Protein AF-0000000076618484 (afdb_homodimer)

pLDDT: mean 75.75, std 18.95, range [26.19, 98.62]

Sequence (960 aa):
MDILVTNLTESLPLLYESIEKAEFLALDTEFTGLFSQDEDAFDESDTLEERYLKMRKSCESFFMCQLGISAFLFDTSSNSYNIRNFNIYTLPNSQSRQMCIHPSSMKFLVDNNFDMNKLFKCGISCSRIKESITQPHSNKTFHYKHGSLSEQNVMSYVSTILSYVNSKNNSPLIIDVPSNYVKKLLQGPAGALKHFRNLNYVLVLEENRLVMQITKINGKEPVFSPPTKENSMTSDEEIFNELGATLIFAAILKAQVPIVFHNGLFDLGYVYSHFVDSLGMSLDEFRVDVRTLFPDIYDTKTLAKSIDIQALNRLNLAGLYRCCLHSTDFKNTVRFSLDENFHSYLDEDKSHEAAYDAYITGVTFLHLREYLRKTTESKELWEGVSAYKNLICLSKSSKPYLNLNVSTQNNARNDYVIKFQVNREMDVFTIAEILSRYGDVLVRKIAKNNYVSKFDKVYNGMNMSSVIQELKMTEIFTFLMDILVTNLTESLPLLYESIEKAEFLALDTEFTGLFSQDEDAFDESDTLEERYLKMRKSCESFFMCQLGISAFLFDTSSNSYNIRNFNIYTLPNSQSRQMCIHPSSMKFLVDNNFDMNKLFKCGISCSRIKESITQPHSNKTFHYKHGSLSEQNVMSYVSTILSYVNSKNNSPLIIDVPSNYVKKLLQGPAGALKHFRNLNYVLVLEENRLVMQITKINGKEPVFSPPTKENSMTSDEEIFNELGATLIFAAILKAQVPIVFHNGLFDLGYVYSHFVDSLGMSLDEFRVDVRTLFPDIYDTKTLAKSIDIQALNRLNLAGLYRCCLHSTDFKNTVRFSLDENFHSYLDEDKSHEAAYDAYITGVTFLHLREYLRKTTESKELWEGVSAYKNLICLSKSSKPYLNLNVSTQNNARNDYVIKFQVNREMDVFTIAEILSRYGDVLVRKIAKNNYVSKFDKVYNGMNMSSVIQELKMTEIFTFL

Solvent-accessible surface area (backbone atoms only — not comparable to full-atom values): 49957 Å² total; per-residue (Å²): 63,78,39,29,55,90,45,37,78,77,43,44,63,59,49,50,50,40,53,60,60,19,66,32,34,10,42,30,60,36,56,27,38,66,54,79,47,78,85,49,45,88,44,54,83,49,50,73,57,55,48,40,52,36,49,44,52,24,47,60,37,20,44,56,44,26,43,7,38,16,24,36,27,72,35,78,90,74,64,27,30,41,34,49,45,35,30,33,29,35,36,64,53,45,82,80,45,65,35,29,50,30,59,68,40,42,23,52,40,39,75,46,69,44,57,48,46,54,40,48,68,34,30,18,19,23,34,25,48,57,51,69,42,65,68,75,69,72,85,76,68,69,73,64,73,76,58,63,72,47,42,63,48,33,50,49,43,32,50,51,47,49,51,47,57,71,40,92,60,79,66,62,43,77,39,80,29,91,40,72,60,48,41,36,30,35,68,29,93,70,8,36,52,63,41,41,36,44,56,43,73,45,83,39,77,51,95,88,35,44,26,36,37,34,30,69,34,84,97,41,76,51,33,78,42,64,56,62,72,86,58,74,80,35,61,50,47,51,44,48,50,44,35,37,52,27,56,57,50,50,50,48,45,68,51,49,39,34,37,35,26,60,58,29,52,63,46,51,48,39,53,38,36,46,34,40,36,77,68,54,97,41,53,60,52,40,31,50,53,46,62,69,54,43,42,58,32,37,17,45,42,42,56,52,71,71,50,90,51,82,77,69,74,43,74,50,68,72,48,40,35,52,36,43,70,65,33,75,87,38,51,92,70,72,54,69,46,72,41,84,93,33,71,78,60,86,88,50,90,52,64,82,32,24,18,50,46,2,39,46,42,39,55,33,38,52,40,52,35,52,47,36,10,60,76,65,69,39,90,46,68,63,61,36,45,54,88,44,55,34,30,32,30,39,79,65,44,84,48,67,52,47,58,46,80,61,66,74,61,73,63,29,67,7,58,36,25,30,33,29,24,32,82,60,80,64,57,55,64,58,52,32,56,62,46,41,73,28,16,52,50,47,54,40,75,78,50,95,36,28,31,34,28,29,18,67,36,33,39,96,72,63,44,61,67,54,52,34,58,74,58,44,46,60,31,79,39,69,42,112,63,79,40,30,56,88,46,37,78,77,42,44,64,59,50,51,52,41,52,60,60,19,65,32,35,11,43,30,59,36,56,26,37,66,55,79,46,78,85,48,47,89,44,54,82,50,49,73,57,54,48,40,51,36,50,45,52,24,48,58,37,19,43,55,46,26,44,7,37,15,23,38,26,72,35,79,90,73,64,28,29,43,34,48,44,35,30,32,29,35,36,64,54,47,85,78,45,64,37,28,49,31,58,68,40,42,22,52,39,39,76,46,70,43,56,48,46,54,39,48,68,32,31,17,20,24,35,24,49,58,50,65,40,64,68,76,70,74,85,75,70,70,74,64,72,77,58,70,66,46,44,63,49,30,50,49,42,31,49,51,47,50,52,49,57,71,41,93,60,79,68,61,45,78,40,78,29,91,39,73,57,46,41,36,31,36,68,29,92,67,8,35,51,63,42,41,36,44,56,43,73,44,82,41,78,52,95,90,34,46,26,36,38,34,31,68,35,87,98,42,77,51,33,76,42,66,59,61,73,86,59,75,78,37,60,48,48,53,43,48,50,43,35,38,51,27,56,57,51,50,50,48,44,67,52,50,40,34,36,36,25,60,57,29,51,63,47,51,48,40,53,39,35,46,36,42,37,78,69,54,99,42,55,62,52,40,30,50,52,46,62,70,53,43,43,57,32,37,18,43,41,41,56,52,70,72,50,90,50,82,76,69,77,42,74,50,68,72,48,39,33,52,36,42,71,66,33,77,87,37,50,92,70,73,54,71,45,72,41,84,93,32,72,79,60,87,88,50,90,50,65,81,32,24,19,51,47,3,39,47,41,40,53,36,39,54,42,51,34,52,48,34,10,62,74,64,68,38,91,46,68,63,61,37,46,54,88,46,56,35,27,32,29,38,80,65,46,84,48,65,51,48,59,45,78,61,67,75,62,71,63,27,67,8,57,34,26,29,33,30,26,34,82,60,79,65,57,57,64,59,50,32,57,61,46,43,73,28,16,52,52,47,58,41,77,79,51,94,37,28,30,35,27,30,18,68,36,30,39,95,73,62,43,61,67,55,51,34,58,74,57,43,45,65,32,79,39,69,42,112

Radius of gyration: 33.36 Å; Cα contacts (8 Å, |Δi|>4): 1861; chains: 2; bounding box: 64×104×75 Å

Secondary structure (DSSP, 8-state):
-EE-TTTHHHHHHHHHHHHHH-SEEEEEEEES-S-SSGGGS--TT--HHHHHHHHHHHHHHS-EEEEEEEEEEEETTTTEEEEEEEEEEEEE-GGG---B--HHHHHHHHHTT--HHHHHHHPEEE--HHHHHH---SSS------SS--HHHHHHHHHHHHHHHHSS--SPEEEE--SHHHHHHHHSTT-GGGGEESEEEEEEEETTEEEEEEEEPTTS--EE----SSSS--HHHHHHHHHBHHHHHHHHHHHT--EEESS-HHHHHHHHHHHT-SPPSSHHHHHHHHHHHS--EEEHHHHHHH---TT----SHHHHHHHHHH-TTSTT---EEE-TTS---TT---TT-HHHHHHHHHHHHHHHHHHHHHHTT-SSTTGGGGGGTTEEE-TTSSSSEEETT---TTS--S--EEEEEESS---HHHHHHHHTTTEEEEEEEEETTEEEEEEEEE-TT--HHHHHHHHTEEEEEEE-/-EE-TTTHHHHHHHHHHHHHH-SEEEEEEEES-S-SSGGGS--TT--HHHHHHHHHHHHHHS-EEEEEEEEEEEETTTTEEEEEEEEEEEEE-GGG---B--HHHHHHHHHTT--HHHHHHHPEEE--HHHHHH---SSS------SS--HHHHHHHHHHHHHHHHSS--SPEEEE--SHHHHHHHHSTT-GGGGEESEEEEEEEETTEEEEEEEEPTTS--EE----SSSS--HHHHHHHHHHHHHHHHHHHHHT--EEESS-HHHHHHHHHHHT-SPPSSHHHHHHHHHHHS--EEEHHHHHHH---TT----SHHHHHHHHHH-TTSTT---EEE-TTS---TT---TT-HHHHHHHHHHHHHHHHHHHHHHTT-SSTTGGGGGGTTEEE-TTSSSSEEETT---TTS--S--EEEEEESS---HHHHHHHHTTTEEEEEEEEETTEEEEEEEEE-TT--HHHHHHHHTEEEEEEE-

Organism: NCBI:txid5963

InterPro domains:
  IPR006941 Ribonuclease CAF1 [PF04857] (6-365)
  IPR012337 Ribonuclease H-like superfamily [SSF53098] (1-376)
  IPR036397 Ribonuclease H superfamily [G3DSA:3.30.420.10] (1-174)
  IPR036397 Ribonuclease H superfamily [G3DSA:3.30.420.10] (205-408)
  IPR051181 CAF1 family poly(A)-specific ribonucleases [PTHR15092] (1-442)

Nearest PDB structures (foldseek):
  2a1s-assembly1_D  TM=6.743E-01  e=1.158E-24  Homo sapiens
  2a1s-assembly1_A  TM=6.767E-01  e=5.992E-24  Homo sapiens
  2a1s-assembly2_C  TM=6.665E-01  e=3.659E-24  Homo sapiens
  2a1r-assembly1_A  TM=8.485E-01  e=3.447E-19  Homo sapiens
  2a1s-assembly2_B  TM=6.744E-01  e=1.439E-22  Homo sapiens

Foldseek 3Di:
DEAWLVCLQVCVVVLLVLLQQFLFKFKFWAKQDQQPDPVLDDAQPDDPWSVVVSLLVRLQAIATQKMKIKGWHQDPVVRATAIDIYIAGEDEDPPPGHHDGDPVSVVVLVVLVNDPVRNVVIHFYADAQQVCLPDQDPDPCPVPVSFLCRSLLQLVVLVVVVCVLPDPDQFWDKAFDQDVNSVCCDDNQQHSVVQKDQKDWDFDQDPNTTIITIGGNPPDRIDRDQDDPPPPNGNHSVVCSHNVCLSSVSSNQVSLNEYEYALCPSVLQNSCCGRHHRADPTPLSNLVVCVVRHHWYFHLLLLLVVDDDPQSPDSDLVSLLVSCDPPPLQPPQHHYDYDPPHDDCPPDDSPPRGRNSSVSRVVSVSSSLSSQCVVVVPPDSCVSCVVRIQWRADDNYPDGTDRSPDNPPCQAQFFFWKKWFAPDDDDQVVLCVLQVVFAQKDWDDPDGRIIIITGNGGHDDPPVVVSCVVRVTSDIDGDD/DEAWQVCLQVCVVVLLVLLQQFLFKFKFWAKQDQQPDPVLDDAQPDDPWSVVVSLLVRLQAIATQKMKIKGWHQDPVVRATAIDIYIAGEDEDPPPGHHDGDPVSVVVLVVLVNDPVRNVVIHFYADAQQVCLPDPPPDPCPVPVSPLLRSLLQLVVLVVVVCVLPDPDQFWDKAFDQDVSSVCCDPNQQHSVVQKPQKDWDFDQDPNTTIITIGGNPPDRIDRDCDDPPPPNGNHSVVCSHNVCLSSVSSNQVSLNEYEYALCPSVLQNSCCGRHHRADPTPLSNLVVCVVRHHWYFHLLLLLVVDDDPQSPDSDLVSLLVSCDPPPLQPPQHHYDYDPPHDDCPPDDSPPRGRNSSVSRVVSVQSSLRSQCVVVVPPDSCVSCVVRIQWRADDNYPDGTDRSPDSPPCFPQFFFWKKWFAPDDDDQVVLCVLQVVFAQWDWDDPDGRIIIITGRGGHDDPPVVVSCVVRVTSDIDGDD

Structure (mmCIF, N/CA/C/O backbone):
data_AF-0000000076618484-model_v1
#
loop_
_entity.id
_entity.type
_entity.pdbx_description
1 polymer 'Uncharacterized protein'
#
loop_
_atom_site.group_PDB
_atom_site.id
_atom_site.type_symbol
_atom_site.label_atom_id
_atom_site.label_alt_id
_atom_site.label_comp_id
_atom_site.label_asym_id
_atom_site.label_entity_id
_atom_site.label_seq_id
_atom_site.pdbx_PDB_ins_code
_atom_site.Cartn_x
_atom_site.Cartn_y
_atom_site.Cartn_z
_atom_site.occupancy
_atom_site.B_iso_or_equiv
_atom_site.auth_seq_id
_atom_site.auth_comp_id
_atom_site.auth_asym_id
_atom_site.auth_atom_id
_atom_site.pdbx_PDB_model_num
ATOM 1 N N . MET A 1 1 ? -16.516 18 1.967 1 85.75 1 MET A N 1
ATOM 2 C CA . MET A 1 1 ? -16.328 17.875 0.524 1 85.75 1 MET A CA 1
ATOM 3 C C . MET A 1 1 ? -15.102 17.031 0.206 1 85.75 1 MET A C 1
ATOM 5 O O . MET A 1 1 ? -14.016 17.297 0.715 1 85.75 1 MET A O 1
ATOM 9 N N . ASP A 1 2 ? -15.312 16.109 -0.628 1 89.69 2 ASP A N 1
ATOM 10 C CA . ASP A 1 2 ? -14.188 15.305 -1.099 1 89.69 2 ASP A CA 1
ATOM 11 C C . ASP A 1 2 ? -13.43 16.031 -2.211 1 89.69 2 ASP A C 1
ATOM 13 O O . ASP A 1 2 ? -14.039 16.531 -3.16 1 89.69 2 ASP A O 1
ATOM 17 N N . ILE A 1 3 ? -12.203 16.156 -1.98 1 91 3 ILE A N 1
ATOM 18 C CA . ILE A 1 3 ? -11.336 16.734 -3.006 1 91 3 ILE A CA 1
ATOM 19 C C . ILE A 1 3 ? -10.523 15.633 -3.678 1 91 3 ILE A C 1
ATOM 21 O O . ILE A 1 3 ? -9.742 14.945 -3.021 1 91 3 ILE A O 1
ATOM 25 N N . LEU A 1 4 ? -10.758 15.461 -4.902 1 90.62 4 LEU A N 1
ATOM 26 C CA . LEU A 1 4 ? -10.133 14.461 -5.758 1 90.62 4 LEU A CA 1
ATOM 27 C C . LEU A 1 4 ? -9.508 15.109 -6.984 1 90.62 4 LEU A C 1
ATOM 29 O O . LEU A 1 4 ? -9.695 16.297 -7.227 1 90.62 4 LEU A O 1
ATOM 33 N N . VAL A 1 5 ? -8.789 14.305 -7.727 1 85.62 5 VAL A N 1
ATOM 34 C CA . VAL A 1 5 ? -8.141 14.836 -8.922 1 85.62 5 VAL A CA 1
ATOM 35 C C . VAL A 1 5 ? -9.195 15.359 -9.891 1 85.62 5 VAL A C 1
ATOM 37 O O . VAL A 1 5 ? -8.961 16.344 -10.602 1 85.62 5 VAL A O 1
ATOM 40 N N . THR A 1 6 ? -10.375 14.859 -9.852 1 84.44 6 THR A N 1
ATOM 41 C CA . THR A 1 6 ? -11.438 15.164 -10.805 1 84.44 6 THR A CA 1
ATOM 42 C C . THR A 1 6 ? -12.047 16.531 -10.508 1 84.44 6 THR A C 1
ATOM 44 O O . THR A 1 6 ? -12.625 17.156 -11.398 1 84.44 6 THR A O 1
ATOM 47 N N . ASN A 1 7 ? -11.93 17.016 -9.281 1 86.31 7 ASN A N 1
ATOM 48 C CA . ASN A 1 7 ? -12.562 18.281 -8.953 1 86.31 7 ASN A CA 1
ATOM 49 C C . ASN A 1 7 ? -11.578 19.25 -8.305 1 86.31 7 ASN A C 1
ATOM 51 O O . ASN A 1 7 ? -11.984 20.281 -7.746 1 86.31 7 ASN A O 1
ATOM 55 N N . LEU A 1 8 ? -10.352 18.891 -8.312 1 82.62 8 LEU A N 1
ATOM 56 C CA . LEU A 1 8 ? -9.336 19.688 -7.645 1 82.62 8 LEU A CA 1
ATOM 57 C C . LEU A 1 8 ? -9.312 21.109 -8.188 1 82.62 8 LEU A C 1
ATOM 59 O O . LEU A 1 8 ? -9.406 22.078 -7.426 1 82.62 8 LEU A O 1
ATOM 63 N N . THR A 1 9 ? -9.258 21.234 -9.469 1 73.44 9 THR A N 1
ATOM 64 C CA . THR A 1 9 ? -9.141 22.531 -10.109 1 73.44 9 THR A CA 1
ATOM 65 C C . THR A 1 9 ? -10.344 23.406 -9.781 1 73.44 9 THR A C 1
ATOM 67 O O . THR A 1 9 ? -10.188 24.594 -9.484 1 73.44 9 THR A O 1
ATOM 70 N N . GLU A 1 10 ? -11.469 22.859 -9.781 1 75.5 10 GLU A N 1
ATOM 71 C CA . GLU A 1 10 ? -12.703 23.594 -9.523 1 75.5 10 GLU A CA 1
ATOM 72 C C . GLU A 1 10 ? -12.82 23.984 -8.047 1 75.5 10 GLU A C 1
ATOM 74 O O . GLU A 1 10 ? -13.43 25 -7.711 1 75.5 10 GLU A O 1
ATOM 79 N N . SER A 1 11 ? -12.188 23.234 -7.18 1 83.06 11 SER A N 1
ATOM 80 C CA . SER A 1 11 ? -12.352 23.422 -5.742 1 83.06 11 SER A CA 1
ATOM 81 C C . SER A 1 11 ? -11.281 24.344 -5.176 1 83.06 11 SER A C 1
ATOM 83 O O . SER A 1 11 ? -11.43 24.859 -4.066 1 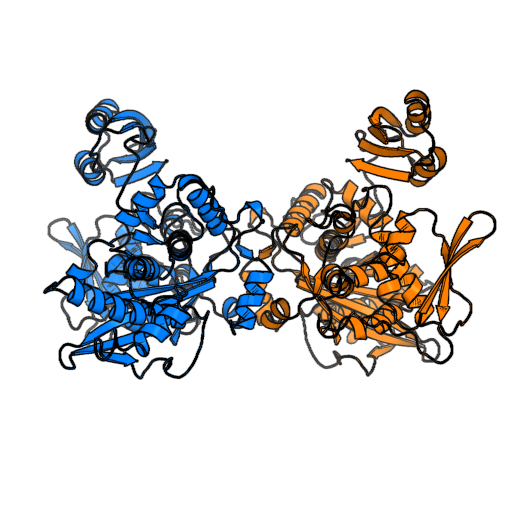83.06 11 SER A O 1
ATOM 85 N N . LEU A 1 12 ? -10.273 24.562 -5.883 1 79.44 12 LEU A N 1
ATOM 86 C CA . LEU A 1 12 ? -9.094 25.25 -5.379 1 79.44 12 LEU A CA 1
ATOM 87 C C . LEU A 1 12 ? -9.445 26.672 -4.945 1 79.44 12 LEU A C 1
ATOM 89 O O . LEU A 1 12 ? -9.031 27.125 -3.871 1 79.44 12 LEU A O 1
ATOM 93 N N . PRO A 1 13 ? -10.242 27.422 -5.762 1 77.19 13 PRO A N 1
ATOM 94 C CA . PRO A 1 13 ? -10.57 28.781 -5.328 1 77.19 13 PRO A CA 1
ATOM 95 C C . PRO A 1 13 ? -11.297 28.828 -3.986 1 77.19 13 PRO A C 1
ATOM 97 O O . PRO A 1 13 ? -10.977 29.641 -3.125 1 77.19 13 PRO A O 1
ATOM 100 N N . LEU A 1 14 ? -12.211 27.984 -3.861 1 84.19 14 LEU A N 1
ATOM 101 C CA . LEU A 1 14 ? -12.961 27.922 -2.607 1 84.19 14 LEU A CA 1
ATOM 102 C C . LEU A 1 14 ? -12.047 27.516 -1.455 1 84.19 14 LEU A C 1
ATOM 104 O O . LEU A 1 14 ? -12.164 28.047 -0.347 1 84.19 14 LEU A O 1
ATOM 108 N N . LEU A 1 15 ? -11.211 26.594 -1.711 1 87.88 15 LEU A N 1
ATOM 109 C CA . LEU A 1 15 ? -10.258 26.125 -0.711 1 87.88 15 LEU A CA 1
ATOM 110 C C . LEU A 1 15 ? -9.328 27.25 -0.276 1 87.88 15 LEU A C 1
ATOM 112 O O . LEU A 1 15 ? -9.125 27.469 0.921 1 87.88 15 LEU A O 1
ATOM 116 N N . TYR A 1 16 ? -8.844 27.953 -1.206 1 82.31 16 TYR A N 1
ATOM 117 C CA . TYR A 1 16 ? -7.926 29.047 -0.92 1 82.31 16 TYR A CA 1
ATOM 118 C C . TYR A 1 16 ? -8.617 30.141 -0.125 1 82.31 16 TYR A C 1
ATOM 120 O O . TYR A 1 16 ? -8.07 30.641 0.864 1 82.31 16 TYR A O 1
ATOM 128 N N . GLU A 1 17 ? -9.758 30.469 -0.542 1 86.06 17 GLU A N 1
ATOM 129 C CA . GLU A 1 17 ? -10.523 31.484 0.176 1 86.06 17 GLU A CA 1
ATOM 130 C C . GLU A 1 17 ? -10.789 31.062 1.615 1 86.06 17 GLU A C 1
ATOM 132 O O . GLU A 1 17 ? -10.672 31.859 2.541 1 86.06 17 GLU A O 1
ATOM 137 N N . SER A 1 18 ? -11.156 29.828 1.749 1 92.94 18 SER A N 1
ATOM 138 C CA . SER A 1 18 ? -11.453 29.297 3.074 1 92.94 18 SER A CA 1
ATOM 139 C C . SER A 1 18 ? -10.227 29.328 3.977 1 92.94 18 SER A C 1
ATOM 141 O O . SER A 1 18 ? -10.328 29.672 5.156 1 92.94 18 SER A O 1
ATOM 143 N N . ILE A 1 19 ? -9.117 29 3.416 1 91.88 19 ILE A N 1
ATOM 144 C CA . ILE A 1 19 ? -7.875 28.969 4.172 1 91.88 19 ILE A CA 1
ATOM 145 C C . ILE A 1 19 ? -7.465 30.391 4.555 1 91.88 19 ILE A C 1
ATOM 147 O O . ILE A 1 19 ? -7.121 30.656 5.707 1 91.88 19 ILE A O 1
ATOM 151 N N . GLU A 1 20 ? -7.609 31.297 3.699 1 85.75 20 GLU A N 1
ATOM 152 C CA . GLU A 1 20 ? -7.176 32.656 3.908 1 85.75 20 GLU A CA 1
ATOM 153 C C . GLU A 1 20 ? -8.07 33.375 4.914 1 85.75 20 GLU A C 1
ATOM 155 O O . GLU A 1 20 ? -7.59 34.156 5.734 1 85.75 20 GLU A O 1
ATOM 160 N N . LYS A 1 21 ? -9.305 33.125 4.879 1 91.5 21 LYS A N 1
ATOM 161 C CA . LYS A 1 21 ? -10.273 33.844 5.707 1 91.5 21 LYS A CA 1
ATOM 162 C C . LYS A 1 21 ? -10.461 33.156 7.055 1 91.5 21 LYS A C 1
ATOM 164 O O . LYS A 1 21 ? -11.117 33.688 7.945 1 91.5 21 LYS A O 1
ATOM 169 N N . ALA A 1 22 ? -9.883 32.062 7.219 1 96.5 22 ALA A N 1
ATOM 170 C CA . ALA A 1 22 ? -10.086 31.281 8.445 1 96.5 22 ALA A CA 1
ATOM 171 C C . ALA A 1 22 ? -9.414 31.969 9.633 1 96.5 22 ALA A C 1
ATOM 173 O O . ALA A 1 22 ? -8.336 32.562 9.492 1 96.5 22 ALA A O 1
ATOM 174 N N . GLU A 1 23 ? -10.078 31.938 10.773 1 96.38 23 GLU A N 1
ATOM 175 C CA . GLU A 1 23 ? -9.414 32.312 12.016 1 96.38 23 GLU A CA 1
ATOM 176 C C . GLU A 1 23 ? -8.359 31.297 12.422 1 96.38 23 GLU A C 1
ATOM 178 O O . GLU A 1 23 ? -7.297 31.656 12.93 1 96.38 23 GLU A O 1
ATOM 183 N N . PHE A 1 24 ? -8.68 30.062 12.25 1 97.62 24 PHE A N 1
ATOM 184 C CA . PHE A 1 24 ? -7.738 28.969 12.422 1 97.62 24 PHE A CA 1
ATOM 185 C C . PHE A 1 24 ? -8.156 27.766 11.586 1 97.62 24 PHE A C 1
ATOM 187 O O . PHE A 1 24 ? -9.281 27.703 11.078 1 97.62 24 PHE A O 1
ATOM 194 N N . LEU A 1 25 ? -7.238 26.844 11.344 1 98.44 25 LEU A N 1
ATOM 195 C CA . LEU A 1 25 ? -7.477 25.594 10.625 1 98.44 25 LEU A CA 1
ATOM 196 C C . LEU A 1 25 ? -7.27 24.391 11.531 1 98.44 25 LEU A C 1
ATOM 198 O O . LEU A 1 25 ? -6.328 24.359 12.328 1 98.44 25 LEU A O 1
ATOM 202 N N . ALA A 1 26 ? -8.188 23.5 11.508 1 98.56 26 ALA A N 1
ATOM 203 C CA . ALA A 1 26 ? -7.969 22.188 12.125 1 98.56 26 ALA A CA 1
ATOM 204 C C . ALA A 1 26 ? -7.59 21.141 11.078 1 98.56 26 ALA A C 1
ATOM 206 O O . ALA A 1 26 ? -8.188 21.094 10 1 98.56 26 ALA A O 1
ATOM 207 N N . LEU A 1 27 ? -6.562 20.344 11.359 1 98.44 27 LEU A N 1
ATOM 208 C CA . LEU A 1 27 ? -6.082 19.328 10.422 1 98.44 27 LEU A CA 1
ATOM 209 C C . LEU A 1 27 ? -6.117 17.953 11.055 1 98.44 27 LEU A C 1
ATOM 211 O O . LEU A 1 27 ? -5.984 17.812 12.273 1 98.44 27 LEU A O 1
ATOM 215 N N . ASP A 1 28 ? -6.309 17.047 10.312 1 98.31 28 ASP A N 1
ATOM 216 C CA . ASP A 1 28 ? -6.191 15.625 10.641 1 98.31 28 ASP A CA 1
ATOM 217 C C . ASP A 1 28 ? -5.738 14.812 9.43 1 98.31 28 ASP A C 1
ATOM 219 O O . ASP A 1 28 ? -5.965 15.219 8.281 1 98.31 28 ASP A O 1
ATOM 223 N N . THR A 1 29 ? -5.02 13.758 9.695 1 97.75 29 THR A N 1
ATOM 224 C CA . THR A 1 29 ? -4.5 12.945 8.594 1 97.75 29 THR A CA 1
ATOM 225 C C . THR A 1 29 ? -4.734 11.461 8.859 1 97.75 29 THR A C 1
ATOM 227 O O . THR A 1 29 ? -4.852 11.039 10.008 1 97.75 29 THR A O 1
ATOM 230 N N . GLU A 1 30 ? -4.922 10.719 7.805 1 97.62 30 GLU A N 1
ATOM 231 C CA . GLU A 1 30 ? -4.918 9.258 7.84 1 97.62 30 GLU A CA 1
ATOM 232 C C . GLU A 1 30 ? -3.676 8.695 7.156 1 97.62 30 GLU A C 1
ATOM 234 O O . GLU A 1 30 ? -3.236 9.211 6.129 1 97.62 30 GLU A O 1
ATOM 239 N N . PHE A 1 31 ? -3.127 7.609 7.773 1 94.94 31 PHE A N 1
ATOM 240 C CA . PHE A 1 31 ? -1.858 7.043 7.336 1 94.94 31 PHE A CA 1
ATOM 241 C C . PHE A 1 31 ? -2.027 5.578 6.945 1 94.94 31 PHE A C 1
ATOM 243 O O . PHE A 1 31 ? -2.961 4.914 7.398 1 94.94 31 PHE A O 1
ATOM 250 N N . THR A 1 32 ? -1.094 5.105 6.137 1 95.69 32 THR A N 1
ATOM 251 C CA . THR A 1 32 ? -1.149 3.723 5.676 1 95.69 32 THR A CA 1
ATOM 252 C C . THR A 1 32 ? -0.457 2.795 6.672 1 95.69 32 THR A C 1
ATOM 254 O O . THR A 1 32 ? -0.403 1.582 6.461 1 95.69 32 THR A O 1
ATOM 257 N N . GLY A 1 33 ? 0.106 3.33 7.66 1 92.44 33 GLY A N 1
ATOM 258 C CA . GLY A 1 33 ? 0.779 2.607 8.727 1 92.44 33 GLY A CA 1
ATOM 259 C C . GLY A 1 33 ? 1.449 3.52 9.742 1 92.44 33 GLY A C 1
ATOM 260 O O . GLY A 1 33 ? 1.619 4.715 9.484 1 92.44 33 GLY A O 1
ATOM 261 N N . LEU A 1 34 ? 1.78 2.984 10.898 1 86.75 34 LEU A N 1
ATOM 262 C CA . LEU A 1 34 ? 2.459 3.768 11.922 1 86.75 34 LEU A CA 1
ATOM 263 C C . LEU A 1 34 ? 3.811 3.152 12.273 1 86.75 34 LEU A C 1
ATOM 265 O O . LEU A 1 34 ? 4.828 3.852 12.305 1 86.75 34 LEU A O 1
ATOM 269 N N . PHE A 1 35 ? 3.736 1.896 12.508 1 84.25 35 PHE A N 1
ATOM 270 C CA . PHE A 1 35 ? 4.957 1.205 12.906 1 84.25 35 PHE A CA 1
ATOM 271 C C . PHE A 1 35 ? 5.156 -0.061 12.078 1 84.25 35 PHE A C 1
ATOM 273 O O . PHE A 1 35 ? 4.219 -0.844 11.898 1 84.25 35 PHE A O 1
ATOM 280 N N . SER A 1 36 ? 6.324 -0.242 11.531 1 75.94 36 SER A N 1
ATOM 281 C CA . SER A 1 36 ? 6.633 -1.422 10.727 1 75.94 36 SER A CA 1
ATOM 282 C C . SER A 1 36 ? 6.809 -2.656 11.602 1 75.94 36 SER A C 1
ATOM 284 O O . SER A 1 36 ? 6.406 -3.758 11.227 1 75.94 36 SER A O 1
ATOM 286 N N . GLN A 1 37 ? 7.453 -2.42 12.695 1 74.88 37 GLN A N 1
ATOM 287 C CA . GLN A 1 37 ? 7.715 -3.482 13.656 1 74.88 37 GLN A CA 1
ATOM 288 C C . GLN A 1 37 ? 7.312 -3.061 15.07 1 74.88 37 GLN A C 1
ATOM 290 O O . GLN A 1 37 ? 7.168 -1.868 15.352 1 74.88 37 GLN A O 1
ATOM 295 N N . ASP A 1 38 ? 7.172 -3.947 15.891 1 71.44 38 ASP A N 1
ATOM 296 C CA . ASP A 1 38 ? 6.758 -3.668 17.266 1 71.44 38 ASP A CA 1
ATOM 297 C C . ASP A 1 38 ? 7.789 -2.803 17.984 1 71.44 38 ASP A C 1
ATOM 299 O O . ASP A 1 38 ? 7.434 -1.961 18.812 1 71.44 38 ASP A O 1
ATOM 303 N N . GLU A 1 39 ? 8.984 -3.031 17.641 1 73.56 39 GLU A N 1
ATOM 304 C CA . GLU A 1 39 ? 10.062 -2.293 18.281 1 73.56 39 GLU A CA 1
ATOM 305 C C . GLU A 1 39 ? 10.023 -0.814 17.906 1 73.56 39 GLU A C 1
ATOM 307 O O . GLU A 1 39 ? 10.609 0.023 18.594 1 73.56 39 GLU A O 1
ATOM 312 N N . ASP A 1 40 ? 9.312 -0.539 16.875 1 83.75 40 ASP A N 1
ATOM 313 C CA . ASP A 1 40 ? 9.242 0.836 16.391 1 83.75 40 ASP A CA 1
ATOM 314 C C . ASP A 1 40 ? 8.133 1.613 17.094 1 83.75 40 ASP A C 1
ATOM 316 O O . ASP A 1 40 ? 8.039 2.836 16.953 1 83.75 40 ASP A O 1
ATOM 320 N N . ALA A 1 41 ? 7.367 0.875 17.875 1 86.19 41 ALA A N 1
ATOM 321 C CA . ALA A 1 41 ? 6.262 1.534 18.562 1 86.19 41 ALA A CA 1
ATOM 322 C C . ALA A 1 41 ? 6.777 2.416 19.703 1 86.19 41 ALA A C 1
ATOM 324 O O . ALA A 1 41 ? 7.855 2.174 20.25 1 86.19 41 ALA A O 1
ATOM 325 N N . PHE A 1 42 ? 6.031 3.449 20.031 1 89.56 42 PHE A N 1
ATOM 326 C CA . PHE A 1 42 ? 6.398 4.336 21.141 1 89.56 42 PHE A CA 1
ATOM 327 C C . PHE A 1 42 ? 6.41 3.582 22.453 1 89.56 42 PHE A C 1
ATOM 329 O O . PHE A 1 42 ? 5.551 2.73 22.703 1 89.56 42 PHE A O 1
ATOM 336 N N . ASP A 1 43 ? 7.418 3.857 23.188 1 82.12 43 ASP A N 1
ATOM 337 C CA . ASP A 1 43 ? 7.578 3.287 24.531 1 82.12 43 ASP A CA 1
ATOM 338 C C . ASP A 1 43 ? 7.688 4.387 25.578 1 82.12 43 ASP A C 1
ATOM 340 O O . ASP A 1 43 ? 8.273 5.441 25.328 1 82.12 43 ASP A O 1
ATOM 344 N N . GLU A 1 44 ? 7.191 4.086 26.766 1 82.62 44 GLU A N 1
ATOM 345 C CA . GLU A 1 44 ? 7.215 5.07 27.844 1 82.62 44 GLU A CA 1
ATOM 346 C C . GLU A 1 44 ? 8.648 5.461 28.203 1 82.62 44 GLU A C 1
ATOM 348 O O . GLU A 1 44 ? 8.898 6.582 28.656 1 82.62 44 GLU A O 1
ATOM 353 N N . SER A 1 45 ? 9.523 4.57 27.953 1 82.81 45 SER A N 1
ATOM 354 C CA . SER A 1 45 ? 10.922 4.797 28.312 1 82.81 45 SER A CA 1
ATOM 355 C C . SER A 1 45 ? 11.656 5.566 27.219 1 82.81 45 SER A C 1
ATOM 357 O O . SER A 1 45 ? 12.805 5.973 27.406 1 82.81 45 SER A O 1
ATOM 359 N N . ASP A 1 46 ? 10.984 5.891 26.203 1 86.69 46 ASP A N 1
ATOM 360 C CA . ASP A 1 46 ? 11.625 6.59 25.094 1 86.69 46 ASP A CA 1
ATOM 361 C C . ASP A 1 46 ? 12.055 7.996 25.5 1 86.69 46 ASP A C 1
ATOM 363 O O . ASP A 1 46 ? 11.297 8.711 26.172 1 86.69 46 ASP A O 1
ATOM 367 N N . THR A 1 47 ? 13.266 8.328 25.141 1 87.62 47 THR A N 1
ATOM 368 C CA . THR A 1 47 ? 13.617 9.742 25.172 1 87.62 47 THR A CA 1
ATOM 369 C C . THR A 1 47 ? 12.906 10.5 24.062 1 87.62 47 THR A C 1
ATOM 371 O O . THR A 1 47 ? 12.352 9.891 23.141 1 87.62 47 THR A O 1
ATOM 374 N N . LEU A 1 48 ? 12.891 11.82 24.125 1 89.69 48 LEU A N 1
ATOM 375 C CA . LEU A 1 48 ? 12.25 12.617 23.078 1 89.69 48 LEU A CA 1
ATOM 376 C C . LEU A 1 48 ? 12.914 12.391 21.734 1 89.69 48 LEU A C 1
ATOM 378 O O . LEU A 1 48 ? 12.242 12.328 20.703 1 89.69 48 LEU A O 1
ATOM 382 N N . GLU A 1 49 ? 14.234 12.258 21.766 1 88.62 49 GLU A N 1
ATOM 383 C CA . GLU A 1 49 ? 14.984 12.008 20.531 1 88.62 49 GLU A CA 1
ATOM 384 C C . GLU A 1 49 ? 14.625 10.648 19.938 1 88.62 49 GLU A C 1
ATOM 386 O O . GLU A 1 49 ? 14.43 10.531 18.719 1 88.62 49 GLU A O 1
ATOM 391 N N . GLU A 1 50 ? 14.555 9.719 20.766 1 86.75 50 GLU A N 1
ATOM 392 C CA . GLU A 1 50 ? 14.18 8.383 20.312 1 86.75 50 GLU A CA 1
ATOM 393 C C . GLU A 1 50 ? 12.773 8.375 19.719 1 86.75 50 GLU A C 1
ATOM 395 O O . GLU A 1 50 ? 12.523 7.73 18.703 1 86.75 50 GLU A O 1
ATOM 400 N N . ARG A 1 51 ? 11.914 9.055 20.312 1 90.75 51 ARG A N 1
ATOM 401 C CA . ARG A 1 51 ? 10.531 9.172 19.844 1 90.75 51 ARG A CA 1
ATOM 402 C C . ARG A 1 51 ? 10.477 9.836 18.469 1 90.75 51 ARG A C 1
ATOM 404 O O . ARG A 1 51 ? 9.727 9.406 17.609 1 90.75 51 ARG A O 1
ATOM 411 N N . TYR A 1 52 ? 11.281 10.867 18.406 1 94 52 TYR A N 1
ATOM 412 C CA . TYR A 1 52 ? 11.352 11.562 17.125 1 94 52 TYR A CA 1
ATOM 413 C C . TYR A 1 52 ? 11.867 10.641 16.016 1 94 52 TYR A C 1
ATOM 415 O O . TYR A 1 52 ? 11.32 10.617 14.914 1 94 52 TYR A O 1
ATOM 423 N N . LEU A 1 53 ? 12.828 9.906 16.312 1 91.62 53 LEU A N 1
ATOM 424 C CA . LEU A 1 53 ? 13.43 9.016 15.328 1 91.62 53 LEU A CA 1
ATOM 425 C C . LEU A 1 53 ? 12.453 7.922 14.914 1 91.62 53 LEU A C 1
ATOM 427 O O . LEU A 1 53 ? 12.43 7.508 13.75 1 91.62 53 LEU A O 1
ATOM 431 N N . LYS A 1 54 ? 11.727 7.469 15.844 1 92.31 54 LYS A N 1
ATOM 432 C CA . LYS A 1 54 ? 10.688 6.492 15.523 1 92.31 54 LYS A CA 1
ATOM 433 C C . LYS A 1 54 ? 9.625 7.098 14.609 1 92.31 54 LYS A C 1
ATOM 435 O O . LYS A 1 54 ? 9.164 6.449 13.672 1 92.31 54 LYS A O 1
ATOM 440 N N . MET A 1 55 ? 9.25 8.289 14.953 1 94.75 55 MET A N 1
ATOM 441 C CA . MET A 1 55 ? 8.289 8.992 14.102 1 94.75 55 MET A CA 1
ATOM 442 C C . MET A 1 55 ? 8.859 9.219 12.711 1 94.75 55 MET A C 1
ATOM 444 O O . MET A 1 55 ? 8.164 9.047 11.711 1 94.75 55 MET A O 1
ATOM 448 N N . ARG A 1 56 ? 10.078 9.617 12.68 1 93.62 56 ARG A N 1
ATOM 449 C CA . ARG A 1 56 ? 10.758 9.836 11.406 1 93.62 56 ARG A CA 1
ATOM 450 C C . ARG A 1 56 ? 10.75 8.562 10.555 1 93.62 56 ARG A C 1
ATOM 452 O O . ARG A 1 56 ? 10.469 8.617 9.359 1 93.62 56 ARG A O 1
ATOM 459 N N . LYS A 1 57 ? 11.07 7.512 11.18 1 91.5 57 LYS A N 1
ATOM 460 C CA . LYS A 1 57 ? 11.07 6.227 10.484 1 91.5 57 LYS A CA 1
ATOM 461 C C . LYS A 1 57 ? 9.688 5.914 9.914 1 91.5 57 LYS A C 1
ATOM 463 O O . LYS A 1 57 ? 9.57 5.426 8.789 1 91.5 57 LYS A O 1
ATOM 468 N N . SER A 1 58 ? 8.711 6.141 10.648 1 93.62 58 SER A N 1
ATOM 469 C CA . SER A 1 58 ? 7.336 5.934 10.203 1 93.62 58 SER A CA 1
ATOM 470 C C . SER A 1 58 ? 7.016 6.777 8.977 1 93.62 58 SER A C 1
ATOM 472 O O . SER A 1 58 ? 6.52 6.262 7.973 1 93.62 58 SER A O 1
ATOM 474 N N . CYS A 1 59 ? 7.344 8.039 9.047 1 93.38 59 CYS A N 1
ATOM 475 C CA . CYS A 1 59 ? 7.023 8.984 7.98 1 93.38 59 CYS A CA 1
ATOM 476 C C . CYS A 1 59 ? 7.797 8.656 6.711 1 93.38 59 CYS A C 1
ATOM 478 O O . CYS A 1 59 ? 7.355 8.992 5.609 1 93.38 59 CYS A O 1
ATOM 480 N N . GLU A 1 60 ? 8.875 8.023 6.863 1 87.5 60 GLU A N 1
ATOM 481 C CA . GLU A 1 60 ? 9.695 7.66 5.711 1 87.5 60 GLU A CA 1
ATOM 482 C C . GLU A 1 60 ? 9.188 6.379 5.055 1 87.5 60 GLU A C 1
ATOM 484 O O . GLU A 1 60 ? 9.398 6.164 3.857 1 87.5 60 GLU A O 1
ATOM 489 N N . SER A 1 61 ? 8.578 5.629 5.801 1 89.62 61 SER A N 1
ATOM 490 C CA . SER A 1 61 ? 8.148 4.324 5.301 1 89.62 61 SER A CA 1
ATOM 491 C C . SER A 1 61 ? 6.723 4.371 4.773 1 89.62 61 SER A C 1
ATOM 493 O O . SER A 1 61 ? 6.457 3.961 3.641 1 89.62 61 SER A O 1
ATOM 495 N N . PHE A 1 62 ? 5.828 4.859 5.562 1 93.88 62 PHE A N 1
ATOM 496 C CA . PHE A 1 62 ? 4.41 4.898 5.223 1 93.88 62 PHE A CA 1
ATOM 497 C C . PHE A 1 62 ? 4.035 6.254 4.633 1 93.88 62 PHE A C 1
ATOM 499 O O . PHE A 1 62 ? 4.887 7.129 4.484 1 93.88 62 PHE A O 1
ATOM 506 N N . PHE A 1 63 ? 2.797 6.402 4.211 1 94 63 PHE A N 1
ATOM 507 C CA . PHE A 1 63 ? 2.432 7.688 3.625 1 94 63 PHE A CA 1
ATOM 508 C C . PHE A 1 63 ? 1.033 8.102 4.062 1 94 63 PHE A C 1
ATOM 510 O O . PHE A 1 63 ? 0.25 7.277 4.531 1 94 63 PHE A O 1
ATOM 517 N N . MET A 1 64 ? 0.804 9.359 4 1 95.69 64 MET A N 1
ATOM 518 C CA . MET A 1 64 ? -0.504 9.945 4.277 1 95.69 64 MET A CA 1
ATOM 519 C C . MET A 1 64 ? -1.443 9.758 3.09 1 95.69 64 MET A C 1
ATOM 521 O O . MET A 1 64 ? -1.133 10.188 1.976 1 95.69 64 MET A O 1
ATOM 525 N N . CYS A 1 65 ? -2.588 9.172 3.398 1 96.81 65 CYS A N 1
ATOM 526 C CA . CYS A 1 65 ? -3.484 8.867 2.289 1 96.81 65 CYS A CA 1
ATOM 527 C C . CYS A 1 65 ? -4.711 9.773 2.318 1 96.81 65 CYS A C 1
ATOM 529 O O . CYS A 1 65 ? -5.484 9.812 1.357 1 96.81 65 CYS A O 1
ATOM 531 N N . GLN A 1 66 ? -4.844 10.531 3.377 1 97.5 66 GLN A N 1
ATOM 532 C CA . GLN A 1 66 ? -5.957 11.469 3.469 1 97.5 66 GLN A CA 1
ATOM 533 C C . GLN A 1 66 ? -5.605 12.648 4.371 1 97.5 66 GLN A C 1
ATOM 535 O O . GLN A 1 66 ? -5.012 12.469 5.434 1 97.5 66 GLN A O 1
ATOM 540 N N . LEU A 1 67 ? -5.898 13.828 3.941 1 97.38 67 LEU A N 1
ATOM 541 C CA . LEU A 1 67 ? -5.734 15.055 4.703 1 97.38 67 LEU A CA 1
ATOM 542 C C . LEU A 1 67 ? -7.078 15.758 4.902 1 97.38 67 LEU A C 1
ATOM 544 O O . LEU A 1 67 ? -7.773 16.062 3.93 1 97.38 67 LEU A O 1
ATOM 548 N N . GLY A 1 68 ? -7.457 15.898 6.121 1 97.62 68 GLY A N 1
ATOM 549 C CA . GLY A 1 68 ? -8.641 16.688 6.445 1 97.62 68 GLY A CA 1
ATOM 550 C C . GLY A 1 68 ? -8.312 18.109 6.867 1 97.62 68 GLY A C 1
ATOM 551 O O . GLY A 1 68 ? -7.418 18.328 7.691 1 97.62 68 GLY A O 1
ATOM 552 N N . ILE A 1 69 ? -9.031 19.047 6.25 1 97.56 69 ILE A N 1
ATOM 553 C CA . ILE A 1 69 ? -8.898 20.453 6.609 1 97.56 69 ILE A CA 1
ATOM 554 C C . ILE A 1 69 ? -10.266 21.016 7 1 97.56 69 ILE A C 1
ATOM 556 O O . ILE A 1 69 ? -11.219 20.922 6.227 1 97.56 69 ILE A O 1
ATOM 560 N N . SER A 1 70 ? -10.367 21.484 8.133 1 97.5 70 SER A N 1
ATOM 561 C CA . SER A 1 70 ? -11.547 22.219 8.562 1 97.5 70 SER A CA 1
ATOM 562 C C . SER A 1 70 ? -11.219 23.688 8.82 1 97.5 70 SER A C 1
ATOM 564 O O . SER A 1 70 ? -10.438 24 9.719 1 97.5 70 SER A O 1
ATOM 566 N N . ALA A 1 71 ? -11.789 24.516 8.023 1 97.44 71 ALA A N 1
ATOM 567 C CA . ALA A 1 71 ? -11.57 25.953 8.156 1 97.44 71 ALA A CA 1
ATOM 568 C C . ALA A 1 71 ? -12.672 26.609 8.992 1 97.44 71 ALA A C 1
ATOM 570 O O . ALA A 1 71 ? -13.859 26.453 8.695 1 97.44 71 ALA A O 1
ATOM 571 N N . PHE A 1 72 ? -12.297 27.281 10.023 1 97.12 72 PHE A N 1
ATOM 572 C CA . PHE A 1 72 ? -13.234 27.969 10.906 1 97.12 72 PHE A CA 1
ATOM 573 C C . PHE A 1 72 ? -13.242 29.469 10.625 1 97.12 72 PHE A C 1
ATOM 575 O O . PHE A 1 72 ? -12.32 30.188 11.016 1 97.12 72 PHE A O 1
ATOM 582 N N . LEU A 1 73 ? -14.32 29.875 9.938 1 95.38 73 LEU A N 1
ATOM 583 C CA . LEU A 1 73 ? -14.469 31.281 9.547 1 95.38 73 LEU A CA 1
ATOM 584 C C . LEU A 1 73 ? -15.398 32 10.508 1 95.38 73 LEU A C 1
ATOM 586 O O . LEU A 1 73 ? -16.578 31.672 10.609 1 95.38 73 LEU A O 1
ATOM 590 N N . PHE A 1 74 ? -14.898 33 11.195 1 93.69 74 PHE A N 1
ATOM 591 C CA . PHE A 1 74 ? -15.719 33.75 12.133 1 93.69 74 PHE A CA 1
ATOM 592 C C . PHE A 1 74 ? -16.531 34.812 11.398 1 93.69 74 PHE A C 1
ATOM 594 O O . PHE A 1 74 ? -15.992 35.594 10.609 1 93.69 74 PHE A O 1
ATOM 601 N N . ASP A 1 75 ? -17.781 34.719 11.625 1 90 75 ASP A N 1
ATOM 602 C CA . ASP A 1 75 ? -18.688 35.75 11.094 1 90 75 ASP A CA 1
ATOM 603 C C . ASP A 1 75 ? -19.094 36.75 12.18 1 90 75 ASP A C 1
ATOM 605 O O . ASP A 1 75 ? -19.859 36.406 13.078 1 90 75 ASP A O 1
ATOM 609 N N . THR A 1 76 ? -18.734 37.969 12.039 1 88.25 76 THR A N 1
ATOM 610 C CA . THR A 1 76 ? -18.984 39 13.031 1 88.25 76 THR A CA 1
ATOM 611 C C . THR A 1 76 ? -20.469 39.344 13.086 1 88.25 76 THR A C 1
ATOM 613 O O . THR A 1 76 ? -20.984 39.688 14.156 1 88.25 76 THR A O 1
ATOM 616 N N . SER A 1 77 ? -21.109 39.281 11.969 1 89 77 SER A N 1
ATOM 617 C CA . SER A 1 77 ? -22.516 39.656 11.906 1 89 77 SER A CA 1
ATOM 618 C C . SER A 1 77 ? -23.375 38.688 12.727 1 89 77 SER A C 1
ATOM 620 O O . SER A 1 77 ? -24.281 39.125 13.438 1 89 77 SER A O 1
ATOM 622 N N . SER A 1 78 ? -23.062 37.438 12.688 1 87.88 78 SER A N 1
ATOM 623 C CA . SER A 1 78 ? -23.859 36.438 13.398 1 87.88 78 SER A CA 1
ATOM 624 C C . SER A 1 78 ? -23.156 36 14.688 1 87.88 78 SER A C 1
ATOM 626 O O . SER A 1 78 ? -23.734 35.25 15.477 1 87.88 78 SER A O 1
ATOM 628 N N . ASN A 1 79 ? -22.016 36.5 14.914 1 87.31 79 ASN A N 1
ATOM 629 C CA . ASN A 1 79 ? -21.219 36.094 16.062 1 87.31 79 ASN A CA 1
ATOM 630 C C . ASN A 1 79 ? -21.141 34.562 16.172 1 87.31 79 ASN A C 1
ATOM 632 O O . ASN A 1 79 ? -21.469 34 17.203 1 87.31 79 ASN A O 1
ATOM 636 N N . SER A 1 80 ? -20.844 34 15.062 1 91.19 80 SER A N 1
ATOM 637 C CA . SER A 1 80 ? -20.781 32.531 14.953 1 91.19 80 SER A CA 1
ATOM 638 C C . SER A 1 80 ? -19.719 32.125 13.945 1 91.19 80 SER A C 1
ATOM 640 O O . SER A 1 80 ? -19.266 32.938 13.133 1 91.19 80 SER A O 1
ATOM 642 N N . TYR A 1 81 ? -19.297 30.891 14.062 1 93.19 81 TYR A N 1
ATOM 643 C CA . TYR A 1 81 ? -18.328 30.359 13.117 1 93.19 81 TYR A CA 1
ATOM 644 C C . TYR A 1 81 ? -19.016 29.609 11.977 1 93.19 81 TYR A C 1
ATOM 646 O O . TYR A 1 81 ? -19.938 28.828 12.211 1 93.19 81 TYR A O 1
ATOM 654 N N . ASN A 1 82 ? -18.641 29.953 10.773 1 93.81 82 ASN A N 1
ATOM 655 C CA . ASN A 1 82 ? -18.953 29.141 9.602 1 93.81 82 ASN A CA 1
ATOM 656 C C . ASN A 1 82 ? -17.844 28.156 9.281 1 93.81 82 ASN A C 1
ATOM 658 O O . ASN A 1 82 ? -16.688 28.562 9.062 1 93.81 82 ASN A O 1
ATOM 662 N N . ILE A 1 83 ? -18.172 26.938 9.242 1 95.25 83 ILE A N 1
ATOM 663 C CA . ILE A 1 83 ? -17.141 25.906 9.133 1 95.25 83 ILE A CA 1
ATOM 664 C C . ILE A 1 83 ? -17.188 25.281 7.738 1 95.25 83 ILE A C 1
ATOM 666 O O . ILE A 1 83 ?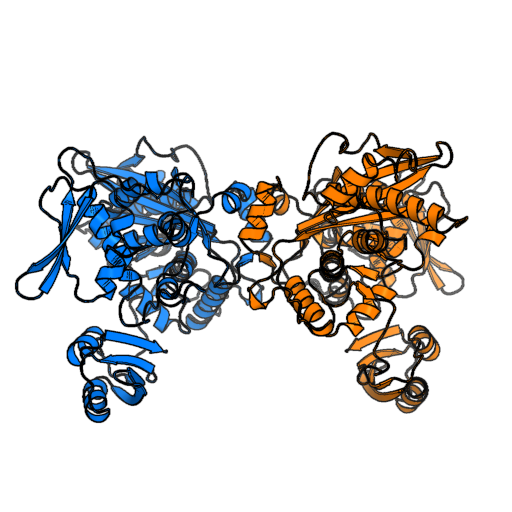 -18.25 24.859 7.273 1 95.25 83 ILE A O 1
ATOM 670 N N . ARG A 1 84 ? -16.047 25.203 7.062 1 95.31 84 ARG A N 1
ATOM 671 C CA . ARG A 1 84 ? -15.891 24.562 5.766 1 95.31 84 ARG A CA 1
ATOM 672 C C . ARG A 1 84 ? -14.914 23.391 5.852 1 95.31 84 ARG A C 1
ATOM 674 O O . ARG A 1 84 ? -13.758 23.562 6.234 1 95.31 84 ARG A O 1
ATOM 681 N N . ASN A 1 85 ? -15.422 22.188 5.508 1 95.62 85 ASN A N 1
ATOM 682 C CA . ASN A 1 85 ? -14.633 20.969 5.652 1 95.62 85 ASN A CA 1
ATOM 683 C C . ASN A 1 85 ? -14.188 20.422 4.301 1 95.62 85 ASN A C 1
ATOM 685 O O . ASN A 1 85 ? -14.992 20.328 3.373 1 95.62 85 ASN A O 1
ATOM 689 N N . PHE A 1 86 ? -12.914 20.109 4.168 1 96 86 PHE A N 1
ATOM 690 C CA . PHE A 1 86 ? -12.336 19.531 2.963 1 96 86 PHE A CA 1
ATOM 691 C C . PHE A 1 86 ? -11.664 18.203 3.273 1 96 86 PHE A C 1
ATOM 693 O O . PHE A 1 86 ? -10.852 18.109 4.195 1 96 86 PHE A O 1
ATOM 700 N N . ASN A 1 87 ? -12.07 17.203 2.592 1 96.38 87 ASN A N 1
ATOM 701 C CA . ASN A 1 87 ? -11.492 15.859 2.693 1 96.38 87 ASN A CA 1
ATOM 702 C C . ASN A 1 87 ? -10.664 15.516 1.459 1 96.38 87 ASN A C 1
ATOM 704 O O . ASN A 1 87 ? -11.211 15.117 0.429 1 96.38 87 ASN A O 1
ATOM 708 N N . ILE A 1 88 ? -9.344 15.516 1.574 1 95.81 88 ILE A N 1
ATOM 709 C CA . ILE A 1 88 ? -8.453 15.422 0.425 1 95.81 88 ILE A CA 1
ATOM 710 C C . ILE A 1 88 ? -7.785 14.047 0.399 1 95.81 88 ILE A C 1
ATOM 712 O O . ILE A 1 88 ? -7.082 13.672 1.339 1 95.81 88 ILE A O 1
ATOM 716 N N . TYR A 1 89 ? -8.008 13.273 -0.648 1 95.69 89 TYR A N 1
ATOM 717 C CA . TYR A 1 89 ? -7.285 12.023 -0.867 1 95.69 89 TYR A CA 1
ATOM 718 C C . TYR A 1 89 ? -5.914 12.297 -1.482 1 95.69 89 TYR A C 1
ATOM 720 O O . TYR A 1 89 ? -5.816 12.883 -2.559 1 95.69 89 TYR A O 1
ATOM 728 N N . THR A 1 90 ? -4.895 11.852 -0.775 1 93.5 90 THR A N 1
ATOM 729 C CA . THR A 1 90 ? -3.541 12.18 -1.214 1 93.5 90 THR A CA 1
ATOM 730 C C . THR A 1 90 ? -2.768 10.914 -1.577 1 93.5 90 THR A C 1
ATOM 732 O O . THR A 1 90 ? -2.908 9.883 -0.916 1 93.5 90 THR A O 1
ATOM 735 N N . LEU A 1 91 ? -2.014 10.961 -2.645 1 89.19 91 LEU A N 1
ATOM 736 C CA . LEU A 1 91 ? -1.14 9.898 -3.113 1 89.19 91 LEU A CA 1
ATOM 737 C C . LEU A 1 91 ? 0.23 10.445 -3.5 1 89.19 91 LEU A C 1
ATOM 739 O O . LEU A 1 91 ? 0.365 11.125 -4.516 1 89.19 91 LEU A O 1
ATOM 743 N N . PRO A 1 92 ? 1.23 10.133 -2.691 1 82.5 92 PRO A N 1
ATOM 744 C CA . PRO A 1 92 ? 2.562 10.648 -3.02 1 82.5 92 PRO A CA 1
ATOM 745 C C . PRO A 1 92 ? 3.047 10.195 -4.395 1 82.5 92 PRO A C 1
ATOM 747 O O . PRO A 1 92 ? 2.643 9.141 -4.879 1 82.5 92 PRO A O 1
ATOM 750 N N . ASN A 1 93 ? 3.787 11.07 -4.977 1 71.81 93 ASN A N 1
ATOM 751 C CA . ASN A 1 93 ? 4.441 10.695 -6.23 1 71.81 93 ASN A CA 1
ATOM 752 C C . ASN A 1 93 ? 5.512 9.633 -6.012 1 71.81 93 ASN A C 1
ATOM 754 O O . ASN A 1 93 ? 6.336 9.75 -5.105 1 71.81 93 ASN A O 1
ATOM 758 N N . SER A 1 94 ? 5.395 8.445 -6.602 1 61.94 94 SER A N 1
ATOM 759 C CA . SER A 1 94 ? 6.145 7.215 -6.367 1 61.94 94 SER A CA 1
ATOM 760 C C . SER A 1 94 ? 7.613 7.379 -6.742 1 61.94 94 SER A C 1
ATOM 762 O O . SER A 1 94 ? 8.461 6.59 -6.324 1 61.94 94 SER A O 1
ATOM 764 N N . GLN A 1 95 ? 7.992 8.312 -7.5 1 60.94 95 GLN A N 1
ATOM 765 C CA . GLN A 1 95 ? 9.367 8.32 -7.996 1 60.94 95 GLN A CA 1
ATOM 766 C C . GLN A 1 95 ? 10.352 8.641 -6.875 1 60.94 95 GLN A C 1
ATOM 768 O O . GLN A 1 95 ? 11.523 8.242 -6.938 1 60.94 95 GLN A O 1
ATOM 773 N N . SER A 1 96 ? 9.867 9.156 -5.812 1 59.41 96 SER A N 1
ATOM 774 C CA . SER A 1 96 ? 10.859 9.656 -4.863 1 59.41 96 SER A CA 1
ATOM 775 C C . SER A 1 96 ? 10.734 8.953 -3.518 1 59.41 96 SER A C 1
ATOM 777 O O . SER A 1 96 ? 11.523 9.203 -2.604 1 59.41 96 SER A O 1
ATOM 779 N N . ARG A 1 97 ? 9.828 8.062 -3.43 1 73.94 97 ARG A N 1
ATOM 780 C CA . ARG A 1 97 ? 9.672 7.516 -2.088 1 73.94 97 ARG A CA 1
ATOM 781 C C . ARG A 1 97 ? 9.055 6.121 -2.135 1 73.94 97 ARG A C 1
ATOM 783 O O . ARG A 1 97 ? 8.266 5.816 -3.031 1 73.94 97 ARG A O 1
ATOM 790 N N . GLN A 1 98 ? 9.555 5.352 -1.179 1 77.94 98 GLN A N 1
ATOM 791 C CA . GLN A 1 98 ? 8.906 4.062 -0.97 1 77.94 98 GLN A CA 1
ATOM 792 C C . GLN A 1 98 ? 7.551 4.234 -0.282 1 77.94 98 GLN A C 1
ATOM 794 O O . GLN A 1 98 ? 7.414 5.051 0.63 1 77.94 98 GLN A O 1
ATOM 799 N N . MET A 1 99 ? 6.602 3.639 -0.806 1 90.81 99 MET A N 1
ATOM 800 C CA . MET A 1 99 ? 5.254 3.717 -0.252 1 90.81 99 MET A CA 1
ATOM 801 C C . MET A 1 99 ? 4.84 2.383 0.36 1 90.81 99 MET A C 1
ATOM 803 O O . MET A 1 99 ? 4.336 1.505 -0.342 1 90.81 99 MET A O 1
ATOM 807 N N . CYS A 1 100 ? 5.027 2.332 1.624 1 92.5 100 CYS A N 1
ATOM 808 C CA . CYS A 1 100 ? 4.699 1.095 2.324 1 92.5 100 CYS A CA 1
ATOM 809 C C . CYS A 1 100 ? 3.305 1.162 2.932 1 92.5 100 CYS A C 1
ATOM 811 O O . CYS A 1 100 ? 2.779 2.25 3.17 1 92.5 100 CYS A O 1
ATOM 813 N N . ILE A 1 101 ? 2.758 0.022 3.094 1 93.94 101 ILE A N 1
ATOM 814 C CA . ILE A 1 101 ? 1.474 -0.076 3.779 1 93.94 101 ILE A CA 1
ATOM 815 C C . ILE A 1 101 ? 1.555 -1.136 4.875 1 93.94 101 ILE A C 1
ATOM 817 O O . ILE A 1 101 ? 2.391 -2.041 4.812 1 93.94 101 ILE A O 1
ATOM 821 N N . HIS A 1 102 ? 0.833 -0.928 5.875 1 91.75 102 HIS A N 1
ATOM 822 C CA . HIS A 1 102 ? 0.604 -1.941 6.898 1 91.75 102 HIS A CA 1
ATOM 823 C C . HIS A 1 102 ? -0.8 -2.527 6.789 1 91.75 102 HIS A C 1
ATOM 825 O O . HIS A 1 102 ? -1.79 -1.794 6.855 1 91.75 102 HIS A O 1
ATOM 831 N N . PRO A 1 103 ? -0.963 -3.82 6.676 1 88.56 103 PRO A N 1
ATOM 832 C CA . PRO A 1 103 ? -2.271 -4.434 6.434 1 88.56 103 PRO A CA 1
ATOM 833 C C . PRO A 1 103 ? -3.295 -4.09 7.512 1 88.56 103 PRO A C 1
ATOM 835 O O . PRO A 1 103 ? -4.457 -3.818 7.203 1 88.56 103 PRO A O 1
ATOM 838 N N . SER A 1 104 ? -2.906 -4.086 8.727 1 88.88 104 SER A N 1
ATOM 839 C CA . SER A 1 104 ? -3.846 -3.791 9.805 1 88.88 104 SER A CA 1
ATOM 840 C C . SER A 1 104 ? -4.34 -2.35 9.727 1 88.88 104 SER A C 1
ATOM 842 O O . SER A 1 104 ? -5.5 -2.07 10.031 1 88.88 104 SER A O 1
ATOM 844 N N . SER A 1 105 ? -3.469 -1.455 9.398 1 92.62 105 SER A N 1
ATOM 845 C CA . SER A 1 105 ? -3.867 -0.06 9.234 1 92.62 105 SER A CA 1
ATOM 846 C C . SER A 1 105 ? -4.836 0.109 8.07 1 92.62 105 SER A C 1
ATOM 848 O O . SER A 1 105 ? -5.812 0.851 8.172 1 92.62 105 SER A O 1
ATOM 850 N N . MET A 1 106 ? -4.523 -0.572 6.996 1 94.19 106 MET A N 1
ATOM 851 C CA . MET A 1 106 ? -5.398 -0.5 5.828 1 94.19 106 MET A CA 1
ATOM 852 C C . MET A 1 106 ? -6.773 -1.074 6.145 1 94.19 106 MET A C 1
ATOM 854 O O . MET A 1 106 ? -7.793 -0.499 5.758 1 94.19 106 MET A O 1
ATOM 858 N N . LYS A 1 107 ? -6.781 -2.174 6.797 1 92.38 107 LYS A N 1
ATOM 859 C CA . LYS A 1 107 ? -8.047 -2.783 7.199 1 92.38 107 LYS A CA 1
ATOM 860 C C . LYS A 1 107 ? -8.836 -1.854 8.117 1 92.38 107 LYS A C 1
ATOM 862 O O . LYS A 1 107 ? -10.055 -1.72 7.969 1 92.38 107 LYS A O 1
ATOM 867 N N . PHE A 1 108 ? -8.133 -1.273 9.07 1 94.38 108 PHE A N 1
ATOM 868 C CA . PHE A 1 108 ? -8.766 -0.317 9.977 1 94.38 108 PHE A CA 1
ATOM 869 C C . PHE A 1 108 ? -9.438 0.802 9.195 1 94.38 108 PHE A C 1
ATOM 871 O O . PHE A 1 108 ? -10.594 1.149 9.469 1 94.38 108 PHE A O 1
ATOM 878 N N . LEU A 1 109 ? -8.773 1.348 8.266 1 96 109 LEU A N 1
ATOM 879 C CA . LEU A 1 109 ? -9.305 2.447 7.473 1 96 109 LEU A CA 1
ATOM 880 C C . LEU A 1 109 ? -10.539 2 6.691 1 96 109 LEU A C 1
ATOM 882 O O . LEU A 1 109 ? -11.562 2.689 6.688 1 96 109 LEU A O 1
ATOM 886 N N . VAL A 1 110 ? -10.445 0.861 6.02 1 95.88 110 VAL A N 1
ATOM 887 C CA . VAL A 1 110 ? -11.562 0.358 5.227 1 95.88 110 VAL A CA 1
ATOM 888 C C . VAL A 1 110 ? -12.75 0.06 6.133 1 95.88 110 VAL A C 1
ATOM 890 O O . VAL A 1 110 ? -13.898 0.362 5.785 1 95.88 110 VAL A O 1
ATOM 893 N N . ASP A 1 111 ? -12.477 -0.499 7.258 1 94.12 111 ASP A N 1
ATOM 894 C CA . ASP A 1 111 ? -13.539 -0.8 8.219 1 94.12 111 ASP A CA 1
ATOM 895 C C . ASP A 1 111 ? -14.227 0.477 8.703 1 94.12 111 ASP A C 1
ATOM 897 O O . ASP A 1 111 ? -15.359 0.437 9.18 1 94.12 111 ASP A O 1
ATOM 901 N N . ASN A 1 112 ? -13.492 1.541 8.617 1 93.38 112 ASN A N 1
ATOM 902 C CA . ASN A 1 112 ? -14.07 2.832 8.984 1 93.38 112 ASN A CA 1
ATOM 903 C C . ASN A 1 112 ? -14.453 3.645 7.75 1 93.38 112 ASN A C 1
ATOM 905 O O . ASN A 1 112 ? -14.312 4.871 7.742 1 93.38 112 ASN A O 1
ATOM 909 N N . ASN A 1 113 ? -14.727 2.955 6.637 1 92.31 113 ASN A N 1
ATOM 910 C CA . ASN A 1 113 ? -15.391 3.463 5.445 1 92.31 113 ASN A CA 1
ATOM 911 C C . ASN A 1 113 ? -14.438 4.25 4.555 1 92.31 113 ASN A C 1
ATOM 913 O O . ASN A 1 113 ? -14.867 5.086 3.758 1 92.31 113 ASN A O 1
ATOM 917 N N . PHE A 1 114 ? -13.219 4.102 4.82 1 96.06 114 PHE A N 1
ATOM 918 C CA . PHE A 1 114 ? -12.273 4.645 3.85 1 96.06 114 PHE A CA 1
ATOM 919 C C . PHE A 1 114 ? -12.383 3.906 2.521 1 96.06 114 PHE A C 1
ATOM 921 O O . PHE A 1 114 ? -12.461 2.678 2.492 1 96.06 114 PHE A O 1
ATOM 928 N N . ASP A 1 115 ? -12.398 4.602 1.462 1 96.19 115 ASP A N 1
ATOM 929 C CA . ASP A 1 115 ? -12.531 3.998 0.14 1 96.19 115 ASP A CA 1
ATOM 930 C C . ASP A 1 115 ? -11.18 3.92 -0.566 1 96.19 115 ASP A C 1
ATOM 932 O O . ASP A 1 115 ? -10.758 4.875 -1.223 1 96.19 115 ASP A O 1
ATOM 936 N N . MET A 1 116 ? -10.648 2.762 -0.58 1 96.56 116 MET A N 1
ATOM 937 C CA . MET A 1 116 ? -9.328 2.551 -1.169 1 96.56 116 MET A CA 1
ATOM 938 C C . MET A 1 116 ? -9.391 2.66 -2.689 1 96.56 116 MET A C 1
ATOM 940 O O . MET A 1 116 ? -8.43 3.105 -3.322 1 96.56 116 MET A O 1
ATOM 944 N N . ASN A 1 117 ? -10.453 2.203 -3.275 1 96.44 117 ASN A N 1
ATOM 945 C CA . ASN A 1 117 ? -10.602 2.332 -4.723 1 96.44 117 ASN A CA 1
ATOM 946 C C . ASN A 1 117 ? -10.578 3.793 -5.16 1 96.44 117 ASN A C 1
ATOM 948 O O . ASN A 1 117 ? -9.93 4.137 -6.148 1 96.44 117 ASN A O 1
ATOM 952 N N . LYS A 1 118 ? -11.281 4.566 -4.387 1 95.06 118 LYS A N 1
ATOM 953 C CA . LYS A 1 118 ? -11.312 6 -4.668 1 95.06 118 LYS A CA 1
ATOM 954 C C . LYS A 1 118 ? -9.914 6.609 -4.547 1 95.06 118 LYS A C 1
ATOM 956 O O . LYS A 1 118 ? -9.523 7.441 -5.367 1 95.06 118 LYS A O 1
ATOM 961 N N . LEU A 1 119 ? -9.172 6.223 -3.539 1 96.19 119 LEU A N 1
ATOM 962 C CA . LEU A 1 119 ? -7.82 6.723 -3.32 1 96.19 119 LEU A CA 1
ATOM 963 C C . LEU A 1 119 ? -6.941 6.461 -4.539 1 96.19 119 LEU A C 1
ATOM 965 O O . LEU A 1 119 ? -6.344 7.391 -5.09 1 96.19 119 LEU A O 1
ATOM 969 N N . PHE A 1 120 ? -6.91 5.258 -5 1 94.88 120 PHE A N 1
ATOM 970 C CA . PHE A 1 120 ? -5.941 4.891 -6.027 1 94.88 120 PHE A CA 1
ATOM 971 C C . PHE A 1 120 ? -6.43 5.312 -7.406 1 94.88 120 PHE A C 1
ATOM 973 O O . PHE A 1 120 ? -5.629 5.539 -8.312 1 94.88 120 PHE A O 1
ATOM 980 N N . LYS A 1 121 ? -7.668 5.504 -7.559 1 92.75 121 LYS A N 1
ATOM 981 C CA . LYS A 1 121 ? -8.211 5.93 -8.844 1 92.75 121 LYS A CA 1
ATOM 982 C C . LYS A 1 121 ? -8.125 7.445 -9.008 1 92.75 121 LYS A C 1
ATOM 984 O O . LYS A 1 121 ? -7.836 7.941 -10.094 1 92.75 121 LYS A O 1
ATOM 989 N N . CYS A 1 122 ? -8.406 8.117 -7.867 1 91.81 122 CYS A N 1
ATOM 990 C CA . CYS A 1 122 ? -8.633 9.555 -8.023 1 91.81 122 CYS A CA 1
ATOM 991 C C . CYS A 1 122 ? -7.828 10.344 -7 1 91.81 122 CYS A C 1
ATOM 993 O O . CYS A 1 122 ? -8.031 11.555 -6.852 1 91.81 122 CYS A O 1
ATOM 995 N N . GLY A 1 123 ? -6.988 9.734 -6.273 1 92.19 123 GLY A N 1
ATOM 996 C CA . GLY A 1 123 ? -6.172 10.469 -5.32 1 92.19 123 GLY A CA 1
ATOM 997 C C . GLY A 1 123 ? -5.324 11.547 -5.973 1 92.19 123 GLY A C 1
ATOM 998 O O . GLY A 1 123 ? -4.961 11.438 -7.145 1 92.19 123 GLY A O 1
ATOM 999 N N . ILE A 1 124 ? -5.051 12.539 -5.23 1 89.88 124 ILE A N 1
ATOM 1000 C CA . ILE A 1 124 ? -4.273 13.672 -5.723 1 89.88 124 ILE A CA 1
ATOM 1001 C C . ILE A 1 124 ? -2.797 13.469 -5.395 1 89.88 124 ILE A C 1
ATOM 1003 O O . ILE A 1 124 ? -2.449 13.117 -4.262 1 89.88 124 ILE A O 1
ATOM 1007 N N . SER A 1 125 ? -1.963 13.672 -6.355 1 83.75 125 SER A N 1
ATOM 1008 C CA . SER A 1 125 ? -0.527 13.516 -6.145 1 83.75 125 SER A CA 1
ATOM 1009 C C . SER A 1 125 ? 0.017 14.609 -5.23 1 83.75 125 SER A C 1
ATOM 1011 O O . SER A 1 125 ? -0.548 15.703 -5.156 1 83.75 125 SER A O 1
ATOM 1013 N N . CYS A 1 126 ? 0.983 14.227 -4.477 1 82.38 126 CYS A N 1
ATOM 1014 C CA . CYS A 1 126 ? 1.688 15.227 -3.688 1 82.38 126 CYS A CA 1
ATOM 1015 C C . CYS A 1 126 ? 3.197 15.078 -3.838 1 82.38 126 CYS A C 1
ATOM 1017 O O . CYS A 1 126 ? 3.707 13.961 -3.963 1 82.38 126 CYS A O 1
ATOM 1019 N N . SER A 1 127 ? 3.84 16.156 -3.992 1 74.69 127 SER A N 1
ATOM 1020 C CA . SER A 1 127 ? 5.297 16.234 -4.066 1 74.69 127 SER A CA 1
ATOM 1021 C C . SER A 1 127 ? 5.855 17.172 -3.006 1 74.69 127 SER A C 1
ATOM 1023 O O . SER A 1 127 ? 5.16 18.094 -2.551 1 74.69 127 SER A O 1
ATOM 1025 N N . ARG A 1 128 ? 7.043 16.812 -2.592 1 74.81 128 ARG A N 1
ATOM 1026 C CA . ARG A 1 128 ? 7.699 17.688 -1.625 1 74.81 128 ARG A CA 1
ATOM 1027 C C . ARG A 1 128 ? 8.109 19.016 -2.268 1 74.81 128 ARG A C 1
ATOM 1029 O O . ARG A 1 128 ? 8.625 19.031 -3.391 1 74.81 128 ARG A O 1
ATOM 1036 N N . ILE A 1 129 ? 7.828 19.922 -1.596 1 62.03 129 ILE A N 1
ATOM 1037 C CA . ILE A 1 129 ? 8.133 21.266 -2.07 1 62.03 129 ILE A CA 1
ATOM 1038 C C . ILE A 1 129 ? 9.617 21.375 -2.377 1 62.03 129 ILE A C 1
ATOM 1040 O O . ILE A 1 129 ? 10.008 21.938 -3.41 1 62.03 129 ILE A O 1
ATOM 1044 N N . LYS A 1 130 ? 10.484 20.688 -1.644 1 57.28 130 LYS A N 1
ATOM 1045 C CA . LYS A 1 130 ? 11.938 20.766 -1.809 1 57.28 130 LYS A CA 1
ATOM 1046 C C . LYS A 1 130 ? 12.398 19.969 -3.02 1 57.28 130 LYS A C 1
ATOM 1048 O O . LYS A 1 130 ? 13.359 20.344 -3.695 1 57.28 130 LYS A O 1
ATOM 1053 N N . GLU A 1 131 ? 11.836 18.734 -3.258 1 59.84 131 GLU A N 1
ATOM 1054 C CA . GLU A 1 131 ? 12.156 17.906 -4.41 1 59.84 131 GLU A CA 1
ATOM 1055 C C . GLU A 1 131 ? 11.688 18.547 -5.711 1 59.84 131 GLU A C 1
ATOM 1057 O O . GLU A 1 131 ? 12.32 18.375 -6.758 1 59.84 131 GLU A O 1
ATOM 1062 N N . SER A 1 132 ? 10.594 18.969 -5.633 1 50.75 132 SER A N 1
ATOM 1063 C CA . SER A 1 132 ? 10 19.562 -6.828 1 50.75 132 SER A CA 1
ATOM 1064 C C . SER A 1 132 ? 10.82 20.766 -7.32 1 50.75 132 SER A C 1
ATOM 1066 O O . SER A 1 132 ? 10.812 21.078 -8.508 1 50.75 132 SER A O 1
ATOM 1068 N N . ILE A 1 133 ? 11.648 21.125 -6.395 1 43.91 133 ILE A N 1
ATOM 1069 C CA . ILE A 1 133 ? 12.508 22.25 -6.734 1 43.91 133 ILE A CA 1
ATOM 1070 C C . ILE A 1 133 ? 13.812 21.75 -7.352 1 43.91 133 ILE A C 1
ATOM 1072 O O . ILE A 1 133 ? 14.359 22.375 -8.258 1 43.91 133 ILE A O 1
ATOM 1076 N N . THR A 1 134 ? 14.305 20.297 -6.965 1 39.84 134 THR A N 1
ATOM 1077 C CA . THR A 1 134 ? 15.617 19.781 -7.355 1 39.84 134 THR A CA 1
ATOM 1078 C C . THR A 1 134 ? 15.508 18.906 -8.602 1 39.84 134 THR A C 1
ATOM 1080 O O . THR A 1 134 ? 16.5 18.672 -9.281 1 39.84 134 THR A O 1
ATOM 1083 N N . GLN A 1 135 ? 14.609 17.797 -8.852 1 41.09 135 GLN A N 1
ATOM 1084 C CA . GLN A 1 135 ? 14.625 16.797 -9.914 1 41.09 135 GLN A CA 1
ATOM 1085 C C . GLN A 1 135 ? 14.656 17.453 -11.289 1 41.09 135 GLN A C 1
ATOM 1087 O O . GLN A 1 135 ? 13.797 18.281 -11.617 1 41.09 135 GLN A O 1
ATOM 1092 N N . PRO A 1 136 ? 15.836 17.078 -11.969 1 35.41 136 PRO A N 1
ATOM 1093 C CA . PRO A 1 136 ? 15.891 17.375 -13.398 1 35.41 136 PRO A CA 1
ATOM 1094 C C . PRO A 1 136 ? 14.836 16.609 -14.203 1 35.41 136 PRO A C 1
ATOM 1096 O O . PRO A 1 136 ? 14.703 15.398 -14.062 1 35.41 136 PRO A O 1
ATOM 1099 N N . HIS A 1 137 ? 13.586 16.828 -14.242 1 34.69 137 HIS A N 1
ATOM 1100 C CA . HIS A 1 137 ? 12.734 16.094 -15.164 1 34.69 137 HIS A CA 1
ATOM 1101 C C . HIS A 1 137 ? 13.539 15.57 -16.359 1 34.69 137 HIS A C 1
ATOM 1103 O O . HIS A 1 137 ? 14.531 16.188 -16.75 1 34.69 137 HIS A O 1
ATOM 1109 N N . SER A 1 138 ? 13.492 14.25 -16.812 1 33.03 138 SER A N 1
ATOM 1110 C CA . SER A 1 138 ? 14.156 13.672 -17.969 1 33.03 138 SER A CA 1
ATOM 1111 C C . SER A 1 138 ? 14.508 14.742 -19 1 33.03 138 SER A C 1
ATOM 1113 O O . SER A 1 138 ? 14.156 15.906 -18.828 1 33.03 138 SER A O 1
ATOM 1115 N N . ASN A 1 139 ? 14.398 14.18 -20.578 1 32.94 139 ASN A N 1
ATOM 1116 C CA . ASN A 1 139 ? 15 14.555 -21.859 1 32.94 139 ASN A CA 1
ATOM 1117 C C . ASN A 1 139 ? 14.742 16.016 -22.188 1 32.94 139 ASN A C 1
ATOM 1119 O O . ASN A 1 139 ? 15.227 16.531 -23.203 1 32.94 139 ASN A O 1
ATOM 1123 N N . LYS A 1 140 ? 13.516 16.469 -22.406 1 29.83 140 LYS A N 1
ATOM 1124 C CA . LYS A 1 140 ? 13.523 17.891 -22.781 1 29.83 140 LYS A CA 1
ATOM 1125 C C . LYS A 1 140 ? 14.148 18.75 -21.688 1 29.83 140 LYS A C 1
ATOM 1127 O O . LYS A 1 140 ? 13.68 18.75 -20.547 1 29.83 140 LYS A O 1
ATOM 1132 N N . THR A 1 141 ? 15.492 18.828 -21.781 1 27.2 141 THR A N 1
ATOM 1133 C CA . THR A 1 141 ? 16.438 19.688 -21.078 1 27.2 141 THR A CA 1
ATOM 1134 C C . THR A 1 141 ? 15.758 20.953 -20.562 1 27.2 141 THR A C 1
ATOM 1136 O O . THR A 1 141 ? 15.562 21.906 -21.328 1 27.2 141 THR A O 1
ATOM 1139 N N . PHE A 1 142 ? 14.57 21 -20.141 1 26.19 142 PHE A N 1
ATOM 1140 C CA . PHE A 1 142 ? 14.562 22.328 -19.531 1 26.19 142 PHE A CA 1
ATOM 1141 C C . PHE A 1 142 ? 15.688 22.453 -18.516 1 26.19 142 PHE A C 1
ATOM 1143 O O . PHE A 1 142 ? 15.758 21.688 -17.562 1 26.19 142 PHE A O 1
ATOM 1150 N N . HIS A 1 143 ? 16.906 22.625 -19.016 1 26.75 143 HIS A N 1
ATOM 1151 C CA . HIS A 1 143 ? 18.016 23.156 -18.219 1 26.75 143 HIS A CA 1
ATOM 1152 C C . HIS A 1 143 ? 17.5 24.109 -17.141 1 26.75 143 HIS A C 1
ATOM 1154 O O . HIS A 1 143 ? 17.312 25.312 -17.391 1 26.75 143 HIS A O 1
ATOM 1160 N N . TYR A 1 144 ? 16.562 23.719 -16.469 1 26.5 144 TYR A N 1
ATOM 1161 C CA . TYR A 1 144 ? 16.469 24.672 -15.383 1 26.5 144 TYR A CA 1
ATOM 1162 C C . TYR A 1 144 ? 17.75 24.672 -14.539 1 26.5 144 TYR A C 1
ATOM 1164 O O . TYR A 1 144 ? 18.078 23.656 -13.922 1 26.5 144 TYR A O 1
ATOM 1172 N N . LYS A 1 145 ? 18.812 25.266 -14.914 1 26.78 145 LYS A N 1
ATOM 1173 C CA . LYS A 1 145 ? 19.906 25.609 -13.992 1 26.78 145 LYS A CA 1
ATOM 1174 C C . LYS A 1 145 ? 19.375 25.781 -12.57 1 26.78 145 LYS A C 1
ATOM 1176 O O . LYS A 1 145 ? 18.422 26.531 -12.344 1 26.78 145 LYS A O 1
ATOM 1181 N N . HIS A 1 146 ? 19.531 24.75 -11.703 1 28.78 146 HIS A N 1
ATOM 1182 C CA . HIS A 1 146 ? 19.312 24.562 -10.273 1 28.78 146 HIS A CA 1
ATOM 1183 C C . HIS A 1 146 ? 19.562 25.844 -9.5 1 28.78 146 HIS A C 1
ATOM 1185 O O . HIS A 1 146 ? 19.672 25.828 -8.266 1 28.78 146 HIS A O 1
ATOM 1191 N N . GLY A 1 147 ? 20.078 26.875 -10.164 1 26.72 147 GLY A N 1
ATOM 1192 C CA . GLY A 1 147 ? 20.25 27.969 -9.219 1 26.72 147 GLY A CA 1
ATOM 1193 C C . GLY A 1 147 ? 19.094 28.109 -8.25 1 26.72 147 GLY A C 1
ATOM 1194 O O . GLY A 1 147 ? 18.156 27.312 -8.266 1 26.72 147 GLY A O 1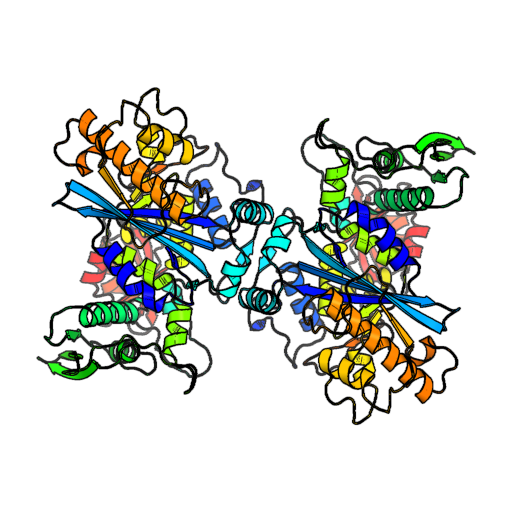
ATOM 1195 N N . SER A 1 148 ? 18.984 29.375 -7.793 1 29.03 148 SER A N 1
ATOM 1196 C CA . SER A 1 148 ? 18.203 29.984 -6.719 1 29.03 148 SER A CA 1
ATOM 1197 C C . SER A 1 148 ? 16.719 29.688 -6.875 1 29.03 148 SER A C 1
ATOM 1199 O O . SER A 1 148 ? 15.898 30.234 -6.129 1 29.03 148 SER A O 1
ATOM 1201 N N . LEU A 1 149 ? 16.266 29.391 -8.086 1 31.61 149 LEU A N 1
ATOM 1202 C CA . LEU A 1 149 ? 14.867 29.688 -8.406 1 31.61 149 LEU A CA 1
ATOM 1203 C C . LEU A 1 149 ? 13.938 28.609 -7.844 1 31.61 149 LEU A C 1
ATOM 1205 O O . LEU A 1 149 ? 13.93 27.484 -8.328 1 31.61 149 LEU A O 1
ATOM 1209 N N . SER A 1 150 ? 13.695 28.641 -6.551 1 32.94 150 SER A N 1
ATOM 1210 C CA . SER A 1 150 ? 12.867 27.859 -5.648 1 32.94 150 SER A CA 1
ATOM 1211 C C . SER A 1 150 ? 11.547 27.453 -6.309 1 32.94 150 SER A C 1
ATOM 1213 O O . SER A 1 150 ? 10.953 28.25 -7.043 1 32.94 150 SER A O 1
ATOM 1215 N N . GLU A 1 151 ? 11.289 26.359 -6.637 1 36.34 151 GLU A N 1
ATOM 1216 C CA . GLU A 1 151 ? 10.008 25.719 -6.867 1 36.34 151 GLU A CA 1
ATOM 1217 C C . GLU A 1 151 ? 8.883 26.438 -6.125 1 36.34 151 GLU A C 1
ATOM 1219 O O . GLU A 1 151 ? 7.754 26.516 -6.617 1 36.34 151 GLU A O 1
ATOM 1224 N N . GLN A 1 152 ? 9.195 27.062 -5.129 1 37.84 152 GLN A N 1
ATOM 1225 C CA . GLN A 1 152 ? 8.453 28.016 -4.309 1 37.84 152 GLN A CA 1
ATOM 1226 C C . GLN A 1 152 ? 8.039 29.234 -5.121 1 37.84 152 GLN A C 1
ATOM 1228 O O . GLN A 1 152 ? 6.949 29.781 -4.926 1 37.84 152 GLN A O 1
ATOM 1233 N N . ASN A 1 153 ? 8.758 29.422 -6.227 1 46.72 153 ASN A N 1
ATOM 1234 C CA . ASN A 1 153 ? 8.562 30.688 -6.926 1 46.72 153 ASN A CA 1
ATOM 1235 C C . ASN A 1 153 ? 7.48 30.562 -8 1 46.72 153 ASN A C 1
ATOM 1237 O O . ASN A 1 153 ? 6.648 31.453 -8.148 1 46.72 153 ASN A O 1
ATOM 1241 N N . VAL A 1 154 ? 7.438 29.391 -8.602 1 51.66 154 VAL A N 1
ATOM 1242 C CA . VAL A 1 154 ? 6.402 29.359 -9.625 1 51.66 154 VAL A CA 1
ATOM 1243 C C . VAL A 1 154 ? 5.023 29.312 -8.969 1 51.66 154 VAL A C 1
ATOM 1245 O O . VAL A 1 154 ? 4.109 30.031 -9.391 1 51.66 154 VAL A O 1
ATOM 1248 N N . MET A 1 155 ? 4.973 28.562 -7.992 1 49.44 155 MET A N 1
ATOM 1249 C CA . MET A 1 155 ? 3.705 28.469 -7.277 1 49.44 155 MET A CA 1
ATOM 1250 C C . MET A 1 155 ? 3.348 29.781 -6.613 1 49.44 155 MET A C 1
ATOM 1252 O O . MET A 1 155 ? 2.178 30.172 -6.574 1 49.44 155 MET A O 1
ATOM 1256 N N . SER A 1 156 ? 4.355 30.328 -6.094 1 58.12 156 SER A N 1
ATOM 1257 C CA . SER A 1 156 ? 4.148 31.672 -5.578 1 58.12 156 SER A CA 1
ATOM 1258 C C . SER A 1 156 ? 3.621 32.594 -6.664 1 58.12 156 SER A C 1
ATOM 1260 O O . SER A 1 156 ? 2.73 33.406 -6.41 1 58.12 156 SER A O 1
ATOM 1262 N N . TYR A 1 157 ? 4.059 32.312 -7.812 1 63.34 157 TYR A N 1
ATOM 1263 C CA . TYR A 1 157 ? 3.568 33.125 -8.906 1 63.34 157 TYR A CA 1
ATOM 1264 C C . TYR A 1 157 ? 2.162 32.719 -9.32 1 63.34 157 TYR A C 1
ATOM 1266 O O . TYR A 1 157 ? 1.308 33.562 -9.578 1 63.34 157 TYR A O 1
ATOM 1274 N N . VAL A 1 158 ? 2.055 31.406 -9.273 1 61.16 158 VAL A N 1
ATOM 1275 C CA . VAL A 1 158 ? 0.718 30.938 -9.617 1 61.16 158 VAL A CA 1
ATOM 1276 C C . VAL A 1 158 ? -0.291 31.438 -8.594 1 61.16 158 VAL A C 1
ATOM 1278 O O . VAL A 1 158 ? -1.363 31.922 -8.953 1 61.16 158 VAL A O 1
ATOM 1281 N N . SER A 1 159 ? 0.096 31.328 -7.43 1 61.69 159 SER A N 1
ATOM 1282 C CA . SER A 1 159 ? -0.763 31.828 -6.363 1 61.69 159 SER A CA 1
ATOM 1283 C C . SER A 1 159 ? -0.986 33.312 -6.492 1 61.69 159 SER A C 1
ATOM 1285 O O . SER A 1 159 ? -2.105 33.812 -6.312 1 61.69 159 SER A O 1
ATOM 1287 N N . THR A 1 160 ? 0.002 34.031 -6.785 1 67.38 160 THR A N 1
ATOM 1288 C CA . THR A 1 160 ? -0.09 35.469 -6.961 1 67.38 160 THR A CA 1
ATOM 1289 C C . THR A 1 160 ? -0.99 35.812 -8.141 1 67.38 160 THR A C 1
ATOM 1291 O O . THR A 1 160 ? -1.844 36.688 -8.039 1 67.38 160 THR A O 1
ATOM 1294 N N . ILE A 1 161 ? -0.829 34.969 -9.125 1 71.56 161 ILE A N 1
ATOM 1295 C CA . ILE A 1 161 ? -1.613 35.25 -10.32 1 71.56 161 ILE A CA 1
ATOM 1296 C C . ILE A 1 161 ? -3.062 34.812 -10.102 1 71.56 161 ILE A C 1
ATOM 1298 O O . ILE A 1 161 ? -3.99 35.531 -10.5 1 71.56 161 ILE A O 1
ATOM 1302 N N . LEU A 1 162 ? -3.107 33.75 -9.461 1 64.31 162 LEU A N 1
ATOM 1303 C CA . LEU A 1 162 ? -4.453 33.281 -9.141 1 64.31 162 LEU A CA 1
ATOM 1304 C C . LEU A 1 162 ? -5.188 34.281 -8.266 1 64.31 162 LEU A C 1
ATOM 1306 O O . LEU A 1 162 ? -6.363 34.562 -8.484 1 64.31 162 LEU A O 1
ATOM 1310 N N . SER A 1 163 ? -4.508 34.781 -7.289 1 66.25 163 SER A N 1
ATOM 1311 C CA . SER A 1 163 ? -5.078 35.844 -6.445 1 66.25 163 SER A CA 1
ATOM 1312 C C . SER A 1 163 ? -5.465 37.062 -7.27 1 66.25 163 SER A C 1
ATOM 1314 O O . SER A 1 163 ? -6.52 37.656 -7.039 1 66.25 163 SER A O 1
ATOM 1316 N N . TYR A 1 164 ? -4.68 37.375 -8.195 1 70.88 164 TYR A N 1
ATOM 1317 C CA . TYR A 1 164 ? -4.938 38.531 -9.078 1 70.88 164 TYR A CA 1
ATOM 1318 C C . TYR A 1 164 ? -6.164 38.281 -9.945 1 70.88 164 TYR A C 1
ATOM 1320 O O . TYR A 1 164 ? -7.039 39.125 -10.055 1 70.88 164 TYR A O 1
ATOM 1328 N N . VAL A 1 165 ? -6.25 37.031 -10.391 1 71.31 165 VAL A N 1
ATOM 1329 C CA . VAL A 1 165 ? -7.34 36.656 -11.297 1 71.31 165 VAL A CA 1
ATOM 1330 C C . VAL A 1 165 ? -8.664 36.688 -10.547 1 71.31 165 VAL A C 1
ATOM 1332 O O . VAL A 1 165 ? -9.688 37.125 -11.086 1 71.31 165 VAL A O 1
ATOM 1335 N N . ASN A 1 166 ? -8.609 36.438 -9.383 1 62.59 166 ASN A N 1
ATOM 1336 C CA . ASN A 1 166 ? -9.828 36.344 -8.586 1 62.59 166 ASN A CA 1
ATOM 1337 C C . ASN A 1 166 ? -10.148 37.656 -7.887 1 62.59 166 ASN A C 1
ATOM 1339 O O . ASN A 1 166 ? -11.211 37.781 -7.27 1 62.59 166 ASN A O 1
ATOM 1343 N N . SER A 1 167 ? -9.25 38.5 -7.91 1 64.31 167 SER A N 1
ATOM 1344 C CA . SER A 1 167 ? -9.477 39.812 -7.309 1 64.31 167 SER A CA 1
ATOM 1345 C C . SER A 1 167 ? -10.297 40.719 -8.234 1 64.31 167 SER A C 1
ATOM 1347 O O . SER A 1 167 ? -10.32 40.5 -9.445 1 64.31 167 SER A O 1
ATOM 1349 N N . LYS A 1 168 ? -11.109 41.594 -7.641 1 68.25 168 LYS A N 1
ATOM 1350 C CA . LYS A 1 168 ? -11.875 42.562 -8.398 1 68.25 168 LYS A CA 1
ATOM 1351 C C . LYS A 1 168 ? -10.992 43.719 -8.859 1 68.25 168 LYS A C 1
ATOM 1353 O O . LYS A 1 168 ? -11.461 44.656 -9.516 1 68.25 168 LYS A O 1
ATOM 1358 N N . ASN A 1 169 ? -9.75 43.625 -8.633 1 66.94 169 ASN A N 1
ATOM 1359 C CA . ASN A 1 169 ? -8.812 44.656 -9.016 1 66.94 169 ASN A CA 1
ATOM 1360 C C . ASN A 1 169 ? -8.398 44.531 -10.484 1 66.94 169 ASN A C 1
ATOM 1362 O O . ASN A 1 169 ? -7.891 43.5 -10.906 1 66.94 169 ASN A O 1
ATOM 1366 N N . ASN A 1 170 ? -8.734 45.438 -11.211 1 70.06 170 ASN A N 1
ATOM 1367 C CA . ASN A 1 170 ? -8.422 45.438 -12.641 1 70.06 170 ASN A CA 1
ATOM 1368 C C . ASN A 1 170 ? -7.082 46.094 -12.93 1 70.06 170 ASN A C 1
ATOM 1370 O O . ASN A 1 170 ? -6.688 46.219 -14.086 1 70.06 170 ASN A O 1
ATOM 1374 N N . SER A 1 171 ? -6.379 46.531 -11.953 1 77.44 171 SER A N 1
ATOM 1375 C CA . SER A 1 171 ? -5.039 47.062 -12.172 1 77.44 171 SER A CA 1
ATOM 1376 C C . SER A 1 171 ? -4.047 45.969 -12.492 1 77.44 171 SER A C 1
ATOM 1378 O O . SER A 1 171 ? -4.176 44.844 -11.992 1 77.44 171 SER A O 1
ATOM 1380 N N . PRO A 1 172 ? -3.15 46.25 -13.375 1 79.38 172 PRO A N 1
ATOM 1381 C CA . PRO A 1 172 ? -2.186 45.219 -13.766 1 79.38 172 PRO A CA 1
ATOM 1382 C C . PRO A 1 172 ? -1.395 44.656 -12.586 1 79.38 172 PRO A C 1
ATOM 1384 O O . PRO A 1 172 ? -1.028 45.406 -11.68 1 79.38 172 PRO A O 1
ATOM 1387 N N . LEU A 1 173 ? -1.375 43.438 -12.539 1 80.94 173 LEU A N 1
ATOM 1388 C CA . LEU A 1 173 ? -0.468 42.781 -11.594 1 80.94 173 LEU A CA 1
ATOM 1389 C C . LEU A 1 173 ? 0.976 42.875 -12.078 1 80.94 173 LEU A C 1
ATOM 1391 O O . LEU A 1 173 ? 1.271 42.562 -13.234 1 80.94 173 LEU A O 1
ATOM 1395 N N . ILE A 1 174 ? 1.796 43.469 -11.211 1 79.75 174 ILE A N 1
ATOM 1396 C CA . ILE A 1 174 ? 3.203 43.594 -11.562 1 79.75 174 ILE A CA 1
ATOM 1397 C C . ILE A 1 174 ? 4.043 42.594 -10.781 1 79.75 174 ILE A C 1
ATOM 1399 O O . ILE A 1 174 ? 4 42.562 -9.547 1 79.75 174 ILE A O 1
ATOM 1403 N N . ILE A 1 175 ? 4.645 41.688 -11.539 1 77.94 175 ILE A N 1
ATOM 1404 C CA . ILE A 1 175 ? 5.535 40.719 -10.938 1 77.94 175 ILE A CA 1
ATOM 1405 C C . ILE A 1 175 ? 6.977 41 -11.336 1 77.94 175 ILE A C 1
ATOM 1407 O O . ILE A 1 175 ? 7.285 41.125 -12.523 1 77.94 175 ILE A O 1
ATOM 1411 N N . ASP A 1 176 ? 7.84 41.094 -10.438 1 73.62 176 ASP A N 1
ATOM 1412 C CA . ASP A 1 176 ? 9.25 41.344 -10.719 1 73.62 176 ASP A CA 1
ATOM 1413 C C . ASP A 1 176 ? 9.891 40.125 -11.375 1 73.62 176 ASP A C 1
ATOM 1415 O O . ASP A 1 176 ? 9.648 38.969 -10.945 1 73.62 176 ASP A O 1
ATOM 1419 N N . VAL A 1 177 ? 10.445 40.25 -12.438 1 70.38 177 VAL A N 1
ATOM 1420 C CA . VAL A 1 177 ? 11.141 39.188 -13.172 1 70.38 177 VAL A CA 1
ATOM 1421 C C . VAL A 1 177 ? 12.648 39.438 -13.109 1 70.38 177 VAL A C 1
ATOM 1423 O O . VAL A 1 177 ? 13.25 39.906 -14.078 1 70.38 177 VAL A O 1
ATOM 1426 N N . PRO A 1 178 ? 13.203 39.062 -11.938 1 61.78 178 PRO A N 1
ATOM 1427 C CA . PRO A 1 178 ? 14.609 39.438 -11.711 1 61.78 178 PRO A CA 1
ATOM 1428 C C . PRO A 1 178 ? 15.57 38.562 -12.508 1 61.78 178 PRO A C 1
ATOM 1430 O O . PRO A 1 178 ? 16.75 38.875 -12.625 1 61.78 178 PRO A O 1
ATOM 1433 N N . SER A 1 179 ? 15.055 37.531 -13.031 1 60.81 179 SER A N 1
ATOM 1434 C CA . SER A 1 179 ? 15.922 36.625 -13.781 1 60.81 179 SER A CA 1
ATOM 1435 C C . SER A 1 179 ? 15.156 35.938 -14.898 1 60.81 179 SER A C 1
ATOM 1437 O O . SER A 1 179 ? 13.93 35.906 -14.906 1 60.81 179 SER A O 1
ATOM 1439 N N . ASN A 1 180 ? 15.984 35.375 -15.711 1 59.28 180 ASN A N 1
ATOM 1440 C CA . ASN A 1 180 ? 15.391 34.594 -16.766 1 59.28 180 ASN A CA 1
ATOM 1441 C C . ASN A 1 180 ? 14.688 33.344 -16.219 1 59.28 180 ASN A C 1
ATOM 1443 O O . ASN A 1 180 ? 13.719 32.875 -16.797 1 59.28 180 ASN A O 1
ATOM 1447 N N . TYR A 1 181 ? 15.008 33.125 -15.141 1 58.28 181 TYR A N 1
ATOM 1448 C CA . TYR A 1 181 ? 14.375 31.984 -14.477 1 58.28 181 TYR A CA 1
ATOM 1449 C C . TYR A 1 181 ? 12.93 32.312 -14.102 1 58.28 181 TYR A C 1
ATOM 1451 O O . TYR A 1 181 ? 12.023 31.516 -14.383 1 58.28 181 TYR A O 1
ATOM 1459 N N . VAL A 1 182 ? 12.867 33.406 -13.54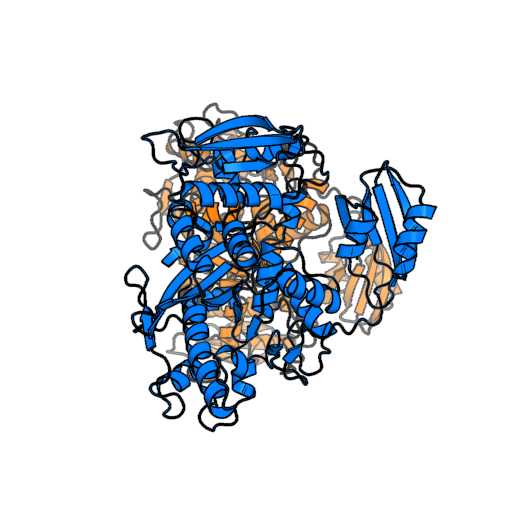7 1 63.03 182 VAL A N 1
ATOM 1460 C CA . VAL A 1 182 ? 11.523 33.844 -13.172 1 63.03 182 VAL A CA 1
ATOM 1461 C C . VAL A 1 182 ? 10.672 34.031 -14.422 1 63.03 182 VAL A C 1
ATOM 1463 O O . VAL A 1 182 ? 9.492 33.688 -14.445 1 63.03 182 VAL A O 1
ATOM 1466 N N . LYS A 1 183 ? 11.352 34.5 -15.297 1 65.25 183 LYS A N 1
ATOM 1467 C CA . LYS A 1 183 ? 10.656 34.656 -16.578 1 65.25 183 LYS A CA 1
ATOM 1468 C C . LYS A 1 183 ? 10.133 33.344 -17.094 1 65.25 183 LYS A C 1
ATOM 1470 O O . LYS A 1 183 ? 8.977 33.219 -17.516 1 65.25 183 LYS A O 1
ATOM 1475 N N . LYS A 1 184 ? 10.898 32.406 -16.938 1 63.19 184 LYS A N 1
ATOM 1476 C CA . LYS A 1 184 ? 10.516 31.062 -17.406 1 63.19 184 LYS A CA 1
ATOM 1477 C C . LYS A 1 184 ? 9.438 30.469 -16.516 1 63.19 184 LYS A C 1
ATOM 1479 O O . LYS A 1 184 ? 8.508 29.812 -17 1 63.19 184 LYS A O 1
ATOM 1484 N N . LEU A 1 185 ? 9.578 30.812 -15.305 1 66.56 185 LEU A N 1
ATOM 1485 C CA . LEU A 1 185 ? 8.57 30.328 -14.375 1 66.56 185 LEU A CA 1
ATOM 1486 C C . LEU A 1 185 ? 7.203 30.922 -14.672 1 66.56 185 LEU A C 1
ATOM 1488 O O . LEU A 1 185 ? 6.18 30.266 -14.5 1 66.56 185 LEU A O 1
ATOM 1492 N N . LEU A 1 186 ? 7.332 32.094 -15.125 1 69.44 186 LEU A N 1
ATOM 1493 C CA . LEU A 1 186 ? 6.078 32.812 -15.375 1 69.44 186 LEU A CA 1
ATOM 1494 C C . LEU A 1 186 ? 5.543 32.5 -16.766 1 69.44 186 LEU A C 1
ATOM 1496 O O . LEU A 1 186 ? 4.367 32.156 -16.922 1 69.44 186 LEU A O 1
ATOM 1500 N N . GLN A 1 187 ? 6.391 32.562 -17.766 1 66.06 187 GLN A N 1
ATOM 1501 C CA . GLN A 1 187 ? 5.848 32.562 -19.125 1 66.06 187 GLN A CA 1
ATOM 1502 C C . GLN A 1 187 ? 6.484 31.469 -19.969 1 66.06 187 GLN A C 1
ATOM 1504 O O . GLN A 1 187 ? 6.215 31.375 -21.172 1 66.06 187 GLN A O 1
ATOM 1509 N N . GLY A 1 188 ? 7.27 30.766 -19.328 1 59.22 188 GLY A N 1
ATOM 1510 C CA . GLY A 1 188 ? 7.844 29.656 -20.078 1 59.22 188 GLY A CA 1
ATOM 1511 C C . GLY A 1 188 ? 6.816 28.609 -20.469 1 59.22 188 GLY A C 1
ATOM 1512 O O . GLY A 1 188 ? 5.629 28.75 -20.172 1 59.22 188 GLY A O 1
ATOM 1513 N N . PRO A 1 189 ? 7.234 27.547 -21.156 1 54.41 189 PRO A N 1
ATOM 1514 C CA . PRO A 1 189 ? 6.305 26.516 -21.641 1 54.41 189 PRO A CA 1
ATOM 1515 C C . PRO A 1 189 ? 5.5 25.875 -20.516 1 54.41 189 PRO A C 1
ATOM 1517 O O . PRO A 1 189 ? 4.344 25.5 -20.719 1 54.41 189 PRO A O 1
ATOM 1520 N N . ALA A 1 190 ? 6.078 25.953 -19.469 1 49.81 190 ALA A N 1
ATOM 1521 C CA . ALA A 1 190 ? 5.398 25.422 -18.281 1 49.81 190 ALA A CA 1
ATOM 1522 C C . ALA A 1 190 ? 5.219 26.5 -17.219 1 49.81 190 ALA A C 1
ATOM 1524 O O . ALA A 1 190 ? 5.16 26.203 -16.031 1 49.81 190 ALA A O 1
ATOM 1525 N N . GLY A 1 191 ? 5.195 27.703 -17.625 1 61.5 191 GLY A N 1
ATOM 1526 C CA . GLY A 1 191 ? 5.145 28.828 -16.719 1 61.5 191 GLY A CA 1
ATOM 1527 C C . GLY A 1 191 ? 3.789 29 -16.062 1 61.5 191 GLY A C 1
ATOM 1528 O O . GLY A 1 191 ? 2.781 28.484 -16.547 1 61.5 191 GLY A O 1
ATOM 1529 N N . ALA A 1 192 ? 3.852 29.766 -14.992 1 64.62 192 ALA A N 1
ATOM 1530 C CA . ALA A 1 192 ? 2.662 30.016 -14.18 1 64.62 192 ALA A CA 1
ATOM 1531 C C . ALA A 1 192 ? 1.547 30.625 -15.016 1 64.62 192 ALA A C 1
ATOM 1533 O O . ALA A 1 192 ? 0.373 30.297 -14.844 1 64.62 192 ALA A O 1
ATOM 1534 N N . LEU A 1 193 ? 1.894 31.406 -16.031 1 68.44 193 LEU A N 1
ATOM 1535 C CA . LEU A 1 193 ? 0.901 32.188 -16.766 1 68.44 193 LEU A CA 1
ATOM 1536 C C . LEU A 1 193 ? 0.178 31.328 -17.797 1 68.44 193 LEU A C 1
ATOM 1538 O O . LEU A 1 193 ? -0.916 31.688 -18.234 1 68.44 193 LEU A O 1
ATOM 1542 N N . LYS A 1 194 ? 0.807 30.203 -17.984 1 63.19 194 LYS A N 1
ATOM 1543 C CA . LYS A 1 194 ? 0.179 29.312 -18.953 1 63.19 194 LYS A CA 1
ATOM 1544 C C . LYS A 1 194 ? -1.077 28.672 -18.375 1 63.19 194 LYS A C 1
ATOM 1546 O O . LYS A 1 194 ? -1.939 28.203 -19.125 1 63.19 194 LYS A O 1
ATOM 1551 N N . HIS A 1 195 ? -1.198 28.797 -17.172 1 61.91 195 HIS A N 1
ATOM 1552 C CA . HIS A 1 195 ? -2.34 28.219 -16.469 1 61.91 195 HIS A CA 1
ATOM 1553 C C . HIS A 1 195 ? -3.531 29.172 -16.469 1 61.91 195 HIS A C 1
ATOM 1555 O O . HIS A 1 195 ? -4.566 28.891 -15.867 1 61.91 195 HIS A O 1
ATOM 1561 N N . PHE A 1 196 ? -3.395 30.25 -17.078 1 65.88 196 PHE A N 1
ATOM 1562 C CA . PHE A 1 196 ? -4.449 31.266 -17.062 1 65.88 196 PHE A CA 1
ATOM 1563 C C . PHE A 1 196 ? -4.793 31.719 -18.469 1 65.88 196 PHE A C 1
ATOM 1565 O O . PHE A 1 196 ? -3.902 31.906 -19.297 1 65.88 196 PHE A O 1
ATOM 1572 N N . ARG A 1 197 ? -6.156 31.562 -18.609 1 66.38 197 ARG A N 1
ATOM 1573 C CA . ARG A 1 197 ? -6.648 32.125 -19.859 1 66.38 197 ARG A CA 1
ATOM 1574 C C . ARG A 1 197 ? -7.195 33.531 -19.656 1 66.38 197 ARG A C 1
ATOM 1576 O O . ARG A 1 197 ? -7.52 33.938 -18.516 1 66.38 197 ARG A O 1
ATOM 1583 N N . ASN A 1 198 ? -7.133 34.25 -20.641 1 69.31 198 ASN A N 1
ATOM 1584 C CA . ASN A 1 198 ? -7.676 35.625 -20.688 1 69.31 198 ASN A CA 1
ATOM 1585 C C . ASN A 1 198 ? -6.852 36.562 -19.828 1 69.31 198 ASN A C 1
ATOM 1587 O O . ASN A 1 198 ? -7.402 37.438 -19.125 1 69.31 198 ASN A O 1
ATOM 1591 N N . LEU A 1 199 ? -5.547 36.125 -19.781 1 73.12 199 LEU A N 1
ATOM 1592 C CA . LEU A 1 199 ? -4.594 37.062 -19.203 1 73.12 199 LEU A CA 1
ATOM 1593 C C . LEU A 1 199 ? -3.611 37.562 -20.266 1 73.12 199 LEU A C 1
ATOM 1595 O O . LEU A 1 199 ? -3.234 36.812 -21.172 1 73.12 199 LEU A O 1
ATOM 1599 N N . ASN A 1 200 ? -3.461 38.812 -20.281 1 75.62 200 ASN A N 1
ATOM 1600 C CA . ASN A 1 200 ? -2.359 39.406 -21.031 1 75.62 200 ASN A CA 1
ATOM 1601 C C . ASN A 1 200 ? -1.135 39.625 -20.156 1 75.62 200 ASN A C 1
ATOM 1603 O O . ASN A 1 200 ? -1.265 40.031 -19 1 75.62 200 ASN A O 1
ATOM 1607 N N . TYR A 1 201 ? -0.03 39.062 -20.562 1 78.44 201 TYR A N 1
ATOM 1608 C CA . TYR A 1 201 ? 1.188 39.312 -19.812 1 78.44 201 TYR A CA 1
ATOM 1609 C C . TYR A 1 201 ? 2.297 39.844 -20.734 1 78.44 201 TYR A C 1
ATOM 1611 O O . TYR A 1 201 ? 2.469 39.312 -21.844 1 78.44 201 TYR A O 1
ATOM 1619 N N . VAL A 1 202 ? 2.891 41.031 -20.344 1 73.31 202 VAL A N 1
ATOM 1620 C CA . VAL A 1 202 ? 3.943 41.688 -21.109 1 73.31 202 VAL A CA 1
ATOM 1621 C C . VAL A 1 202 ? 5.16 41.938 -20.219 1 73.31 202 VAL A C 1
ATOM 1623 O O . VAL A 1 202 ? 5.016 42.312 -19.047 1 73.31 202 VAL A O 1
ATOM 1626 N N . LEU A 1 203 ? 6.25 41.531 -20.719 1 74.12 203 LEU A N 1
ATOM 1627 C CA . LEU A 1 203 ? 7.508 41.844 -20.062 1 74.12 203 LEU A CA 1
ATOM 1628 C C . LEU A 1 203 ? 7.902 43.312 -20.328 1 74.12 203 LEU A C 1
ATOM 1630 O O . LEU A 1 203 ? 8.047 43.719 -21.484 1 74.12 203 LEU A O 1
ATOM 1634 N N . VAL A 1 204 ? 7.953 44.125 -19.312 1 68.25 204 VAL A N 1
ATOM 1635 C CA . VAL A 1 204 ? 8.25 45.531 -19.484 1 68.25 204 VAL A CA 1
ATOM 1636 C C . VAL A 1 204 ? 9.461 45.906 -18.641 1 68.25 204 VAL A C 1
ATOM 1638 O O . VAL A 1 204 ? 9.656 45.375 -17.547 1 68.25 204 VAL A O 1
ATOM 1641 N N . LEU A 1 205 ? 10.344 46.594 -19.156 1 63.75 205 LEU A N 1
ATOM 1642 C CA . LEU A 1 205 ? 11.445 47.188 -18.406 1 63.75 205 LEU A CA 1
ATOM 1643 C C . LEU A 1 205 ? 10.992 48.469 -17.703 1 63.75 205 LEU A C 1
ATOM 1645 O O . LEU A 1 205 ? 10.586 49.438 -18.344 1 63.75 205 LEU A O 1
ATOM 1649 N N . GLU A 1 206 ? 10.773 48.375 -16.406 1 62.16 206 GLU A N 1
ATOM 1650 C CA . GLU A 1 206 ? 10.414 49.531 -15.609 1 62.16 206 GLU A CA 1
ATOM 1651 C C . GLU A 1 206 ? 11.539 49.906 -14.648 1 62.16 206 GLU A C 1
ATOM 1653 O O . GLU A 1 206 ? 11.922 49.125 -13.789 1 62.16 206 GLU A O 1
ATOM 1658 N N . GLU A 1 207 ? 11.938 51.125 -14.688 1 58.75 207 GLU A N 1
ATOM 1659 C CA . GLU A 1 207 ? 12.984 51.656 -13.812 1 58.75 207 GLU A CA 1
ATOM 1660 C C . GLU A 1 207 ? 14.164 50.688 -13.711 1 58.75 207 GLU A C 1
ATOM 1662 O O . GLU A 1 207 ? 14.625 50.406 -12.609 1 58.75 207 GLU A O 1
ATOM 1667 N N . ASN A 1 208 ? 14.523 50.094 -14.781 1 58.31 208 ASN A N 1
ATOM 1668 C CA . ASN A 1 208 ? 15.688 49.219 -14.938 1 58.31 208 ASN A CA 1
ATOM 1669 C C . ASN A 1 208 ? 15.445 47.844 -14.352 1 58.31 208 ASN A C 1
ATOM 1671 O O . ASN A 1 208 ? 16.391 47.156 -13.969 1 58.31 208 ASN A O 1
ATOM 1675 N N . ARG A 1 209 ? 14.281 47.625 -14.078 1 68.06 209 ARG A N 1
ATOM 1676 C CA . ARG A 1 209 ? 13.922 46.281 -13.641 1 68.06 209 ARG A CA 1
ATOM 1677 C C . ARG A 1 209 ? 12.945 45.656 -14.625 1 68.06 209 ARG A C 1
ATOM 1679 O O . ARG A 1 209 ? 12.078 46.312 -15.188 1 68.06 209 ARG A O 1
ATOM 1686 N N . LEU A 1 210 ? 13.203 44.344 -14.883 1 73.06 210 LEU A N 1
ATOM 1687 C CA . LEU A 1 210 ? 12.281 43.562 -15.719 1 73.06 210 LEU A CA 1
ATOM 1688 C C . LEU A 1 210 ? 11.086 43.094 -14.906 1 73.06 210 LEU A C 1
ATOM 1690 O O . LEU A 1 210 ? 11.258 42.5 -13.836 1 73.06 210 LEU A O 1
ATOM 1694 N N . VAL A 1 211 ? 9.984 43.625 -15.289 1 78.12 211 VAL A N 1
ATOM 1695 C CA . VAL A 1 211 ? 8.781 43.219 -14.594 1 78.12 211 VAL A CA 1
ATOM 1696 C C . VAL A 1 211 ? 7.793 42.625 -15.594 1 78.12 211 VAL A C 1
ATOM 1698 O O . VAL A 1 211 ? 7.781 43 -16.766 1 78.12 211 VAL A O 1
ATOM 1701 N N . MET A 1 212 ? 6.988 41.625 -15.078 1 79.75 212 MET A N 1
ATOM 1702 C CA . MET A 1 212 ? 5.867 41.094 -15.852 1 79.75 212 MET A CA 1
ATOM 1703 C C . MET A 1 212 ? 4.559 41.719 -15.422 1 79.75 212 MET A C 1
ATOM 1705 O O . MET A 1 212 ? 4.18 41.656 -14.25 1 79.75 212 MET A O 1
ATOM 1709 N N . GLN A 1 213 ? 4.102 42.5 -16.406 1 78.5 213 GLN A N 1
ATOM 1710 C CA . GLN A 1 213 ? 2.783 43.062 -16.172 1 78.5 213 GLN A CA 1
ATOM 1711 C C . GLN A 1 213 ? 1.682 42.156 -16.688 1 78.5 213 GLN A C 1
ATOM 1713 O O . GLN A 1 213 ? 1.661 41.812 -17.875 1 78.5 213 GLN A O 1
ATOM 1718 N N . ILE A 1 214 ? 0.836 41.75 -15.711 1 79.38 214 ILE A N 1
ATOM 1719 C CA . ILE A 1 214 ? -0.267 40.844 -16.047 1 79.38 214 ILE A CA 1
ATOM 1720 C C . ILE A 1 214 ? -1.592 41.594 -15.938 1 79.38 214 ILE A C 1
ATOM 1722 O O . ILE A 1 214 ? -1.861 42.25 -14.93 1 79.38 214 ILE A O 1
ATOM 1726 N N . THR A 1 215 ? -2.285 41.594 -17.016 1 79.06 215 THR A N 1
ATOM 1727 C CA . THR A 1 215 ? -3.572 42.281 -17.047 1 79.06 215 THR A CA 1
ATOM 1728 C C . THR A 1 215 ? -4.684 41.344 -17.484 1 79.06 215 THR A C 1
ATOM 1730 O O . THR A 1 215 ? -4.445 40.406 -18.25 1 79.06 215 THR A O 1
ATOM 1733 N N . LYS A 1 216 ? -5.828 41.562 -16.906 1 77.69 216 LYS A N 1
ATOM 1734 C CA . LYS A 1 216 ? -7.023 40.844 -17.312 1 77.69 216 LYS A CA 1
ATOM 1735 C C . LYS A 1 216 ? -7.531 41.344 -18.672 1 77.69 216 LYS A C 1
ATOM 1737 O O . LYS A 1 216 ? -7.555 42.562 -18.906 1 77.69 216 LYS A O 1
ATOM 1742 N N . ILE A 1 217 ? -7.672 40.375 -19.594 1 73.5 217 ILE A N 1
ATOM 1743 C CA . ILE A 1 217 ? -8.188 40.781 -20.891 1 73.5 217 ILE A CA 1
ATOM 1744 C C . ILE A 1 217 ? -9.609 41.312 -20.734 1 73.5 217 ILE A C 1
ATOM 1746 O O . ILE A 1 217 ? -10.461 40.656 -20.125 1 73.5 217 ILE A O 1
ATOM 1750 N N . ASN A 1 218 ? -9.82 42.594 -21.141 1 65.44 218 ASN A N 1
ATOM 1751 C CA . ASN A 1 218 ? -11.109 43.25 -21.031 1 65.44 218 ASN A CA 1
ATOM 1752 C C . ASN A 1 218 ? -12.234 42.406 -21.609 1 65.44 218 ASN A C 1
ATOM 1754 O O . ASN A 1 218 ? -12.125 41.906 -22.734 1 65.44 218 ASN A O 1
ATOM 1758 N N . GLY A 1 219 ? -13.32 42.188 -20.828 1 60.97 219 GLY A N 1
ATOM 1759 C CA . GLY A 1 219 ? -14.531 41.5 -21.25 1 60.97 219 GLY A CA 1
ATOM 1760 C C . GLY A 1 219 ? -14.445 40 -21.109 1 60.97 219 GLY A C 1
ATOM 1761 O O . GLY A 1 219 ? -15.406 39.281 -21.391 1 60.97 219 GLY A O 1
ATOM 1762 N N . LYS A 1 220 ? -13.195 39.5 -20.812 1 65.5 220 LYS A N 1
ATOM 1763 C CA . LYS A 1 220 ? -13.086 38.062 -20.625 1 65.5 220 LYS A CA 1
ATOM 1764 C C . LYS A 1 220 ? -12.625 37.719 -19.203 1 65.5 220 LYS A C 1
ATOM 1766 O O . LYS A 1 220 ? -11.719 38.344 -18.672 1 65.5 220 LYS A O 1
ATOM 1771 N N . GLU A 1 221 ? -13.359 36.938 -18.578 1 63.12 221 GLU A N 1
ATOM 1772 C CA . GLU A 1 221 ? -12.992 36.5 -17.234 1 63.12 221 GLU A CA 1
ATOM 1773 C C . GLU A 1 221 ? -11.781 35.562 -17.281 1 63.12 221 GLU A C 1
ATOM 1775 O O . GLU A 1 221 ? -11.773 34.594 -18.031 1 63.12 221 GLU A O 1
ATOM 1780 N N . PRO A 1 222 ? -10.641 36.062 -16.656 1 62.94 222 PRO A N 1
ATOM 1781 C CA . PRO A 1 222 ? -9.523 35.125 -16.609 1 62.94 222 PRO A CA 1
ATOM 1782 C C . PRO A 1 222 ? -9.898 33.781 -15.984 1 62.94 222 PRO A C 1
ATOM 1784 O O . PRO A 1 222 ? -10.625 33.719 -14.992 1 62.94 222 PRO A O 1
ATOM 1787 N N . VAL A 1 223 ? -9.766 32.844 -16.812 1 60 223 VAL A N 1
ATOM 1788 C CA . VAL A 1 223 ? -10.148 31.516 -16.391 1 60 223 VAL A CA 1
ATOM 1789 C C . VAL A 1 223 ? -8.891 30.672 -16.156 1 60 223 VAL A C 1
ATOM 1791 O O . VAL A 1 223 ? -7.984 30.656 -16.984 1 60 223 VAL A O 1
ATOM 1794 N N . PHE A 1 224 ? -8.836 30.406 -14.992 1 55.5 224 PHE A N 1
ATOM 1795 C CA . PHE A 1 224 ? -7.852 29.344 -14.789 1 55.5 224 PHE A CA 1
ATOM 1796 C C . PHE A 1 224 ? -8.195 28.125 -15.617 1 55.5 224 PHE A C 1
ATOM 1798 O O . PHE A 1 224 ? -9.289 27.578 -15.508 1 55.5 224 PHE A O 1
ATOM 1805 N N . SER A 1 225 ? -7.758 27.875 -16.875 1 49.12 225 SER A N 1
ATOM 1806 C CA . SER A 1 225 ? -8.016 26.766 -17.766 1 49.12 225 SER A CA 1
ATOM 1807 C C . SER A 1 225 ? -6.832 25.797 -17.797 1 49.12 225 SER A C 1
ATOM 1809 O O . SER A 1 225 ? -5.781 26.109 -18.359 1 49.12 225 SER A O 1
ATOM 1811 N N . PRO A 1 226 ? -7.137 24.812 -17.156 1 42.88 226 PRO A N 1
ATOM 1812 C CA . PRO A 1 226 ? -6.078 23.812 -17.281 1 42.88 226 PRO A CA 1
ATOM 1813 C C . PRO A 1 226 ? -5.91 23.297 -18.719 1 42.88 226 PRO A C 1
ATOM 1815 O O . PRO A 1 226 ? -6.867 23.312 -19.5 1 42.88 226 PRO A O 1
ATOM 1818 N N . PR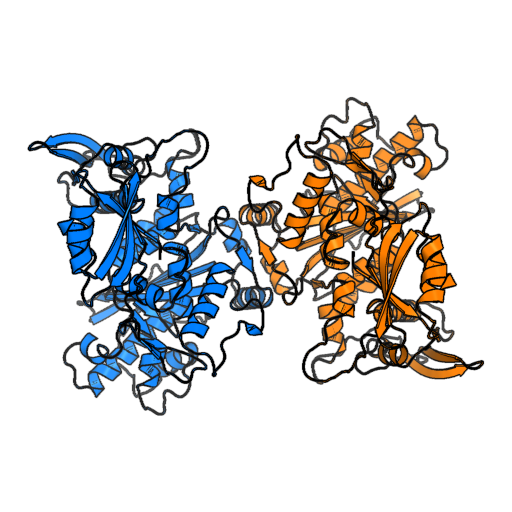O A 1 227 ? -4.875 23.219 -19.328 1 41.16 227 PRO A N 1
ATOM 1819 C CA . PRO A 1 227 ? -4.723 22.844 -20.734 1 41.16 227 PRO A CA 1
ATOM 1820 C C . PRO A 1 227 ? -5.59 21.656 -21.141 1 41.16 227 PRO A C 1
ATOM 1822 O O . PRO A 1 227 ? -5.699 20.688 -20.375 1 41.16 227 PRO A O 1
ATOM 1825 N N . THR A 1 228 ? -6.789 21.656 -21.812 1 32.53 228 THR A N 1
ATOM 1826 C CA . THR A 1 228 ? -7.691 20.672 -22.391 1 32.53 228 THR A CA 1
ATOM 1827 C C . THR A 1 228 ? -6.91 19.641 -23.203 1 32.53 228 THR A C 1
ATOM 1829 O O . THR A 1 228 ? -5.824 19.922 -23.703 1 32.53 228 THR A O 1
ATOM 1832 N N . LYS A 1 229 ? -7.574 18.297 -23.406 1 35.44 229 LYS A N 1
ATOM 1833 C CA . LYS A 1 229 ? -7.137 17.094 -24.109 1 35.44 229 LYS A CA 1
ATOM 1834 C C . LYS A 1 229 ? -6.586 17.422 -25.5 1 35.44 229 LYS A C 1
ATOM 1836 O O . LYS A 1 229 ? -6.09 16.547 -26.203 1 35.44 229 LYS A O 1
ATOM 1841 N N . GLU A 1 230 ? -7.438 17.938 -26.406 1 34.72 230 GLU A N 1
ATOM 1842 C CA . GLU A 1 230 ? -7.125 17.797 -27.828 1 34.72 230 GLU A CA 1
ATOM 1843 C C . GLU A 1 230 ? -5.641 18.016 -28.094 1 34.72 230 GLU A C 1
ATOM 1845 O O . GLU A 1 230 ? -5.109 17.531 -29.094 1 34.72 230 GLU A O 1
ATOM 1850 N N . ASN A 1 231 ? -5.09 19.172 -27.984 1 33.19 231 ASN A N 1
ATOM 1851 C CA . ASN A 1 231 ? -3.658 19.172 -28.266 1 33.19 231 ASN A CA 1
ATOM 1852 C C . ASN A 1 231 ? -2.877 18.359 -27.234 1 33.19 231 ASN A C 1
ATOM 1854 O O . ASN A 1 231 ? -3.373 18.094 -26.141 1 33.19 231 ASN A O 1
ATOM 1858 N N . SER A 1 232 ? -1.459 17.891 -27.234 1 32.94 232 SER A N 1
ATOM 1859 C CA . SER A 1 232 ? -0.496 17.188 -26.406 1 32.94 232 SER A CA 1
ATOM 1860 C C . SER A 1 232 ? -0.79 17.391 -24.922 1 32.94 232 SER A C 1
ATOM 1862 O O . SER A 1 232 ? -1.194 18.484 -24.516 1 32.94 232 SER A O 1
ATOM 1864 N N . MET A 1 233 ? -1.52 16.422 -24.078 1 37.28 233 MET A N 1
ATOM 1865 C CA . MET A 1 233 ? -1.535 16.578 -22.625 1 37.28 233 MET A CA 1
ATOM 1866 C C . MET A 1 233 ? -0.656 17.75 -22.203 1 37.28 233 MET A C 1
ATOM 1868 O O . MET A 1 233 ? 0.568 17.703 -22.344 1 37.28 233 MET A O 1
ATOM 1872 N N . THR A 1 234 ? -1.02 18.875 -22.344 1 37.81 234 THR A N 1
ATOM 1873 C CA . THR A 1 234 ? -0.252 20.094 -22.109 1 37.81 234 THR A CA 1
ATOM 1874 C C . THR A 1 234 ? 0.457 20.031 -20.766 1 37.81 234 THR A C 1
ATOM 1876 O O . THR A 1 234 ? 0.034 19.297 -19.859 1 37.81 234 THR A O 1
ATOM 1879 N N . SER A 1 235 ? 1.683 20.562 -20.578 1 40.81 235 SER A N 1
ATOM 1880 C CA . SER A 1 235 ? 2.674 20.703 -19.516 1 40.81 235 SER A CA 1
ATOM 1881 C C . SER A 1 235 ? 2.014 21.078 -18.188 1 40.81 235 SER A C 1
ATOM 1883 O O . SER A 1 235 ? 2.428 20.594 -17.125 1 40.81 235 SER A O 1
ATOM 1885 N N . ASP A 1 236 ? 0.744 21.781 -18.266 1 39.38 236 ASP A N 1
ATOM 1886 C CA . ASP A 1 236 ? 0.166 22.344 -17.047 1 39.38 236 ASP A CA 1
ATOM 1887 C C . ASP A 1 236 ? -0.586 21.281 -16.25 1 39.38 236 ASP A C 1
ATOM 1889 O O . ASP A 1 236 ? -0.47 21.203 -15.031 1 39.38 236 ASP A O 1
ATOM 1893 N N . GLU A 1 237 ? -1.496 20.531 -16.906 1 46.22 237 GLU A N 1
ATOM 1894 C CA . GLU A 1 237 ? -2.232 19.453 -16.234 1 46.22 237 GLU A CA 1
ATOM 1895 C C . GLU A 1 237 ? -1.283 18.438 -15.617 1 46.22 237 GLU A C 1
ATOM 1897 O O . GLU A 1 237 ? -1.564 17.891 -14.547 1 46.22 237 GLU A O 1
ATOM 1902 N N . GLU A 1 238 ? -0.236 18.469 -16.219 1 49.44 238 GLU A N 1
ATOM 1903 C CA . GLU A 1 238 ? 0.754 17.516 -15.695 1 49.44 238 GLU A CA 1
ATOM 1904 C C . GLU A 1 238 ? 1.379 18.031 -14.406 1 49.44 238 GLU A C 1
ATOM 1906 O O . GLU A 1 238 ? 1.621 17.266 -13.477 1 49.44 238 GLU A O 1
ATOM 1911 N N . ILE A 1 239 ? 1.518 19.438 -14.406 1 50.16 239 ILE A N 1
ATOM 1912 C CA . ILE A 1 239 ? 2.15 20.016 -13.227 1 50.16 239 ILE A CA 1
ATOM 1913 C C . ILE A 1 239 ? 1.201 19.906 -12.031 1 50.16 239 ILE A C 1
ATOM 1915 O O . ILE A 1 239 ? 1.617 19.562 -10.922 1 50.16 239 ILE A O 1
ATOM 1919 N N . PHE A 1 240 ? -0.107 20.344 -12.336 1 52.72 240 PHE A N 1
ATOM 1920 C CA . PHE A 1 240 ? -1.073 20.266 -11.242 1 52.72 240 PHE A CA 1
ATOM 1921 C C . PHE A 1 240 ? -1.235 18.812 -10.766 1 52.72 240 PHE A C 1
ATOM 1923 O O . PHE A 1 240 ? -1.375 18.562 -9.57 1 52.72 240 PHE A O 1
ATOM 1930 N N . ASN A 1 241 ? -1.172 18 -11.742 1 56.97 241 ASN A N 1
ATOM 1931 C CA . ASN A 1 241 ? -1.274 16.594 -11.367 1 56.97 241 ASN A CA 1
ATOM 1932 C C . ASN A 1 241 ? -0.067 16.141 -10.547 1 56.97 241 ASN A C 1
ATOM 1934 O O . ASN A 1 241 ? -0.193 15.305 -9.656 1 56.97 241 ASN A O 1
ATOM 1938 N N . GLU A 1 242 ? 0.926 16.938 -10.82 1 60.59 242 GLU A N 1
ATOM 1939 C CA . GLU A 1 242 ? 2.135 16.547 -10.102 1 60.59 242 GLU A CA 1
ATOM 1940 C C . GLU A 1 242 ? 2.203 17.219 -8.734 1 60.59 242 GLU A C 1
ATOM 1942 O O . GLU A 1 242 ? 2.588 16.594 -7.746 1 60.59 242 GLU A O 1
ATOM 1947 N N . LEU A 1 243 ? 1.739 18.562 -8.734 1 66.06 243 LEU A N 1
ATOM 1948 C CA . LEU A 1 243 ? 1.835 19.266 -7.461 1 66.06 243 LEU A CA 1
ATOM 1949 C C . LEU A 1 243 ? 0.59 19.031 -6.613 1 66.06 243 LEU A C 1
ATOM 1951 O O . LEU A 1 243 ? 0.676 18.953 -5.387 1 66.06 243 LEU A O 1
ATOM 1955 N N . GLY A 1 244 ? -0.552 18.828 -7.176 1 75.19 244 GLY A N 1
ATOM 1956 C CA . GLY A 1 244 ? -1.814 18.391 -6.602 1 75.19 244 GLY A CA 1
ATOM 1957 C C . GLY A 1 244 ? -2.039 18.922 -5.195 1 75.19 244 GLY A C 1
ATOM 1958 O O . GLY A 1 244 ? -2.182 20.125 -4.992 1 75.19 244 GLY A O 1
ATOM 1959 N N . ALA A 1 245 ? -1.867 18.188 -4.164 1 83.5 245 ALA A N 1
ATOM 1960 C CA . ALA A 1 245 ? -2.154 18.469 -2.762 1 83.5 245 ALA A CA 1
ATOM 1961 C C . ALA A 1 245 ? -1.097 19.391 -2.166 1 83.5 245 ALA A C 1
ATOM 1963 O O . ALA A 1 245 ? -1.341 20.062 -1.158 1 83.5 245 ALA A O 1
ATOM 1964 N N . THR A 1 246 ? 0.024 19.406 -2.822 1 78.69 246 THR A N 1
ATOM 1965 C CA . THR A 1 246 ? 1.104 20.281 -2.365 1 78.69 246 THR A CA 1
ATOM 1966 C C . THR A 1 246 ? 0.704 21.75 -2.475 1 78.69 246 THR A C 1
ATOM 1968 O O . THR A 1 246 ? 1.093 22.562 -1.639 1 78.69 246 THR A O 1
ATOM 1971 N N . LEU A 1 247 ? -0.089 22.078 -3.434 1 73.38 247 LEU A N 1
ATOM 1972 C CA . LEU A 1 247 ? -0.569 23.453 -3.615 1 73.38 247 LEU A CA 1
ATOM 1973 C C . LEU A 1 247 ? -1.483 23.859 -2.467 1 73.38 247 LEU A C 1
ATOM 1975 O O . LEU A 1 247 ? -1.439 25 -2.012 1 73.38 247 LEU A O 1
ATOM 1979 N N . ILE A 1 248 ? -2.252 22.984 -2.09 1 83.06 248 ILE A N 1
ATOM 1980 C CA . ILE A 1 248 ? -3.164 23.234 -0.982 1 83.06 248 ILE A CA 1
ATOM 1981 C C . ILE A 1 248 ? -2.367 23.516 0.291 1 83.06 248 ILE A C 1
ATOM 1983 O O . ILE A 1 248 ? -2.641 24.469 1.01 1 83.06 248 ILE A O 1
ATOM 1987 N N . PHE A 1 249 ? -1.404 22.719 0.501 1 85.44 249 PHE A N 1
ATOM 1988 C CA . PHE A 1 249 ? -0.626 22.875 1.724 1 85.44 249 PHE A CA 1
ATOM 1989 C C . PHE A 1 249 ? 0.21 24.141 1.667 1 85.44 249 PHE A C 1
ATOM 1991 O O . PHE A 1 249 ? 0.412 24.812 2.688 1 85.44 249 PHE A O 1
ATOM 1998 N N . ALA A 1 250 ? 0.679 24.406 0.515 1 75.25 250 ALA A N 1
ATOM 1999 C CA . ALA A 1 250 ? 1.4 25.672 0.34 1 75.25 250 ALA A CA 1
ATOM 2000 C C . ALA A 1 250 ? 0.526 26.859 0.723 1 75.25 250 ALA A C 1
ATOM 2002 O O . ALA A 1 250 ? 1.013 27.844 1.298 1 75.25 250 ALA A O 1
ATOM 2003 N N . ALA A 1 251 ? -0.684 26.797 0.399 1 78.12 251 ALA A N 1
ATOM 2004 C CA . ALA A 1 251 ? -1.623 27.859 0.762 1 78.12 251 ALA A CA 1
ATOM 2005 C C . ALA A 1 251 ? -1.762 27.969 2.277 1 78.12 251 ALA A C 1
ATOM 2007 O O . ALA A 1 251 ? -1.896 29.078 2.812 1 78.12 251 ALA A O 1
ATOM 2008 N N . ILE A 1 252 ? -1.737 26.875 2.934 1 87.81 252 ILE A N 1
ATOM 2009 C CA . ILE A 1 252 ? -1.824 26.859 4.391 1 87.81 252 ILE A CA 1
ATOM 2010 C C . ILE A 1 252 ? -0.605 27.562 4.988 1 87.81 252 ILE A C 1
ATOM 2012 O O . ILE A 1 252 ? -0.738 28.391 5.887 1 87.81 252 ILE A O 1
ATOM 2016 N N . LEU A 1 253 ? 0.531 27.203 4.465 1 77.12 253 LEU A N 1
ATOM 2017 C CA . LEU A 1 253 ? 1.768 27.797 4.969 1 77.12 253 LEU A CA 1
ATOM 2018 C C . LEU A 1 253 ? 1.807 29.297 4.699 1 77.12 253 LEU A C 1
ATOM 2020 O O . LEU A 1 253 ? 2.322 30.062 5.516 1 77.12 253 LEU A O 1
ATOM 2024 N N . LYS A 1 254 ? 1.274 29.688 3.633 1 73.12 254 LYS A N 1
ATOM 2025 C CA . LYS A 1 254 ? 1.256 31.094 3.25 1 73.12 254 LYS A CA 1
ATOM 2026 C C . LYS A 1 254 ? 0.299 31.891 4.129 1 73.12 254 LYS A C 1
ATOM 2028 O O . LYS A 1 254 ? 0.601 33.031 4.52 1 73.12 254 LYS A O 1
ATOM 2033 N N . ALA A 1 255 ? -0.853 31.344 4.406 1 77.44 255 ALA A N 1
ATOM 2034 C CA . ALA A 1 255 ? -1.896 32.031 5.16 1 77.44 255 ALA A CA 1
ATOM 2035 C C . ALA A 1 255 ? -1.441 32.312 6.59 1 77.44 255 ALA A C 1
ATOM 2037 O O . ALA A 1 255 ? -1.885 33.281 7.211 1 77.44 255 ALA A O 1
ATOM 2038 N N . GLN A 1 256 ? -0.603 31.531 7.137 1 83.25 256 GLN A N 1
ATOM 2039 C CA . GLN A 1 256 ? -0.037 31.656 8.477 1 83.25 256 GLN A CA 1
ATOM 2040 C C . GLN A 1 256 ? -1.135 31.75 9.531 1 83.25 256 GLN A C 1
ATOM 2042 O O . GLN A 1 256 ? -0.999 32.5 10.516 1 83.25 256 GLN A O 1
ATOM 2047 N N . VAL A 1 257 ? -2.238 31.094 9.195 1 92.06 257 VAL A N 1
ATOM 2048 C CA . VAL A 1 257 ? -3.309 30.938 10.172 1 92.06 257 VAL A CA 1
ATOM 2049 C C . VAL A 1 257 ? -2.988 29.797 11.125 1 92.06 257 VAL A C 1
ATOM 2051 O O . VAL A 1 257 ? -2.475 28.75 10.711 1 92.06 257 VAL A O 1
ATOM 2054 N N . PRO A 1 258 ? -3.336 29.984 12.477 1 97 258 PRO A N 1
ATOM 2055 C CA . PRO A 1 258 ? -3.027 28.922 13.43 1 97 258 PRO A CA 1
ATOM 2056 C C . PRO A 1 258 ? -3.613 27.562 13.023 1 97 258 PRO A C 1
ATOM 2058 O O . PRO A 1 258 ? -4.711 27.516 12.461 1 97 258 PRO A O 1
ATOM 2061 N N . ILE A 1 259 ? -2.836 26.547 13.328 1 98.06 259 ILE A N 1
ATOM 2062 C CA . ILE A 1 259 ? -3.246 25.188 13.016 1 98.06 259 ILE A CA 1
ATOM 2063 C C . ILE A 1 259 ? -3.539 24.422 14.305 1 98.06 259 ILE A C 1
ATOM 2065 O O . ILE A 1 259 ? -2.809 24.547 15.289 1 98.06 259 ILE A O 1
ATOM 2069 N N . VAL A 1 260 ? -4.617 23.688 14.297 1 98.62 260 VAL A N 1
ATOM 2070 C CA . VAL A 1 260 ? -5.027 22.922 15.469 1 98.62 260 VAL A CA 1
ATOM 2071 C C . VAL A 1 260 ? -5.027 21.438 15.141 1 98.62 260 VAL A C 1
ATOM 2073 O O . VAL A 1 260 ? -5.562 21.016 14.109 1 98.62 260 VAL A O 1
ATOM 2076 N N . PHE A 1 261 ? -4.395 20.609 15.992 1 98.44 261 PHE A N 1
ATOM 2077 C CA . PHE A 1 261 ? -4.402 19.156 15.914 1 98.44 261 PHE A CA 1
ATOM 2078 C C . PHE A 1 261 ? -4.98 18.547 17.188 1 98.44 261 PHE A C 1
ATOM 2080 O O . PHE A 1 261 ? -5.191 19.25 18.172 1 98.44 261 PHE A O 1
ATOM 2087 N N . HIS A 1 262 ? -5.367 17.328 17.141 1 98 262 HIS A N 1
ATOM 2088 C CA . HIS A 1 262 ? -5.582 16.5 18.312 1 98 262 HIS A CA 1
ATOM 2089 C C . HIS A 1 262 ? -4.559 15.367 18.375 1 98 262 HIS A C 1
ATOM 2091 O O . HIS A 1 262 ? -4.562 14.469 17.547 1 98 262 HIS A O 1
ATOM 2097 N N . ASN A 1 263 ? -3.678 15.438 19.375 1 95.44 263 ASN A N 1
ATOM 2098 C CA . ASN A 1 263 ? -2.59 14.461 19.422 1 95.44 263 ASN A CA 1
ATOM 2099 C C . ASN A 1 263 ? -1.812 14.43 18.109 1 95.44 263 ASN A C 1
ATOM 2101 O O . ASN A 1 263 ? -1.673 13.375 17.484 1 95.44 263 ASN A O 1
ATOM 2105 N N . GLY A 1 264 ? -1.205 15.562 17.812 1 96.88 264 GLY A N 1
ATOM 2106 C CA . GLY A 1 264 ? -0.892 15.867 16.422 1 96.88 264 GLY A CA 1
ATOM 2107 C C . GLY A 1 264 ? 0.55 15.57 16.062 1 96.88 264 GLY A C 1
ATOM 2108 O O . GLY A 1 264 ? 1.047 16.047 15.031 1 96.88 264 GLY A O 1
ATOM 2109 N N . LEU A 1 265 ? 1.275 14.789 16.844 1 96.12 265 LEU A N 1
ATOM 2110 C CA . LEU A 1 265 ? 2.688 14.562 16.547 1 96.12 265 LEU A CA 1
ATOM 2111 C C . LEU A 1 265 ? 2.863 13.891 15.195 1 96.12 265 LEU A C 1
ATOM 2113 O O . LEU A 1 265 ? 3.611 14.383 14.344 1 96.12 265 LEU A O 1
ATOM 2117 N N . PHE A 1 266 ? 2.189 12.828 14.984 1 96.5 266 PHE A N 1
ATOM 2118 C CA . PHE A 1 266 ? 2.293 12.125 13.711 1 96.5 266 PHE A CA 1
ATOM 2119 C C . PHE A 1 266 ? 1.703 12.961 12.578 1 96.5 266 PHE A C 1
ATOM 2121 O O . PHE A 1 266 ? 2.24 12.977 11.469 1 96.5 266 PHE A O 1
ATOM 2128 N N . ASP A 1 267 ? 0.576 13.602 12.875 1 97.56 267 ASP A N 1
ATOM 2129 C CA . ASP A 1 267 ? -0.013 14.469 11.867 1 97.56 267 ASP A CA 1
ATOM 2130 C C . ASP A 1 267 ? 1.007 15.492 11.352 1 97.56 267 ASP A C 1
ATOM 2132 O O . ASP A 1 267 ? 1.161 15.664 10.148 1 97.56 267 ASP A O 1
ATOM 2136 N N . LEU A 1 268 ? 1.592 16.078 12.312 1 96.88 268 LEU A N 1
ATOM 2137 C CA . LEU A 1 268 ? 2.588 17.094 11.984 1 96.88 268 LEU A CA 1
ATOM 2138 C C . LEU A 1 268 ? 3.746 16.5 11.203 1 96.88 268 LEU A C 1
ATOM 2140 O O . LEU A 1 268 ? 4.207 17.078 10.219 1 96.88 268 LEU A O 1
ATOM 2144 N N . GLY A 1 269 ? 4.262 15.391 11.617 1 96.62 269 GLY A N 1
ATOM 2145 C CA . GLY A 1 269 ? 5.34 14.711 10.914 1 96.62 269 GLY A CA 1
ATOM 2146 C C . GLY A 1 269 ? 4.984 14.359 9.484 1 96.62 269 GLY A C 1
ATOM 2147 O O . GLY A 1 269 ? 5.777 14.586 8.57 1 96.62 269 GLY A O 1
ATOM 2148 N N . TYR A 1 270 ? 3.855 13.812 9.266 1 95.94 270 TYR A N 1
ATOM 2149 C CA . TYR A 1 270 ? 3.439 13.359 7.945 1 95.94 270 TYR A CA 1
ATOM 2150 C C . TYR A 1 270 ? 3.191 14.547 7.016 1 95.94 270 TYR A C 1
ATOM 2152 O O . TYR A 1 270 ? 3.555 14.508 5.84 1 95.94 270 TYR A O 1
ATOM 2160 N N . VAL A 1 271 ? 2.502 15.555 7.547 1 95.56 271 VAL A N 1
ATOM 2161 C CA . VAL A 1 271 ? 2.256 16.719 6.711 1 95.56 271 VAL A CA 1
ATOM 2162 C C . VAL A 1 271 ? 3.584 17.344 6.277 1 95.56 271 VAL A C 1
ATOM 2164 O O . VAL A 1 271 ? 3.758 17.703 5.109 1 95.56 271 VAL A O 1
ATOM 2167 N N . TYR A 1 272 ? 4.488 17.438 7.195 1 92.5 272 TYR A N 1
ATOM 2168 C CA . TYR A 1 272 ? 5.809 17.953 6.848 1 92.5 272 TYR A CA 1
ATOM 2169 C C . TYR A 1 272 ? 6.488 17.062 5.812 1 92.5 272 TYR A C 1
ATOM 2171 O O . TYR A 1 272 ? 6.965 17.547 4.785 1 92.5 272 TYR A O 1
ATOM 2179 N N . SER A 1 273 ? 6.551 15.789 6.062 1 91.62 273 SER A N 1
ATOM 2180 C CA . SER A 1 273 ? 7.266 14.828 5.227 1 91.62 273 SER A CA 1
ATOM 2181 C C . SER A 1 273 ? 6.68 14.781 3.818 1 91.62 273 SER A C 1
ATOM 2183 O O . SER A 1 273 ? 7.406 14.562 2.848 1 91.62 273 SER A O 1
ATOM 2185 N N . HIS A 1 274 ? 5.406 14.938 3.695 1 90.12 274 HIS A N 1
ATOM 2186 C CA . HIS A 1 274 ? 4.734 14.797 2.41 1 90.12 274 HIS A CA 1
ATOM 2187 C C . HIS A 1 274 ? 4.832 16.078 1.586 1 90.12 274 HIS A C 1
ATOM 2189 O O . HIS A 1 274 ? 4.918 16.016 0.357 1 90.12 274 HIS A O 1
ATOM 2195 N N . PHE A 1 275 ? 4.805 17.172 2.289 1 84.94 275 PHE A N 1
ATOM 2196 C CA . PHE A 1 275 ? 4.621 18.391 1.517 1 84.94 275 PHE A CA 1
ATOM 2197 C C . PHE A 1 275 ? 5.883 19.234 1.539 1 84.94 275 PHE A C 1
ATOM 2199 O O . PHE A 1 275 ? 6.086 20.078 0.665 1 84.94 275 PHE A O 1
ATOM 2206 N N . VAL A 1 276 ? 6.621 19.078 2.539 1 81.88 276 VAL A N 1
ATOM 2207 C CA . VAL A 1 276 ? 7.758 19.984 2.689 1 81.88 276 VAL A CA 1
ATOM 2208 C C . VAL A 1 276 ? 9.047 19.266 2.299 1 81.88 276 VAL A C 1
ATOM 2210 O O . VAL A 1 276 ? 9.625 19.547 1.246 1 81.88 276 VAL A O 1
ATOM 2213 N N . ASP A 1 277 ? 9.414 18.266 3.148 1 80.69 277 ASP A N 1
ATOM 2214 C CA . ASP A 1 277 ? 10.656 17.516 2.941 1 80.69 277 ASP A CA 1
ATOM 2215 C C . ASP A 1 277 ? 10.711 16.281 3.852 1 80.69 277 ASP A C 1
ATOM 2217 O O . ASP A 1 277 ? 9.828 16.078 4.684 1 80.69 277 ASP A O 1
ATOM 2221 N N . SER A 1 278 ? 11.844 15.516 3.553 1 85.25 278 SER A N 1
ATOM 2222 C CA . SER A 1 278 ? 12.109 14.461 4.52 1 85.25 278 SER A CA 1
ATOM 2223 C C . SER A 1 278 ? 12.391 15.031 5.906 1 85.25 278 SER A C 1
ATOM 2225 O O . SER A 1 278 ? 13.031 16.078 6.027 1 85.25 278 SER A O 1
ATOM 2227 N N . LEU A 1 279 ? 11.891 14.398 6.926 1 90.88 279 LEU A N 1
ATOM 2228 C CA . LEU A 1 279 ? 12.148 14.859 8.289 1 90.88 279 LEU A CA 1
ATOM 2229 C C . LEU A 1 279 ? 13.648 14.883 8.578 1 90.88 279 LEU A C 1
ATOM 2231 O O . LEU A 1 279 ? 14.375 13.984 8.156 1 90.88 279 LEU A O 1
ATOM 2235 N N . GLY A 1 280 ? 14.039 15.836 9.281 1 84.31 280 GLY A N 1
ATOM 2236 C CA . GLY A 1 280 ? 15.438 15.977 9.648 1 84.31 280 GLY A CA 1
ATOM 2237 C C . GLY A 1 280 ? 15.969 14.805 10.438 1 84.31 280 GLY A C 1
ATOM 2238 O O . GLY A 1 280 ? 15.203 13.953 10.898 1 84.31 280 GLY A O 1
ATOM 2239 N N . MET A 1 281 ? 17.281 14.781 10.656 1 84.31 281 MET A N 1
ATOM 2240 C CA . MET A 1 281 ? 17.938 13.641 11.297 1 84.31 281 MET A CA 1
ATOM 2241 C C . MET A 1 281 ? 17.875 13.758 12.812 1 84.31 281 MET A C 1
ATOM 2243 O O . MET A 1 281 ? 18.156 12.789 13.523 1 84.31 281 MET A O 1
ATOM 2247 N N . SER A 1 282 ? 17.438 14.938 13.273 1 82.56 282 SER A N 1
ATOM 2248 C CA . SER A 1 282 ? 17.328 15.133 14.719 1 82.56 282 SER A CA 1
ATOM 2249 C C . SER A 1 282 ? 16.062 15.891 15.078 1 82.56 282 SER A C 1
ATOM 2251 O O . SER A 1 282 ? 15.5 16.609 14.25 1 82.56 282 SER A O 1
ATOM 2253 N N . LEU A 1 283 ? 15.672 15.727 16.344 1 91.62 283 LEU A N 1
ATOM 2254 C CA . LEU A 1 283 ? 14.5 16.438 16.859 1 91.62 283 LEU A CA 1
ATOM 2255 C C . LEU A 1 283 ? 14.68 17.938 16.766 1 91.62 283 LEU A C 1
ATOM 2257 O O . LEU A 1 283 ? 13.742 18.672 16.438 1 91.62 283 LEU A O 1
ATOM 2261 N N . ASP A 1 284 ? 15.828 18.359 17 1 83.12 284 ASP A N 1
ATOM 2262 C CA . ASP A 1 284 ? 16.109 19.781 16.984 1 83.12 284 ASP A CA 1
ATOM 2263 C C . ASP A 1 284 ? 15.93 20.359 15.57 1 83.12 284 ASP A C 1
ATOM 2265 O O . ASP A 1 284 ? 15.391 21.453 15.406 1 83.12 284 ASP A O 1
ATOM 2269 N N . GLU A 1 285 ? 16.406 19.625 14.586 1 80.44 285 GLU A N 1
ATOM 2270 C CA . GLU A 1 285 ? 16.203 20.047 13.203 1 80.44 285 GLU A CA 1
ATOM 2271 C C . GLU A 1 285 ? 14.719 20.156 12.867 1 80.44 285 GLU A C 1
ATOM 2273 O O . GLU A 1 285 ? 14.289 21.109 12.203 1 80.44 285 GLU A O 1
ATOM 2278 N N . PHE A 1 286 ? 14.062 19.25 13.383 1 91.62 286 PHE A N 1
ATOM 2279 C CA . PHE A 1 286 ? 12.625 19.234 13.148 1 91.62 286 PHE A CA 1
ATOM 2280 C C . PHE A 1 286 ? 11.953 20.438 13.789 1 91.62 286 PHE A C 1
ATOM 2282 O O . PHE A 1 286 ? 11.102 21.078 13.172 1 91.62 286 PHE A O 1
ATOM 2289 N N . ARG A 1 287 ? 12.305 20.75 14.992 1 87.56 287 ARG A N 1
ATOM 2290 C CA . ARG A 1 287 ? 11.766 21.906 15.703 1 87.56 287 ARG A CA 1
ATOM 2291 C C . ARG A 1 287 ? 11.984 23.188 14.906 1 87.56 287 ARG A C 1
ATOM 2293 O O . ARG A 1 287 ? 11.062 24 14.742 1 87.56 287 ARG A O 1
ATOM 2300 N N . VAL A 1 288 ? 13.125 23.266 14.398 1 80 288 VAL A N 1
ATOM 2301 C CA . VAL A 1 288 ? 13.5 24.469 13.672 1 80 288 VAL A CA 1
ATOM 2302 C C . VAL A 1 288 ? 12.672 24.578 12.391 1 80 288 VAL A C 1
ATOM 2304 O O . VAL A 1 288 ? 12.133 25.641 12.078 1 80 288 VAL A O 1
ATOM 2307 N N . ASP A 1 289 ? 12.586 23.484 11.695 1 80.5 289 ASP A N 1
ATOM 2308 C CA . ASP A 1 289 ? 11.844 23.469 10.438 1 80.5 289 ASP A CA 1
ATOM 2309 C C . ASP A 1 289 ? 10.383 23.844 10.656 1 80.5 289 ASP A C 1
ATOM 2311 O O . ASP A 1 289 ? 9.828 24.656 9.93 1 80.5 289 ASP A O 1
ATOM 2315 N N . VAL A 1 290 ? 9.82 23.297 11.648 1 87.75 290 VAL A N 1
ATOM 2316 C CA . VAL A 1 290 ? 8.398 23.5 11.906 1 87.75 290 VAL A CA 1
ATOM 2317 C C . VAL A 1 290 ? 8.156 24.938 12.367 1 87.75 290 VAL A C 1
ATOM 2319 O O . VAL A 1 290 ? 7.23 25.594 11.898 1 87.75 290 VAL A O 1
ATOM 2322 N N . ARG A 1 291 ? 8.961 25.438 13.203 1 83.38 291 ARG A N 1
ATOM 2323 C CA . ARG A 1 291 ? 8.773 26.781 13.742 1 83.38 291 ARG A CA 1
ATOM 2324 C C . ARG A 1 291 ? 8.992 27.828 12.664 1 83.38 291 ARG A C 1
ATOM 2326 O O . ARG A 1 291 ? 8.375 28.906 12.703 1 83.38 291 ARG A O 1
ATOM 2333 N N . THR A 1 292 ? 9.797 27.453 11.758 1 73.12 292 THR A N 1
ATOM 2334 C CA . THR A 1 292 ? 10.102 28.391 10.695 1 73.12 292 THR A CA 1
ATOM 2335 C C . THR A 1 292 ? 8.984 28.422 9.656 1 73.12 292 THR A C 1
ATOM 2337 O O . THR A 1 292 ? 8.641 29.484 9.141 1 73.12 292 THR A O 1
ATOM 2340 N N . LEU A 1 293 ? 8.406 27.344 9.406 1 75.25 293 LEU A N 1
ATOM 2341 C CA . LEU A 1 293 ? 7.523 27.219 8.25 1 75.25 293 LEU A CA 1
ATOM 2342 C C . LEU A 1 293 ? 6.059 27.297 8.672 1 75.25 293 LEU A C 1
ATOM 2344 O O . LEU A 1 293 ? 5.227 27.859 7.953 1 75.25 293 LEU A O 1
ATOM 2348 N N . PHE A 1 294 ? 5.785 26.734 9.805 1 83.25 294 PHE A N 1
ATOM 2349 C CA . PHE A 1 294 ? 4.391 26.562 10.195 1 83.25 294 PHE A CA 1
ATOM 2350 C C . PHE A 1 294 ? 3.926 27.734 11.055 1 83.25 294 PHE A C 1
ATOM 2352 O O . PHE A 1 294 ? 4.723 28.344 11.781 1 83.25 294 PHE A O 1
ATOM 2359 N N . PRO A 1 295 ? 2.65 28.078 10.883 1 86.19 295 PRO A N 1
ATOM 2360 C CA . PRO A 1 295 ? 2.08 29 11.867 1 86.19 295 PRO A CA 1
ATOM 2361 C C . PRO A 1 295 ? 2.021 28.406 13.273 1 86.19 295 PRO A C 1
ATOM 2363 O O . PRO A 1 295 ? 2.576 27.328 13.516 1 86.19 295 PRO A O 1
ATOM 2366 N N . ASP A 1 296 ? 1.438 29.172 14.219 1 93.25 296 ASP A N 1
ATOM 2367 C CA . ASP A 1 296 ? 1.265 28.641 15.562 1 93.25 296 ASP A CA 1
ATOM 2368 C C . ASP A 1 296 ? 0.403 27.375 15.547 1 93.25 296 ASP A C 1
ATOM 2370 O O . ASP A 1 296 ? -0.577 27.297 14.797 1 93.25 296 ASP A O 1
ATOM 2374 N N . ILE A 1 297 ? 0.842 26.453 16.359 1 97.38 297 ILE A N 1
ATOM 2375 C CA . ILE A 1 297 ? 0.168 25.156 16.391 1 97.38 297 ILE A CA 1
ATOM 2376 C C . ILE A 1 297 ? -0.398 24.906 17.781 1 97.38 297 ILE A C 1
ATOM 2378 O O . ILE A 1 297 ? 0.261 25.188 18.797 1 97.38 297 ILE A O 1
ATOM 2382 N N . TYR A 1 298 ? -1.571 24.453 17.844 1 98.06 298 TYR A N 1
ATOM 2383 C CA . TYR A 1 298 ? -2.211 24.062 19.109 1 98.06 298 TYR A CA 1
ATOM 2384 C C . TYR A 1 298 ? -2.654 22.609 19.062 1 98.06 298 TYR A C 1
ATOM 2386 O O . TYR A 1 298 ? -3.006 22.094 17.984 1 98.06 298 TYR A O 1
ATOM 2394 N N . ASP A 1 299 ? -2.637 21.953 20.172 1 98.12 299 ASP A N 1
ATOM 2395 C CA . ASP A 1 299 ? -3.07 20.562 20.328 1 98.12 299 ASP A CA 1
ATOM 2396 C C . ASP A 1 299 ? -4.195 20.453 21.344 1 98.12 299 ASP A C 1
ATOM 2398 O O . ASP A 1 299 ? -3.998 20.734 22.531 1 98.12 299 ASP A O 1
ATOM 2402 N N . THR A 1 300 ? -5.336 19.953 20.922 1 97.5 300 THR A N 1
ATOM 2403 C CA . THR A 1 300 ? -6.508 19.938 21.797 1 97.5 300 THR A CA 1
ATOM 2404 C C . THR A 1 300 ? -6.293 19 22.969 1 97.5 300 THR A C 1
ATOM 2406 O O . THR A 1 300 ? -6.809 19.25 24.062 1 97.5 300 THR A O 1
ATOM 2409 N N . LYS A 1 301 ? -5.562 17.938 22.719 1 96.25 301 LYS A N 1
ATOM 2410 C CA . LYS A 1 301 ? -5.312 17.016 23.812 1 96.25 301 LYS A CA 1
ATOM 2411 C C . LYS A 1 301 ? -4.434 17.672 24.891 1 96.25 301 LYS A C 1
ATOM 2413 O O . LYS A 1 301 ? -4.633 17.438 26.078 1 96.25 301 LYS A O 1
ATOM 2418 N N . THR A 1 302 ? -3.439 18.422 24.516 1 95.56 302 THR A N 1
ATOM 2419 C CA . THR A 1 302 ? -2.613 19.188 25.453 1 95.56 302 THR A CA 1
ATOM 2420 C C . THR A 1 302 ? -3.465 20.172 26.25 1 95.56 302 THR A C 1
ATOM 2422 O O . THR A 1 302 ? -3.303 20.297 27.469 1 95.56 302 THR A O 1
ATOM 2425 N N . LEU A 1 303 ? -4.371 20.906 25.609 1 94.81 303 LEU A N 1
ATOM 2426 C CA . LEU A 1 303 ? -5.258 21.859 26.266 1 94.81 303 LEU A CA 1
ATOM 2427 C C . LEU A 1 303 ? -6.152 21.141 27.281 1 94.81 303 LEU A C 1
ATOM 2429 O O . LEU A 1 303 ? -6.305 21.609 28.406 1 94.81 303 LEU A O 1
ATOM 2433 N N . ALA A 1 304 ? -6.676 20.016 26.828 1 93.69 304 ALA A N 1
ATOM 2434 C CA . ALA A 1 304 ? -7.602 19.266 27.672 1 93.69 304 ALA A CA 1
ATOM 2435 C C . ALA A 1 304 ? -6.898 18.766 28.938 1 93.69 304 ALA A C 1
ATOM 2437 O O . ALA A 1 304 ? -7.488 18.766 30.031 1 93.69 304 ALA A O 1
ATOM 2438 N N . LYS A 1 305 ? -5.699 18.328 28.797 1 89.69 305 LYS A N 1
ATOM 2439 C CA . LYS A 1 305 ? -4.922 17.812 29.938 1 89.69 305 LYS A CA 1
ATOM 2440 C C . LYS A 1 305 ? -4.668 18.922 30.969 1 89.69 305 LYS A C 1
ATOM 2442 O O . LYS A 1 305 ? -4.465 18.641 32.156 1 89.69 305 LYS A O 1
ATOM 2447 N N . SER A 1 306 ? -4.664 20.141 30.531 1 88.56 306 SER A N 1
ATOM 2448 C CA . SER A 1 306 ? -4.359 21.25 31.422 1 88.56 306 SER A CA 1
ATOM 2449 C C . SER A 1 306 ? -5.59 21.672 32.219 1 88.56 306 SER A C 1
ATOM 2451 O O . SER A 1 306 ? -5.477 22.438 33.188 1 88.56 306 SER A O 1
ATOM 2453 N N . ILE A 1 307 ? -6.715 21.219 31.797 1 86.88 307 ILE A N 1
ATOM 2454 C CA . ILE A 1 307 ? -7.973 21.578 32.438 1 86.88 307 ILE A CA 1
ATOM 2455 C C . ILE A 1 307 ? -8.367 20.5 33.438 1 86.88 307 ILE A C 1
ATOM 2457 O O . ILE A 1 307 ? -8.383 19.312 33.125 1 86.88 307 ILE A O 1
ATOM 2461 N N . ASP A 1 308 ? -8.539 20.844 34.656 1 80.69 308 ASP A N 1
ATOM 2462 C CA . ASP A 1 308 ? -8.859 19.906 35.719 1 80.69 308 ASP A CA 1
ATOM 2463 C C . ASP A 1 308 ? -10.359 19.906 36.031 1 80.69 308 ASP A C 1
ATOM 2465 O O . ASP A 1 308 ? -10.812 20.516 37 1 80.69 308 ASP A O 1
ATOM 2469 N N . ILE A 1 309 ? -11.094 19.312 35.219 1 78.56 309 ILE A N 1
ATOM 2470 C CA . ILE A 1 309 ? -12.523 19.156 35.469 1 78.56 309 ILE A CA 1
ATOM 2471 C C . ILE A 1 309 ? -12.93 17.703 35.281 1 78.56 309 ILE A C 1
ATOM 2473 O O . ILE A 1 309 ? -12.336 16.984 34.469 1 78.56 309 ILE A O 1
ATOM 2477 N N . GLN A 1 310 ? -13.812 17.297 36 1 72.06 310 GLN A N 1
ATOM 2478 C CA . GLN A 1 310 ? -14.266 15.906 36.031 1 72.06 310 GLN A CA 1
ATOM 2479 C C . GLN A 1 310 ? -14.805 15.477 34.688 1 72.06 310 GLN A C 1
ATOM 2481 O O . GLN A 1 310 ? -14.688 14.305 34.312 1 72.06 310 GLN A O 1
ATOM 2486 N N . ALA A 1 311 ? -15.305 16.312 33.969 1 72.44 311 ALA A N 1
ATOM 2487 C CA . ALA A 1 311 ? -15.945 16 32.719 1 72.44 311 ALA A CA 1
ATOM 2488 C C . ALA A 1 311 ? -14.914 15.531 31.672 1 72.44 311 ALA A C 1
ATOM 2490 O O . ALA A 1 311 ? -15.242 14.766 30.766 1 72.44 311 ALA A O 1
ATOM 2491 N N . LEU A 1 312 ? -13.734 15.945 31.844 1 77.81 312 LEU A N 1
ATOM 2492 C CA . LEU A 1 312 ? -12.703 15.625 30.859 1 77.81 312 LEU A CA 1
ATOM 2493 C C . LEU A 1 312 ? -11.984 14.336 31.234 1 77.81 312 LEU A C 1
ATOM 2495 O O . LEU A 1 312 ? -10.758 14.32 31.391 1 77.81 312 LEU A O 1
ATOM 2499 N N . ASN A 1 313 ? -12.656 13.227 31.359 1 75.94 313 ASN A N 1
ATOM 2500 C CA . ASN A 1 313 ? -12.086 11.945 31.75 1 75.94 313 ASN A CA 1
ATOM 2501 C C . ASN A 1 313 ? -11.617 11.141 30.531 1 75.94 313 ASN A C 1
ATOM 2503 O O . ASN A 1 313 ? -10.797 10.234 30.672 1 75.94 313 ASN A O 1
ATOM 2507 N N . ARG A 1 314 ? -12.203 11.469 29.406 1 83.75 314 ARG A N 1
ATOM 2508 C CA . ARG A 1 314 ? -11.805 10.812 28.156 1 83.75 314 ARG A CA 1
ATOM 2509 C C . ARG A 1 314 ? -11.055 11.781 27.25 1 83.75 314 ARG A C 1
ATOM 2511 O O . ARG A 1 314 ? -11.648 12.727 26.719 1 83.75 314 ARG A O 1
ATOM 2518 N N . LEU A 1 315 ? -9.852 11.484 26.984 1 88.5 315 LEU A N 1
ATOM 2519 C CA . LEU A 1 315 ? -9.023 12.461 26.281 1 88.5 315 LEU A CA 1
ATOM 2520 C C . LEU A 1 315 ? -8.906 12.102 24.797 1 88.5 315 LEU A C 1
ATOM 2522 O O . LEU A 1 315 ? -8.258 12.812 24.031 1 88.5 315 LEU A O 1
ATOM 2526 N N . ASN A 1 316 ? -9.562 11 24.453 1 91.38 316 ASN A N 1
ATOM 2527 C CA . ASN A 1 316 ? -9.617 10.734 23.016 1 91.38 316 ASN A CA 1
ATOM 2528 C C . ASN A 1 316 ? -10.523 11.734 22.312 1 91.38 316 ASN A C 1
ATOM 2530 O O . ASN A 1 316 ? -11.367 12.375 22.938 1 91.38 316 ASN A O 1
ATOM 2534 N N . LEU A 1 317 ? -10.359 11.906 21.062 1 94.06 317 LEU A N 1
ATOM 2535 C CA . LEU A 1 317 ? -10.992 12.977 20.312 1 94.06 317 LEU A CA 1
ATOM 2536 C C . LEU A 1 317 ? -12.508 12.875 20.391 1 94.06 317 LEU A C 1
ATOM 2538 O O . LEU A 1 317 ? -13.188 13.859 20.672 1 94.06 317 LEU A O 1
ATOM 2542 N N . ALA A 1 318 ? -13.039 11.648 20.141 1 91.25 318 ALA A N 1
ATOM 2543 C CA . ALA A 1 318 ? -14.484 11.453 20.172 1 91.25 318 ALA A CA 1
ATOM 2544 C C . ALA A 1 318 ? -15.047 11.773 21.562 1 91.25 318 ALA A C 1
ATOM 2546 O O . ALA A 1 318 ? -16.094 12.414 21.672 1 91.25 318 ALA A O 1
ATOM 2547 N N . GLY A 1 319 ? -14.414 11.344 22.578 1 90.62 319 GLY A N 1
ATOM 2548 C CA . GLY A 1 319 ? -14.844 11.602 23.938 1 90.62 319 GLY A CA 1
ATOM 2549 C C . GLY A 1 319 ? -14.812 13.07 24.312 1 90.62 319 GLY A C 1
ATOM 2550 O O . GLY A 1 319 ? -15.758 13.586 24.922 1 90.62 319 GLY A O 1
ATOM 2551 N N . LEU A 1 320 ? -13.766 13.75 23.953 1 92.12 320 LEU A N 1
ATOM 2552 C CA . LEU A 1 320 ? -13.633 15.172 24.219 1 92.12 320 LEU A CA 1
ATOM 2553 C C . LEU A 1 320 ? -14.711 15.969 23.5 1 92.12 320 LEU A C 1
ATOM 2555 O O . LEU A 1 320 ? -15.281 16.906 24.062 1 92.12 320 LEU A O 1
ATOM 2559 N N . TYR A 1 321 ? -14.938 15.617 22.25 1 91.75 321 TYR A N 1
ATOM 2560 C CA . TYR A 1 321 ? -15.953 16.281 21.453 1 91.75 321 TYR A CA 1
ATOM 2561 C C . TYR A 1 321 ? -17.328 16.156 22.094 1 91.75 321 TYR A C 1
ATOM 2563 O O . TYR A 1 321 ? -18.047 17.141 22.234 1 91.75 321 TYR A O 1
ATOM 2571 N N . ARG A 1 322 ? -17.656 14.984 22.516 1 88.88 322 ARG A N 1
ATOM 2572 C CA . ARG A 1 322 ? -18.938 14.742 23.156 1 88.88 322 ARG A CA 1
ATOM 2573 C C . ARG A 1 322 ? -19.047 15.531 24.453 1 88.88 322 ARG A C 1
ATOM 2575 O O . ARG A 1 322 ? -20.109 16.094 24.75 1 88.88 322 ARG A O 1
ATOM 2582 N N . CYS A 1 323 ? -18.047 15.555 25.172 1 89.12 323 CYS A N 1
ATOM 2583 C CA . CYS A 1 323 ? -18.016 16.297 26.422 1 89.12 323 CYS A CA 1
ATOM 2584 C C . CYS A 1 323 ? -18.25 17.781 26.188 1 89.12 323 CYS A C 1
ATOM 2586 O O . CYS A 1 323 ? -19.047 18.422 26.891 1 89.12 323 CYS A O 1
ATOM 2588 N N . CYS A 1 324 ? -17.609 18.328 25.219 1 88.56 324 CYS A N 1
ATOM 2589 C CA . CYS A 1 324 ? -17.703 19.75 24.922 1 88.56 324 CYS A CA 1
ATOM 2590 C C . CYS A 1 324 ? -19.109 20.109 24.484 1 88.56 324 CYS A C 1
ATOM 2592 O O . CYS A 1 324 ? -19.594 21.219 24.766 1 88.56 324 CYS A O 1
ATOM 2594 N N . LEU A 1 325 ? -19.75 19.203 23.891 1 86.06 325 LEU A N 1
ATOM 2595 C CA . LEU A 1 325 ? -21.094 19.484 23.359 1 86.06 325 LEU A CA 1
ATOM 2596 C C . LEU A 1 325 ? -22.141 19.328 24.469 1 86.06 325 LEU A C 1
ATOM 2598 O O . LEU A 1 325 ? -23.172 20.016 24.438 1 86.06 325 LEU A O 1
ATOM 2602 N N . HIS A 1 326 ? -21.844 18.484 25.422 1 85.19 326 HIS A N 1
ATOM 2603 C CA . HIS A 1 326 ? -22.953 18.094 26.281 1 85.19 326 HIS A CA 1
ATOM 2604 C C . HIS A 1 326 ? -22.719 18.562 27.719 1 85.19 326 HIS A C 1
ATOM 2606 O O . HIS A 1 326 ? -23.656 18.656 28.516 1 85.19 326 HIS A O 1
ATOM 2612 N N . SER A 1 327 ? -21.547 18.766 28.047 1 83.19 327 SER A N 1
ATOM 2613 C CA . SER A 1 327 ? -21.266 19.141 29.438 1 83.19 327 SER A CA 1
ATOM 2614 C C . SER A 1 327 ? -21.719 20.562 29.734 1 83.19 327 SER A C 1
ATOM 2616 O O . SER A 1 327 ? -21.641 21.438 28.859 1 83.19 327 SER A O 1
ATOM 2618 N N . THR A 1 328 ? -22.141 20.828 30.953 1 79.56 328 THR A N 1
ATOM 2619 C CA . THR A 1 328 ? -22.609 22.125 31.406 1 79.56 328 THR A CA 1
ATOM 2620 C C . THR A 1 328 ? -21.453 23.109 31.516 1 79.56 328 THR A C 1
ATOM 2622 O O . THR A 1 328 ? -21.641 24.312 31.406 1 79.56 328 THR A O 1
ATOM 2625 N N . ASP A 1 329 ? -20.281 22.531 31.734 1 79.19 329 ASP A N 1
ATOM 2626 C CA . ASP A 1 329 ? -19.094 23.375 31.859 1 79.19 329 ASP A CA 1
ATOM 2627 C C . ASP A 1 329 ? -18.797 24.109 30.562 1 79.19 329 ASP A C 1
ATOM 2629 O O . ASP A 1 329 ? -18.188 25.188 30.578 1 79.19 329 ASP A O 1
ATOM 2633 N N . PHE A 1 330 ? -19.234 23.5 29.469 1 79.19 330 PHE A N 1
ATOM 2634 C CA . PHE A 1 330 ? -18.922 24.062 28.156 1 79.19 330 PHE A CA 1
ATOM 2635 C C . PHE A 1 330 ? -20.172 24.578 27.469 1 79.19 330 PHE A C 1
ATOM 2637 O O . PHE A 1 330 ? -20.141 25 26.312 1 79.19 330 PHE A O 1
ATOM 2644 N N . LYS A 1 331 ? -21.219 24.516 28.125 1 69.69 331 LYS A N 1
ATOM 2645 C CA . LYS A 1 331 ? -22.516 24.859 27.562 1 69.69 331 LYS A CA 1
ATOM 2646 C C . LYS A 1 331 ? -22.562 26.328 27.109 1 69.69 331 LYS A C 1
ATOM 2648 O O . LYS A 1 331 ? -22.062 27.203 27.812 1 69.69 331 LYS A O 1
ATOM 2653 N N . ASN A 1 332 ? -23.203 26.547 25.969 1 63.88 332 ASN A N 1
ATOM 2654 C CA . ASN A 1 332 ? -23.625 27.812 25.375 1 63.88 332 ASN A CA 1
ATOM 2655 C C . ASN A 1 332 ? -22.453 28.75 25.156 1 63.88 332 ASN A C 1
ATOM 2657 O O . ASN A 1 332 ? -22.594 29.969 25.25 1 63.88 332 ASN A O 1
ATOM 2661 N N . THR A 1 333 ? -21.266 28.141 24.875 1 68.06 333 THR A N 1
ATOM 2662 C CA . THR A 1 333 ? -20.125 29.047 24.844 1 68.06 333 THR A CA 1
ATOM 2663 C C . THR A 1 333 ? -19.75 29.375 23.406 1 68.06 333 THR A C 1
ATOM 2665 O O . THR A 1 333 ? -19.297 30.484 23.109 1 68.06 333 THR A O 1
ATOM 2668 N N . VAL A 1 334 ? -20.031 28.5 22.5 1 82.56 334 VAL A N 1
ATOM 2669 C CA . VAL A 1 334 ? -19.562 28.75 21.141 1 82.56 334 VAL A CA 1
ATOM 2670 C C . VAL A 1 334 ? -20.656 28.406 20.141 1 82.56 334 VAL A C 1
ATOM 2672 O O . VAL A 1 334 ? -21.344 27.375 20.281 1 82.56 334 VAL A O 1
ATOM 2675 N N . ARG A 1 335 ? -21.016 29.359 19.234 1 83.25 335 ARG A N 1
ATOM 2676 C CA . ARG A 1 335 ? -21.984 29.109 18.172 1 83.25 335 ARG A CA 1
ATOM 2677 C C . ARG A 1 335 ? -21.266 28.844 16.844 1 83.25 335 ARG A C 1
ATOM 2679 O O . ARG A 1 335 ? -20.359 29.578 16.469 1 83.25 335 ARG A O 1
ATOM 2686 N N . PHE A 1 336 ? -21.656 27.766 16.219 1 85.62 336 PHE A N 1
ATOM 2687 C CA . PHE A 1 336 ? -21.078 27.453 14.922 1 85.62 336 PHE A CA 1
ATOM 2688 C C . PHE A 1 336 ? -22.094 26.75 14.031 1 85.62 336 PHE A C 1
ATOM 2690 O O . PHE A 1 336 ? -23.094 26.219 14.516 1 85.62 336 PHE A O 1
ATOM 2697 N N . SER A 1 337 ? -21.906 26.969 12.727 1 82 337 SER A N 1
ATOM 2698 C CA . SER A 1 337 ? -22.719 26.297 11.719 1 82 337 SER A CA 1
ATOM 2699 C C . SER A 1 337 ? -21.859 25.766 10.578 1 82 337 SER A C 1
ATOM 2701 O O . SER A 1 337 ? -20.75 26.234 10.352 1 82 337 SER A O 1
ATOM 2703 N N . LEU A 1 338 ? -22.359 24.688 10.023 1 83.25 338 LEU A N 1
ATOM 2704 C CA . LEU A 1 338 ? -21.703 24.141 8.844 1 83.25 338 LEU A CA 1
ATOM 2705 C C . LEU A 1 338 ? -22.188 24.828 7.574 1 83.25 338 LEU A C 1
ATOM 2707 O O . LEU A 1 338 ? -23.375 25.109 7.43 1 83.25 338 LEU A O 1
ATOM 2711 N N . ASP A 1 339 ? -21.25 25.156 6.801 1 82.56 339 ASP A N 1
ATOM 2712 C CA . ASP A 1 339 ? -21.594 25.766 5.52 1 82.56 339 ASP A CA 1
ATOM 2713 C C . ASP A 1 339 ? -22.531 24.844 4.711 1 82.56 339 ASP A C 1
ATOM 2715 O O . ASP A 1 339 ? -22.297 23.641 4.629 1 82.56 339 ASP A O 1
ATOM 2719 N N . GLU A 1 340 ? -23.469 25.344 4.148 1 74.69 340 GLU A N 1
ATOM 2720 C CA . GLU A 1 340 ? -24.531 24.594 3.49 1 74.69 340 GLU A CA 1
ATOM 2721 C C . GLU A 1 340 ? -24 23.828 2.277 1 74.69 340 GLU A C 1
ATOM 2723 O O . GLU A 1 340 ? -24.578 22.812 1.878 1 74.69 340 GLU A O 1
ATOM 2728 N N . ASN A 1 341 ? -22.938 24.219 1.716 1 73.06 341 ASN A N 1
ATOM 2729 C CA . ASN A 1 341 ? -22.391 23.609 0.51 1 73.06 341 ASN A CA 1
ATOM 2730 C C . ASN A 1 341 ? -21.453 22.453 0.845 1 73.06 341 ASN A C 1
ATOM 2732 O O . ASN A 1 341 ? -20.953 21.766 -0.053 1 73.06 341 ASN A O 1
ATOM 2736 N N . PHE A 1 342 ? -21.406 22.25 2.096 1 79.75 342 PHE A N 1
ATOM 2737 C CA . PHE A 1 342 ? -20.5 21.188 2.518 1 79.75 342 PHE A CA 1
ATOM 2738 C C . PHE A 1 342 ? -21.25 20.062 3.221 1 79.75 342 PHE A C 1
ATOM 2740 O O . PHE A 1 342 ? -22.406 20.234 3.611 1 79.75 342 PHE A O 1
ATOM 2747 N N . HIS A 1 343 ? -20.594 18.859 3.168 1 72.44 343 HIS A N 1
ATOM 2748 C CA . HIS A 1 343 ? -21.188 17.719 3.838 1 72.44 343 HIS A CA 1
ATOM 2749 C C . HIS A 1 343 ? -21.562 18.047 5.281 1 72.44 343 HIS A C 1
ATOM 2751 O O . HIS A 1 343 ? -20.781 18.703 5.988 1 72.44 343 HIS A O 1
ATOM 2757 N N . SER A 1 344 ? -22.719 17.547 5.535 1 73.5 344 SER A N 1
ATOM 2758 C CA . SER A 1 344 ? -23.172 17.797 6.895 1 73.5 344 SER A CA 1
ATOM 2759 C C . SER A 1 344 ? -22.688 16.734 7.859 1 73.5 344 SER A C 1
ATOM 2761 O O . SER A 1 344 ? -22.812 15.539 7.586 1 73.5 344 SER A O 1
ATOM 2763 N N . TYR A 1 345 ? -21.797 17.047 8.805 1 78.81 345 TYR A N 1
ATOM 2764 C CA . TYR A 1 345 ? -21.266 16.156 9.82 1 78.81 345 TYR A CA 1
ATOM 2765 C C . TYR A 1 345 ? -22.125 16.172 11.078 1 78.81 345 TYR A C 1
ATOM 2767 O O . TYR A 1 345 ? -21.859 15.445 12.039 1 78.81 345 TYR A O 1
ATOM 2775 N N . LEU A 1 346 ? -23.125 16.891 11.125 1 72.69 346 LEU A N 1
ATOM 2776 C CA . LEU A 1 346 ? -23.875 17.125 12.352 1 72.69 346 LEU A CA 1
ATOM 2777 C C . LEU A 1 346 ? -24.578 15.859 12.828 1 72.69 346 LEU A C 1
ATOM 2779 O O . LEU A 1 346 ? -24.625 15.578 14.023 1 72.69 346 LEU A O 1
ATOM 2783 N N . ASP A 1 347 ? -24.953 15.039 11.906 1 71.12 347 ASP A N 1
ATOM 2784 C CA . ASP A 1 347 ? -25.734 13.891 12.352 1 71.12 347 ASP A CA 1
ATOM 2785 C C . ASP A 1 347 ? -25.047 12.578 11.969 1 71.12 347 ASP A C 1
ATOM 2787 O O . ASP A 1 347 ? -25.703 11.539 11.883 1 71.12 347 ASP A O 1
ATOM 2791 N N . GLU A 1 348 ? -23.828 12.703 11.734 1 80.31 348 GLU A N 1
ATOM 2792 C CA . GLU A 1 348 ? -23.141 11.484 11.305 1 80.31 348 GLU A CA 1
ATOM 2793 C C . GLU A 1 348 ? -21.797 11.312 12.016 1 80.31 348 GLU A C 1
ATOM 2795 O O . GLU A 1 348 ? -21.109 12.297 12.297 1 80.31 348 GLU A O 1
ATOM 2800 N N . ASP A 1 349 ? -21.594 10.125 12.469 1 83.44 349 ASP A N 1
ATOM 2801 C CA . ASP A 1 349 ? -20.281 9.781 12.992 1 83.44 349 ASP A CA 1
ATOM 2802 C C . ASP A 1 349 ? -19.391 9.195 11.898 1 83.44 349 ASP A C 1
ATOM 2804 O O . ASP A 1 349 ? -19.594 8.055 11.469 1 83.44 349 ASP A O 1
ATOM 2808 N N . LYS A 1 350 ? -18.5 10.023 11.43 1 89.69 350 LYS A N 1
ATOM 2809 C CA . LYS A 1 350 ? -17.562 9.586 10.398 1 89.69 350 LYS A CA 1
ATOM 2810 C C . LYS A 1 350 ? -16.125 9.523 10.945 1 89.69 350 LYS A C 1
ATOM 2812 O O . LYS A 1 350 ? -15.188 9.977 10.289 1 89.69 350 LYS A O 1
ATOM 2817 N N . SER A 1 351 ? -16.078 9.008 12.109 1 89.06 351 SER A N 1
ATOM 2818 C CA . SER A 1 351 ? -14.766 8.883 12.75 1 89.06 351 SER A CA 1
ATOM 2819 C C . SER A 1 351 ? -13.766 8.188 11.828 1 89.06 351 SER A C 1
ATOM 2821 O O . SER A 1 351 ? -14.117 7.219 11.148 1 89.06 351 SER A O 1
ATOM 2823 N N . HIS A 1 352 ? -12.625 8.773 11.766 1 88.5 352 HIS A N 1
ATOM 2824 C CA . HIS A 1 352 ? -11.484 8.266 11 1 88.5 352 HIS A CA 1
ATOM 2825 C C . HIS A 1 352 ? -11.562 8.703 9.539 1 88.5 352 HIS A C 1
ATOM 2827 O O . HIS A 1 352 ? -10.766 8.258 8.719 1 88.5 352 HIS A O 1
ATOM 2833 N N . GLU A 1 353 ? -12.523 9.438 9.258 1 93.31 353 GLU A N 1
ATOM 2834 C CA . GLU A 1 353 ? -12.398 10.312 8.102 1 93.31 353 GLU A CA 1
ATOM 2835 C C . GLU A 1 353 ? -11.625 11.578 8.445 1 93.31 353 GLU A C 1
ATOM 2837 O O . GLU A 1 353 ? -11.977 12.281 9.398 1 93.31 353 GLU A O 1
ATOM 2842 N N . ALA A 1 354 ? -10.68 11.891 7.715 1 96.62 354 ALA A N 1
ATOM 2843 C CA . ALA A 1 354 ? -9.75 12.953 8.094 1 96.62 354 ALA A CA 1
ATOM 2844 C C . ALA A 1 354 ? -10.477 14.289 8.242 1 96.62 354 ALA A C 1
ATOM 2846 O O . ALA A 1 354 ? -10.25 15.023 9.203 1 96.62 354 ALA A O 1
ATOM 2847 N N . ALA A 1 355 ? -11.383 14.594 7.352 1 96.5 355 ALA A N 1
ATOM 2848 C CA . ALA A 1 355 ? -12.094 15.867 7.41 1 96.5 355 ALA A CA 1
ATOM 2849 C C . ALA A 1 355 ? -13.031 15.922 8.617 1 96.5 355 ALA A C 1
ATOM 2851 O O . ALA A 1 355 ? -13.18 16.969 9.25 1 96.5 355 ALA A O 1
ATOM 2852 N N . TYR A 1 356 ? -13.703 14.852 8.914 1 95.81 356 TYR A N 1
ATOM 2853 C CA . TYR A 1 356 ? -14.57 14.797 10.086 1 95.81 356 TYR A CA 1
ATOM 2854 C C . TYR A 1 356 ? -13.773 14.969 11.367 1 95.81 356 TYR A C 1
ATOM 2856 O O . TYR A 1 356 ? -14.164 15.734 12.25 1 95.81 356 TYR A O 1
ATOM 2864 N N . ASP A 1 357 ? -12.688 14.219 11.43 1 97 357 ASP A N 1
ATOM 2865 C CA . ASP A 1 357 ? -11.844 14.32 12.609 1 97 357 ASP A CA 1
ATOM 2866 C C . ASP A 1 357 ? -11.266 15.727 12.758 1 97 357 ASP A C 1
ATOM 2868 O O . ASP A 1 357 ? -11.102 16.219 13.867 1 97 357 ASP A O 1
ATOM 2872 N N . ALA A 1 358 ? -10.914 16.375 11.633 1 97.75 358 ALA A N 1
ATOM 2873 C CA . ALA A 1 358 ? -10.484 17.766 11.672 1 97.75 358 ALA A CA 1
ATOM 2874 C C . ALA A 1 358 ? -11.602 18.672 12.188 1 97.75 358 ALA A C 1
ATOM 2876 O O . ALA A 1 358 ? -11.367 19.562 13 1 97.75 358 ALA A O 1
ATOM 2877 N N . TYR A 1 359 ? -12.812 18.422 11.758 1 96.38 359 TYR A N 1
ATOM 2878 C CA . TYR A 1 359 ? -13.984 19.188 12.164 1 96.38 359 TYR A CA 1
ATOM 2879 C C . TYR A 1 359 ? -14.203 19.094 13.672 1 96.38 359 TYR A C 1
ATOM 2881 O O . TYR A 1 359 ? -14.297 20.125 14.352 1 96.38 359 TYR A O 1
ATOM 2889 N N . ILE A 1 360 ? -14.258 17.906 14.172 1 96.06 360 ILE A N 1
ATOM 2890 C CA . ILE A 1 360 ? -14.531 17.75 15.594 1 96.06 360 ILE A CA 1
ATOM 2891 C C . ILE A 1 360 ? -13.352 18.281 16.406 1 96.06 360 ILE A C 1
ATOM 2893 O O . ILE A 1 360 ? -13.531 18.781 17.516 1 96.06 360 ILE A O 1
ATOM 2897 N N . THR A 1 361 ? -12.148 18.141 15.859 1 97.94 361 THR A N 1
ATOM 2898 C CA . THR A 1 361 ? -10.984 18.734 16.5 1 97.94 361 THR A CA 1
ATOM 2899 C C . THR A 1 361 ? -11.148 20.234 16.641 1 97.94 361 THR A C 1
ATOM 2901 O O . THR A 1 361 ? -10.922 20.797 17.719 1 97.94 361 THR A O 1
ATOM 2904 N N . GLY A 1 362 ? -11.547 20.891 15.562 1 97.31 362 GLY A N 1
ATOM 2905 C CA . GLY A 1 362 ? -11.742 22.328 15.586 1 97.31 362 GLY A CA 1
ATOM 2906 C C . GLY A 1 362 ? -12.844 22.766 16.531 1 97.31 362 GLY A C 1
ATOM 2907 O O . GLY A 1 362 ? -12.688 23.75 17.266 1 97.31 362 GLY A O 1
ATOM 2908 N N . VAL A 1 363 ? -13.93 22.078 16.531 1 94.38 363 VAL A N 1
ATOM 2909 C CA . VAL A 1 363 ? -15.039 22.391 17.422 1 94.38 363 VAL A CA 1
ATOM 2910 C C . VAL A 1 363 ? -14.594 22.219 18.875 1 94.38 363 VAL A C 1
ATOM 2912 O O . VAL A 1 363 ? -14.914 23.062 19.719 1 94.38 363 VAL A O 1
ATOM 2915 N N . THR A 1 364 ? -13.945 21.141 19.094 1 95.06 364 THR A N 1
ATOM 2916 C CA . THR A 1 364 ? -13.414 20.906 20.422 1 95.06 364 THR A CA 1
ATOM 2917 C C . THR A 1 364 ? -12.484 22.047 20.844 1 95.06 364 THR A C 1
ATOM 2919 O O . THR A 1 364 ? -12.562 22.516 21.984 1 95.06 364 THR A O 1
ATOM 2922 N N . PHE A 1 365 ? -11.664 22.438 19.969 1 96.69 365 PHE A N 1
ATOM 2923 C CA . PHE A 1 365 ? -10.742 23.531 20.25 1 96.69 365 PHE A CA 1
ATOM 2924 C C . PHE A 1 365 ? -11.508 24.797 20.641 1 96.69 365 PHE A C 1
ATOM 2926 O O . PHE A 1 365 ? -11.125 25.5 21.578 1 96.69 365 PHE A O 1
ATOM 2933 N N . LEU A 1 366 ? -12.578 25.125 19.953 1 94.31 366 LEU A N 1
ATOM 2934 C CA . LEU A 1 366 ? -13.391 26.312 20.219 1 94.31 366 LEU A CA 1
ATOM 2935 C C . LEU A 1 366 ? -13.906 26.297 21.656 1 94.31 366 LEU A C 1
ATOM 2937 O O . LEU A 1 366 ? -13.828 27.312 22.359 1 94.31 366 LEU A O 1
ATOM 2941 N N . HIS A 1 367 ? -14.336 25.172 22.047 1 92.69 367 HIS A N 1
ATOM 2942 C CA . HIS A 1 367 ? -14.906 25.062 23.391 1 92.69 367 HIS A CA 1
ATOM 2943 C C . HIS A 1 367 ? -13.82 25.141 24.453 1 92.69 367 HIS A C 1
ATOM 2945 O O . HIS A 1 367 ? -14 25.797 25.484 1 92.69 367 HIS A O 1
ATOM 2951 N N . LEU A 1 368 ? -12.758 24.453 24.203 1 93.06 368 LEU A N 1
ATOM 2952 C CA . LEU A 1 368 ? -11.656 24.484 25.172 1 93.06 368 LEU A CA 1
ATOM 2953 C C . LEU A 1 368 ? -11.086 25.891 25.297 1 93.06 368 LEU A C 1
ATOM 2955 O O . LEU A 1 368 ? -10.773 26.344 26.406 1 93.06 368 LEU A O 1
ATOM 2959 N N . ARG A 1 369 ? -10.898 26.5 24.188 1 93.31 369 ARG A N 1
ATOM 2960 C CA . ARG A 1 369 ? -10.367 27.859 24.172 1 93.31 369 ARG A CA 1
ATOM 2961 C C . ARG A 1 369 ? -11.266 28.812 24.969 1 93.31 369 ARG A C 1
ATOM 2963 O O . ARG A 1 369 ? -10.773 29.625 25.734 1 93.31 369 ARG A O 1
ATOM 2970 N N . GLU A 1 370 ? -12.555 28.719 24.766 1 90.88 370 GLU A N 1
ATOM 2971 C CA . GLU A 1 370 ? -13.5 29.562 25.484 1 90.88 370 GLU A CA 1
ATOM 2972 C C . GLU A 1 370 ? -13.461 29.281 26.984 1 90.88 370 GLU A C 1
ATOM 2974 O O . GLU A 1 370 ? -13.547 30.188 27.797 1 90.88 370 GLU A O 1
ATOM 2979 N N . TYR A 1 371 ? -13.414 28.047 27.281 1 89.69 371 TYR A N 1
ATOM 2980 C CA . TYR A 1 371 ? -13.32 27.672 28.688 1 89.69 371 TYR A CA 1
ATOM 2981 C C . TYR A 1 371 ? -12.078 28.266 29.344 1 89.69 371 TYR A C 1
ATOM 2983 O O . TYR A 1 371 ? -12.148 28.828 30.438 1 89.69 371 TYR A O 1
ATOM 2991 N N . LEU A 1 372 ? -10.984 28.125 28.688 1 89.81 372 LEU A N 1
ATOM 2992 C CA . LEU A 1 372 ? -9.719 28.609 29.219 1 89.81 372 LEU A CA 1
ATOM 2993 C C . LEU A 1 372 ? -9.719 30.141 29.297 1 89.81 372 LEU A C 1
ATOM 2995 O O . LEU A 1 372 ? -9.133 30.719 30.203 1 89.81 372 LEU A O 1
ATOM 2999 N N . ARG A 1 373 ? -10.336 30.781 28.344 1 89.38 373 ARG A N 1
ATOM 3000 C CA . ARG A 1 373 ? -10.477 32.25 28.375 1 89.38 373 ARG A CA 1
ATOM 3001 C C . ARG A 1 373 ? -11.227 32.688 29.609 1 89.38 373 ARG A C 1
ATOM 3003 O O . ARG A 1 373 ? -10.812 33.625 30.297 1 89.38 373 ARG A O 1
ATOM 3010 N N . LYS A 1 374 ? -12.281 32 29.922 1 87.75 374 LYS A N 1
ATOM 3011 C CA . LYS A 1 374 ? -13.109 32.344 31.078 1 87.75 374 LYS A CA 1
ATOM 3012 C C . LYS A 1 374 ? -12.375 32.062 32.375 1 87.75 374 LYS A C 1
ATOM 3014 O O . LYS A 1 374 ? -12.422 32.875 33.312 1 87.75 374 LYS A O 1
ATOM 3019 N N . THR A 1 375 ? -11.789 30.969 32.406 1 85.94 375 THR A N 1
ATOM 3020 C CA . THR A 1 375 ? -11.156 30.547 33.656 1 85.94 375 THR A CA 1
ATOM 3021 C C . THR A 1 375 ? -9.906 31.375 33.938 1 85.94 375 THR A C 1
ATOM 3023 O O . THR A 1 375 ? -9.531 31.562 35.094 1 85.94 375 THR A O 1
ATOM 3026 N N . THR A 1 376 ? -9.281 31.875 32.906 1 85.62 376 THR A N 1
ATOM 3027 C CA . THR A 1 376 ? -8.086 32.719 33.094 1 85.62 376 THR A CA 1
ATOM 3028 C C . THR A 1 376 ? -8.453 34.188 33.094 1 85.62 376 THR A C 1
ATOM 3030 O O . THR A 1 376 ? -7.574 35.031 33.188 1 85.62 376 THR A O 1
ATOM 3033 N N . GLU A 1 377 ? -9.695 34.531 32.938 1 85.31 377 GLU A N 1
ATOM 3034 C CA . GLU A 1 377 ? -10.203 35.906 32.906 1 85.31 377 GLU A CA 1
ATOM 3035 C C . GLU A 1 377 ? -9.492 36.719 31.812 1 85.31 377 GLU A C 1
ATOM 3037 O O . GLU A 1 377 ? -9.086 37.844 32.062 1 85.31 377 GLU A O 1
ATOM 3042 N N . SER A 1 378 ? -9.289 36.062 30.766 1 83 378 SER A N 1
ATOM 3043 C CA . SER A 1 378 ? -8.664 36.719 29.609 1 83 378 SER A CA 1
ATOM 3044 C C . SER A 1 378 ? -9.688 37.469 28.781 1 83 378 SER A C 1
ATOM 3046 O O . SER A 1 378 ? -10.828 37.031 28.625 1 83 378 SER A O 1
ATOM 3048 N N . LYS A 1 379 ? -9.273 38.688 28.312 1 81.62 379 LYS A N 1
ATOM 3049 C CA . LYS A 1 379 ? -10.18 39.5 27.516 1 81.62 379 LYS A CA 1
ATOM 3050 C C . LYS A 1 379 ? -10.234 39 26.062 1 81.62 379 LYS A C 1
ATOM 3052 O O . LYS A 1 379 ? -11.305 38.969 25.469 1 81.62 379 LYS A O 1
ATOM 3057 N N . GLU A 1 380 ? -9.023 38.594 25.578 1 83.25 380 GLU A N 1
ATOM 3058 C CA . GLU A 1 380 ? -8.945 38.156 24.188 1 83.25 380 GLU A CA 1
ATOM 3059 C C . GLU A 1 380 ? -8.984 36.625 24.094 1 83.25 380 GLU A C 1
ATOM 3061 O O . GLU A 1 380 ? -8.461 35.906 24.969 1 83.25 380 GLU A O 1
ATOM 3066 N N . LEU A 1 381 ? -9.609 36.125 23.047 1 80.38 381 LEU A N 1
ATOM 3067 C CA . LEU A 1 381 ? -9.82 34.719 22.812 1 80.38 381 LEU A CA 1
ATOM 3068 C C . LEU A 1 381 ? -8.5 33.969 22.781 1 80.38 381 LEU A C 1
ATOM 3070 O O . LEU A 1 381 ? -8.367 32.875 23.375 1 80.38 381 LEU A O 1
ATOM 3074 N N . TRP A 1 382 ? -7.527 34.469 22.203 1 87.81 382 TRP A N 1
ATOM 3075 C CA . TRP A 1 382 ? -6.27 33.781 22 1 87.81 382 TRP A CA 1
ATOM 3076 C C . TRP A 1 382 ? -5.395 33.844 23.25 1 87.81 382 TRP A C 1
ATOM 3078 O O . TRP A 1 382 ? -4.473 33.062 23.422 1 87.81 382 TRP A O 1
ATOM 3088 N N . GLU A 1 383 ? -5.676 34.75 24.109 1 86.81 383 GLU A N 1
ATOM 3089 C CA . GLU A 1 383 ? -4.887 34.938 25.328 1 86.81 383 GLU A CA 1
ATOM 3090 C C . GLU A 1 383 ? -5.031 33.719 26.25 1 86.81 383 GLU A C 1
ATOM 3092 O O . GLU A 1 383 ? -4.074 33.312 26.922 1 86.81 383 GLU A O 1
ATOM 3097 N N . GLY A 1 384 ? -6.145 33.156 26.281 1 87.69 384 GLY A N 1
ATOM 3098 C CA . GLY A 1 384 ? -6.398 32 27.156 1 87.69 384 GLY A CA 1
ATOM 3099 C C . GLY A 1 384 ? -5.609 30.766 26.781 1 87.69 384 GLY A C 1
ATOM 3100 O O . GLY A 1 384 ? -5.359 29.906 27.625 1 87.69 384 GLY A O 1
ATOM 3101 N N . VAL A 1 385 ? -5.199 30.734 25.484 1 93.25 385 VAL A N 1
ATOM 3102 C CA . VAL A 1 385 ? -4.516 29.531 25.031 1 93.25 385 VAL A CA 1
ATOM 3103 C C . VAL A 1 385 ? -3.074 29.859 24.656 1 93.25 385 VAL A C 1
ATOM 3105 O O . VAL A 1 385 ? -2.352 29.016 24.125 1 93.25 385 VAL A O 1
ATOM 3108 N N . SER A 1 386 ? -2.598 31.031 24.938 1 90.75 386 SER A N 1
ATOM 3109 C CA . SER A 1 386 ? -1.282 31.516 24.516 1 90.75 386 SER A CA 1
ATOM 3110 C C . SER A 1 386 ? -0.169 30.672 25.141 1 90.75 386 SER A C 1
ATOM 3112 O O . SER A 1 386 ? 0.88 30.469 24.516 1 90.75 386 SER A O 1
ATOM 3114 N N . ALA A 1 387 ? -0.355 30.156 26.297 1 90.62 387 ALA A N 1
ATOM 3115 C CA . ALA A 1 387 ? 0.651 29.391 27.016 1 90.62 387 ALA A CA 1
ATOM 3116 C C . ALA A 1 387 ? 0.839 28.016 26.406 1 90.62 387 ALA A C 1
ATOM 3118 O O . ALA A 1 387 ? 1.836 27.328 26.656 1 90.62 387 ALA A O 1
ATOM 3119 N N . TYR A 1 388 ? -0.036 27.625 25.547 1 94.56 388 TYR A N 1
ATOM 3120 C CA . TYR A 1 388 ? -0.018 26.266 25.016 1 94.56 388 TYR A CA 1
ATOM 3121 C C . TYR A 1 388 ? 0.371 26.266 23.547 1 94.56 388 TYR A C 1
ATOM 3123 O O . TYR A 1 388 ? 0.262 25.234 22.875 1 94.56 388 TYR A O 1
ATOM 3131 N N . LYS A 1 389 ? 0.867 27.391 23.141 1 94.19 389 LYS A N 1
ATOM 3132 C CA . LYS A 1 389 ? 1.306 27.547 21.766 1 94.19 389 LYS A CA 1
ATOM 3133 C C . LYS A 1 389 ? 2.484 26.625 21.453 1 94.19 389 LYS A C 1
ATOM 3135 O O . LYS A 1 389 ? 3.463 26.594 22.203 1 94.19 389 LYS A O 1
ATOM 3140 N N . ASN A 1 390 ? 2.354 25.812 20.391 1 95.81 390 ASN A N 1
ATOM 3141 C CA . ASN A 1 390 ? 3.42 24.969 19.859 1 95.81 390 ASN A CA 1
ATOM 3142 C C . ASN A 1 390 ? 3.805 23.875 20.844 1 95.81 390 ASN A C 1
ATOM 3144 O O . ASN A 1 390 ? 4.977 23.516 20.953 1 95.81 390 ASN A O 1
ATOM 3148 N N . LEU A 1 391 ? 2.85 23.469 21.625 1 95.62 391 LEU A N 1
ATOM 3149 C CA . LEU A 1 391 ? 2.992 22.312 22.484 1 95.62 391 LEU A CA 1
ATOM 3150 C C . LEU A 1 391 ? 2.199 21.125 21.953 1 95.62 391 LEU A C 1
ATOM 3152 O O . LEU A 1 391 ? 0.967 21.156 21.906 1 95.62 391 LEU A O 1
ATOM 3156 N N . ILE A 1 392 ? 2.951 20.109 21.594 1 96.94 392 ILE A N 1
ATOM 3157 C CA . ILE A 1 392 ? 2.309 18.938 20.984 1 96.94 392 ILE A CA 1
ATOM 3158 C C . ILE A 1 392 ? 2.211 17.812 22 1 96.94 392 ILE A C 1
ATOM 3160 O O . ILE A 1 392 ? 3.207 17.453 22.625 1 96.94 392 ILE A O 1
ATOM 3164 N N . CYS A 1 393 ? 1.072 17.25 22.094 1 95.56 393 CYS A N 1
ATOM 3165 C CA . CYS A 1 393 ? 0.829 16.203 23.078 1 95.56 393 CYS A CA 1
ATOM 3166 C C . CYS A 1 393 ? 1.696 14.984 22.812 1 95.56 393 CYS A C 1
ATOM 3168 O O . CYS A 1 393 ? 1.9 14.609 21.656 1 95.56 393 CYS A O 1
ATOM 3170 N N . LEU A 1 394 ? 2.213 14.383 23.906 1 92 394 LEU A N 1
ATOM 3171 C CA . LEU A 1 394 ? 2.924 13.117 23.844 1 92 394 LEU A CA 1
ATOM 3172 C C . LEU A 1 394 ? 2.182 12.031 24.609 1 92 394 LEU A C 1
ATOM 3174 O O . LEU A 1 394 ? 2.025 12.125 25.828 1 92 394 LEU A O 1
ATOM 3178 N N . SER A 1 395 ? 1.723 11.078 23.828 1 85.81 395 SER A N 1
ATOM 3179 C CA . SER A 1 395 ? 1.09 9.93 24.469 1 85.81 395 SER A CA 1
ATOM 3180 C C . SER A 1 395 ? 2.123 8.883 24.859 1 85.81 395 SER A C 1
ATOM 3182 O O . SER A 1 395 ? 3.131 8.703 24.172 1 85.81 395 SER A O 1
ATOM 3184 N N . LYS A 1 396 ? 1.895 8.164 25.953 1 82.56 396 LYS A N 1
ATOM 3185 C CA . LYS A 1 396 ? 2.779 7.098 26.422 1 82.56 396 LYS A CA 1
ATOM 3186 C C . LYS A 1 396 ? 4.195 7.621 26.641 1 82.56 396 LYS A C 1
ATOM 3188 O O . LYS A 1 396 ? 5.16 7.043 26.141 1 82.56 396 LYS A O 1
ATOM 3193 N N . SER A 1 397 ? 4.207 8.758 27.281 1 84.38 397 SER A N 1
ATOM 3194 C CA . SER A 1 397 ? 5.484 9.414 27.547 1 84.38 397 SER A CA 1
ATOM 3195 C C . SER A 1 397 ? 5.551 9.953 28.969 1 84.38 397 SER A C 1
ATOM 3197 O O . SER A 1 397 ? 4.52 10.211 29.594 1 84.38 397 SER A O 1
ATOM 3199 N N . SER A 1 398 ? 6.766 9.992 29.469 1 78.75 398 SER A N 1
ATOM 3200 C CA . SER A 1 398 ? 6.977 10.617 30.766 1 78.75 398 SER A CA 1
ATOM 3201 C C . SER A 1 398 ? 6.762 12.125 30.703 1 78.75 398 SER A C 1
ATOM 3203 O O . SER A 1 398 ? 6.414 12.75 31.703 1 78.75 398 SER A O 1
ATOM 3205 N N . LYS A 1 399 ? 6.973 12.648 29.562 1 85.06 399 LYS A N 1
ATOM 3206 C CA . LYS A 1 399 ? 6.699 14.062 29.328 1 85.06 399 LYS A CA 1
ATOM 3207 C C . LYS A 1 399 ? 5.305 14.266 28.75 1 85.06 399 LYS A C 1
ATOM 3209 O O . LYS A 1 399 ? 4.859 13.477 27.906 1 85.06 399 LYS A O 1
ATOM 3214 N N . PRO A 1 400 ? 4.695 15.281 29.188 1 86.38 400 PRO A N 1
ATOM 3215 C CA . PRO A 1 400 ? 3.309 15.461 28.734 1 86.38 400 PRO A CA 1
ATOM 3216 C C . PRO A 1 400 ? 3.209 15.969 27.312 1 86.38 400 PRO A C 1
ATOM 3218 O O . PRO A 1 400 ? 2.217 15.711 26.625 1 86.38 400 PRO A O 1
ATOM 3221 N N . TYR A 1 401 ? 4.234 16.812 26.922 1 92.56 401 TYR A N 1
ATOM 3222 C CA . TYR A 1 401 ? 4.164 17.391 25.594 1 92.56 401 TYR A CA 1
ATOM 3223 C C . TYR A 1 401 ? 5.559 17.641 25.031 1 92.56 401 TYR A C 1
ATOM 3225 O O . TYR A 1 401 ? 6.543 17.641 25.781 1 92.56 401 TYR A O 1
ATOM 3233 N N . LEU A 1 402 ? 5.609 17.672 23.734 1 94 402 LEU A N 1
ATOM 3234 C CA . LEU A 1 402 ? 6.785 18.156 23.016 1 94 402 LEU A CA 1
ATOM 3235 C C . LEU A 1 402 ? 6.715 19.672 22.812 1 94 402 LEU A C 1
ATOM 3237 O O . LEU A 1 402 ? 5.777 20.172 22.188 1 94 402 LEU A O 1
ATOM 3241 N N . ASN A 1 403 ? 7.625 20.344 23.391 1 92.62 403 ASN A N 1
ATOM 3242 C CA . ASN A 1 403 ? 7.719 21.797 23.219 1 92.62 403 ASN A CA 1
ATOM 3243 C C . ASN A 1 403 ? 8.523 22.156 21.984 1 92.62 403 ASN A C 1
ATOM 3245 O O . ASN A 1 403 ? 9.734 21.953 21.938 1 92.62 403 ASN A O 1
ATOM 3249 N N . LEU A 1 404 ? 7.855 22.688 21.016 1 92.88 404 LEU A N 1
ATOM 3250 C CA . LEU A 1 404 ? 8.508 23.016 19.75 1 92.88 404 LEU A CA 1
ATOM 3251 C C . LEU A 1 404 ? 9.242 24.344 19.844 1 92.88 404 LEU A C 1
ATOM 3253 O O . LEU A 1 404 ? 10.047 24.672 18.969 1 92.88 404 LEU A O 1
ATOM 3257 N N . ASN A 1 405 ? 8.938 25.047 20.953 1 85 405 ASN A N 1
ATOM 3258 C CA . ASN A 1 405 ? 9.547 26.359 21.109 1 85 405 ASN A CA 1
ATOM 3259 C C . ASN A 1 405 ? 10.984 26.266 21.594 1 85 405 ASN A C 1
ATOM 3261 O O . ASN A 1 405 ? 11.766 27.203 21.438 1 85 405 ASN A O 1
ATOM 3265 N N . VAL A 1 406 ? 11.25 25.125 22.469 1 71.5 406 VAL A N 1
ATOM 3266 C CA . VAL A 1 406 ? 12.555 25 23.109 1 71.5 406 VAL A CA 1
ATOM 3267 C C . VAL A 1 406 ? 13.57 24.422 22.109 1 71.5 406 VAL A C 1
ATOM 3269 O O . VAL A 1 406 ? 13.258 23.484 21.375 1 71.5 406 VAL A O 1
ATOM 3272 N N . SER A 1 407 ? 14.32 25.078 21.562 1 55.34 407 SER A N 1
ATOM 3273 C CA . SER A 1 407 ? 15.43 24.469 20.844 1 55.34 407 SER A CA 1
ATOM 3274 C C . SER A 1 407 ? 16.578 24.094 21.781 1 55.34 407 SER A C 1
ATOM 3276 O O . SER A 1 407 ? 16.922 24.875 22.672 1 55.34 407 SER A O 1
ATOM 3278 N N . THR A 1 408 ? 16.578 22.766 22.359 1 45.94 408 THR A N 1
ATOM 3279 C CA . THR A 1 408 ? 17.703 22.375 23.219 1 45.94 408 THR A CA 1
ATOM 3280 C C . THR A 1 408 ? 19.031 22.828 22.625 1 45.94 408 THR A C 1
ATOM 3282 O O . THR A 1 408 ? 20.078 22.656 23.234 1 45.94 408 THR A O 1
ATOM 3285 N N . GLN A 1 409 ? 19.234 22.609 21.469 1 39.22 409 GLN A N 1
ATOM 3286 C CA . GLN A 1 409 ? 20.578 22.797 20.938 1 39.22 409 GLN A CA 1
ATOM 3287 C C . GLN A 1 409 ? 21.156 24.141 21.359 1 39.22 409 GLN A C 1
ATOM 3289 O O . GLN A 1 409 ? 20.75 25.188 20.859 1 39.22 409 GLN A O 1
ATOM 3294 N N . ASN A 1 410 ? 21.359 24.391 22.672 1 34.19 410 ASN A N 1
ATOM 3295 C CA . ASN A 1 410 ? 22.641 25.078 22.75 1 34.19 410 ASN A CA 1
ATOM 3296 C C . ASN A 1 410 ? 23.625 24.547 21.703 1 34.19 410 ASN A C 1
ATOM 3298 O O . ASN A 1 410 ? 24.766 25 21.641 1 34.19 410 ASN A O 1
ATOM 3302 N N . ASN A 1 411 ? 23.75 23.219 21.703 1 31.12 411 ASN A N 1
ATOM 3303 C CA . ASN A 1 411 ? 24.797 22.703 20.828 1 31.12 411 ASN A CA 1
ATOM 3304 C C . ASN A 1 411 ? 24.531 23.047 19.375 1 31.12 411 ASN A C 1
ATOM 3306 O O . ASN A 1 411 ? 23.531 22.609 18.797 1 31.12 411 ASN A O 1
ATOM 3310 N N . ALA A 1 412 ? 24.812 24.125 19.141 1 32.91 412 ALA A N 1
ATOM 3311 C CA . ALA A 1 412 ? 24.984 24.672 17.797 1 32.91 412 ALA A CA 1
ATOM 3312 C C . ALA A 1 412 ? 25.328 23.562 16.797 1 32.91 412 ALA A C 1
ATOM 3314 O O . ALA A 1 412 ? 26.312 22.844 16.969 1 32.91 412 ALA A O 1
ATOM 3315 N N . ARG A 1 413 ? 24.609 22.703 16.562 1 34.06 413 ARG A N 1
ATOM 3316 C CA . ARG A 1 413 ? 25.016 21.875 15.422 1 34.06 413 ARG A CA 1
ATOM 3317 C C . ARG A 1 413 ? 26.031 22.594 14.555 1 34.06 413 ARG A C 1
ATOM 3319 O O . ARG A 1 413 ? 25.75 23.672 14.008 1 34.06 413 ARG A O 1
ATOM 3326 N N . ASN A 1 414 ? 27.281 22.422 15.156 1 34.66 414 ASN A N 1
ATOM 3327 C CA . ASN A 1 414 ? 28.453 22.984 14.492 1 34.66 414 ASN A CA 1
ATOM 3328 C C . ASN A 1 414 ? 28.406 22.75 12.984 1 34.66 414 ASN A C 1
ATOM 3330 O O . ASN A 1 414 ? 28.906 23.562 12.211 1 34.66 414 ASN A O 1
ATOM 3334 N N . ASP A 1 415 ? 28.359 21.484 12.805 1 35.06 415 ASP A N 1
ATOM 3335 C CA . ASP A 1 415 ? 28.734 21.281 11.414 1 35.06 415 ASP A CA 1
ATOM 3336 C C . ASP A 1 415 ? 27.562 21.531 10.484 1 35.06 415 ASP A C 1
ATOM 3338 O O . ASP A 1 415 ? 26.672 20.688 10.352 1 35.06 415 ASP A O 1
ATOM 3342 N N . TYR A 1 416 ? 27.047 22.578 10.711 1 41.03 416 TYR A N 1
ATOM 3343 C CA . TYR A 1 416 ? 26.125 23.094 9.695 1 41.03 416 TYR A CA 1
ATOM 3344 C C . TYR A 1 416 ? 26.812 23.234 8.352 1 41.03 416 TYR A C 1
ATOM 3346 O O . TYR A 1 416 ? 27.766 24.016 8.211 1 41.03 416 TYR A O 1
ATOM 3354 N N . VAL A 1 417 ? 26.859 22.25 7.809 1 47.53 417 VAL A N 1
ATOM 3355 C CA . VAL A 1 417 ? 27.359 22.453 6.453 1 47.53 417 VAL A CA 1
ATOM 3356 C C . VAL A 1 417 ? 26.312 23.156 5.605 1 47.53 417 VAL A C 1
ATOM 3358 O O . VAL A 1 417 ? 25.156 22.719 5.535 1 47.53 417 VAL A O 1
ATOM 3361 N N . ILE A 1 418 ? 26.578 24.359 5.352 1 55.25 418 ILE A N 1
ATOM 3362 C CA . ILE A 1 418 ? 25.734 25.156 4.477 1 55.25 418 ILE A CA 1
ATOM 3363 C C . ILE A 1 418 ? 26.375 25.25 3.092 1 55.25 418 ILE A C 1
ATOM 3365 O O . ILE A 1 418 ? 27.516 25.703 2.959 1 55.25 418 ILE A O 1
ATOM 3369 N N . LYS A 1 419 ? 25.781 24.578 2.326 1 58.94 419 LYS A N 1
ATOM 3370 C CA . LYS A 1 419 ? 26.156 24.906 0.957 1 58.94 419 LYS A CA 1
ATOM 3371 C C . LYS A 1 419 ? 25.359 26.094 0.439 1 58.94 419 LYS A C 1
ATOM 3373 O O . LYS A 1 419 ? 24.141 26.156 0.611 1 58.94 419 LYS A O 1
ATOM 3378 N N . PHE A 1 420 ? 26.172 27.125 0.11 1 63.66 420 PHE A N 1
ATOM 3379 C CA . PHE A 1 420 ? 25.5 28.328 -0.326 1 63.66 420 PHE A CA 1
ATOM 3380 C C . PHE A 1 420 ? 26.188 28.953 -1.533 1 63.66 420 PHE A C 1
ATOM 3382 O O . PHE A 1 420 ? 27.375 28.688 -1.771 1 63.66 420 PHE A O 1
ATOM 3389 N N . GLN A 1 421 ? 25.281 29.531 -2.242 1 64.94 421 GLN A N 1
ATOM 3390 C CA . GLN A 1 421 ? 25.781 30.359 -3.328 1 64.94 421 GLN A CA 1
ATOM 3391 C C . GLN A 1 421 ? 25.688 31.844 -2.973 1 64.94 421 GLN A C 1
ATOM 3393 O O . GLN A 1 421 ? 24.75 32.25 -2.289 1 64.94 421 GLN A O 1
ATOM 3398 N N . VAL A 1 422 ? 26.797 32.656 -3.385 1 68.25 422 VAL A N 1
ATOM 3399 C CA . VAL A 1 422 ? 26.812 34.094 -3.152 1 68.25 422 VAL A CA 1
ATOM 3400 C C . VAL A 1 422 ? 26.734 34.844 -4.484 1 68.25 422 VAL A C 1
ATOM 3402 O O . VAL A 1 422 ? 27.188 34.344 -5.516 1 68.25 422 VAL A O 1
ATOM 3405 N N . ASN A 1 423 ? 26.094 36.031 -4.461 1 61.94 423 ASN A N 1
ATOM 3406 C CA . ASN A 1 423 ? 25.938 36.812 -5.672 1 61.94 423 ASN A CA 1
ATOM 3407 C C . ASN A 1 423 ? 27.281 37.312 -6.207 1 61.94 423 ASN A C 1
ATOM 3409 O O . ASN A 1 423 ? 27.469 37.438 -7.422 1 61.94 423 ASN A O 1
ATOM 3413 N N . ARG A 1 424 ? 28.203 37.594 -5.406 1 67.75 424 ARG A N 1
ATOM 3414 C CA . ARG A 1 424 ? 29.531 38.062 -5.758 1 67.75 424 ARG A CA 1
ATOM 3415 C C . ARG A 1 424 ? 30.609 37.219 -5.098 1 67.75 424 ARG A C 1
ATOM 3417 O O . ARG A 1 424 ? 30.562 36.969 -3.887 1 67.75 424 ARG A O 1
ATOM 3424 N N . GLU A 1 425 ? 31.359 36.625 -6.035 1 68.88 425 GLU A N 1
ATOM 3425 C CA . GLU A 1 425 ? 32.438 35.75 -5.523 1 68.88 425 GLU A CA 1
ATOM 3426 C C . GLU A 1 425 ? 33.219 36.469 -4.445 1 68.88 425 GLU A C 1
ATOM 3428 O O . GLU A 1 425 ? 33.562 37.656 -4.59 1 68.88 425 GLU A O 1
ATOM 3433 N N . MET A 1 426 ? 33.25 35.812 -3.32 1 68.81 426 MET A N 1
ATOM 3434 C CA . MET A 1 426 ? 34 36.312 -2.201 1 68.81 426 MET A CA 1
ATOM 3435 C C . MET A 1 426 ? 35.125 35.344 -1.806 1 68.81 426 MET A C 1
ATOM 3437 O O . MET A 1 426 ? 35 34.156 -2.062 1 68.81 426 MET A O 1
ATOM 3441 N N . ASP A 1 427 ? 36.156 35.938 -1.39 1 71.94 427 ASP A N 1
ATOM 3442 C CA . ASP A 1 427 ? 37.25 35.094 -0.883 1 71.94 427 ASP A CA 1
ATOM 3443 C C . ASP A 1 427 ? 36.781 34.344 0.356 1 71.94 427 ASP A C 1
ATOM 3445 O O . ASP A 1 427 ? 36.031 34.844 1.166 1 71.94 427 ASP A O 1
ATOM 3449 N N . VAL A 1 428 ? 37.094 32.969 0.41 1 74.44 428 VAL A N 1
ATOM 3450 C CA . VAL A 1 428 ? 36.719 32.062 1.478 1 74.44 428 VAL A CA 1
ATOM 3451 C C . VAL A 1 428 ? 36.969 32.719 2.836 1 74.44 428 VAL A C 1
ATOM 3453 O O . VAL A 1 428 ? 36.188 32.531 3.775 1 74.44 428 VAL A O 1
ATOM 3456 N N . PHE A 1 429 ? 37.938 33.594 2.906 1 71.69 429 PHE A N 1
ATOM 3457 C CA . PHE A 1 429 ? 38.312 34.25 4.164 1 71.69 429 PHE A CA 1
ATOM 3458 C C . PHE A 1 429 ? 37.25 35.281 4.559 1 71.69 429 PHE A C 1
ATOM 3460 O O . PHE A 1 429 ? 36.875 35.375 5.73 1 71.69 429 PHE A O 1
ATOM 3467 N N . THR A 1 430 ? 36.75 35.969 3.588 1 71.88 430 THR A N 1
ATOM 3468 C CA . THR A 1 430 ? 35.719 36.969 3.852 1 71.88 430 THR A CA 1
ATOM 3469 C C . THR A 1 430 ? 34.438 36.25 4.32 1 71.88 430 THR A C 1
ATOM 3471 O O . THR A 1 430 ? 33.781 36.719 5.266 1 71.88 430 THR A O 1
ATOM 3474 N N . ILE A 1 431 ? 34.125 35.188 3.682 1 74.25 431 ILE A N 1
ATOM 3475 C CA . ILE A 1 431 ? 32.938 34.406 4.055 1 74.25 431 ILE A CA 1
ATOM 3476 C C . ILE A 1 431 ? 33.125 33.812 5.453 1 74.25 431 ILE A C 1
ATOM 3478 O O . ILE A 1 431 ? 32.219 33.906 6.285 1 74.25 431 ILE A O 1
ATOM 3482 N N . ALA A 1 432 ? 34.219 33.312 5.598 1 72.75 432 ALA A N 1
ATOM 3483 C CA . ALA A 1 432 ? 34.531 32.75 6.902 1 72.75 432 ALA A CA 1
ATOM 3484 C C . ALA A 1 432 ? 34.469 33.781 8 1 72.75 432 ALA A C 1
ATOM 3486 O O . ALA A 1 432 ? 34 33.5 9.109 1 72.75 432 ALA A O 1
ATOM 3487 N N . GLU A 1 433 ? 34.906 35 7.684 1 73.81 433 GLU A N 1
ATOM 3488 C CA . GLU A 1 433 ? 34.844 36.094 8.648 1 73.81 433 GLU A CA 1
ATOM 3489 C C . GLU A 1 433 ? 33.406 36.469 9 1 73.81 433 GLU A C 1
ATOM 3491 O O . GLU A 1 433 ? 33.094 36.688 10.172 1 73.81 433 GLU A O 1
ATOM 3496 N N . ILE A 1 434 ? 32.625 36.438 8 1 71.31 434 ILE A N 1
ATOM 3497 C CA . ILE A 1 434 ? 31.234 36.812 8.242 1 71.31 434 ILE A CA 1
ATOM 3498 C C . ILE A 1 434 ? 30.562 35.688 9.055 1 71.31 434 ILE A C 1
ATOM 3500 O O . ILE A 1 434 ? 29.875 35.969 10.039 1 71.31 434 ILE A O 1
ATOM 3504 N N . LEU A 1 435 ? 30.891 34.562 8.617 1 70.44 435 LEU A N 1
ATOM 3505 C CA . LEU A 1 435 ? 30.203 33.438 9.234 1 70.44 435 LEU A CA 1
ATOM 3506 C C . LEU A 1 435 ? 30.766 33.125 10.617 1 70.44 435 LEU A C 1
ATOM 3508 O O . LEU A 1 435 ? 30.078 32.562 11.469 1 70.44 435 LEU A O 1
ATOM 3512 N N . SER A 1 436 ? 31.953 33.5 10.82 1 67.88 436 SER A N 1
ATOM 3513 C CA . SER A 1 436 ? 32.625 33.281 12.094 1 67.88 436 SER A CA 1
ATOM 3514 C C . SER A 1 436 ? 31.922 34.031 13.227 1 67.88 436 SER A C 1
ATOM 3516 O O . SER A 1 436 ? 32.094 33.688 14.398 1 67.88 436 SER A O 1
ATOM 3518 N N . ARG A 1 437 ? 31.125 34.969 12.812 1 65.88 437 ARG A N 1
ATOM 3519 C CA . ARG A 1 437 ? 30.359 35.719 13.812 1 65.88 437 ARG A CA 1
ATOM 3520 C C . ARG A 1 437 ? 29.281 34.812 14.438 1 65.88 437 ARG A C 1
ATOM 3522 O O . ARG A 1 437 ? 28.797 35.094 15.531 1 65.88 437 ARG A O 1
ATOM 3529 N N . TYR A 1 438 ? 29.125 33.875 13.695 1 63.44 438 TYR A N 1
ATOM 3530 C CA . TYR A 1 438 ? 28 33.062 14.141 1 63.44 438 TYR A CA 1
ATOM 3531 C C . TYR A 1 438 ? 28.469 31.703 14.664 1 63.44 438 TYR A C 1
ATOM 3533 O O . TYR A 1 438 ? 27.672 30.906 15.148 1 63.44 438 TYR A O 1
ATOM 3541 N N . GLY A 1 439 ? 29.656 31.422 14.523 1 62.78 439 GLY A N 1
ATOM 3542 C CA . GLY A 1 439 ? 30.219 30.203 15.062 1 62.78 439 GLY A CA 1
ATOM 3543 C C . GLY A 1 439 ? 31.562 29.844 14.445 1 62.78 439 GLY A C 1
ATOM 3544 O O . GLY A 1 439 ? 32.062 30.562 13.578 1 62.78 439 GLY A O 1
ATOM 3545 N N . ASP A 1 440 ? 32.156 28.812 15.07 1 63.84 440 ASP A N 1
ATOM 3546 C CA . ASP A 1 440 ? 33.375 28.281 14.469 1 63.84 440 ASP A CA 1
ATOM 3547 C C . ASP A 1 440 ? 33.062 27.562 13.156 1 63.84 440 ASP A C 1
ATOM 3549 O O . ASP A 1 440 ? 32.344 26.562 13.133 1 63.84 440 ASP A O 1
ATOM 3553 N N . VAL A 1 441 ? 33.406 28.172 11.961 1 62.84 441 VAL A N 1
ATOM 3554 C CA . VAL A 1 441 ? 32.938 27.688 10.656 1 62.84 441 VAL A CA 1
ATOM 3555 C C . VAL A 1 441 ? 34.156 27.391 9.781 1 62.84 441 VAL A C 1
ATOM 3557 O O . VAL A 1 441 ? 35.188 28.078 9.859 1 62.84 441 VAL A O 1
ATOM 3560 N N . LEU A 1 442 ? 34.094 26.312 9.164 1 68.56 442 LEU A N 1
ATOM 3561 C CA . LEU A 1 442 ? 34.969 25.984 8.039 1 68.56 442 LEU A CA 1
ATOM 3562 C C . LEU A 1 442 ? 34.25 26.188 6.711 1 68.56 442 LEU A C 1
ATOM 3564 O O . LEU A 1 442 ? 33.125 25.75 6.539 1 68.56 442 LEU A O 1
ATOM 3568 N N . VAL A 1 443 ? 34.844 27.094 5.895 1 65.81 443 VAL A N 1
ATOM 3569 C CA . VAL A 1 443 ? 34.25 27.359 4.594 1 65.81 443 VAL A CA 1
ATOM 3570 C C . VAL A 1 443 ? 35.125 26.828 3.484 1 65.81 443 VAL A C 1
ATOM 3572 O O . VAL A 1 443 ? 36.344 26.969 3.543 1 65.81 443 VAL A O 1
ATOM 3575 N N . ARG A 1 444 ? 34.5 26.062 2.656 1 69 444 ARG A N 1
ATOM 3576 C CA . ARG A 1 444 ? 35.188 25.594 1.463 1 69 444 ARG A CA 1
ATOM 3577 C C . ARG A 1 444 ? 34.469 26.031 0.197 1 69 444 ARG A C 1
ATOM 3579 O O . ARG A 1 444 ? 33.219 26.031 0.159 1 69 444 ARG A O 1
ATOM 3586 N N . LYS A 1 445 ? 35.281 26.531 -0.649 1 67.81 445 LYS A N 1
ATOM 3587 C CA . LYS A 1 445 ? 34.75 26.75 -1.988 1 67.81 445 LYS A CA 1
ATOM 3588 C C . LYS A 1 445 ? 34.656 25.438 -2.77 1 67.81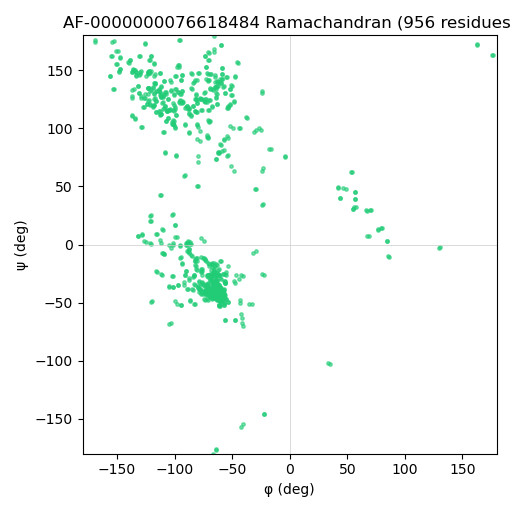 445 LYS A C 1
ATOM 3590 O O . LYS A 1 445 ? 35.656 24.703 -2.877 1 67.81 445 LYS A O 1
ATOM 3595 N N . ILE A 1 446 ? 33.531 25.156 -3.254 1 66.5 446 ILE A N 1
ATOM 3596 C CA . ILE A 1 446 ? 33.344 23.891 -3.947 1 66.5 446 ILE A CA 1
ATOM 3597 C C . ILE A 1 446 ? 33.281 24.125 -5.453 1 66.5 446 ILE A C 1
ATOM 3599 O O . ILE A 1 446 ? 33.75 23.297 -6.234 1 66.5 446 ILE A O 1
ATOM 3603 N N . ALA A 1 447 ? 32.656 25.25 -5.848 1 66.69 447 ALA A N 1
ATOM 3604 C CA . ALA A 1 447 ? 32.594 25.734 -7.223 1 66.69 447 ALA A CA 1
ATOM 3605 C C . ALA A 1 447 ? 32.438 27.266 -7.262 1 66.69 447 ALA A C 1
ATOM 3607 O O . ALA A 1 447 ? 32.375 27.906 -6.215 1 66.69 447 ALA A O 1
ATOM 3608 N N . LYS A 1 448 ? 32.469 27.922 -8.508 1 72.06 448 LYS A N 1
ATOM 3609 C CA . LYS A 1 448 ? 32.281 29.359 -8.656 1 72.06 448 LYS A CA 1
ATOM 3610 C C . LYS A 1 448 ? 31 29.812 -7.957 1 72.06 448 LYS A C 1
ATOM 3612 O O . LYS A 1 448 ? 29.922 29.297 -8.242 1 72.06 448 LYS A O 1
ATOM 3617 N N . ASN A 1 449 ? 30.984 30.656 -7.039 1 68.12 449 ASN A N 1
ATOM 3618 C CA . ASN A 1 449 ? 29.953 31.281 -6.211 1 68.12 449 ASN A CA 1
ATOM 3619 C C . ASN A 1 449 ? 29.297 30.281 -5.273 1 68.12 449 ASN A C 1
ATOM 3621 O O . ASN A 1 449 ? 28.281 30.578 -4.637 1 68.12 449 ASN A O 1
ATOM 3625 N N . ASN A 1 450 ? 29.891 29.141 -5.297 1 71.75 450 ASN A N 1
ATOM 3626 C CA . ASN A 1 450 ? 29.344 28.094 -4.434 1 71.75 450 ASN A CA 1
ATOM 3627 C C . ASN A 1 450 ? 30.297 27.734 -3.301 1 71.75 450 ASN A C 1
ATOM 3629 O O . ASN A 1 450 ? 31.469 27.438 -3.543 1 71.75 450 ASN A O 1
ATOM 3633 N N . TYR A 1 451 ? 29.672 27.766 -2.109 1 70.25 451 TYR A N 1
ATOM 3634 C CA . TYR A 1 451 ? 30.484 27.547 -0.917 1 70.25 451 TYR A CA 1
ATOM 3635 C C . TYR A 1 451 ? 29.812 26.547 0.024 1 70.25 451 TYR A C 1
ATOM 3637 O O . TYR A 1 451 ? 28.594 26.359 -0.033 1 70.25 451 TYR A O 1
ATOM 3645 N N . VAL A 1 452 ? 30.625 25.844 0.613 1 69.25 452 VAL A N 1
ATOM 3646 C CA . VAL A 1 452 ? 30.156 24.984 1.698 1 69.25 452 VAL A CA 1
ATOM 3647 C C . VAL A 1 452 ? 30.797 25.422 3.014 1 69.25 452 VAL A C 1
ATOM 3649 O O . VAL A 1 452 ? 32 25.703 3.059 1 69.25 452 VAL A O 1
ATOM 3652 N N . SER A 1 453 ? 29.781 25.672 3.826 1 64.69 453 SER A N 1
ATOM 3653 C CA . SER A 1 453 ? 30.312 26.016 5.145 1 64.69 453 SER A CA 1
ATOM 3654 C C . SER A 1 453 ? 29.938 24.953 6.18 1 64.69 453 SER A C 1
ATOM 3656 O O . SER A 1 453 ? 28.875 24.344 6.086 1 64.69 453 SER A O 1
ATOM 3658 N N . LYS A 1 454 ? 30.906 24.609 6.898 1 64.25 454 LYS A N 1
ATOM 3659 C CA . LYS A 1 454 ? 30.719 23.688 8.023 1 64.25 454 LYS A CA 1
ATOM 3660 C C . LYS A 1 454 ? 30.953 24.406 9.352 1 64.25 454 LYS A C 1
ATOM 3662 O O . LYS A 1 454 ? 32.031 24.922 9.594 1 64.25 454 LYS A O 1
ATOM 3667 N N . PHE A 1 455 ? 29.797 24.531 10.062 1 56.34 455 PHE A N 1
ATOM 3668 C CA . PHE A 1 455 ? 29.953 25.125 11.375 1 56.34 455 PHE A CA 1
ATOM 3669 C C . PHE A 1 455 ? 30.281 24.078 12.43 1 56.34 455 PHE A C 1
ATOM 3671 O O . PHE A 1 455 ? 29.609 23.047 12.5 1 56.34 455 PHE A O 1
ATOM 3678 N N . ASP A 1 456 ? 31.453 24.109 13.125 1 57.31 456 ASP A N 1
ATOM 3679 C CA . ASP A 1 456 ? 31.812 23.25 14.258 1 57.31 456 ASP A CA 1
ATOM 3680 C C . ASP A 1 456 ? 31.062 23.656 15.516 1 57.31 456 ASP A C 1
ATOM 3682 O O . ASP A 1 456 ? 30.703 22.812 16.328 1 57.31 456 ASP A O 1
ATOM 3686 N N . LYS A 1 457 ? 30.969 24.891 15.727 1 54.59 457 LYS A N 1
ATOM 3687 C CA . LYS A 1 457 ? 30.266 25.484 16.859 1 54.59 457 LYS A CA 1
ATOM 3688 C C . LYS A 1 457 ? 29.422 26.688 16.422 1 54.59 457 LYS A C 1
ATOM 3690 O O . LYS A 1 457 ? 29.922 27.578 15.727 1 54.59 457 LYS A O 1
ATOM 3695 N N . VAL A 1 458 ? 28.062 26.625 16.422 1 50.75 458 VAL A N 1
ATOM 3696 C CA . VAL A 1 458 ? 27.25 27.797 16.078 1 50.75 458 VAL A CA 1
ATOM 3697 C C . VAL A 1 458 ? 26.953 28.594 17.344 1 50.75 458 VAL A C 1
ATOM 3699 O O . VAL A 1 458 ? 26.562 28.031 18.375 1 50.75 458 VAL A O 1
ATOM 3702 N N . TYR A 1 459 ? 27.453 29.859 17.328 1 49.81 459 TYR A N 1
ATOM 3703 C CA . TYR A 1 459 ? 27.156 30.75 18.453 1 49.81 459 TYR A CA 1
ATOM 3704 C C . TYR A 1 459 ? 25.672 31.062 18.547 1 49.81 459 TYR A C 1
ATOM 3706 O O . TYR A 1 459 ? 24.984 31.094 17.516 1 49.81 459 TYR A O 1
ATOM 3714 N N . ASN A 1 460 ? 25.188 31.172 19.75 1 43.75 460 ASN A N 1
ATOM 3715 C CA . ASN A 1 460 ? 23.828 31.562 20.156 1 43.75 460 ASN A CA 1
ATOM 3716 C C . ASN A 1 460 ? 23.375 32.844 19.453 1 43.75 460 ASN A C 1
ATOM 3718 O O . ASN A 1 460 ? 24.109 33.812 19.422 1 43.75 460 ASN A O 1
ATOM 3722 N N . GLY A 1 461 ? 22.453 32.75 18.234 1 45.53 461 GLY A N 1
ATOM 3723 C CA . GLY A 1 461 ? 21.875 33.906 17.562 1 45.53 461 GLY A CA 1
ATOM 3724 C C . GLY A 1 461 ? 22.062 33.875 16.062 1 45.53 461 GLY A C 1
ATOM 3725 O O . GLY A 1 461 ? 21.828 34.875 15.375 1 45.53 461 GLY A O 1
ATOM 3726 N N . MET A 1 462 ? 22.688 32.938 15.711 1 43.12 462 MET A N 1
ATOM 3727 C CA . MET A 1 462 ? 22.781 32.969 14.25 1 43.12 462 MET A CA 1
ATOM 3728 C C . MET A 1 462 ? 21.391 33.062 13.617 1 43.12 462 MET A C 1
ATOM 3730 O O . MET A 1 462 ? 20.531 32.219 13.859 1 43.12 462 MET A O 1
ATOM 3734 N N . ASN A 1 463 ? 20.984 34.156 13.367 1 44.22 463 ASN A N 1
ATOM 3735 C CA . ASN A 1 463 ? 19.844 34.438 12.5 1 44.22 463 ASN A CA 1
ATOM 3736 C C . ASN A 1 463 ? 20.172 34.156 11.031 1 44.22 463 ASN A C 1
ATOM 3738 O O . ASN A 1 463 ? 20.891 34.938 10.398 1 44.22 463 ASN A O 1
ATOM 3742 N N . MET A 1 464 ? 19.922 33.062 10.633 1 45.59 464 MET A N 1
ATOM 3743 C CA . MET A 1 464 ? 20.203 32.719 9.242 1 45.59 464 MET A CA 1
ATOM 3744 C C . MET A 1 464 ? 19.688 33.781 8.297 1 45.59 464 MET A C 1
ATOM 3746 O O . MET A 1 464 ? 20.266 34.031 7.234 1 45.59 464 MET A O 1
ATOM 3750 N N . SER A 1 465 ? 18.688 34.312 8.695 1 46.44 465 SER A N 1
ATOM 3751 C CA . SER A 1 465 ? 18.234 35.438 7.875 1 46.44 465 SER A CA 1
ATOM 3752 C C . SER A 1 465 ? 19.266 36.562 7.832 1 46.44 465 SER A C 1
ATOM 3754 O O . SER A 1 465 ? 19.484 37.156 6.785 1 46.44 465 SER A O 1
ATOM 3756 N N . SER A 1 466 ? 19.891 36.844 8.812 1 54.03 466 SER A N 1
ATOM 3757 C CA . SER A 1 466 ? 20.906 37.875 8.852 1 54.03 466 SER A CA 1
ATOM 3758 C C . SER A 1 466 ? 22.172 37.469 8.109 1 54.03 466 SER A C 1
ATOM 3760 O O . SER A 1 466 ? 22.797 38.281 7.422 1 54.03 466 SER A O 1
ATOM 3762 N N . VAL A 1 467 ? 22.469 36.312 8.195 1 56.12 467 VAL A N 1
ATOM 3763 C CA . VAL A 1 467 ? 23.609 35.75 7.473 1 56.12 467 VAL A CA 1
ATOM 3764 C C . VAL A 1 467 ? 23.312 35.719 5.977 1 56.12 467 VAL A C 1
ATOM 3766 O O . VAL A 1 467 ? 24.156 36.125 5.164 1 56.12 467 VAL A O 1
ATOM 3769 N N . ILE A 1 468 ? 22.188 35.406 5.746 1 56.22 468 ILE A N 1
ATOM 3770 C CA . ILE A 1 468 ? 21.719 35.375 4.359 1 56.22 468 ILE A CA 1
ATOM 3771 C C . ILE A 1 468 ? 21.719 36.781 3.793 1 56.22 468 ILE A C 1
ATOM 3773 O O . ILE A 1 468 ? 22.141 37.031 2.658 1 56.22 468 ILE A O 1
ATOM 3777 N N . GLN A 1 469 ? 21.406 37.625 4.609 1 57.72 469 GLN A N 1
ATOM 3778 C CA . GLN A 1 469 ? 21.406 39.031 4.191 1 57.72 469 GLN A CA 1
ATOM 3779 C C . GLN A 1 469 ? 22.812 39.594 4.094 1 57.72 469 GLN A C 1
ATOM 3781 O O . GLN A 1 469 ? 23.141 40.312 3.145 1 57.72 469 GLN A O 1
ATOM 3786 N N . GLU A 1 470 ? 23.641 39.344 4.945 1 62.72 470 GLU A N 1
ATOM 3787 C CA . GLU A 1 470 ? 24.969 39.938 4.996 1 62.72 470 GLU A CA 1
ATOM 3788 C C . GLU A 1 470 ? 25.875 39.344 3.916 1 62.72 470 GLU A C 1
ATOM 3790 O O . GLU A 1 470 ? 26.688 40.031 3.316 1 62.72 470 GLU A O 1
ATOM 3795 N N . LEU A 1 471 ? 25.672 38.094 3.65 1 59.69 471 LEU A N 1
ATOM 3796 C CA . LEU A 1 471 ? 26.516 37.438 2.646 1 59.69 471 LEU A CA 1
ATOM 3797 C C . LEU A 1 471 ? 25.797 37.344 1.304 1 59.69 471 LEU A C 1
ATOM 3799 O O . LEU A 1 471 ? 26.375 36.906 0.311 1 59.69 471 LEU A O 1
ATOM 3803 N N . LYS A 1 472 ? 24.609 38 1.299 1 58.28 472 LYS A N 1
ATOM 3804 C CA . LYS A 1 472 ? 23.766 37.969 0.107 1 58.28 472 LYS A CA 1
ATOM 3805 C C . LYS A 1 472 ? 23.734 36.562 -0.5 1 58.28 472 LYS A C 1
ATOM 3807 O O . LYS A 1 472 ? 24.094 36.406 -1.665 1 58.28 472 LYS A O 1
ATOM 3812 N N . MET A 1 473 ? 23.5 35.656 0.279 1 57.31 473 MET A N 1
ATOM 3813 C CA . MET A 1 473 ? 23.5 34.25 -0.091 1 57.31 473 MET A CA 1
ATOM 3814 C C . MET A 1 473 ? 22.266 33.906 -0.92 1 57.31 473 MET A C 1
ATOM 3816 O O . MET A 1 473 ? 21.172 34.375 -0.633 1 57.31 473 MET A O 1
ATOM 3820 N N . THR A 1 474 ? 22.328 33.375 -2.098 1 51.34 474 THR A N 1
ATOM 3821 C CA . THR A 1 474 ? 21.188 33.125 -2.973 1 51.34 474 THR A CA 1
ATOM 3822 C C . THR A 1 474 ? 20.703 31.688 -2.855 1 51.34 474 THR A C 1
ATOM 3824 O O . THR A 1 474 ? 19.531 31.406 -3.098 1 51.34 474 THR A O 1
ATOM 3827 N N . GLU A 1 475 ? 21.578 30.828 -2.664 1 44.81 475 GLU A N 1
ATOM 3828 C CA . GLU A 1 475 ? 21.234 29.406 -2.541 1 44.81 475 GLU A CA 1
ATOM 3829 C C . GLU A 1 475 ? 21.844 28.797 -1.282 1 44.81 475 GLU A C 1
ATOM 3831 O O . GLU A 1 475 ? 23.047 28.875 -1.076 1 44.81 475 GLU A O 1
ATOM 3836 N N . ILE A 1 476 ? 21.016 28.672 -0.314 1 43.97 476 ILE A N 1
ATOM 3837 C CA . ILE A 1 476 ? 21.562 28.094 0.913 1 43.97 476 ILE A CA 1
ATOM 3838 C C . ILE A 1 476 ? 21.078 26.656 1.064 1 43.97 476 ILE A C 1
ATOM 3840 O O . ILE A 1 476 ? 19.891 26.375 0.959 1 43.97 476 ILE A O 1
ATOM 3844 N N . PHE A 1 477 ? 22.047 25.781 0.862 1 40.44 477 PHE A N 1
ATOM 3845 C CA . PHE A 1 477 ? 21.797 24.375 1.157 1 40.44 477 PHE A CA 1
ATOM 3846 C C . PHE A 1 477 ? 22.375 24 2.512 1 40.44 477 PHE A C 1
ATOM 3848 O O . PHE A 1 477 ? 23.547 24.266 2.787 1 40.44 477 PHE A O 1
ATOM 3855 N N . THR A 1 478 ? 21.672 23.922 3.385 1 35.91 478 THR A N 1
ATOM 3856 C CA . THR A 1 478 ? 22.203 23.531 4.68 1 35.91 478 THR A CA 1
ATOM 3857 C C . THR A 1 478 ? 22.219 22.016 4.828 1 35.91 478 THR A C 1
ATOM 3859 O O . THR A 1 478 ? 21.219 21.344 4.547 1 35.91 478 THR A O 1
ATOM 3862 N N . PHE A 1 479 ? 23.344 21.484 4.543 1 33.34 479 PHE A N 1
ATOM 3863 C CA . PHE A 1 479 ? 23.562 20.078 4.832 1 33.34 479 PHE A CA 1
ATOM 3864 C C . PHE A 1 479 ? 23.703 19.859 6.336 1 33.34 479 PHE A C 1
ATOM 3866 O O . PHE A 1 479 ? 24.5 20.531 6.996 1 33.34 479 PHE A O 1
ATOM 3873 N N . LEU A 1 480 ? 22.641 19.562 6.863 1 30.28 480 LEU A N 1
ATOM 3874 C CA . LEU A 1 480 ? 22.938 19.141 8.227 1 30.28 480 LEU A CA 1
ATOM 3875 C C . LEU A 1 480 ? 23.812 17.891 8.219 1 30.28 480 LEU A C 1
ATOM 3877 O O . LEU A 1 480 ? 23.641 17 7.379 1 30.28 480 LEU A O 1
ATOM 3881 N N . MET B 1 1 ? -14.609 -17.953 -9.016 1 86 1 MET B N 1
ATOM 3882 C CA . MET B 1 1 ? -15.008 -17.828 -7.617 1 86 1 MET B CA 1
ATOM 3883 C C . MET B 1 1 ? -13.992 -17 -6.832 1 86 1 MET B C 1
ATOM 3885 O O . MET B 1 1 ? -12.797 -17.297 -6.867 1 86 1 MET B O 1
ATOM 3889 N N . ASP B 1 2 ? -14.5 -16.062 -6.148 1 89.81 2 ASP B N 1
ATOM 3890 C CA . ASP B 1 2 ? -13.633 -15.289 -5.266 1 89.81 2 ASP B CA 1
ATOM 3891 C C . ASP B 1 2 ? -13.391 -16.016 -3.947 1 89.81 2 ASP B C 1
ATOM 3893 O O . ASP B 1 2 ? -14.336 -16.5 -3.318 1 89.81 2 ASP B O 1
ATOM 3897 N N . ILE B 1 3 ? -12.18 -16.172 -3.67 1 91.06 3 ILE B N 1
ATOM 3898 C CA . ILE B 1 3 ? -11.805 -16.766 -2.389 1 91.06 3 ILE B CA 1
ATOM 3899 C C . ILE B 1 3 ? -11.305 -15.664 -1.446 1 91.06 3 ILE B C 1
ATOM 3901 O O . ILE B 1 3 ? -10.305 -15 -1.729 1 91.06 3 ILE B O 1
ATOM 3905 N N . LEU B 1 4 ? -12.008 -15.492 -0.411 1 90.69 4 LEU B N 1
ATOM 3906 C CA . LEU B 1 4 ? -11.75 -14.5 0.626 1 90.69 4 LEU B CA 1
ATOM 3907 C C . LEU B 1 4 ? -11.672 -15.156 2.002 1 90.69 4 LEU B C 1
ATOM 3909 O O . LEU B 1 4 ? -11.961 -16.344 2.143 1 90.69 4 LEU B O 1
ATOM 3913 N N . VAL B 1 5 ? -11.305 -14.352 2.971 1 85.44 5 VAL B N 1
ATOM 3914 C CA . VAL B 1 5 ? -11.195 -14.891 4.324 1 85.44 5 VAL B CA 1
ATOM 3915 C C . VAL B 1 5 ? -12.555 -15.391 4.793 1 85.44 5 VAL B C 1
ATOM 3917 O O . VAL B 1 5 ? -12.641 -16.375 5.531 1 85.44 5 VAL B O 1
ATOM 3920 N N . THR B 1 6 ? -13.602 -14.859 4.281 1 84.44 6 THR B N 1
ATOM 3921 C CA . THR B 1 6 ? -14.961 -15.141 4.73 1 84.44 6 THR B CA 1
ATOM 3922 C C . THR B 1 6 ? -15.43 -16.5 4.215 1 84.44 6 THR B C 1
ATOM 3924 O O . THR B 1 6 ? -16.328 -17.109 4.793 1 84.44 6 THR B O 1
ATOM 3927 N N . ASN B 1 7 ? -14.844 -17 3.137 1 86.44 7 ASN B N 1
ATOM 3928 C CA . ASN B 1 7 ? -15.32 -18.25 2.58 1 86.44 7 ASN B CA 1
ATOM 3929 C C . ASN B 1 7 ? -14.18 -19.25 2.379 1 86.44 7 ASN B C 1
ATOM 3931 O O . ASN B 1 7 ? -14.352 -20.266 1.703 1 86.44 7 ASN B O 1
ATOM 3935 N N . LEU B 1 8 ? -13.047 -18.906 2.873 1 82.62 8 LEU B N 1
ATOM 3936 C CA . LEU B 1 8 ? -11.859 -19.734 2.664 1 82.62 8 LEU B CA 1
ATOM 3937 C C . LEU B 1 8 ? -12.086 -21.141 3.172 1 82.62 8 LEU B C 1
ATOM 3939 O O . LEU B 1 8 ? -11.891 -22.109 2.432 1 82.62 8 LEU B O 1
ATOM 3943 N N . THR B 1 9 ? -12.547 -21.25 4.363 1 73.44 9 THR B N 1
ATOM 3944 C CA . THR B 1 9 ? -12.719 -22.547 5 1 73.44 9 THR B CA 1
ATOM 3945 C C . THR B 1 9 ? -13.703 -23.406 4.211 1 73.44 9 THR B C 1
ATOM 3947 O O . THR B 1 9 ? -13.469 -24.609 3.998 1 73.44 9 THR B O 1
ATOM 3950 N N . GLU B 1 10 ? -14.734 -22.844 3.773 1 75.38 10 GLU B N 1
ATOM 3951 C CA . GLU B 1 10 ? -15.781 -23.547 3.041 1 75.38 10 GLU B CA 1
ATOM 3952 C C . GLU B 1 10 ? -15.305 -23.938 1.644 1 75.38 10 GLU B C 1
ATOM 3954 O O . GLU B 1 10 ? -15.75 -24.953 1.088 1 75.38 10 GLU B O 1
ATOM 3959 N N . SER B 1 11 ? -14.359 -23.219 1.102 1 83.12 11 SER B N 1
ATOM 3960 C CA . SER B 1 11 ? -13.945 -23.406 -0.284 1 83.12 11 SER B CA 1
ATOM 3961 C C . SER B 1 11 ? -12.758 -24.359 -0.38 1 83.12 11 SER B C 1
ATOM 3963 O O . SER B 1 11 ? -12.461 -24.875 -1.457 1 83.12 11 SER B O 1
ATOM 3965 N N . LEU B 1 12 ? -12.125 -24.578 0.664 1 79.5 12 LEU B N 1
ATOM 3966 C CA . LEU B 1 12 ? -10.852 -25.297 0.666 1 79.5 12 LEU B CA 1
ATOM 3967 C C . LEU B 1 12 ? -11.031 -26.719 0.126 1 79.5 12 LEU B C 1
ATOM 3969 O O . LEU B 1 12 ? -10.234 -27.172 -0.7 1 79.5 12 LEU B O 1
ATOM 3973 N N . PRO B 1 13 ? -12.102 -27.453 0.549 1 77.12 13 PRO B N 1
ATOM 3974 C CA . PRO B 1 13 ? -12.258 -28.812 0.017 1 77.12 13 PRO B CA 1
ATOM 3975 C C . PRO B 1 13 ? -12.391 -28.828 -1.504 1 77.12 13 PRO B C 1
ATOM 3977 O O . PRO B 1 13 ? -11.773 -29.656 -2.168 1 77.12 13 PRO B O 1
ATOM 3980 N N . LEU B 1 14 ? -13.156 -27.984 -1.978 1 84.06 14 LEU B N 1
ATOM 3981 C CA . LEU B 1 14 ? -13.344 -27.891 -3.422 1 84.06 14 LEU B CA 1
ATOM 3982 C C . LEU B 1 14 ? -12.039 -27.516 -4.117 1 84.06 14 LEU B C 1
ATOM 3984 O O . LEU B 1 14 ? -11.719 -28.047 -5.184 1 84.06 14 LEU B O 1
ATOM 3988 N N . LEU B 1 15 ? -11.359 -26.625 -3.547 1 87.88 15 LEU B N 1
ATOM 3989 C CA . LEU B 1 15 ? -10.078 -26.172 -4.082 1 87.88 15 LEU B CA 1
ATOM 3990 C C . LEU B 1 15 ? -9.07 -27.328 -4.117 1 87.88 15 LEU B C 1
ATOM 3992 O O . LEU B 1 15 ? -8.414 -27.547 -5.133 1 87.88 15 LEU B O 1
ATOM 3996 N N . TYR B 1 16 ? -9.023 -28.016 -3.076 1 82.06 16 TYR B N 1
ATOM 3997 C CA . TYR B 1 16 ? -8.086 -29.141 -2.979 1 82.06 16 TYR B CA 1
ATOM 3998 C C . TYR B 1 16 ? -8.422 -30.219 -3.988 1 82.06 16 TYR B C 1
ATOM 4000 O O . TYR B 1 16 ? -7.543 -30.734 -4.68 1 82.06 16 TYR B O 1
ATOM 4008 N N . GLU B 1 17 ? -9.641 -30.531 -4.062 1 86.12 17 GLU B N 1
ATOM 4009 C CA . GLU B 1 17 ? -10.086 -31.531 -5.031 1 86.12 17 GLU B CA 1
ATOM 4010 C C . GLU B 1 17 ? -9.75 -31.109 -6.457 1 86.12 17 GLU B C 1
ATOM 4012 O O . GLU B 1 17 ? -9.289 -31.922 -7.262 1 86.12 17 GLU B O 1
ATOM 4017 N N . SER B 1 18 ? -9.992 -29.859 -6.715 1 93 18 SER B N 1
ATOM 4018 C CA . SER B 1 18 ? -9.734 -29.328 -8.047 1 93 18 SER B CA 1
ATOM 4019 C C . SER B 1 18 ? -8.25 -29.391 -8.391 1 93 18 SER B C 1
ATOM 4021 O O . SER B 1 18 ? -7.879 -29.734 -9.516 1 93 18 SER B O 1
ATOM 4023 N N . ILE B 1 19 ? -7.453 -29.078 -7.43 1 91.75 19 ILE B N 1
ATOM 4024 C CA . ILE B 1 19 ? -6.008 -29.078 -7.625 1 91.75 19 ILE B CA 1
ATOM 4025 C C . ILE B 1 19 ? -5.508 -30.5 -7.82 1 91.75 19 ILE B C 1
ATOM 4027 O O . ILE B 1 19 ? -4.734 -30.781 -8.742 1 91.75 19 ILE B O 1
ATOM 4031 N N . GLU B 1 20 ? -6 -31.391 -7.109 1 85.69 20 GLU B N 1
ATOM 4032 C CA . GLU B 1 20 ? -5.547 -32.781 -7.137 1 85.69 20 GLU B CA 1
ATOM 4033 C C . GLU B 1 20 ? -5.984 -33.469 -8.422 1 85.69 20 GLU B C 1
ATOM 4035 O O . GLU B 1 20 ? -5.234 -34.281 -8.984 1 85.69 20 GLU B O 1
ATOM 4040 N N . LYS B 1 21 ? -7.129 -33.219 -8.875 1 91.31 21 LYS B N 1
ATOM 4041 C CA . LYS B 1 21 ? -7.699 -33.906 -10.016 1 91.31 21 LYS B CA 1
ATOM 4042 C C . LYS B 1 21 ? -7.328 -33.219 -11.328 1 91.31 21 LYS B C 1
ATOM 4044 O O . LYS B 1 21 ? -7.59 -33.75 -12.406 1 91.31 21 LYS B O 1
ATOM 4049 N N . ALA B 1 22 ? -6.699 -32.125 -11.234 1 96.5 22 ALA B N 1
ATOM 4050 C CA . ALA B 1 22 ? -6.387 -31.375 -12.445 1 96.5 22 ALA B CA 1
ATOM 4051 C C . ALA B 1 22 ? -5.309 -32.062 -13.266 1 96.5 22 ALA B C 1
ATOM 4053 O O . ALA B 1 22 ? -4.395 -32.688 -12.719 1 96.5 22 ALA B O 1
ATOM 4054 N N . GLU B 1 23 ? -5.461 -32.031 -14.586 1 96.31 23 GLU B N 1
ATOM 4055 C CA . GLU B 1 23 ? -4.367 -32.406 -15.461 1 96.31 23 GLU B CA 1
ATOM 4056 C C . GLU B 1 23 ? -3.219 -31.422 -15.414 1 96.31 23 GLU B C 1
ATOM 4058 O O . GLU B 1 23 ? -2.049 -31.812 -15.453 1 96.31 23 GLU B O 1
ATOM 4063 N N . PHE B 1 24 ? -3.557 -30.188 -15.367 1 97.62 24 PHE B N 1
ATOM 4064 C CA . PHE B 1 24 ? -2.604 -29.109 -15.148 1 97.62 24 PHE B CA 1
ATOM 4065 C C . PHE B 1 24 ? -3.295 -27.891 -14.539 1 97.62 24 PHE B C 1
ATOM 4067 O O . PHE B 1 24 ? -4.527 -27.812 -14.523 1 97.62 24 PHE B O 1
ATOM 4074 N N . LEU B 1 25 ? -2.541 -26.984 -13.953 1 98.44 25 LEU B N 1
ATOM 4075 C CA . LEU B 1 25 ? -3.02 -25.734 -13.383 1 98.44 25 LEU B CA 1
ATOM 4076 C C . LEU B 1 25 ? -2.441 -24.531 -14.133 1 98.44 25 LEU B C 1
ATOM 4078 O O . LEU B 1 25 ? -1.262 -24.531 -14.484 1 98.44 25 LEU B O 1
ATOM 4082 N N . ALA B 1 26 ? -3.27 -23.625 -14.469 1 98.56 26 ALA B N 1
ATOM 4083 C CA . ALA B 1 26 ? -2.797 -22.328 -14.945 1 98.56 26 ALA B CA 1
ATOM 4084 C C . ALA B 1 26 ? -2.846 -21.281 -13.828 1 98.56 26 ALA B C 1
ATOM 4086 O O . ALA B 1 26 ? -3.822 -21.219 -13.078 1 98.56 26 ALA B O 1
ATOM 4087 N N . LEU B 1 27 ? -1.777 -20.516 -13.672 1 98.44 27 LEU B N 1
ATOM 4088 C CA . LEU B 1 27 ? -1.689 -19.516 -12.625 1 98.44 27 LEU B CA 1
ATOM 4089 C C . LEU B 1 27 ? -1.439 -18.125 -13.211 1 98.44 27 LEU B C 1
ATOM 4091 O O . LEU B 1 27 ? -0.82 -18 -14.273 1 98.44 27 LEU B O 1
ATOM 4095 N N . ASP B 1 28 ? -1.888 -17.203 -12.602 1 98.25 28 ASP B N 1
ATOM 4096 C CA . ASP B 1 28 ? -1.617 -15.789 -12.852 1 98.25 28 ASP B CA 1
ATOM 4097 C C . ASP B 1 28 ? -1.674 -14.984 -11.555 1 98.25 28 ASP B C 1
ATOM 4099 O O . ASP B 1 28 ? -2.35 -15.383 -10.602 1 98.25 28 ASP B O 1
ATOM 4103 N N . THR B 1 29 ? -0.892 -13.953 -11.508 1 97.75 29 THR B N 1
ATOM 4104 C CA . THR B 1 29 ? -0.837 -13.148 -10.289 1 97.75 29 THR B CA 1
ATOM 4105 C C . THR B 1 29 ? -0.924 -11.664 -10.617 1 97.75 29 THR B C 1
ATOM 4107 O O . THR B 1 29 ? -0.558 -11.242 -11.719 1 97.75 29 THR B O 1
ATOM 4110 N N . GLU B 1 30 ? -1.506 -10.906 -9.719 1 97.62 30 GLU B N 1
ATOM 4111 C CA . GLU B 1 30 ? -1.456 -9.445 -9.742 1 97.62 30 GLU B CA 1
ATOM 4112 C C . GLU B 1 30 ? -0.575 -8.906 -8.625 1 97.62 30 GLU B C 1
ATOM 4114 O O . GLU B 1 30 ? -0.59 -9.43 -7.508 1 97.62 30 GLU B O 1
ATOM 4119 N N . PHE B 1 31 ? 0.188 -7.844 -8.961 1 94.88 31 PHE B N 1
ATOM 4120 C CA . PHE B 1 31 ? 1.188 -7.297 -8.047 1 94.88 31 PHE B CA 1
ATOM 4121 C C . PHE B 1 31 ? 0.914 -5.828 -7.762 1 94.88 31 PHE B C 1
ATOM 4123 O O . PHE B 1 31 ? 0.257 -5.145 -8.555 1 94.88 31 PHE B O 1
ATOM 4130 N N . THR B 1 32 ? 1.464 -5.367 -6.645 1 95.69 32 THR B N 1
ATOM 4131 C CA . THR B 1 32 ? 1.26 -3.982 -6.242 1 95.69 32 THR B CA 1
ATOM 4132 C C . THR B 1 32 ? 2.309 -3.074 -6.875 1 95.69 32 THR B C 1
ATOM 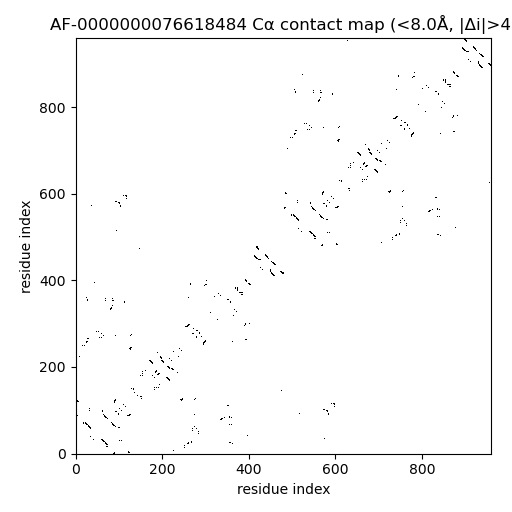4134 O O . THR B 1 32 ? 2.297 -1.86 -6.66 1 95.69 32 THR B O 1
ATOM 4137 N N . GLY B 1 33 ? 3.201 -3.629 -7.555 1 92.5 33 GLY B N 1
ATOM 4138 C CA . GLY B 1 33 ? 4.258 -2.922 -8.266 1 92.5 33 GLY B CA 1
ATOM 4139 C C . GLY B 1 33 ? 5.258 -3.852 -8.93 1 92.5 33 GLY B C 1
ATOM 4140 O O . GLY B 1 33 ? 5.293 -5.047 -8.633 1 92.5 33 GLY B O 1
ATOM 4141 N N . LEU B 1 34 ? 6.035 -3.324 -9.867 1 86.75 34 LEU B N 1
ATOM 4142 C CA . LEU B 1 34 ? 7.051 -4.125 -10.539 1 86.75 34 LEU B CA 1
ATOM 4143 C C . LEU B 1 34 ? 8.445 -3.539 -10.32 1 86.75 34 LEU B C 1
ATOM 4145 O O . LEU B 1 34 ? 9.375 -4.258 -9.945 1 86.75 34 LEU B O 1
ATOM 4149 N N . PHE B 1 35 ? 8.492 -2.277 -10.555 1 84.25 35 PHE B N 1
ATOM 4150 C CA . PHE B 1 35 ? 9.781 -1.614 -10.422 1 84.25 35 PHE B CA 1
ATOM 4151 C C . PHE B 1 35 ? 9.664 -0.35 -9.586 1 84.25 35 PHE B C 1
ATOM 4153 O O . PHE B 1 35 ? 8.75 0.454 -9.789 1 84.25 35 PHE B O 1
ATOM 4160 N N . SER B 1 36 ? 10.523 -0.187 -8.609 1 76 36 SER B N 1
ATOM 4161 C CA . SER B 1 36 ? 10.516 0.987 -7.742 1 76 36 SER B CA 1
ATOM 4162 C C . SER B 1 36 ? 11.055 2.215 -8.469 1 76 36 SER B C 1
ATOM 4164 O O . SER B 1 36 ? 10.562 3.328 -8.266 1 76 36 SER B O 1
ATOM 4166 N N . GLN B 1 37 ? 12.078 1.964 -9.227 1 75.06 37 GLN B N 1
ATOM 4167 C CA . GLN B 1 37 ? 12.719 3.02 -10 1 75.06 37 GLN B CA 1
ATOM 4168 C C . GLN B 1 37 ? 12.906 2.604 -11.453 1 75.06 37 GLN B C 1
ATOM 4170 O O . GLN B 1 37 ? 12.852 1.414 -11.773 1 75.06 37 GLN B O 1
ATOM 4175 N N . ASP B 1 38 ? 13.117 3.492 -12.242 1 71.81 38 ASP B N 1
ATOM 4176 C CA . ASP B 1 38 ? 13.273 3.219 -13.672 1 71.81 38 ASP B CA 1
ATOM 4177 C C . ASP B 1 38 ? 14.492 2.328 -13.93 1 71.81 38 ASP B C 1
ATOM 4179 O O . ASP B 1 38 ? 14.477 1.495 -14.836 1 71.81 38 ASP B O 1
ATOM 4183 N N . GLU B 1 39 ? 15.461 2.523 -13.141 1 73.94 39 GLU B N 1
ATOM 4184 C CA . GLU B 1 39 ? 16.688 1.761 -13.312 1 73.94 39 GLU B CA 1
ATOM 4185 C C . GLU B 1 39 ? 16.469 0.284 -12.992 1 73.94 39 GLU B C 1
ATOM 4187 O O . GLU B 1 39 ? 17.266 -0.568 -13.398 1 73.94 39 GLU B O 1
ATOM 4192 N N . ASP B 1 40 ? 15.398 0.03 -12.328 1 84.06 40 ASP B N 1
ATOM 4193 C CA . ASP B 1 40 ? 15.117 -1.342 -11.914 1 84.06 40 ASP B CA 1
ATOM 4194 C C . ASP B 1 40 ? 14.359 -2.098 -13 1 84.06 40 ASP B C 1
ATOM 4196 O O . ASP B 1 40 ? 14.203 -3.318 -12.922 1 84.06 40 ASP B O 1
ATOM 4200 N N . ALA B 1 41 ? 13.992 -1.345 -14.016 1 86.31 41 ALA B N 1
ATOM 4201 C CA . ALA B 1 41 ? 13.242 -1.983 -15.094 1 86.31 41 ALA B CA 1
ATOM 4202 C C . ALA B 1 41 ? 14.141 -2.883 -15.938 1 86.31 41 ALA B C 1
ATOM 4204 O O . ALA B 1 41 ? 15.352 -2.668 -16 1 86.31 41 ALA B O 1
ATOM 4205 N N . PHE B 1 42 ? 13.562 -3.896 -16.547 1 89.62 42 PHE B N 1
ATOM 4206 C CA . PHE B 1 42 ? 14.312 -4.797 -17.406 1 89.62 42 PHE B CA 1
ATOM 4207 C C . PHE B 1 42 ? 14.867 -4.047 -18.609 1 89.62 42 PHE B C 1
ATOM 4209 O O . PHE B 1 42 ? 14.195 -3.178 -19.172 1 89.62 42 PHE B O 1
ATOM 4216 N N . ASP B 1 43 ? 16.078 -4.352 -18.891 1 82.62 43 ASP B N 1
ATOM 4217 C CA . ASP B 1 43 ? 16.766 -3.787 -20.047 1 82.62 43 ASP B CA 1
ATOM 4218 C C . ASP B 1 43 ? 17.266 -4.891 -20.969 1 82.62 43 ASP B C 1
ATOM 4220 O O . ASP B 1 43 ? 17.688 -5.957 -20.516 1 82.62 43 ASP B O 1
ATOM 4224 N N . GLU B 1 44 ? 17.281 -4.59 -22.25 1 83.06 44 GLU B N 1
ATOM 4225 C CA . GLU B 1 44 ? 17.719 -5.578 -23.234 1 83.06 44 GLU B CA 1
ATOM 4226 C C . GLU B 1 44 ? 19.172 -5.996 -23 1 83.06 44 GLU B C 1
ATOM 4228 O O . GLU B 1 44 ? 19.547 -7.125 -23.312 1 83.06 44 GLU B O 1
ATOM 4233 N N . SER B 1 45 ? 19.891 -5.129 -22.406 1 83.06 45 SER B N 1
ATOM 4234 C CA . SER B 1 45 ? 21.312 -5.387 -22.188 1 83.06 45 SER B CA 1
ATOM 4235 C C . SER B 1 45 ? 21.531 -6.164 -20.891 1 83.06 45 SER B C 1
ATOM 4237 O O . SER B 1 45 ? 22.656 -6.59 -20.609 1 83.06 45 SER B O 1
ATOM 4239 N N . ASP B 1 46 ? 20.516 -6.461 -20.234 1 86.94 46 ASP B N 1
ATOM 4240 C CA . ASP B 1 46 ? 20.641 -7.168 -18.969 1 86.94 46 ASP B CA 1
ATOM 4241 C C . ASP B 1 46 ? 21.172 -8.586 -19.172 1 86.94 46 ASP B C 1
ATOM 4243 O O . ASP B 1 46 ? 20.719 -9.281 -20.094 1 86.94 46 ASP B O 1
ATOM 4247 N N . THR B 1 47 ? 22.141 -8.945 -18.359 1 88.06 47 THR B N 1
ATOM 4248 C CA . THR B 1 47 ? 22.453 -10.367 -18.25 1 88.06 47 THR B CA 1
ATOM 4249 C C . THR B 1 47 ? 21.328 -11.109 -17.516 1 88.06 47 THR B C 1
ATOM 4251 O O . THR B 1 47 ? 20.469 -10.484 -16.906 1 88.06 47 THR B O 1
ATOM 4254 N N . LEU B 1 48 ? 21.328 -12.422 -17.609 1 89.94 48 LEU B N 1
ATOM 4255 C CA . LEU B 1 48 ? 20.312 -13.203 -16.906 1 89.94 48 LEU B CA 1
ATOM 4256 C C . LEU B 1 48 ? 20.391 -12.984 -15.406 1 89.94 48 LEU B C 1
ATOM 4258 O O . LEU B 1 48 ? 19.359 -12.914 -14.727 1 89.94 48 LEU B O 1
ATOM 4262 N N . GLU B 1 49 ? 21.609 -12.875 -14.906 1 88.94 49 GLU B N 1
ATOM 4263 C CA . GLU B 1 49 ? 21.797 -12.633 -13.477 1 88.94 49 GLU B CA 1
ATOM 4264 C C . GLU B 1 49 ? 21.266 -11.273 -13.07 1 88.94 49 GLU B C 1
ATOM 4266 O O . GLU B 1 49 ? 20.609 -11.148 -12.031 1 88.94 49 GLU B O 1
ATOM 4271 N N . GLU B 1 50 ? 21.547 -10.336 -13.852 1 86.94 50 GLU B N 1
ATOM 4272 C CA . GLU B 1 50 ? 21.047 -8.992 -13.578 1 86.94 50 GLU B CA 1
ATOM 4273 C C . GLU B 1 50 ? 19.516 -8.953 -13.602 1 86.94 50 GLU B C 1
ATOM 4275 O O . GLU B 1 50 ? 18.891 -8.305 -12.766 1 86.94 50 GLU B O 1
ATOM 4280 N N . ARG B 1 51 ? 18.969 -9.617 -14.516 1 91.31 51 ARG B N 1
ATOM 4281 C CA . ARG B 1 51 ? 17.516 -9.711 -14.633 1 91.31 51 ARG B CA 1
ATOM 4282 C C . ARG B 1 51 ? 16.906 -10.359 -13.398 1 91.31 51 ARG B C 1
ATOM 4284 O O . ARG B 1 51 ? 15.875 -9.914 -12.891 1 91.31 51 ARG B O 1
ATOM 4291 N N . TYR B 1 52 ? 17.578 -11.398 -13 1 93.75 52 TYR B N 1
ATOM 4292 C CA . TYR B 1 52 ? 17.109 -12.086 -11.805 1 93.75 52 TYR B CA 1
ATOM 4293 C C . TYR B 1 52 ? 17.156 -11.172 -10.594 1 93.75 52 TYR B C 1
ATOM 4295 O O . TYR B 1 52 ? 16.219 -11.125 -9.797 1 93.75 52 TYR B O 1
ATOM 4303 N N . LEU B 1 53 ? 18.203 -10.469 -10.453 1 91.94 53 LEU B N 1
ATOM 4304 C CA . LEU B 1 53 ? 18.375 -9.586 -9.297 1 91.94 53 LEU B CA 1
ATOM 4305 C C . LEU B 1 53 ? 17.328 -8.477 -9.305 1 91.94 53 LEU B C 1
ATOM 4307 O O . LEU B 1 53 ? 16.859 -8.055 -8.242 1 91.94 53 LEU B O 1
ATOM 4311 N N . LYS B 1 54 ? 17.031 -8.016 -10.445 1 92.5 54 LYS B N 1
ATOM 4312 C CA . LYS B 1 54 ? 15.977 -7.016 -10.562 1 92.5 54 LYS B CA 1
ATOM 4313 C C . LYS B 1 54 ? 14.625 -7.598 -10.156 1 92.5 54 LYS B C 1
ATOM 4315 O O . LYS B 1 54 ? 13.844 -6.938 -9.469 1 92.5 54 LYS B O 1
ATOM 4320 N N . MET B 1 55 ? 14.398 -8.789 -10.617 1 94.81 55 MET B N 1
ATOM 4321 C CA . MET B 1 55 ? 13.172 -9.469 -10.227 1 94.81 55 MET B CA 1
ATOM 4322 C C . MET B 1 55 ? 13.133 -9.695 -8.719 1 94.81 55 MET B C 1
ATOM 4324 O O . MET B 1 55 ? 12.102 -9.5 -8.078 1 94.81 55 MET B O 1
ATOM 4328 N N . ARG B 1 56 ? 14.227 -10.117 -8.203 1 93.62 56 ARG B N 1
ATOM 4329 C CA . ARG B 1 56 ? 14.336 -10.336 -6.77 1 93.62 56 ARG B CA 1
ATOM 4330 C C . ARG B 1 56 ? 14.016 -9.062 -5.988 1 93.62 56 ARG B C 1
ATOM 4332 O O . ARG B 1 56 ? 13.289 -9.109 -5 1 93.62 56 ARG B O 1
ATOM 4339 N N . LYS B 1 57 ? 14.586 -8.016 -6.434 1 91.44 57 LYS B N 1
ATOM 4340 C CA . LYS B 1 57 ? 14.328 -6.727 -5.793 1 91.44 57 LYS B CA 1
ATOM 4341 C C . LYS B 1 57 ? 12.836 -6.387 -5.816 1 91.44 57 LYS B C 1
ATOM 4343 O O . LYS B 1 57 ? 12.297 -5.891 -4.828 1 91.44 57 LYS B O 1
ATOM 4348 N N . SER B 1 58 ? 12.227 -6.605 -6.875 1 93.69 58 SER B N 1
ATOM 4349 C CA . SER B 1 58 ? 10.789 -6.371 -7.016 1 93.69 58 SER B CA 1
ATOM 4350 C C . SER B 1 58 ? 9.992 -7.203 -6.02 1 93.69 58 SER B C 1
ATOM 4352 O O . SER B 1 58 ? 9.148 -6.676 -5.293 1 93.69 58 SER B O 1
ATOM 4354 N N . CYS B 1 59 ? 10.305 -8.469 -5.957 1 93.38 59 CYS B N 1
ATOM 4355 C CA . CYS B 1 59 ? 9.578 -9.406 -5.109 1 93.38 59 CYS B CA 1
ATOM 4356 C C . CYS B 1 59 ? 9.789 -9.086 -3.635 1 93.38 59 CYS B C 1
ATOM 4358 O O . CYS B 1 59 ? 8.938 -9.414 -2.799 1 93.38 59 CYS B O 1
ATOM 4360 N N . GLU B 1 60 ? 10.844 -8.477 -3.348 1 87.25 60 GLU B N 1
ATOM 4361 C CA . GLU B 1 60 ? 11.148 -8.125 -1.965 1 87.25 60 GLU B CA 1
ATOM 4362 C C . GLU B 1 60 ? 10.445 -6.832 -1.557 1 87.25 60 GLU B C 1
ATOM 4364 O O . GLU B 1 60 ? 10.156 -6.621 -0.377 1 87.25 60 GLU B O 1
ATOM 4369 N N . SER B 1 61 ? 10.188 -6.066 -2.484 1 89.62 61 SER B N 1
ATOM 4370 C CA . SER B 1 61 ? 9.617 -4.754 -2.189 1 89.62 61 SER B CA 1
ATOM 4371 C C . SER B 1 61 ? 8.102 -4.777 -2.273 1 89.62 61 SER B C 1
ATOM 4373 O O . SER B 1 61 ? 7.414 -4.355 -1.34 1 89.62 61 SER B O 1
ATOM 4375 N N . PHE B 1 62 ? 7.586 -5.254 -3.352 1 93.94 62 PHE B N 1
ATOM 4376 C CA . PHE B 1 62 ? 6.148 -5.266 -3.607 1 93.94 62 PHE B CA 1
ATOM 4377 C C . PHE B 1 62 ? 5.539 -6.609 -3.227 1 93.94 62 PHE B C 1
ATOM 4379 O O . PHE B 1 62 ? 6.246 -7.508 -2.762 1 93.94 62 PHE B O 1
ATOM 4386 N N . PHE B 1 63 ? 4.227 -6.723 -3.328 1 94 63 PHE B N 1
ATOM 4387 C CA . PHE B 1 63 ? 3.631 -7.996 -2.939 1 94 63 PHE B CA 1
ATOM 4388 C C . PHE B 1 63 ? 2.514 -8.383 -3.9 1 94 63 PHE B C 1
ATOM 4390 O O . PHE B 1 63 ? 2.002 -7.543 -4.641 1 94 63 PHE B O 1
ATOM 4397 N N . MET B 1 64 ? 2.264 -9.641 -3.938 1 95.69 64 MET B N 1
ATOM 4398 C CA . MET B 1 64 ? 1.162 -10.203 -4.715 1 95.69 64 MET B CA 1
ATOM 4399 C C . MET B 1 64 ? -0.168 -10 -3.998 1 95.69 64 MET B C 1
ATOM 4401 O O . MET B 1 64 ? -0.334 -10.414 -2.852 1 95.69 64 MET B O 1
ATOM 4405 N N . CYS B 1 65 ? -1.087 -9.383 -4.738 1 96.75 65 CYS B N 1
ATOM 4406 C CA . CYS B 1 65 ? -2.346 -9.062 -4.078 1 96.75 65 CYS B CA 1
ATOM 4407 C C . CYS B 1 65 ? -3.477 -9.938 -4.598 1 96.75 65 CYS B C 1
ATOM 4409 O O . CYS B 1 65 ? -4.566 -9.961 -4.023 1 96.75 65 CYS B O 1
ATOM 4411 N N . GLN B 1 66 ? -3.193 -10.688 -5.625 1 97.5 66 GLN B N 1
ATOM 4412 C CA . GLN B 1 66 ? -4.191 -11.609 -6.156 1 97.5 66 GLN B CA 1
ATOM 4413 C C . GLN B 1 66 ? -3.533 -12.797 -6.848 1 97.5 66 GLN B C 1
ATOM 4415 O O . GLN B 1 66 ? -2.562 -12.633 -7.59 1 97.5 66 GLN B O 1
ATOM 4420 N N . LEU B 1 67 ? -3.99 -13.969 -6.574 1 97.38 67 LEU B N 1
ATOM 4421 C CA . LEU B 1 67 ? -3.559 -15.211 -7.215 1 97.38 67 LEU B CA 1
ATOM 4422 C C . LEU B 1 67 ? -4.723 -15.883 -7.934 1 97.38 67 LEU B C 1
ATOM 4424 O O . LEU B 1 67 ? -5.754 -16.172 -7.32 1 97.38 67 LEU B O 1
ATOM 4428 N N . GLY B 1 68 ? -4.59 -16.031 -9.211 1 97.62 68 GLY B N 1
ATOM 4429 C CA . GLY B 1 68 ? -5.555 -16.797 -9.977 1 97.62 68 GLY B CA 1
ATOM 4430 C C . GLY B 1 68 ? -5.113 -18.234 -10.234 1 97.62 68 GLY B C 1
ATOM 4431 O O . GLY B 1 68 ? -3.973 -18.469 -10.633 1 97.62 68 GLY B O 1
ATOM 4432 N N . ILE B 1 69 ? -6.039 -19.141 -9.961 1 97.56 69 ILE B N 1
ATOM 4433 C CA . ILE B 1 69 ? -5.805 -20.562 -10.242 1 97.56 69 ILE B CA 1
ATOM 4434 C C . ILE B 1 69 ? -6.914 -21.094 -11.141 1 97.56 69 ILE B C 1
ATOM 4436 O O . ILE B 1 69 ? -8.094 -20.984 -10.812 1 97.56 69 ILE B O 1
ATOM 4440 N N . SER B 1 70 ? -6.57 -21.562 -12.234 1 97.44 70 SER B N 1
ATOM 4441 C CA . SER B 1 70 ? -7.5 -22.281 -13.102 1 97.44 70 SER B CA 1
ATOM 4442 C C . SER B 1 70 ? -7.129 -23.766 -13.211 1 97.44 70 SER B C 1
ATOM 4444 O O . SER B 1 70 ? -6.059 -24.094 -13.719 1 97.44 70 SER B O 1
ATOM 4446 N N . ALA B 1 71 ? -7.984 -24.578 -12.719 1 97.44 71 ALA B N 1
ATOM 4447 C CA . ALA B 1 71 ? -7.766 -26.031 -12.75 1 97.44 71 ALA B CA 1
ATOM 4448 C C . ALA B 1 71 ? -8.453 -26.656 -13.961 1 97.44 71 ALA B C 1
ATOM 4450 O O . ALA B 1 71 ? -9.656 -26.484 -14.156 1 97.44 71 ALA B O 1
ATOM 4451 N N . PHE B 1 72 ? -7.711 -27.328 -14.766 1 97.06 72 PHE B N 1
ATOM 4452 C CA . PHE B 1 72 ? -8.234 -28 -15.945 1 97.06 72 PHE B CA 1
ATOM 4453 C C . PHE B 1 72 ? -8.391 -29.5 -15.703 1 97.06 72 PHE B C 1
ATOM 4455 O O . PHE B 1 72 ? -7.398 -30.234 -15.688 1 97.06 72 PHE B O 1
ATOM 4462 N N . LEU B 1 73 ? -9.656 -29.891 -15.5 1 95.38 73 LEU B N 1
ATOM 4463 C CA . LEU B 1 73 ? -9.977 -31.281 -15.203 1 95.38 73 LEU B CA 1
ATOM 4464 C C . LEU B 1 73 ? -10.461 -32 -16.453 1 95.38 73 LEU B C 1
ATOM 4466 O O . LEU B 1 73 ? -11.5 -31.641 -17.016 1 95.38 73 LEU B O 1
ATOM 4470 N N . PHE B 1 74 ? -9.727 -33 -16.891 1 93.62 74 PHE B N 1
ATOM 4471 C CA . PHE B 1 74 ? -10.125 -33.75 -18.078 1 93.62 74 PHE B CA 1
ATOM 4472 C C . PHE B 1 74 ? -11.195 -34.781 -17.734 1 93.62 74 PHE B C 1
ATOM 4474 O O . PHE B 1 74 ? -11.023 -35.562 -16.797 1 93.62 74 PHE B O 1
ATOM 4481 N N . ASP B 1 75 ? -12.242 -34.656 -18.438 1 89.94 75 ASP B N 1
ATOM 4482 C CA . ASP B 1 75 ? -13.312 -35.656 -18.328 1 89.94 75 ASP B CA 1
ATOM 4483 C C . ASP B 1 75 ? -13.273 -36.656 -19.484 1 89.94 75 ASP B C 1
ATOM 4485 O O . ASP B 1 75 ? -13.617 -36.312 -20.609 1 89.94 75 ASP B O 1
ATOM 4489 N N . THR B 1 76 ? -13.023 -37.875 -19.219 1 88.31 76 THR B N 1
ATOM 4490 C CA . THR B 1 76 ? -12.875 -38.906 -20.234 1 88.31 76 THR B CA 1
ATOM 4491 C C . THR B 1 76 ? -14.219 -39.219 -20.875 1 88.31 76 THR B C 1
ATOM 4493 O O . THR B 1 76 ? -14.281 -39.562 -22.062 1 88.31 76 THR B O 1
ATOM 4496 N N . SER B 1 77 ? -15.242 -39.125 -20.094 1 89 77 SER B N 1
ATOM 4497 C CA . SER B 1 77 ? -16.562 -39.469 -20.609 1 89 77 SER B CA 1
ATOM 4498 C C . SER B 1 77 ? -17.016 -38.5 -21.688 1 89 77 SER B C 1
ATOM 4500 O O . SER B 1 77 ? -17.578 -38.938 -22.703 1 89 77 SER B O 1
ATOM 4502 N N . SER B 1 78 ? -16.703 -37.25 -21.547 1 87.88 78 SER B N 1
ATOM 4503 C CA . SER B 1 78 ? -17.125 -36.25 -22.5 1 87.88 78 SER B CA 1
ATOM 4504 C C . SER B 1 78 ? -15.969 -35.812 -23.406 1 87.88 78 SER B C 1
ATOM 4506 O O . SER B 1 78 ? -16.156 -35.062 -24.359 1 87.88 78 SER B O 1
ATOM 4508 N N . ASN B 1 79 ? -14.836 -36.375 -23.172 1 87.25 79 ASN B N 1
ATOM 4509 C CA . ASN B 1 79 ? -13.641 -35.969 -23.891 1 87.25 79 ASN B CA 1
ATOM 4510 C C . ASN B 1 79 ? -13.5 -34.438 -23.953 1 87.25 79 ASN B C 1
ATOM 4512 O O . ASN B 1 79 ? -13.367 -33.875 -25.031 1 87.25 79 ASN B O 1
ATOM 4516 N N . SER B 1 80 ? -13.648 -33.875 -22.828 1 91.06 80 SER B N 1
ATOM 4517 C CA . SER B 1 80 ? -13.602 -32.438 -22.688 1 91.06 80 SER B CA 1
ATOM 4518 C C . SER B 1 80 ? -13.03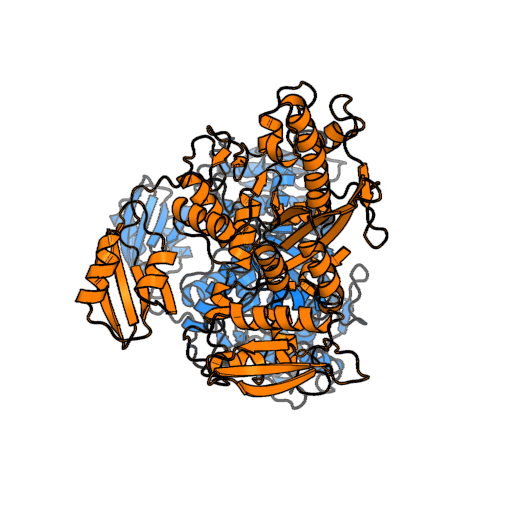1 -32.031 -21.344 1 91.06 80 SER B C 1
ATOM 4520 O O . SER B 1 80 ? -12.945 -32.844 -20.422 1 91.06 80 SER B O 1
ATOM 4522 N N . TYR B 1 81 ? -12.594 -30.812 -21.266 1 93.19 81 TYR B N 1
ATOM 4523 C CA . TYR B 1 81 ? -12.07 -30.281 -20 1 93.19 81 TYR B CA 1
ATOM 4524 C C . TYR B 1 81 ? -13.148 -29.531 -19.234 1 93.19 81 TYR B C 1
ATOM 4526 O O . TYR B 1 81 ? -13.883 -28.734 -19.812 1 93.19 81 TYR B O 1
ATOM 4534 N N . ASN B 1 82 ? -13.281 -29.875 -17.984 1 93.75 82 ASN B N 1
ATOM 4535 C CA . ASN B 1 82 ? -14.023 -29.062 -17.031 1 93.75 82 ASN B CA 1
ATOM 4536 C C . ASN B 1 82 ? -13.102 -28.094 -16.281 1 93.75 82 ASN B C 1
ATOM 4538 O O . ASN B 1 82 ? -12.148 -28.516 -15.633 1 93.75 82 ASN B O 1
ATOM 4542 N N . ILE B 1 83 ? -13.391 -26.859 -16.391 1 95.19 83 ILE B N 1
ATOM 4543 C CA . ILE B 1 83 ? -12.469 -25.844 -15.867 1 95.19 83 ILE B CA 1
ATOM 4544 C C . ILE B 1 83 ? -13.055 -25.219 -14.609 1 95.19 83 ILE B C 1
ATOM 4546 O O . ILE B 1 83 ? -14.211 -24.781 -14.602 1 95.19 83 ILE B O 1
ATOM 4550 N N . ARG B 1 84 ? -12.281 -25.156 -13.531 1 95.25 84 ARG B N 1
ATOM 4551 C CA . ARG B 1 84 ? -12.641 -24.516 -12.273 1 95.25 84 ARG B CA 1
ATOM 4552 C C . ARG B 1 84 ? -11.695 -23.359 -11.961 1 95.25 84 ARG B C 1
ATOM 4554 O O . ARG B 1 84 ? -10.484 -23.562 -11.852 1 95.25 84 ARG B O 1
ATOM 4561 N N . ASN B 1 85 ? -12.266 -22.172 -11.844 1 95.56 85 ASN B N 1
ATOM 4562 C CA . ASN B 1 85 ? -11.461 -20.969 -11.656 1 95.56 85 ASN B CA 1
ATOM 4563 C C . ASN B 1 85 ? -11.578 -20.422 -10.234 1 95.56 85 ASN B C 1
ATOM 4565 O O . ASN B 1 85 ? -12.688 -20.297 -9.703 1 95.56 85 ASN B O 1
ATOM 4569 N N . PHE B 1 86 ? -10.461 -20.125 -9.609 1 95.94 86 PHE B N 1
ATOM 4570 C CA . PHE B 1 86 ? -10.398 -19.562 -8.266 1 95.94 86 PHE B CA 1
ATOM 4571 C C . PHE B 1 86 ? -9.633 -18.234 -8.273 1 95.94 86 PHE B C 1
ATOM 4573 O O . PHE B 1 86 ? -8.516 -18.172 -8.797 1 95.94 86 PHE B O 1
ATOM 4580 N N . ASN B 1 87 ? -10.25 -17.234 -7.812 1 96.31 87 ASN B N 1
ATOM 4581 C CA . ASN B 1 87 ? -9.656 -15.906 -7.668 1 96.31 87 ASN B CA 1
ATOM 4582 C C . ASN B 1 87 ? -9.383 -15.578 -6.207 1 96.31 87 ASN B C 1
ATOM 4584 O O . ASN B 1 87 ? -10.281 -15.156 -5.477 1 96.31 87 ASN B O 1
ATOM 4588 N N . ILE B 1 88 ? -8.133 -15.594 -5.793 1 95.81 88 ILE B N 1
ATOM 4589 C CA . ILE B 1 88 ? -7.77 -15.516 -4.383 1 95.81 88 ILE B CA 1
ATOM 4590 C C . ILE B 1 88 ? -7.145 -14.148 -4.086 1 95.81 88 ILE B C 1
ATOM 4592 O O . ILE B 1 88 ? -6.117 -13.797 -4.664 1 95.81 88 ILE B O 1
ATOM 4596 N N . TYR B 1 89 ? -7.754 -13.375 -3.213 1 95.75 89 TYR B N 1
ATOM 4597 C CA . TYR B 1 89 ? -7.148 -12.148 -2.717 1 95.75 89 TYR B CA 1
ATOM 4598 C C . TYR B 1 89 ? -6.145 -12.438 -1.611 1 95.75 89 TYR B C 1
ATOM 4600 O O . TYR B 1 89 ? -6.492 -13.023 -0.585 1 95.75 89 TYR B O 1
ATOM 4608 N N . THR B 1 90 ? -4.914 -12.008 -1.853 1 93.56 90 THR B N 1
ATOM 4609 C CA . THR B 1 90 ? -3.855 -12.359 -0.913 1 93.56 90 THR B CA 1
ATOM 4610 C C . THR B 1 90 ? -3.27 -11.109 -0.266 1 93.56 90 THR B C 1
ATOM 4612 O O . THR B 1 90 ? -3.113 -10.078 -0.923 1 93.56 90 THR B O 1
ATOM 4615 N N . LEU B 1 91 ? -3.014 -11.172 1.013 1 89.19 91 LEU B N 1
ATOM 4616 C CA . LEU B 1 91 ? -2.383 -10.117 1.797 1 89.19 91 LEU B CA 1
ATOM 4617 C C . LEU B 1 91 ? -1.297 -10.68 2.703 1 89.19 91 LEU B C 1
ATOM 4619 O O . LEU B 1 91 ? -1.597 -11.344 3.699 1 89.19 91 LEU B O 1
ATOM 4623 N N . PRO B 1 92 ? -0.044 -10.406 2.365 1 82.56 92 PRO B N 1
ATOM 4624 C CA . PRO B 1 92 ? 1.034 -10.945 3.195 1 82.56 92 PRO B CA 1
ATOM 4625 C C . PRO B 1 92 ? 0.945 -10.492 4.648 1 82.56 92 PRO B C 1
ATOM 4627 O O . PRO B 1 92 ? 0.409 -9.414 4.934 1 82.56 92 PRO B O 1
ATOM 4630 N N . ASN B 1 93 ? 1.364 -11.367 5.477 1 71.81 93 ASN B N 1
ATOM 4631 C CA . ASN B 1 93 ? 1.473 -11 6.887 1 71.81 93 ASN B CA 1
ATOM 4632 C C . ASN B 1 93 ? 2.564 -9.961 7.109 1 71.81 93 ASN B C 1
ATOM 4634 O O . ASN B 1 93 ? 3.678 -10.102 6.598 1 71.81 93 ASN B O 1
ATOM 4638 N N . SER B 1 94 ? 2.244 -8.766 7.613 1 61.91 94 SER B N 1
ATOM 4639 C CA . SER B 1 94 ? 3.055 -7.555 7.695 1 61.91 94 SER B CA 1
ATOM 4640 C C . SER B 1 94 ? 4.246 -7.75 8.633 1 61.91 94 SER B C 1
ATOM 4642 O O . SER B 1 94 ? 5.207 -6.98 8.586 1 61.91 94 SER B O 1
ATOM 4644 N N . GLN B 1 95 ? 4.27 -8.688 9.477 1 60.78 95 GLN B N 1
ATOM 4645 C CA . GLN B 1 95 ? 5.328 -8.719 10.484 1 60.78 95 GLN B CA 1
ATOM 4646 C C . GLN B 1 95 ? 6.676 -9.055 9.852 1 60.78 95 GLN B C 1
ATOM 4648 O O . GLN B 1 95 ? 7.727 -8.688 10.383 1 60.78 95 GLN B O 1
ATOM 4653 N N . SER B 1 96 ? 6.656 -9.562 8.68 1 59.38 96 SER B N 1
ATOM 4654 C CA . SER B 1 96 ? 7.938 -10.078 8.211 1 59.38 96 SER B CA 1
ATOM 4655 C C . SER B 1 96 ? 8.375 -9.391 6.926 1 59.38 96 SER B C 1
ATOM 4657 O O . SER B 1 96 ? 9.461 -9.664 6.406 1 59.38 96 SER B O 1
ATOM 4659 N N . ARG B 1 97 ? 7.598 -8.484 6.488 1 74.06 97 ARG B N 1
ATOM 4660 C CA . ARG B 1 97 ? 7.992 -7.945 5.191 1 74.06 97 ARG B CA 1
ATOM 4661 C C . ARG B 1 97 ? 7.438 -6.539 4.996 1 74.06 97 ARG B C 1
ATOM 4663 O O . ARG B 1 97 ? 6.367 -6.211 5.508 1 74.06 97 ARG B O 1
ATOM 4670 N N . GLN B 1 98 ? 8.297 -5.785 4.305 1 77.81 98 GLN B N 1
ATOM 4671 C CA . GLN B 1 98 ? 7.809 -4.48 3.861 1 77.81 98 GLN B CA 1
ATOM 4672 C C . GLN B 1 98 ? 6.84 -4.625 2.691 1 77.81 98 GLN B C 1
ATOM 4674 O O . GLN B 1 98 ? 7.059 -5.441 1.794 1 77.81 98 GLN B O 1
ATOM 4679 N N . MET B 1 99 ? 5.781 -4.023 2.801 1 90.69 99 MET B N 1
ATOM 4680 C CA . MET B 1 99 ? 4.762 -4.078 1.756 1 90.69 99 MET B CA 1
ATOM 4681 C C . MET B 1 99 ? 4.652 -2.736 1.037 1 90.69 99 MET B C 1
ATOM 4683 O O . MET B 1 99 ? 3.928 -1.845 1.485 1 90.69 99 MET B O 1
ATOM 4687 N N . CYS B 1 100 ? 5.32 -2.689 -0.059 1 92.5 100 CYS B N 1
ATOM 4688 C CA . CYS B 1 100 ? 5.324 -1.446 -0.821 1 92.5 100 CYS B CA 1
ATOM 4689 C C . CYS B 1 100 ? 4.289 -1.488 -1.938 1 92.5 100 CYS B C 1
ATOM 4691 O O . CYS B 1 100 ? 3.883 -2.566 -2.373 1 92.5 100 CYS B O 1
ATOM 4693 N N . ILE B 1 101 ? 3.869 -0.34 -2.293 1 93.94 101 ILE B N 1
ATOM 4694 C CA . ILE B 1 101 ? 2.967 -0.22 -3.434 1 93.94 101 ILE B CA 1
ATOM 4695 C C . ILE B 1 101 ? 3.5 0.833 -4.402 1 93.94 101 ILE B C 1
ATOM 4697 O O . ILE B 1 101 ? 4.262 1.72 -4.012 1 93.94 101 ILE B O 1
ATOM 4701 N N . HIS B 1 102 ? 3.232 0.637 -5.613 1 91.75 102 HIS B N 1
ATOM 4702 C CA . HIS B 1 102 ? 3.449 1.651 -6.641 1 91.75 102 HIS B CA 1
ATOM 4703 C C . HIS B 1 102 ? 2.131 2.262 -7.098 1 91.75 102 HIS B C 1
ATOM 4705 O O . HIS B 1 102 ? 1.237 1.547 -7.559 1 91.75 102 HIS B O 1
ATOM 4711 N N . PRO B 1 103 ? 1.957 3.555 -7.051 1 88.5 103 PRO B N 1
ATOM 4712 C CA . PRO B 1 103 ? 0.673 4.195 -7.348 1 88.5 103 PRO B CA 1
ATOM 4713 C C . PRO B 1 103 ? 0.159 3.863 -8.75 1 88.5 103 PRO B C 1
ATOM 4715 O O . PRO B 1 103 ? -1.037 3.617 -8.93 1 88.5 103 PRO B O 1
ATOM 4718 N N . SER B 1 104 ? 0.992 3.855 -9.711 1 88.88 104 SER B N 1
ATOM 4719 C CA . SER B 1 104 ? 0.552 3.574 -11.07 1 88.88 104 SER B CA 1
ATOM 4720 C C . SER B 1 104 ? 0.041 2.145 -11.203 1 88.88 104 SER B C 1
ATOM 4722 O O . SER B 1 104 ? -0.908 1.884 -11.945 1 88.88 104 SER B O 1
ATOM 4724 N N . SER B 1 105 ? 0.699 1.231 -10.547 1 92.56 105 SER B N 1
ATOM 4725 C CA . SER B 1 105 ? 0.244 -0.155 -10.57 1 92.56 105 SER B CA 1
ATOM 4726 C C . SER B 1 105 ? -1.111 -0.301 -9.883 1 92.56 105 SER B C 1
ATOM 4728 O O . SER B 1 105 ? -1.983 -1.024 -10.367 1 92.56 105 SER B O 1
ATOM 4730 N N . MET B 1 106 ? -1.243 0.379 -8.773 1 94.25 106 MET B N 1
ATOM 4731 C CA . MET B 1 106 ? -2.51 0.328 -8.055 1 94.25 106 MET B CA 1
ATOM 4732 C C . MET B 1 106 ? -3.637 0.927 -8.891 1 94.25 106 MET B C 1
ATOM 4734 O O . MET B 1 106 ? -4.734 0.371 -8.945 1 94.25 106 MET B O 1
ATOM 4738 N N . LYS B 1 107 ? -3.361 2.027 -9.492 1 92.5 107 LYS B N 1
ATOM 4739 C CA . LYS B 1 107 ? -4.352 2.658 -10.359 1 92.5 107 LYS B CA 1
ATOM 4740 C C . LYS B 1 107 ? -4.734 1.739 -11.516 1 92.5 107 LYS B C 1
ATOM 4742 O O . LYS B 1 107 ? -5.914 1.627 -11.859 1 92.5 107 LYS B O 1
ATOM 4747 N N . PHE B 1 108 ? -3.723 1.135 -12.117 1 94.56 108 PHE B N 1
ATOM 4748 C CA . PHE B 1 108 ? -3.959 0.189 -13.203 1 94.56 108 PHE B CA 1
ATOM 4749 C C . PHE B 1 108 ? -4.91 -0.916 -12.758 1 94.56 108 PHE B C 1
ATOM 4751 O O . PHE B 1 108 ? -5.863 -1.247 -13.469 1 94.56 108 PHE B O 1
ATOM 4758 N N . LEU B 1 109 ? -4.664 -1.458 -11.625 1 96.19 109 LEU B N 1
ATOM 4759 C CA . LEU B 1 109 ? -5.496 -2.543 -11.117 1 96.19 109 LEU B CA 1
ATOM 4760 C C . LEU B 1 109 ? -6.926 -2.07 -10.883 1 96.19 109 LEU B C 1
ATOM 4762 O O . LEU B 1 109 ? -7.879 -2.738 -11.289 1 96.19 109 LEU B O 1
ATOM 4766 N N . VAL B 1 110 ? -7.09 -0.929 -10.242 1 96 110 VAL B N 1
ATOM 4767 C CA . VAL B 1 110 ? -8.422 -0.4 -9.961 1 96 110 VAL B CA 1
ATOM 4768 C C . VAL B 1 110 ? -9.141 -0.084 -11.266 1 96 110 VAL B C 1
ATOM 4770 O O . VAL B 1 110 ? -10.336 -0.363 -11.406 1 96 110 VAL B O 1
ATOM 4773 N N . ASP B 1 111 ? -8.438 0.466 -12.195 1 94.12 111 ASP B N 1
ATOM 4774 C CA . ASP B 1 111 ? -9.023 0.783 -13.492 1 94.12 111 ASP B CA 1
ATOM 4775 C C . ASP B 1 111 ? -9.477 -0.483 -14.211 1 94.12 111 ASP B C 1
ATOM 4777 O O . ASP B 1 111 ? -10.32 -0.424 -15.109 1 94.12 111 ASP B O 1
ATOM 4781 N N . ASN B 1 112 ? -8.852 -1.565 -13.844 1 93.44 112 ASN B N 1
ATOM 4782 C CA . ASN B 1 112 ? -9.258 -2.848 -14.406 1 93.44 112 ASN B CA 1
ATOM 4783 C C . ASN B 1 112 ? -10.117 -3.645 -13.43 1 93.44 112 ASN B C 1
ATOM 4785 O O . ASN B 1 112 ? -10.023 -4.871 -13.367 1 93.44 112 ASN B O 1
ATOM 4789 N N . ASN B 1 113 ? -10.797 -2.941 -12.531 1 92.31 113 ASN B N 1
ATOM 4790 C CA . ASN B 1 113 ? -11.898 -3.428 -11.703 1 92.31 113 ASN B CA 1
ATOM 4791 C C . ASN B 1 113 ? -11.391 -4.23 -10.508 1 92.31 113 ASN B C 1
ATOM 4793 O O . ASN B 1 113 ? -12.117 -5.051 -9.953 1 92.31 113 ASN B O 1
ATOM 4797 N N . PHE B 1 114 ? -10.164 -4.117 -10.266 1 96.06 114 PHE B N 1
ATOM 4798 C CA . PHE B 1 114 ? -9.703 -4.676 -9.008 1 96.06 114 PHE B CA 1
ATOM 4799 C C . PHE B 1 114 ? -10.312 -3.932 -7.824 1 96.06 114 PHE B C 1
ATOM 4801 O O . PHE B 1 114 ? -10.367 -2.699 -7.82 1 96.06 114 PHE B O 1
ATOM 4808 N N . ASP B 1 115 ? -10.766 -4.621 -6.863 1 96.19 115 ASP B N 1
ATOM 4809 C CA . ASP B 1 115 ? -11.398 -4.012 -5.699 1 96.19 115 ASP B CA 1
ATOM 4810 C C . ASP B 1 115 ? -10.438 -3.953 -4.516 1 96.19 115 ASP B C 1
ATOM 4812 O O . ASP B 1 115 ? -10.336 -4.914 -3.746 1 96.19 115 ASP B O 1
ATOM 4816 N N . MET B 1 116 ? -9.93 -2.809 -4.293 1 96.62 116 MET B N 1
ATOM 4817 C CA . MET B 1 116 ? -8.953 -2.623 -3.227 1 96.62 116 MET B CA 1
ATOM 4818 C C . MET B 1 116 ? -9.617 -2.725 -1.856 1 96.62 116 MET B C 1
ATOM 4820 O O . MET B 1 116 ? -9 -3.189 -0.896 1 96.62 116 MET B O 1
ATOM 4824 N N . ASN B 1 117 ? -10.812 -2.236 -1.729 1 96.5 117 ASN B N 1
ATOM 4825 C CA . ASN B 1 117 ? -11.531 -2.357 -0.462 1 96.5 117 ASN B CA 1
ATOM 4826 C C . ASN B 1 117 ? -11.711 -3.816 -0.059 1 96.5 117 ASN B C 1
ATOM 4828 O O . ASN B 1 117 ? -11.523 -4.172 1.105 1 96.5 117 ASN B O 1
ATOM 4832 N N . LYS B 1 118 ? -12.062 -4.582 -1.051 1 95.12 118 LYS B N 1
ATOM 4833 C CA . LYS B 1 118 ? -12.227 -6.012 -0.812 1 95.12 118 LYS B CA 1
ATOM 4834 C C . LYS B 1 118 ? -10.914 -6.652 -0.365 1 95.12 118 LYS B C 1
ATOM 4836 O O . LYS B 1 118 ? -10.906 -7.488 0.541 1 95.12 118 LYS B O 1
ATOM 4841 N N . LEU B 1 119 ? -9.828 -6.277 -1.001 1 96.19 119 LEU B N 1
ATOM 4842 C CA . LEU B 1 119 ? -8.516 -6.809 -0.664 1 96.19 119 LEU B CA 1
ATOM 4843 C C . LEU B 1 119 ? -8.188 -6.559 0.806 1 96.19 119 LEU B C 1
ATOM 4845 O O . LEU B 1 119 ? -7.883 -7.496 1.545 1 96.19 119 LEU B O 1
ATOM 4849 N N . PHE B 1 120 ? -8.312 -5.352 1.252 1 94.75 120 PHE B N 1
ATOM 4850 C CA . PHE B 1 120 ? -7.832 -4.996 2.582 1 94.75 120 PHE B CA 1
ATOM 4851 C C . PHE B 1 120 ? -8.836 -5.406 3.65 1 94.75 120 PHE B C 1
ATOM 4853 O O . PHE B 1 120 ? -8.469 -5.648 4.801 1 94.75 120 PHE B O 1
ATOM 4860 N N . LYS B 1 121 ? -10.039 -5.578 3.291 1 92.62 121 LYS B N 1
ATOM 4861 C CA . LYS B 1 121 ? -11.055 -5.984 4.254 1 92.62 121 LYS B CA 1
ATOM 4862 C C . LYS B 1 121 ? -11.078 -7.5 4.426 1 92.62 121 LYS B C 1
ATOM 4864 O O . LYS B 1 121 ? -11.25 -8 5.539 1 92.62 121 LYS B O 1
ATOM 4869 N N . CYS B 1 122 ? -10.883 -8.18 3.27 1 91.88 122 CYS B N 1
ATOM 4870 C CA . CYS B 1 122 ? -11.188 -9.602 3.312 1 91.88 122 CYS B CA 1
ATOM 4871 C C . CYS B 1 122 ? -10.055 -10.422 2.693 1 91.88 122 CYS B C 1
ATOM 4873 O O . CYS B 1 122 ? -10.203 -11.625 2.469 1 91.88 122 CYS B O 1
ATOM 4875 N N . GLY B 1 123 ? -8.984 -9.836 2.363 1 92.19 123 GLY B N 1
ATOM 4876 C CA . GLY B 1 123 ? -7.871 -10.594 1.814 1 92.19 123 GLY B CA 1
ATOM 4877 C C . GLY B 1 123 ? -7.375 -11.68 2.744 1 92.19 123 GLY B C 1
ATOM 4878 O O . GLY B 1 123 ? -7.504 -11.57 3.965 1 92.19 123 GLY B O 1
ATOM 4879 N N . ILE B 1 124 ? -6.848 -12.68 2.174 1 89.88 124 ILE B N 1
ATOM 4880 C CA . ILE B 1 124 ? -6.352 -13.82 2.932 1 89.88 124 ILE B CA 1
ATOM 4881 C C . ILE B 1 124 ? -4.863 -13.648 3.219 1 89.88 124 ILE B C 1
ATOM 4883 O O . ILE B 1 124 ? -4.086 -13.312 2.32 1 89.88 124 ILE B O 1
ATOM 4887 N N . SER B 1 125 ? -4.488 -13.859 4.434 1 83.75 125 SER B N 1
ATOM 4888 C CA . SER B 1 125 ? -3.084 -13.734 4.816 1 83.75 125 SER B CA 1
ATOM 4889 C C . SER B 1 125 ? -2.242 -14.844 4.195 1 83.75 125 SER B C 1
ATOM 4891 O O . SER B 1 125 ? -2.75 -15.93 3.914 1 83.75 125 SER B O 1
ATOM 4893 N N . CYS B 1 126 ? -1.061 -14.484 3.895 1 82.31 126 CYS B N 1
ATOM 4894 C CA . CYS B 1 126 ? -0.118 -15.5 3.449 1 82.31 126 CYS B CA 1
ATOM 4895 C C . CYS B 1 126 ? 1.207 -15.383 4.191 1 82.31 126 CYS B C 1
ATOM 4897 O O . CYS B 1 126 ? 1.645 -14.273 4.512 1 82.31 126 CYS B O 1
ATOM 4899 N N . SER B 1 127 ? 1.72 -16.469 4.582 1 74.69 127 SER B N 1
ATOM 4900 C CA . SER B 1 127 ? 3.023 -16.578 5.23 1 74.69 127 SER B CA 1
ATOM 4901 C C . SER B 1 127 ? 3.943 -17.531 4.477 1 74.69 127 SER B C 1
ATOM 4903 O O . SER B 1 127 ? 3.473 -18.438 3.775 1 74.69 127 SER B O 1
ATOM 4905 N N . ARG B 1 128 ? 5.203 -17.203 4.574 1 74.81 128 ARG B N 1
ATOM 4906 C CA . ARG B 1 128 ? 6.176 -18.094 3.945 1 74.81 128 ARG B CA 1
ATOM 4907 C C . ARG B 1 128 ? 6.27 -19.422 4.691 1 74.81 128 ARG B C 1
ATOM 4909 O O . ARG B 1 128 ? 6.289 -19.438 5.922 1 74.81 128 ARG B O 1
ATOM 4916 N N . ILE B 1 129 ? 6.258 -20.312 3.961 1 61.88 129 ILE B N 1
ATOM 4917 C CA . ILE B 1 129 ? 6.32 -21.656 4.508 1 61.88 129 ILE B CA 1
ATOM 4918 C C . ILE B 1 129 ? 7.566 -21.797 5.383 1 61.88 129 ILE B C 1
ATOM 4920 O O . ILE B 1 129 ? 7.504 -22.359 6.48 1 61.88 129 ILE B O 1
ATOM 4924 N N . LYS B 1 130 ? 8.656 -21.109 5.059 1 56.84 130 LYS B N 1
ATOM 4925 C CA . LYS B 1 130 ? 9.914 -21.234 5.785 1 56.84 130 LYS B CA 1
ATOM 4926 C C . LYS B 1 130 ? 9.875 -20.438 7.086 1 56.84 130 LYS B C 1
ATOM 4928 O O . LYS B 1 130 ? 10.477 -20.828 8.086 1 56.84 130 LYS B O 1
ATOM 4933 N N . GLU B 1 131 ? 9.281 -19.188 7.09 1 59.81 131 GLU B N 1
ATOM 4934 C CA . GLU B 1 131 ? 9.133 -18.359 8.281 1 59.81 131 GLU B CA 1
ATOM 4935 C C . GLU B 1 131 ? 8.18 -18.984 9.281 1 59.81 131 GLU B C 1
ATOM 4937 O O . GLU B 1 131 ? 8.344 -18.828 10.492 1 59.81 131 GLU B O 1
ATOM 4942 N N . SER B 1 132 ? 7.195 -19.391 8.781 1 50.47 132 SER B N 1
ATOM 4943 C CA . SER B 1 132 ? 6.164 -19.969 9.633 1 50.47 132 SER B CA 1
ATOM 4944 C C . SER B 1 132 ? 6.691 -21.172 10.406 1 50.47 132 SER B C 1
ATOM 4946 O O . SER B 1 132 ? 6.199 -21.484 11.492 1 50.47 132 SER B O 1
ATOM 4948 N N . ILE B 1 133 ? 7.82 -21.562 9.891 1 43.84 133 ILE B N 1
ATOM 4949 C CA . ILE B 1 133 ? 8.453 -22.703 10.547 1 43.84 133 ILE B CA 1
ATOM 4950 C C . ILE B 1 133 ? 9.406 -22.203 11.633 1 43.84 133 ILE B C 1
ATOM 4952 O O . ILE B 1 133 ? 9.539 -22.844 12.68 1 43.84 133 ILE B O 1
ATOM 4956 N N . THR B 1 134 ? 10.023 -20.766 11.484 1 39.78 134 THR B N 1
ATOM 4957 C CA . THR B 1 134 ? 11.078 -20.281 12.367 1 39.78 134 THR B CA 1
ATOM 4958 C C . THR B 1 134 ? 10.492 -19.375 13.461 1 39.78 134 THR B C 1
ATOM 4960 O O . THR B 1 134 ? 11.141 -19.141 14.477 1 39.78 134 THR B O 1
ATOM 4963 N N . GLN B 1 135 ? 9.578 -18.266 13.336 1 41 135 GLN B N 1
ATOM 4964 C CA . GLN B 1 135 ? 9.18 -17.25 14.312 1 41 135 GLN B CA 1
ATOM 4965 C C . GLN B 1 135 ? 8.68 -17.891 15.594 1 41 135 GLN B C 1
ATOM 4967 O O . GLN B 1 135 ? 7.75 -18.703 15.57 1 41 135 GLN B O 1
ATOM 4972 N N . PRO B 1 136 ? 9.5 -17.5 16.672 1 35.41 136 PRO B N 1
ATOM 4973 C CA . PRO B 1 136 ? 8.984 -17.781 18.016 1 35.41 136 PRO B CA 1
ATOM 4974 C C . PRO B 1 136 ? 7.707 -17 18.328 1 35.41 136 PRO B C 1
ATOM 4976 O O . PRO B 1 136 ? 7.664 -15.773 18.141 1 35.41 136 PRO B O 1
ATOM 4979 N N . HIS B 1 137 ? 6.527 -17.203 17.875 1 34.78 137 HIS B N 1
ATOM 4980 C CA . HIS B 1 137 ? 5.387 -16.438 18.375 1 34.78 137 HIS B CA 1
ATOM 4981 C C . HIS B 1 137 ? 5.648 -15.906 19.781 1 34.78 137 HIS B C 1
ATOM 4983 O O . HIS B 1 137 ? 6.398 -16.516 20.547 1 34.78 137 HIS B O 1
ATOM 4989 N N . SER B 1 138 ? 5.41 -14.586 20.172 1 33.22 138 SER B N 1
ATOM 4990 C CA . SER B 1 138 ? 5.543 -13.984 21.484 1 33.22 138 SER B CA 1
ATOM 4991 C C . SER B 1 138 ? 5.465 -15.039 22.594 1 33.22 138 SER B C 1
ATOM 4993 O O . SER B 1 138 ? 5.211 -16.219 22.312 1 33.22 138 SER B O 1
ATOM 4995 N N . ASN B 1 139 ? 4.719 -14.477 24 1 32.81 139 ASN B N 1
ATOM 4996 C CA . ASN B 1 139 ? 4.773 -14.805 25.422 1 32.81 139 ASN B CA 1
ATOM 4997 C C . ASN B 1 139 ? 4.449 -16.281 25.672 1 32.81 139 ASN B C 1
ATOM 4999 O O . ASN B 1 139 ? 4.512 -16.75 26.797 1 32.81 139 ASN B O 1
ATOM 5003 N N . LYS B 1 140 ? 3.232 -16.766 25.391 1 29.78 140 LYS B N 1
ATOM 5004 C CA . LYS B 1 140 ? 3.102 -18.172 25.781 1 29.78 140 LYS B CA 1
ATOM 5005 C C . LYS B 1 140 ? 4.109 -19.031 25.047 1 29.78 140 LYS B C 1
ATOM 5007 O O . LYS B 1 140 ? 4.113 -19.078 23.812 1 29.78 140 LYS B O 1
ATOM 5012 N N . THR B 1 141 ? 5.312 -19.109 25.641 1 27.31 141 THR B N 1
ATOM 5013 C CA . THR B 1 141 ? 6.445 -20 25.406 1 27.31 141 THR B CA 1
ATOM 5014 C C . THR B 1 141 ? 5.988 -21.297 24.75 1 27.31 141 THR B C 1
ATOM 5016 O O . THR B 1 141 ? 5.52 -22.203 25.422 1 27.31 141 THR B O 1
ATOM 5019 N N . PHE B 1 142 ? 5.027 -21.359 23.922 1 26.3 142 PHE B N 1
ATOM 5020 C CA . PHE B 1 142 ? 5.238 -22.703 23.391 1 26.3 142 PHE B CA 1
ATOM 5021 C C . PHE B 1 142 ? 6.66 -22.859 22.875 1 26.3 142 PHE B C 1
ATOM 5023 O O . PHE B 1 142 ? 7.098 -22.109 22 1 26.3 142 PHE B O 1
ATOM 5030 N N . HIS B 1 143 ? 7.605 -23.031 23.797 1 26.8 143 HIS B N 1
ATOM 5031 C CA . HIS B 1 143 ? 8.906 -23.594 23.484 1 26.8 143 HIS B CA 1
ATOM 5032 C C . HIS B 1 143 ? 8.82 -24.562 22.312 1 26.8 143 HIS B C 1
ATOM 5034 O O . HIS B 1 143 ? 8.531 -25.75 22.5 1 26.8 143 HIS B O 1
ATOM 5040 N N . TYR B 1 144 ? 8.203 -24.172 21.328 1 26.52 144 TYR B N 1
ATOM 5041 C CA . TYR B 1 144 ? 8.516 -25.172 20.312 1 26.52 144 TYR B CA 1
ATOM 5042 C C . TYR B 1 144 ? 10.008 -25.188 20 1 26.52 144 TYR B C 1
ATOM 5044 O O . TYR B 1 144 ? 10.562 -24.188 19.547 1 26.52 144 TYR B O 1
ATOM 5052 N N . LYS B 1 145 ? 10.859 -25.797 20.766 1 26.55 145 LYS B N 1
ATOM 5053 C CA . LYS B 1 145 ? 12.195 -26.188 20.312 1 26.55 145 LYS B CA 1
ATOM 5054 C C . LYS B 1 145 ? 12.242 -26.359 18.797 1 26.55 145 LYS B C 1
ATOM 5056 O O . LYS B 1 145 ? 11.414 -27.062 18.234 1 26.55 145 LYS B O 1
ATOM 5061 N N . HIS B 1 146 ? 12.727 -25.312 18.047 1 28.72 146 HIS B N 1
ATOM 5062 C CA . HIS B 1 146 ? 13.078 -25.125 16.641 1 28.72 146 HIS B CA 1
ATOM 5063 C C . HIS B 1 146 ? 13.539 -26.438 16 1 28.72 146 HIS B C 1
ATOM 5065 O O . HIS B 1 146 ? 14.109 -26.438 14.914 1 28.72 146 HIS B O 1
ATOM 5071 N N . GLY B 1 147 ? 13.672 -27.5 16.797 1 26.81 147 GLY B N 1
ATOM 5072 C CA . GLY B 1 147 ? 14.117 -28.609 15.977 1 26.81 147 GLY B CA 1
ATOM 5073 C C . GLY B 1 147 ? 13.406 -28.703 14.641 1 26.81 147 GLY B C 1
ATOM 5074 O O . GLY B 1 147 ? 12.594 -27.828 14.312 1 26.81 147 GLY B O 1
ATOM 5075 N N . SER B 1 148 ? 13.445 -29.938 14.125 1 29.06 148 SER B N 1
ATOM 5076 C CA . SER B 1 148 ? 13.094 -30.516 12.828 1 29.06 148 SER B CA 1
ATOM 5077 C C . SER B 1 148 ? 11.664 -30.156 12.445 1 29.06 148 SER B C 1
ATOM 5079 O O . SER B 1 148 ? 11.133 -30.672 11.461 1 29.06 148 SER B O 1
ATOM 5081 N N . LEU B 1 149 ? 10.828 -29.734 13.406 1 31.64 149 LEU B N 1
ATOM 5082 C CA . LEU B 1 149 ? 9.398 -29.938 13.203 1 31.64 149 LEU B CA 1
ATOM 5083 C C . LEU B 1 149 ? 8.828 -28.875 12.273 1 31.64 149 LEU B C 1
ATOM 5085 O O . LEU B 1 149 ? 8.672 -27.719 12.664 1 31.64 149 LEU B O 1
ATOM 5089 N N . SER B 1 150 ? 9.156 -28.938 11 1 32.69 150 SER B N 1
ATOM 5090 C CA . SER B 1 150 ? 8.766 -28.141 9.844 1 32.69 150 SER B CA 1
ATOM 5091 C C . SER B 1 150 ? 7.293 -27.75 9.914 1 32.69 150 SER B C 1
ATOM 5093 O O . SER B 1 150 ? 6.449 -28.547 10.328 1 32.69 150 SER B O 1
ATOM 5095 N N . GLU B 1 151 ? 6.926 -26.656 10.109 1 36.38 151 GLU B N 1
ATOM 5096 C CA . GLU B 1 151 ? 5.652 -26.016 9.805 1 36.38 151 GLU B CA 1
ATOM 5097 C C . GLU B 1 151 ? 4.938 -26.703 8.656 1 36.38 151 GLU B C 1
ATOM 5099 O O . GLU B 1 151 ? 3.709 -26.797 8.641 1 36.38 151 GLU B O 1
ATOM 5104 N N . GLN B 1 152 ? 5.641 -27.312 7.875 1 38.16 152 GLN B N 1
ATOM 5105 C CA . GLN B 1 152 ? 5.293 -28.234 6.801 1 38.16 152 GLN B CA 1
ATOM 5106 C C . GLN B 1 152 ? 4.574 -29.469 7.344 1 38.16 152 GLN B C 1
ATOM 5108 O O . GLN B 1 152 ? 3.654 -29.984 6.711 1 38.16 152 GLN B O 1
ATOM 5113 N N . ASN B 1 153 ? 4.797 -29.703 8.625 1 47.22 153 ASN B N 1
ATOM 5114 C CA . ASN B 1 153 ? 4.312 -30.969 9.164 1 47.22 153 ASN B CA 1
ATOM 5115 C C . ASN B 1 153 ? 2.902 -30.828 9.734 1 47.22 153 ASN B C 1
ATOM 5117 O O . ASN B 1 153 ? 2.064 -31.719 9.539 1 47.22 153 ASN B O 1
ATOM 5121 N N . VAL B 1 154 ? 2.646 -29.656 10.25 1 51.94 154 VAL B N 1
ATOM 5122 C CA . VAL B 1 154 ? 1.294 -29.609 10.789 1 51.94 154 VAL B CA 1
ATOM 5123 C C . VAL B 1 154 ? 0.282 -29.531 9.648 1 51.94 154 VAL B C 1
ATOM 5125 O O . VAL B 1 154 ? -0.73 -30.234 9.664 1 51.94 154 VAL B O 1
ATOM 5128 N N . MET B 1 155 ? 0.635 -28.766 8.75 1 49.88 155 MET B N 1
ATOM 5129 C CA . MET B 1 155 ? -0.256 -28.641 7.598 1 49.88 155 MET B CA 1
ATOM 5130 C C . MET B 1 155 ? -0.343 -29.953 6.824 1 49.88 155 MET B C 1
ATOM 5132 O O . MET B 1 155 ? -1.412 -30.312 6.332 1 49.88 155 MET B O 1
ATOM 5136 N N . SER B 1 156 ? 0.768 -30.5 6.719 1 58.59 156 SER B N 1
ATOM 5137 C CA . SER B 1 156 ? 0.754 -31.844 6.145 1 58.59 156 SER B CA 1
ATOM 5138 C C . SER B 1 156 ? -0.169 -32.781 6.93 1 58.59 156 SER B C 1
ATOM 5140 O O . SER B 1 156 ? -0.905 -33.562 6.34 1 58.59 156 SER B O 1
ATOM 5142 N N . TYR B 1 157 ? -0.195 -32.5 8.156 1 63.47 157 TYR B N 1
ATOM 5143 C CA . TYR B 1 157 ? -1.088 -33.312 8.961 1 63.47 157 TYR B CA 1
ATOM 5144 C C . TYR B 1 157 ? -2.537 -32.875 8.805 1 63.47 157 TYR B C 1
ATOM 5146 O O . TYR B 1 157 ? -3.441 -33.719 8.703 1 63.47 157 TYR B O 1
ATOM 5154 N N . VAL B 1 158 ? -2.574 -31.562 8.727 1 61.34 158 VAL B N 1
ATOM 5155 C CA . VAL B 1 158 ? -3.93 -31.062 8.523 1 61.34 158 VAL B CA 1
ATOM 5156 C C . VAL B 1 158 ? -4.469 -31.547 7.184 1 61.34 158 VAL B C 1
ATOM 5158 O O . VAL B 1 158 ? -5.605 -32.031 7.098 1 61.34 158 VAL B O 1
ATOM 5161 N N . SER B 1 159 ? -3.646 -31.438 6.258 1 62.16 159 SER B N 1
ATOM 5162 C CA . SER B 1 159 ? -4.031 -31.922 4.938 1 62.16 159 SER B CA 1
ATOM 5163 C C . SER B 1 159 ? -4.32 -33.406 4.961 1 62.16 159 SER B C 1
ATOM 5165 O O . SER B 1 159 ? -5.289 -33.875 4.359 1 62.16 159 SER B O 1
ATOM 5167 N N . THR B 1 160 ? -3.543 -34.125 5.609 1 67.94 160 THR B N 1
ATOM 5168 C CA . THR B 1 160 ? -3.725 -35.562 5.727 1 67.94 160 THR B CA 1
ATOM 5169 C C . THR B 1 160 ? -5.02 -35.906 6.461 1 67.94 160 THR B C 1
ATOM 5171 O O . THR B 1 160 ? -5.785 -36.75 6.031 1 67.94 160 THR B O 1
ATOM 5174 N N . ILE B 1 161 ? -5.242 -35.062 7.434 1 71.62 161 ILE B N 1
ATOM 5175 C CA . ILE B 1 161 ? -6.438 -35.312 8.234 1 71.62 161 ILE B CA 1
ATOM 5176 C C . ILE B 1 161 ? -7.676 -34.875 7.469 1 71.62 161 ILE B C 1
ATOM 5178 O O . ILE B 1 161 ? -8.703 -35.562 7.477 1 71.62 161 ILE B O 1
ATOM 5182 N N . LEU B 1 162 ? -7.445 -33.812 6.863 1 64.56 162 LEU B N 1
ATOM 5183 C CA . LEU B 1 162 ? -8.555 -33.312 6.055 1 64.56 162 LEU B CA 1
ATOM 5184 C C . LEU B 1 162 ? -8.906 -34.281 4.953 1 64.56 162 LEU B C 1
ATOM 5186 O O . LEU B 1 162 ? -10.086 -34.562 4.699 1 64.56 162 LEU B O 1
ATOM 5190 N N . SER B 1 163 ? -7.914 -34.812 4.301 1 67 163 SER B N 1
ATOM 5191 C CA . SER B 1 163 ? -8.133 -35.844 3.299 1 67 163 SER B CA 1
ATOM 5192 C C . SER B 1 163 ? -8.836 -37.062 3.9 1 67 163 SER B C 1
ATOM 5194 O O . SER B 1 163 ? -9.734 -37.625 3.275 1 67 163 SER B O 1
ATOM 5196 N N . TYR B 1 164 ? -8.469 -37.406 5.066 1 71.5 164 TYR B N 1
ATOM 5197 C CA . TYR B 1 164 ? -9.078 -38.531 5.766 1 71.5 164 TYR B CA 1
ATOM 5198 C C . TYR B 1 164 ? -10.539 -38.25 6.086 1 71.5 164 TYR B C 1
ATOM 5200 O O . TYR B 1 164 ? -11.406 -39.094 5.844 1 71.5 164 TYR B O 1
ATOM 5208 N N . VAL B 1 165 ? -10.773 -37 6.469 1 71.75 165 VAL B N 1
ATOM 5209 C CA . VAL B 1 165 ? -12.125 -36.594 6.879 1 71.75 165 VAL B CA 1
ATOM 5210 C C . VAL B 1 165 ? -13.055 -36.594 5.668 1 71.75 165 VAL B C 1
ATOM 5212 O O . VAL B 1 165 ? -14.211 -37.031 5.766 1 71.75 165 VAL B O 1
ATOM 5215 N N . ASN B 1 166 ? -12.539 -36.344 4.609 1 63.03 166 ASN B N 1
ATOM 5216 C CA . ASN B 1 166 ? -13.344 -36.219 3.404 1 63.03 166 ASN B CA 1
ATOM 5217 C C . ASN B 1 166 ? -13.398 -37.531 2.627 1 63.03 166 ASN B C 1
ATOM 5219 O O . ASN B 1 166 ? -14.133 -37.656 1.644 1 63.03 166 ASN B O 1
ATOM 5223 N N . SER B 1 167 ? -12.602 -38.438 2.992 1 65.06 167 SER B N 1
ATOM 5224 C CA . SER B 1 167 ? -12.617 -39.719 2.344 1 65.06 167 SER B CA 1
ATOM 5225 C C . SER B 1 167 ? -13.75 -40.594 2.871 1 65.06 167 SER B C 1
ATOM 5227 O O . SER B 1 167 ? -14.234 -40.375 3.986 1 65.06 167 SER B O 1
ATOM 5229 N N . LYS B 1 168 ? -14.266 -41.406 2.002 1 67.62 168 LYS B N 1
ATOM 5230 C CA . LYS B 1 168 ? -15.289 -42.375 2.398 1 67.62 168 LYS B CA 1
ATOM 5231 C C . LYS B 1 168 ? -14.68 -43.531 3.174 1 67.62 168 LYS B C 1
ATOM 5233 O O . LYS B 1 168 ? -15.398 -44.438 3.635 1 67.62 168 LYS B O 1
ATOM 5238 N N . ASN B 1 169 ? -13.477 -43.531 3.445 1 67.31 169 ASN B N 1
ATOM 5239 C CA . ASN B 1 169 ? -12.781 -44.594 4.16 1 67.31 169 ASN B CA 1
ATOM 5240 C C . ASN B 1 169 ? -12.961 -44.469 5.672 1 67.31 169 ASN B C 1
ATOM 5242 O O . ASN B 1 169 ? -12.617 -43.438 6.254 1 67.31 169 ASN B O 1
ATOM 5246 N N . ASN B 1 170 ? -13.578 -45.344 6.227 1 70.06 170 ASN B N 1
ATOM 5247 C CA . ASN B 1 170 ? -13.836 -45.312 7.664 1 70.06 170 ASN B CA 1
ATOM 5248 C C . ASN B 1 170 ? -12.727 -46 8.445 1 70.06 170 ASN B C 1
ATOM 5250 O O . ASN B 1 170 ? -12.82 -46.156 9.672 1 70.06 170 ASN B O 1
ATOM 5254 N N . SER B 1 171 ? -11.703 -46.5 7.82 1 77.69 171 SER B N 1
ATOM 5255 C CA . SER B 1 171 ? -10.562 -47.062 8.531 1 77.69 171 SER B CA 1
ATOM 5256 C C . SER B 1 171 ? -9.75 -45.969 9.219 1 77.69 171 SER B C 1
ATOM 5258 O O . SER B 1 171 ? -9.648 -44.844 8.719 1 77.69 171 SER B O 1
ATOM 5260 N N . PRO B 1 172 ? -9.281 -46.25 10.375 1 79.44 172 PRO B N 1
ATOM 5261 C CA . PRO B 1 172 ? -8.523 -45.25 11.117 1 79.44 172 PRO B CA 1
ATOM 5262 C C . PRO B 1 172 ? -7.32 -44.719 10.336 1 79.44 172 PRO B C 1
ATOM 5264 O O . PRO B 1 172 ? -6.645 -45.5 9.641 1 79.44 172 PRO B O 1
ATOM 5267 N N . LEU B 1 173 ? -7.242 -43.5 10.312 1 80.94 173 LEU B N 1
ATOM 5268 C CA . LEU B 1 173 ? -6.027 -42.875 9.805 1 80.94 173 LEU B CA 1
ATOM 5269 C C . LEU B 1 173 ? -4.891 -43 10.812 1 80.94 173 LEU B C 1
ATOM 5271 O O . LEU B 1 173 ? -5.055 -42.688 11.992 1 80.94 173 LEU B O 1
ATOM 5275 N N . ILE B 1 174 ? -3.811 -43.594 10.32 1 79.81 174 ILE B N 1
ATOM 5276 C CA . ILE B 1 174 ? -2.656 -43.781 11.195 1 79.81 174 ILE B CA 1
ATOM 5277 C C . ILE B 1 174 ? -1.554 -42.812 10.805 1 79.81 174 ILE B C 1
ATOM 5279 O O . ILE B 1 174 ? -1.111 -42.781 9.648 1 79.81 174 ILE B O 1
ATOM 5283 N N . ILE B 1 175 ? -1.275 -41.906 11.75 1 77.88 175 ILE B N 1
ATOM 5284 C CA . ILE B 1 175 ? -0.202 -40.938 11.539 1 77.88 175 ILE B CA 1
ATOM 5285 C C . ILE B 1 175 ? 0.966 -41.25 12.469 1 77.88 175 ILE B C 1
ATOM 5287 O O . ILE B 1 175 ? 0.784 -41.375 13.68 1 77.88 175 ILE B O 1
ATOM 5291 N N . ASP B 1 176 ? 2.102 -41.375 11.969 1 73.56 176 ASP B N 1
ATOM 5292 C CA . ASP B 1 176 ? 3.287 -41.656 12.773 1 73.56 176 ASP B CA 1
ATOM 5293 C C . ASP B 1 176 ? 3.652 -40.438 13.633 1 73.56 176 ASP B C 1
ATOM 5295 O O . ASP B 1 176 ? 3.631 -39.312 13.148 1 73.56 176 ASP B O 1
ATOM 5299 N N . VAL B 1 177 ? 3.742 -40.594 14.828 1 70.44 177 VAL B N 1
ATOM 5300 C CA . VAL B 1 177 ? 4.129 -39.562 15.773 1 70.44 177 VAL B CA 1
ATOM 5301 C C . VAL B 1 177 ? 5.535 -39.844 16.312 1 70.44 177 VAL B C 1
ATOM 5303 O O . VAL B 1 177 ? 5.699 -40.312 17.422 1 70.44 177 VAL B O 1
ATOM 5306 N N . PRO B 1 178 ? 6.516 -39.469 15.445 1 61.84 178 PRO B N 1
ATOM 5307 C CA . PRO B 1 178 ? 7.887 -39.875 15.781 1 61.84 178 PRO B CA 1
ATOM 5308 C C . PRO B 1 178 ? 8.492 -39 16.891 1 61.84 178 PRO B C 1
ATOM 5310 O O . PRO B 1 178 ? 9.531 -39.375 17.453 1 61.84 178 PRO B O 1
ATOM 5313 N N . SER B 1 179 ? 7.82 -37.969 17.188 1 60.5 179 SER B N 1
ATOM 5314 C CA . SER B 1 179 ? 8.359 -37.094 18.219 1 60.5 179 SER B CA 1
ATOM 5315 C C . SER B 1 179 ? 7.238 -36.375 18.953 1 60.5 179 SER B C 1
ATOM 5317 O O . SER B 1 179 ? 6.102 -36.312 18.484 1 60.5 179 SER B O 1
ATOM 5319 N N . ASN B 1 180 ? 7.707 -35.844 20.016 1 59 180 ASN B N 1
ATOM 5320 C CA . ASN B 1 180 ? 6.766 -35 20.766 1 59 180 ASN B CA 1
ATOM 5321 C C . ASN B 1 180 ? 6.363 -33.75 19.984 1 59 180 ASN B C 1
ATOM 5323 O O . ASN B 1 180 ? 5.254 -33.25 20.156 1 59 180 ASN B O 1
ATOM 5327 N N . TYR B 1 181 ? 7.066 -33.562 19.125 1 58.41 181 TYR B N 1
ATOM 5328 C CA . TYR B 1 181 ? 6.766 -32.406 18.281 1 58.41 181 TYR B CA 1
ATOM 5329 C C . TYR B 1 181 ? 5.578 -32.688 17.375 1 58.41 181 TYR B C 1
ATOM 5331 O O . TYR B 1 181 ? 4.648 -31.891 17.281 1 58.41 181 TYR B O 1
ATOM 5339 N N . VAL B 1 182 ? 5.715 -33.812 16.828 1 63.12 182 VAL B N 1
ATOM 5340 C CA . VAL B 1 182 ? 4.613 -34.188 15.961 1 63.12 182 VAL B CA 1
ATOM 5341 C C . VAL B 1 182 ? 3.338 -34.375 16.781 1 63.12 182 VAL B C 1
ATOM 5343 O O . VAL B 1 182 ? 2.254 -33.969 16.344 1 63.12 182 VAL B O 1
ATOM 5346 N N . LYS B 1 183 ? 3.625 -34.844 17.844 1 65.12 183 LYS B N 1
ATOM 5347 C CA . LYS B 1 183 ? 2.486 -34.969 18.75 1 65.12 183 LYS B CA 1
ATOM 5348 C C . LYS B 1 183 ? 1.83 -33.625 19.031 1 65.12 183 LYS B C 1
ATOM 5350 O O . LYS B 1 183 ? 0.605 -33.5 18.969 1 65.12 183 LYS B O 1
ATOM 5355 N N . LYS B 1 184 ? 2.621 -32.719 19.188 1 63.31 184 LYS B N 1
ATOM 5356 C CA . LYS B 1 184 ? 2.113 -31.375 19.469 1 63.31 184 LYS B CA 1
ATOM 5357 C C . LYS B 1 184 ? 1.48 -30.766 18.234 1 63.31 184 LYS B C 1
ATOM 5359 O O . LYS B 1 184 ? 0.451 -30.094 18.328 1 63.31 184 LYS B O 1
ATOM 5364 N N . LEU B 1 185 ? 2.066 -31.125 17.172 1 66.5 185 LEU B N 1
ATOM 5365 C CA . LEU B 1 185 ? 1.516 -30.609 15.922 1 66.5 185 LEU B CA 1
ATOM 5366 C C . LEU B 1 185 ? 0.125 -31.188 15.672 1 66.5 185 LEU B C 1
ATOM 5368 O O . LEU B 1 185 ? -0.739 -30.5 15.117 1 66.5 185 LEU B O 1
ATOM 5372 N N . LEU B 1 186 ? 0.036 -32.344 16.125 1 69.5 186 LEU B N 1
ATOM 5373 C CA . LEU B 1 186 ? -1.233 -33.031 15.867 1 69.5 186 LEU B CA 1
ATOM 5374 C C . LEU B 1 186 ? -2.258 -32.688 16.953 1 69.5 186 LEU B C 1
ATOM 5376 O O . LEU B 1 186 ? -3.395 -32.312 16.641 1 69.5 186 LEU B O 1
ATOM 5380 N N . GLN B 1 187 ? -1.867 -32.781 18.203 1 66.19 187 GLN B N 1
ATOM 5381 C CA . GLN B 1 187 ? -2.891 -32.781 19.234 1 66.19 187 GLN B CA 1
ATOM 5382 C C . GLN B 1 187 ? -2.615 -31.672 20.266 1 66.19 187 GLN B C 1
ATOM 5384 O O . GLN B 1 187 ? -3.334 -31.562 21.266 1 66.19 187 GLN B O 1
ATOM 5389 N N . GLY B 1 188 ? -1.618 -30.984 19.984 1 59.34 188 GLY B N 1
ATOM 5390 C CA . GLY B 1 188 ? -1.361 -29.891 20.891 1 59.34 188 GLY B CA 1
ATOM 5391 C C . GLY B 1 188 ? -2.438 -28.812 20.859 1 59.34 188 GLY B C 1
ATOM 5392 O O . GLY B 1 188 ? -3.418 -28.938 20.125 1 59.34 188 GLY B O 1
ATOM 5393 N N . PRO B 1 189 ? -2.301 -27.75 21.672 1 54.75 189 PRO B N 1
ATOM 5394 C CA . PRO B 1 189 ? -3.322 -26.703 21.75 1 54.75 189 PRO B CA 1
ATOM 5395 C C . PRO B 1 189 ? -3.609 -26.047 20.406 1 54.75 189 PRO B C 1
ATOM 5397 O O . PRO B 1 189 ? -4.746 -25.641 20.141 1 54.75 189 PRO B O 1
ATOM 5400 N N . ALA B 1 190 ? -2.668 -26.125 19.656 1 50.47 190 ALA B N 1
ATOM 5401 C CA . ALA B 1 190 ? -2.822 -25.594 18.312 1 50.47 190 ALA B CA 1
ATOM 5402 C C . ALA B 1 190 ? -2.594 -26.672 17.25 1 50.47 190 ALA B C 1
ATOM 5404 O O . ALA B 1 190 ? -2.17 -26.375 16.141 1 50.47 190 ALA B O 1
ATOM 5405 N N . GLY B 1 191 ? -2.811 -27.859 17.625 1 61.69 191 GLY B N 1
ATOM 5406 C CA . GLY B 1 191 ? -2.521 -29 16.75 1 61.69 191 GLY B CA 1
ATOM 5407 C C . GLY B 1 191 ? -3.512 -29.156 15.617 1 61.69 191 GLY B C 1
ATOM 5408 O O . GLY B 1 191 ? -4.621 -28.609 15.68 1 61.69 191 GLY B O 1
ATOM 5409 N N . ALA B 1 192 ? -3.049 -29.922 14.656 1 64.88 192 ALA B N 1
ATOM 5410 C CA . ALA B 1 192 ? -3.832 -30.156 13.445 1 64.88 192 ALA B CA 1
ATOM 5411 C C . ALA B 1 192 ? -5.203 -30.734 13.781 1 64.88 192 ALA B C 1
ATOM 5413 O O . ALA B 1 192 ? -6.203 -30.375 13.156 1 64.88 192 ALA B O 1
ATOM 5414 N N . LEU B 1 193 ? -5.301 -31.5 14.852 1 68.75 193 LEU B N 1
ATOM 5415 C CA . LEU B 1 193 ? -6.516 -32.25 15.125 1 68.75 193 LEU B CA 1
ATOM 5416 C C . LEU B 1 193 ? -7.562 -31.391 15.805 1 68.75 193 LEU B C 1
ATOM 5418 O O . LEU B 1 193 ? -8.75 -31.703 15.789 1 68.75 193 LEU B O 1
ATOM 5422 N N . LYS B 1 194 ? -7.027 -30.281 16.219 1 63.5 194 LYS B N 1
ATOM 5423 C CA . LYS B 1 194 ? -7.961 -29.375 16.875 1 63.5 194 LYS B CA 1
ATOM 5424 C C . LYS B 1 194 ? -8.875 -28.688 15.852 1 63.5 194 LYS B C 1
ATOM 5426 O O . LYS B 1 194 ? -9.945 -28.188 16.203 1 63.5 194 LYS B O 1
ATOM 5431 N N . HIS B 1 195 ? -8.523 -28.844 14.695 1 62.28 195 HIS B N 1
ATOM 5432 C CA . HIS B 1 195 ? -9.289 -28.234 13.609 1 62.28 195 HIS B CA 1
ATOM 5433 C C . HIS B 1 195 ? -10.414 -29.156 13.148 1 62.28 195 HIS B C 1
ATOM 5435 O O . HIS B 1 195 ? -11.125 -28.844 12.188 1 62.28 195 HIS B O 1
ATOM 5441 N N . PHE B 1 196 ? -10.555 -30.234 13.758 1 66.06 196 PHE B N 1
ATOM 5442 C CA . PHE B 1 196 ? -11.555 -31.203 13.328 1 66.06 196 PHE B CA 1
ATOM 5443 C C . PHE B 1 196 ? -12.43 -31.641 14.5 1 66.06 196 PHE B C 1
ATOM 5445 O O . PHE B 1 196 ? -11.938 -31.844 15.609 1 66.06 196 PHE B O 1
ATOM 5452 N N . ARG B 1 197 ? -13.727 -31.469 14.094 1 66.69 197 ARG B N 1
ATOM 5453 C CA . ARG B 1 197 ? -14.68 -32 15.062 1 66.69 197 ARG B CA 1
ATOM 5454 C C . ARG B 1 197 ? -15.141 -33.406 14.648 1 66.69 197 ARG B C 1
ATOM 5456 O O . ARG B 1 197 ? -15.008 -33.781 13.484 1 66.69 197 ARG B O 1
ATOM 5463 N N . ASN B 1 198 ? -15.492 -34.125 15.609 1 69.62 198 ASN B N 1
ATOM 5464 C CA . ASN B 1 198 ? -16.031 -35.469 15.43 1 69.62 198 ASN B CA 1
ATOM 5465 C C . ASN B 1 198 ? -14.977 -36.438 14.953 1 69.62 198 ASN B C 1
ATOM 5467 O O . ASN B 1 198 ? -15.234 -37.281 14.094 1 69.62 198 ASN B O 1
ATOM 5471 N N . LEU B 1 199 ? -13.734 -36.062 15.414 1 73.38 199 LEU B N 1
ATOM 5472 C CA . LEU B 1 199 ? -12.656 -37.031 15.25 1 73.38 199 LEU B CA 1
ATOM 5473 C C . LEU B 1 199 ? -12.172 -37.531 16.609 1 73.38 199 LEU B C 1
ATOM 5475 O O . LEU B 1 199 ? -12.156 -36.781 17.578 1 73.38 199 LEU B O 1
ATOM 5479 N N . ASN B 1 200 ? -12.062 -38.781 16.672 1 75.81 200 ASN B N 1
ATOM 5480 C CA . ASN B 1 200 ? -11.352 -39.406 17.797 1 75.81 200 ASN B CA 1
ATOM 5481 C C . ASN B 1 200 ? -9.883 -39.656 17.453 1 75.81 200 ASN B C 1
ATOM 5483 O O . ASN B 1 200 ? -9.562 -40.062 16.328 1 75.81 200 ASN B O 1
ATOM 5487 N N . TYR B 1 201 ? -9.023 -39.094 18.266 1 78.44 201 TYR B N 1
ATOM 5488 C CA . TYR B 1 201 ? -7.613 -39.406 18.047 1 78.44 201 TYR B CA 1
ATOM 5489 C C . TYR B 1 201 ? -6.957 -39.906 19.312 1 78.44 201 TYR B C 1
ATOM 5491 O O . TYR B 1 201 ? -7.219 -39.406 20.406 1 78.44 201 TYR B O 1
ATOM 5499 N N . VAL B 1 202 ? -6.289 -41.156 19.188 1 73.19 202 VAL B N 1
ATOM 5500 C CA . VAL B 1 202 ? -5.629 -41.844 20.297 1 73.19 202 VAL B CA 1
ATOM 5501 C C . VAL B 1 202 ? -4.168 -42.094 19.953 1 73.19 202 VAL B C 1
ATOM 5503 O O . VAL B 1 202 ? -3.861 -42.5 18.812 1 73.19 202 VAL B O 1
ATOM 5506 N N . LEU B 1 203 ? -3.35 -41.719 20.828 1 74.06 203 LEU B N 1
ATOM 5507 C CA . LEU B 1 203 ? -1.943 -42.062 20.703 1 74.06 203 LEU B CA 1
ATOM 5508 C C . LEU B 1 203 ? -1.719 -43.531 21.109 1 74.06 203 LEU B C 1
ATOM 5510 O O . LEU B 1 203 ? -2.039 -43.938 22.234 1 74.06 203 LEU B O 1
ATOM 5514 N N . VAL B 1 204 ? -1.302 -44.375 20.188 1 68.19 204 VAL B N 1
ATOM 5515 C CA . VAL B 1 204 ? -1.13 -45.781 20.453 1 68.19 204 VAL B CA 1
ATOM 5516 C C . VAL B 1 204 ? 0.306 -46.188 20.125 1 68.19 204 VAL B C 1
ATOM 5518 O O . VAL B 1 204 ? 0.925 -45.656 19.203 1 68.19 204 VAL B O 1
ATOM 5521 N N . LEU B 1 205 ? 0.899 -46.906 20.938 1 63.53 205 LEU B N 1
ATOM 5522 C CA . LEU B 1 205 ? 2.186 -47.531 20.688 1 63.53 205 LEU B CA 1
ATOM 5523 C C . LEU B 1 205 ? 2.012 -48.812 19.844 1 63.53 205 LEU B C 1
ATOM 5525 O O . LEU B 1 205 ? 1.354 -49.75 20.266 1 63.53 205 LEU B O 1
ATOM 5529 N N . GLU B 1 206 ? 2.311 -48.719 18.578 1 62.25 206 GLU B N 1
ATOM 5530 C CA . GLU B 1 206 ? 2.252 -49.875 17.688 1 62.25 206 GLU B CA 1
ATOM 5531 C C . GLU B 1 206 ? 3.646 -50.281 17.234 1 62.25 206 GLU B C 1
ATOM 5533 O O . GLU B 1 206 ? 4.352 -49.469 16.594 1 62.25 206 GLU B O 1
ATOM 5538 N N . GLU B 1 207 ? 3.969 -51.5 17.406 1 59.69 207 GLU B N 1
ATOM 5539 C CA . GLU B 1 207 ? 5.25 -52.062 17 1 59.69 207 GLU B CA 1
ATOM 5540 C C . GLU B 1 207 ? 6.406 -51.125 17.375 1 59.69 207 GLU B C 1
ATOM 5542 O O . GLU B 1 207 ? 7.266 -50.844 16.531 1 59.69 207 GLU B O 1
ATOM 5547 N N . ASN B 1 208 ? 6.355 -50.531 18.5 1 58.47 208 ASN B N 1
ATOM 5548 C CA . ASN B 1 208 ? 7.395 -49.688 19.109 1 58.47 208 ASN B CA 1
ATOM 5549 C C . ASN B 1 208 ? 7.438 -48.312 18.484 1 58.47 208 ASN B C 1
ATOM 5551 O O . ASN B 1 208 ? 8.477 -47.656 18.5 1 58.47 208 ASN B O 1
ATOM 5555 N N . ARG B 1 209 ? 6.461 -48.062 17.797 1 68.25 209 ARG B N 1
ATOM 5556 C CA . ARG B 1 209 ? 6.336 -46.719 17.266 1 68.25 209 ARG B CA 1
ATOM 5557 C C . ARG B 1 209 ? 5.078 -46.031 17.797 1 68.25 209 ARG B C 1
ATOM 5559 O O . ARG B 1 209 ? 4.043 -46.688 17.969 1 68.25 209 ARG B O 1
ATOM 5566 N N . LEU B 1 210 ? 5.246 -44.719 18.125 1 72.69 210 LEU B N 1
ATOM 5567 C CA . LEU B 1 210 ? 4.098 -43.938 18.547 1 72.69 210 LEU B CA 1
ATOM 5568 C C . LEU B 1 210 ? 3.324 -43.438 17.328 1 72.69 210 LEU B C 1
ATOM 5570 O O . LEU B 1 210 ? 3.912 -42.844 16.422 1 72.69 210 LEU B O 1
ATOM 5574 N N . VAL B 1 211 ? 2.154 -43.938 17.266 1 78.19 211 VAL B N 1
ATOM 5575 C CA . VAL B 1 211 ? 1.321 -43.5 16.156 1 78.19 211 VAL B CA 1
ATOM 5576 C C . VAL B 1 211 ? 0.04 -42.844 16.688 1 78.19 211 VAL B C 1
ATOM 5578 O O . VAL B 1 211 ? -0.438 -43.219 17.766 1 78.19 211 VAL B O 1
ATOM 5581 N N . MET B 1 212 ? -0.486 -41.844 15.898 1 79.69 212 MET B N 1
ATOM 5582 C CA . MET B 1 212 ? -1.805 -41.281 16.172 1 79.69 212 MET B CA 1
ATOM 5583 C C . MET B 1 212 ? -2.863 -41.906 15.273 1 79.69 212 MET B C 1
ATOM 5585 O O . MET B 1 212 ? -2.758 -41.844 14.047 1 79.69 212 MET B O 1
ATOM 5589 N N . GLN B 1 213 ? -3.676 -42.656 16.016 1 78.62 213 GLN B N 1
ATOM 5590 C CA . GLN B 1 213 ? -4.812 -43.219 15.297 1 78.62 213 GLN B CA 1
ATOM 5591 C C . GLN B 1 213 ? -6.008 -42.25 15.336 1 78.62 213 GLN B C 1
ATOM 5593 O O . GLN B 1 213 ? -6.473 -41.906 16.422 1 78.62 213 GLN B O 1
ATOM 5598 N N . ILE B 1 214 ? -6.402 -41.844 14.109 1 79.31 214 ILE B N 1
ATOM 5599 C CA . ILE B 1 214 ? -7.527 -40.906 13.992 1 79.31 214 ILE B CA 1
ATOM 5600 C C . ILE B 1 214 ? -8.727 -41.625 13.375 1 79.31 214 ILE B C 1
ATOM 5602 O O . ILE B 1 214 ? -8.594 -42.281 12.344 1 79.31 214 ILE B O 1
ATOM 5606 N N . THR B 1 215 ? -9.789 -41.625 14.102 1 79.31 215 THR B N 1
ATOM 5607 C CA . THR B 1 215 ? -11 -42.281 13.617 1 79.31 215 THR B CA 1
ATOM 5608 C C . THR B 1 215 ? -12.172 -41.281 13.594 1 79.31 215 THR B C 1
ATOM 5610 O O . THR B 1 215 ? -12.227 -40.344 14.391 1 79.31 215 THR B O 1
ATOM 5613 N N . LYS B 1 216 ? -13.008 -41.5 12.609 1 77.62 216 LYS B N 1
ATOM 5614 C CA . LYS B 1 216 ? -14.25 -40.75 12.523 1 77.62 216 LYS B CA 1
ATOM 5615 C C . LYS B 1 216 ? -15.258 -41.219 13.57 1 77.62 216 LYS B C 1
ATOM 5617 O O . LYS B 1 216 ? -15.414 -42.438 13.789 1 77.62 216 LYS B O 1
ATOM 5622 N N . ILE B 1 217 ? -15.719 -40.25 14.359 1 73.5 217 ILE B N 1
ATOM 5623 C CA . ILE B 1 217 ? -16.719 -40.625 15.359 1 73.5 217 ILE B CA 1
ATOM 5624 C C . ILE B 1 217 ? -17.984 -41.125 14.656 1 73.5 217 ILE B C 1
ATOM 5626 O O . ILE B 1 217 ? -18.516 -40.438 13.773 1 73.5 217 ILE B O 1
ATOM 5630 N N . ASN B 1 218 ? -18.375 -42.375 14.938 1 65.56 218 ASN B N 1
ATOM 5631 C CA . ASN B 1 218 ? -19.547 -43 14.328 1 65.56 218 ASN B CA 1
ATOM 5632 C C . ASN B 1 218 ? -20.781 -42.125 14.438 1 65.56 218 ASN B C 1
ATOM 5634 O O . ASN B 1 218 ? -21.094 -41.625 15.523 1 65.56 218 ASN B O 1
ATOM 5638 N N . GLY B 1 219 ? -21.484 -41.875 13.281 1 61.56 219 GLY B N 1
ATOM 5639 C CA . GLY B 1 219 ? -22.75 -41.156 13.219 1 61.56 219 GLY B CA 1
ATOM 5640 C C . GLY B 1 219 ? -22.562 -39.656 13.133 1 61.56 219 GLY B C 1
ATOM 5641 O O . GLY B 1 219 ? -23.547 -38.938 13.031 1 61.56 219 GLY B O 1
ATOM 5642 N N . LYS B 1 220 ? -21.297 -39.188 13.359 1 65.56 220 LYS B N 1
ATOM 5643 C CA . LYS B 1 220 ? -21.078 -37.75 13.242 1 65.56 220 LYS B CA 1
ATOM 5644 C C . LYS B 1 220 ? -20.109 -37.438 12.117 1 65.56 220 LYS B C 1
ATOM 5646 O O . LYS B 1 220 ? -19.078 -38.094 11.977 1 65.56 220 LYS B O 1
ATOM 5651 N N . GLU B 1 221 ? -20.516 -36.625 11.258 1 63.28 221 GLU B N 1
ATOM 5652 C CA . GLU B 1 221 ? -19.641 -36.219 10.164 1 63.28 221 GLU B CA 1
ATOM 5653 C C . GLU B 1 221 ? -18.516 -35.312 10.664 1 63.28 221 GLU B C 1
ATOM 5655 O O . GLU B 1 221 ? -18.781 -34.344 11.367 1 63.28 221 GLU B O 1
ATOM 5660 N N . PRO B 1 222 ? -17.25 -35.844 10.523 1 63.06 222 PRO B N 1
ATOM 5661 C CA . PRO B 1 222 ? -16.172 -34.938 10.922 1 63.06 222 PRO B CA 1
ATOM 5662 C C . PRO B 1 222 ? -16.234 -33.594 10.203 1 63.06 222 PRO B C 1
ATOM 5664 O O . PRO B 1 222 ? -16.516 -33.531 9 1 63.06 222 PRO B O 1
ATOM 5667 N N . VAL B 1 223 ? -16.406 -32.688 11.016 1 60.69 223 VAL B N 1
ATOM 5668 C CA . VAL B 1 223 ? -16.547 -31.328 10.477 1 60.69 223 VAL B CA 1
ATOM 5669 C C . VAL B 1 223 ? -15.289 -30.516 10.75 1 60.69 223 VAL B C 1
ATOM 5671 O O . VAL B 1 223 ? -14.766 -30.531 11.867 1 60.69 223 VAL B O 1
ATOM 5674 N N . PHE B 1 224 ? -14.797 -30.266 9.695 1 55.62 224 PHE B N 1
ATOM 5675 C CA . PHE B 1 224 ? -13.781 -29.234 9.875 1 55.62 224 PHE B CA 1
ATOM 5676 C C . PHE B 1 224 ? -14.383 -27.984 10.516 1 55.62 224 PHE B C 1
ATOM 5678 O O . PHE B 1 224 ? -15.344 -27.422 9.984 1 55.62 224 PHE B O 1
ATOM 5685 N N . SER B 1 225 ? -14.477 -27.734 11.82 1 48.84 225 SER B N 1
ATOM 5686 C CA . SER B 1 225 ? -15.023 -26.594 12.555 1 48.84 225 SER B CA 1
ATOM 5687 C C . SER B 1 225 ? -13.922 -25.672 13.039 1 48.84 225 SER B C 1
ATOM 5689 O O . SER B 1 225 ? -13.188 -26 13.977 1 48.84 225 SER B O 1
ATOM 5691 N N . PRO B 1 226 ? -13.922 -24.688 12.32 1 42.94 226 PRO B N 1
ATOM 5692 C CA . PRO B 1 226 ? -12.969 -23.703 12.844 1 42.94 226 PRO B CA 1
ATOM 5693 C C . PRO B 1 226 ? -13.352 -23.188 14.219 1 42.94 226 PRO B C 1
ATOM 5695 O O . PRO B 1 226 ? -14.539 -23.141 14.555 1 42.94 226 PRO B O 1
ATOM 5698 N N . PRO B 1 227 ? -12.641 -23.141 15.18 1 40.97 227 PRO B N 1
ATOM 5699 C CA . PRO B 1 227 ? -13.047 -22.75 16.531 1 40.97 227 PRO B CA 1
ATOM 5700 C C . PRO B 1 227 ? -13.938 -21.516 16.547 1 40.97 227 PRO B C 1
ATOM 5702 O O . PRO B 1 227 ? -13.688 -20.562 15.812 1 40.97 227 PRO B O 1
ATOM 5705 N N . THR B 1 228 ? -15.305 -21.453 16.672 1 32.53 228 THR B N 1
ATOM 5706 C CA . THR B 1 228 ? -16.312 -20.406 16.844 1 32.53 228 THR B CA 1
ATOM 5707 C C . THR B 1 228 ? -15.867 -19.406 17.891 1 32.53 228 THR B C 1
ATOM 5709 O O . THR B 1 228 ? -15.102 -19.734 18.797 1 32.53 228 THR B O 1
ATOM 5712 N N . LYS B 1 229 ? -16.484 -18 17.812 1 35.28 229 LYS B N 1
ATOM 5713 C CA . LYS B 1 229 ? -16.297 -16.812 18.641 1 35.28 229 LYS B CA 1
ATOM 5714 C C . LYS B 1 229 ? -16.391 -17.172 20.125 1 35.28 229 LYS B C 1
ATOM 5716 O O . LYS B 1 229 ? -16.188 -16.312 20.984 1 35.28 229 LYS B O 1
ATOM 5721 N N . GLU B 1 230 ? -17.562 -17.625 20.609 1 34.41 230 GLU B N 1
ATOM 5722 C CA . GLU B 1 230 ? -17.859 -17.469 22.031 1 34.41 230 GLU B CA 1
ATOM 5723 C C . GLU B 1 230 ? -16.625 -17.781 22.875 1 34.41 230 GLU B C 1
ATOM 5725 O O . GLU B 1 230 ? -16.516 -17.344 24.016 1 34.41 230 GLU B O 1
ATOM 5730 N N . ASN B 1 231 ? -16.156 -19 22.938 1 33.25 231 ASN B N 1
ATOM 5731 C CA . ASN B 1 231 ? -14.977 -19.125 23.781 1 33.25 231 ASN B CA 1
ATOM 5732 C C . ASN B 1 231 ? -13.781 -18.375 23.203 1 33.25 231 ASN B C 1
ATOM 5734 O O . ASN B 1 231 ? -13.758 -18.078 22 1 33.25 231 ASN B O 1
ATOM 5738 N N . SER B 1 232 ? -12.484 -17.984 23.797 1 32.84 232 SER B N 1
ATOM 5739 C CA . SER B 1 232 ? -11.234 -17.312 23.453 1 32.84 232 SER B CA 1
ATOM 5740 C C . SER B 1 232 ? -10.883 -17.531 21.984 1 32.84 232 SER B C 1
ATOM 5742 O O . SER B 1 232 ? -11.102 -18.609 21.438 1 32.84 232 SER B O 1
ATOM 5744 N N . MET B 1 233 ? -11.195 -16.578 20.922 1 37.38 233 MET B N 1
ATOM 5745 C CA . MET B 1 233 ? -10.617 -16.734 19.594 1 37.38 233 MET B CA 1
ATOM 5746 C C . MET B 1 233 ? -9.641 -17.906 19.562 1 37.38 233 MET B C 1
ATOM 5748 O O . MET B 1 233 ? -8.594 -17.859 20.203 1 37.38 233 MET B O 1
ATOM 5752 N N . THR B 1 234 ? -10.039 -19.016 19.547 1 37.97 234 THR B N 1
ATOM 5753 C CA . THR B 1 234 ? -9.234 -20.234 19.641 1 37.97 234 THR B CA 1
ATOM 5754 C C . THR B 1 234 ? -8.047 -20.172 18.688 1 37.97 234 THR B C 1
ATOM 5756 O O . THR B 1 234 ? -8.086 -19.453 17.688 1 37.97 234 THR B O 1
ATOM 5759 N N . SER B 1 235 ? -6.84 -20.703 18.984 1 40.91 235 SER B N 1
ATOM 5760 C CA . SER B 1 235 ? -5.512 -20.875 18.391 1 40.91 235 SER B CA 1
ATOM 5761 C C . SER B 1 235 ? -5.602 -21.234 16.922 1 40.91 235 SER B C 1
ATOM 5763 O O . SER B 1 235 ? -4.801 -20.766 16.109 1 40.91 235 SER B O 1
ATOM 5765 N N . ASP B 1 236 ? -6.812 -21.922 16.5 1 39.44 236 ASP B N 1
ATOM 5766 C CA . ASP B 1 236 ? -6.863 -22.5 15.148 1 39.44 236 ASP B CA 1
ATOM 5767 C C . ASP B 1 236 ? -7.238 -21.422 14.117 1 39.44 236 ASP B C 1
ATOM 5769 O O . ASP B 1 236 ? -6.648 -21.359 13.039 1 39.44 236 ASP B O 1
ATOM 5773 N N . GLU B 1 237 ? -8.328 -20.672 14.352 1 46.28 237 GLU B N 1
ATOM 5774 C CA . GLU B 1 237 ? -8.734 -19.594 13.445 1 46.28 237 GLU B CA 1
ATOM 5775 C C . GLU B 1 237 ? -7.602 -18.594 13.234 1 46.28 237 GLU B C 1
ATOM 5777 O O . GLU B 1 237 ? -7.438 -18.062 12.133 1 46.28 237 GLU B O 1
ATOM 5782 N N . GLU B 1 238 ? -6.871 -18.609 14.195 1 49.62 238 GLU B N 1
ATOM 5783 C CA . GLU B 1 238 ? -5.746 -17.688 14.102 1 49.62 238 GLU B CA 1
ATOM 5784 C C . GLU B 1 238 ? -4.672 -18.219 13.148 1 49.62 238 GLU B C 1
ATOM 5786 O O . GLU B 1 238 ? -4.078 -17.453 12.391 1 49.62 238 GLU B O 1
ATOM 5791 N N . ILE B 1 239 ? -4.578 -19.609 13.203 1 50.38 239 ILE B N 1
ATOM 5792 C CA . ILE B 1 239 ? -3.543 -20.203 12.367 1 50.38 239 ILE B CA 1
ATOM 5793 C C . ILE B 1 239 ? -3.949 -20.109 10.898 1 50.38 239 ILE B C 1
ATOM 5795 O O . ILE B 1 239 ? -3.127 -19.766 10.039 1 50.38 239 ILE B O 1
ATOM 5799 N N . PHE B 1 240 ? -5.281 -20.516 10.656 1 52.62 240 PHE B N 1
ATOM 5800 C CA . PHE B 1 240 ? -5.742 -20.422 9.281 1 52.62 240 PHE B CA 1
ATOM 5801 C C . PHE B 1 240 ? -5.676 -18.984 8.773 1 52.62 240 PHE B C 1
ATOM 5803 O O . PHE B 1 240 ? -5.328 -18.75 7.617 1 52.62 240 PHE B O 1
ATOM 5810 N N . ASN B 1 241 ? -5.996 -18.172 9.688 1 56.97 241 ASN B N 1
ATOM 5811 C CA . ASN B 1 241 ? -5.918 -16.766 9.289 1 56.97 241 ASN B CA 1
ATOM 5812 C C . ASN B 1 241 ? -4.48 -16.344 9.008 1 56.97 241 ASN B C 1
ATOM 5814 O O . ASN B 1 241 ? -4.23 -15.5 8.141 1 56.97 241 ASN B O 1
ATOM 5818 N N . GLU B 1 242 ? -3.688 -17.141 9.656 1 60.78 242 GLU B N 1
ATOM 5819 C CA . GLU B 1 242 ? -2.287 -16.781 9.469 1 60.78 242 GLU B CA 1
ATOM 5820 C C . GLU B 1 242 ? -1.695 -17.469 8.242 1 60.78 242 GLU B C 1
ATOM 5822 O O . GLU B 1 242 ? -0.937 -16.859 7.488 1 60.78 242 GLU B O 1
ATOM 5827 N N . LEU B 1 243 ? -2.148 -18.797 8.07 1 65.81 243 LEU B N 1
ATOM 5828 C CA . LEU B 1 243 ? -1.569 -19.516 6.941 1 65.81 243 LEU B CA 1
ATOM 5829 C C . LEU B 1 243 ? -2.371 -19.281 5.668 1 65.81 243 LEU B C 1
ATOM 5831 O O . LEU B 1 243 ? -1.807 -19.234 4.57 1 65.81 243 LEU B O 1
ATOM 5835 N N . GLY B 1 244 ? -3.637 -19.031 5.727 1 75.06 244 GLY B N 1
ATOM 5836 C CA . GLY B 1 244 ? -4.559 -18.578 4.699 1 75.06 244 GLY B CA 1
ATOM 5837 C C . GLY B 1 244 ? -4.215 -19.109 3.314 1 75.06 244 GLY B C 1
ATOM 5838 O O . GLY B 1 244 ? -4.293 -20.312 3.062 1 75.06 244 GLY B O 1
ATOM 5839 N N . ALA B 1 245 ? -3.621 -18.375 2.447 1 83.38 245 ALA B N 1
ATOM 5840 C CA . ALA B 1 245 ? -3.33 -18.672 1.046 1 83.38 245 ALA B CA 1
ATOM 5841 C C . ALA B 1 245 ? -2.139 -19.625 0.919 1 83.38 245 ALA B C 1
ATOM 5843 O O . ALA B 1 245 ? -1.974 -20.281 -0.106 1 83.38 245 ALA B O 1
ATOM 5844 N N . THR B 1 246 ? -1.377 -19.641 1.966 1 78.5 246 THR B N 1
ATOM 5845 C CA . THR B 1 246 ? -0.22 -20.531 1.974 1 78.5 246 THR B CA 1
ATOM 5846 C C . THR B 1 246 ? -0.658 -22 1.911 1 78.5 246 THR B C 1
ATOM 5848 O O . THR B 1 246 ? 0.017 -22.828 1.297 1 78.5 246 THR B O 1
ATOM 5851 N N . LEU B 1 247 ? -1.777 -22.312 2.467 1 73.12 247 LEU B N 1
ATOM 5852 C CA . LEU B 1 247 ? -2.316 -23.672 2.438 1 73.12 247 LEU B CA 1
ATOM 5853 C C . LEU B 1 247 ? -2.705 -24.062 1.018 1 73.12 247 LEU B C 1
ATOM 5855 O O . LEU B 1 247 ? -2.504 -25.219 0.615 1 73.12 247 LEU B O 1
ATOM 5859 N N . ILE B 1 248 ? -3.236 -23.188 0.371 1 82.94 248 ILE B N 1
ATOM 5860 C CA . ILE B 1 248 ? -3.635 -23.422 -1.01 1 82.94 248 ILE B CA 1
ATOM 5861 C C . ILE B 1 248 ? -2.4 -23.719 -1.859 1 82.94 248 ILE B C 1
ATOM 5863 O O . ILE B 1 248 ? -2.383 -24.688 -2.631 1 82.94 248 ILE B O 1
ATOM 5867 N N . PHE B 1 249 ? -1.425 -22.938 -1.665 1 85.19 249 PHE B N 1
ATOM 5868 C CA . PHE B 1 249 ? -0.226 -23.125 -2.475 1 85.19 249 PHE B CA 1
ATOM 5869 C C . PHE B 1 249 ? 0.494 -24.406 -2.096 1 85.19 249 PHE B C 1
ATOM 5871 O O . PHE B 1 249 ? 1.074 -25.078 -2.953 1 85.19 249 PHE B O 1
ATOM 5878 N N . ALA B 1 250 ? 0.464 -24.672 -0.849 1 75.12 250 ALA B N 1
ATOM 5879 C CA . ALA B 1 250 ? 1.032 -25.938 -0.405 1 75.12 250 ALA B CA 1
ATOM 5880 C C . ALA B 1 250 ? 0.36 -27.125 -1.108 1 75.12 250 ALA B C 1
ATOM 5882 O O . ALA B 1 250 ? 1.019 -28.109 -1.45 1 75.12 250 ALA B O 1
ATOM 5883 N N . ALA B 1 251 ? -0.882 -27.031 -1.298 1 77.75 251 ALA B N 1
ATOM 5884 C CA . ALA B 1 251 ? -1.619 -28.078 -2.008 1 77.75 251 ALA B CA 1
ATOM 5885 C C . ALA B 1 251 ? -1.146 -28.203 -3.455 1 77.75 251 ALA B C 1
ATOM 5887 O O . ALA B 1 251 ? -1.077 -29.297 -4.004 1 77.75 251 ALA B O 1
ATOM 5888 N N . ILE B 1 252 ? -0.84 -27.109 -4.043 1 87.5 252 ILE B N 1
ATOM 5889 C CA . ILE B 1 252 ? -0.341 -27.094 -5.414 1 87.5 252 ILE B CA 1
ATOM 5890 C C . ILE B 1 252 ? 1.001 -27.812 -5.48 1 87.5 252 ILE B C 1
ATOM 5892 O O . ILE B 1 252 ? 1.22 -28.656 -6.359 1 87.5 252 ILE B O 1
ATOM 5896 N N . LEU B 1 253 ? 1.844 -27.484 -4.539 1 76.69 253 LEU B N 1
ATOM 5897 C CA . LEU B 1 253 ? 3.168 -28.094 -4.512 1 76.69 253 LEU B CA 1
ATOM 5898 C C . LEU B 1 253 ? 3.068 -29.594 -4.254 1 76.69 253 LEU B C 1
ATOM 5900 O O . LEU B 1 253 ? 3.852 -30.375 -4.801 1 76.69 253 LEU B O 1
ATOM 5904 N N . LYS B 1 254 ? 2.145 -29.969 -3.498 1 72.75 254 LYS B N 1
ATOM 5905 C CA . LYS B 1 254 ? 1.946 -31.375 -3.16 1 72.75 254 LYS B CA 1
ATOM 5906 C C . LYS B 1 254 ? 1.402 -32.156 -4.352 1 72.75 254 LYS B C 1
ATOM 5908 O O . LYS B 1 254 ? 1.811 -33.281 -4.598 1 72.75 254 LYS B O 1
ATOM 5913 N N . ALA B 1 255 ? 0.471 -31.594 -5.059 1 76.75 255 ALA B N 1
ATOM 5914 C CA . ALA B 1 255 ? -0.199 -32.25 -6.172 1 76.75 255 ALA B CA 1
ATOM 5915 C C . ALA B 1 255 ? 0.78 -32.562 -7.301 1 76.75 255 ALA B C 1
ATOM 5917 O O . ALA B 1 255 ? 0.599 -33.531 -8.047 1 76.75 255 ALA B O 1
ATOM 5918 N N . GLN B 1 256 ? 1.784 -31.797 -7.469 1 83.06 256 GLN B N 1
ATOM 5919 C CA . GLN B 1 256 ? 2.834 -31.953 -8.477 1 83.06 256 GLN B CA 1
ATOM 5920 C C . GLN B 1 256 ? 2.244 -32.031 -9.875 1 83.06 256 GLN B C 1
ATOM 5922 O O . GLN B 1 256 ? 2.746 -32.75 -10.727 1 83.06 256 GLN B O 1
ATOM 5927 N N . VAL B 1 257 ? 1.113 -31.328 -10 1 91.81 257 VAL B N 1
ATOM 5928 C CA . VAL B 1 257 ? 0.522 -31.172 -11.328 1 91.81 257 VAL B CA 1
ATOM 5929 C C . VAL B 1 257 ? 1.222 -30.031 -12.07 1 91.81 257 VAL B C 1
ATOM 5931 O O . VAL B 1 257 ? 1.547 -29 -11.477 1 91.81 257 VAL B O 1
ATOM 5934 N N . PRO B 1 258 ? 1.437 -30.219 -13.445 1 97 258 PRO B N 1
ATOM 5935 C CA . PRO B 1 258 ? 2.121 -29.156 -14.195 1 97 258 PRO B CA 1
ATOM 5936 C C . PRO B 1 258 ? 1.446 -27.797 -14.047 1 97 258 PRO B C 1
ATOM 5938 O O . PRO B 1 258 ? 0.218 -27.719 -13.977 1 97 258 PRO B O 1
ATOM 5941 N N . ILE B 1 259 ? 2.301 -26.797 -14.016 1 98.06 259 ILE B N 1
ATOM 5942 C CA . ILE B 1 259 ? 1.825 -25.422 -13.883 1 98.06 259 ILE B CA 1
ATOM 5943 C C . ILE B 1 259 ? 2.084 -24.656 -15.18 1 98.06 259 ILE B C 1
ATOM 5945 O O . ILE B 1 259 ? 3.146 -24.812 -15.789 1 98.06 259 ILE B O 1
ATOM 5949 N N . VAL B 1 260 ? 1.112 -23.906 -15.609 1 98.62 260 VAL B N 1
ATOM 5950 C CA . VAL B 1 260 ? 1.217 -23.141 -16.844 1 98.62 260 VAL B CA 1
ATOM 5951 C C . VAL B 1 260 ? 1.115 -21.656 -16.547 1 98.62 260 VAL B C 1
ATOM 5953 O O . VAL B 1 260 ? 0.224 -21.219 -15.805 1 98.62 260 VAL B O 1
ATOM 5956 N N . PHE B 1 261 ? 2.055 -20.859 -17.062 1 98.44 261 PHE B N 1
ATOM 5957 C CA . PHE B 1 261 ? 2.043 -19.391 -16.984 1 98.44 261 PHE B CA 1
ATOM 5958 C C . PHE B 1 261 ? 2.035 -18.781 -18.375 1 98.44 261 PHE B C 1
ATOM 5960 O O . PHE B 1 261 ? 2.221 -19.484 -19.375 1 98.44 261 PHE B O 1
ATOM 5967 N N . HIS B 1 262 ? 1.683 -17.562 -18.484 1 98 262 HIS B N 1
ATOM 5968 C CA . HIS B 1 262 ? 1.97 -16.719 -19.656 1 98 262 HIS B CA 1
ATOM 5969 C C . HIS B 1 262 ? 2.963 -15.617 -19.297 1 98 262 HIS B C 1
ATOM 5971 O O . HIS B 1 262 ? 2.645 -14.711 -18.531 1 98 262 HIS B O 1
ATOM 5977 N N . ASN B 1 263 ? 4.168 -15.703 -19.859 1 95.5 263 ASN B N 1
ATOM 5978 C CA . ASN B 1 263 ? 5.203 -14.75 -19.469 1 95.5 263 ASN B CA 1
ATOM 5979 C C . ASN B 1 263 ? 5.395 -14.727 -17.953 1 95.5 263 ASN B C 1
ATOM 5981 O O . ASN B 1 263 ? 5.293 -13.672 -17.328 1 95.5 263 ASN B O 1
ATOM 5985 N N . GLY B 1 264 ? 5.809 -15.867 -17.438 1 96.94 264 GLY B N 1
ATOM 5986 C CA . GLY B 1 264 ? 5.535 -16.172 -16.047 1 96.94 264 GLY B CA 1
ATOM 5987 C C . GLY B 1 264 ? 6.719 -15.906 -15.125 1 96.94 264 GLY B C 1
ATOM 5988 O O . GLY B 1 264 ? 6.754 -16.375 -13.992 1 96.94 264 GLY B O 1
ATOM 5989 N N . LEU B 1 265 ? 7.711 -15.141 -15.555 1 96.19 265 LEU B N 1
ATOM 5990 C CA . LEU B 1 265 ? 8.891 -14.938 -14.719 1 96.19 265 LEU B CA 1
ATOM 5991 C C . LEU B 1 265 ? 8.523 -14.266 -13.406 1 96.19 265 LEU B C 1
ATOM 5993 O O . LEU B 1 265 ? 8.859 -14.766 -12.328 1 96.19 265 LEU B O 1
ATOM 5997 N N . PHE B 1 266 ? 7.84 -13.18 -13.484 1 96.56 266 PHE B N 1
ATOM 5998 C CA . PHE B 1 266 ? 7.438 -12.469 -12.273 1 96.56 266 PHE B CA 1
ATOM 5999 C C . PHE B 1 266 ? 6.43 -13.289 -11.477 1 96.56 266 PHE B C 1
ATOM 6001 O O . PHE B 1 266 ? 6.48 -13.312 -10.242 1 96.56 266 PHE B O 1
ATOM 6008 N N . ASP B 1 267 ? 5.508 -13.914 -12.203 1 97.56 267 ASP B N 1
ATOM 6009 C CA . ASP B 1 267 ? 4.551 -14.773 -11.508 1 97.56 267 ASP B CA 1
ATOM 6010 C C . ASP B 1 267 ? 5.262 -15.805 -10.641 1 97.56 267 ASP B C 1
ATOM 6012 O O . ASP B 1 267 ? 4.918 -15.977 -9.469 1 97.56 267 ASP B O 1
ATOM 6016 N N . LEU B 1 268 ? 6.168 -16.406 -11.281 1 96.88 268 LEU B N 1
ATOM 6017 C CA . LEU B 1 268 ? 6.934 -17.438 -10.586 1 96.88 268 LEU B CA 1
ATOM 6018 C C . LEU B 1 268 ? 7.691 -16.859 -9.398 1 96.88 268 LEU B C 1
ATOM 6020 O O . LEU B 1 268 ? 7.711 -17.438 -8.32 1 96.88 268 LEU B O 1
ATOM 6024 N N . GLY B 1 269 ? 8.352 -15.766 -9.57 1 96.56 269 GLY B N 1
ATOM 6025 C CA . GLY B 1 269 ? 9.07 -15.102 -8.5 1 96.56 269 GLY B CA 1
ATOM 6026 C C . GLY B 1 269 ? 8.18 -14.734 -7.324 1 96.56 269 GLY B C 1
ATOM 6027 O O . GLY B 1 269 ? 8.539 -14.969 -6.172 1 96.56 269 GLY B O 1
ATOM 6028 N N . TYR B 1 270 ? 7.066 -14.164 -7.582 1 95.88 270 TYR B N 1
ATOM 6029 C CA . TYR B 1 270 ? 6.164 -13.703 -6.535 1 95.88 270 TYR B CA 1
ATOM 6030 C C . TYR B 1 270 ? 5.543 -14.875 -5.785 1 95.88 270 TYR B C 1
ATOM 6032 O O . TYR B 1 270 ? 5.41 -14.836 -4.559 1 95.88 270 TYR B O 1
ATOM 6040 N N . VAL B 1 271 ? 5.113 -15.875 -6.543 1 95.5 271 VAL B N 1
ATOM 6041 C CA . VAL B 1 271 ? 4.531 -17.031 -5.879 1 95.5 271 VAL B CA 1
ATOM 6042 C C . VAL B 1 271 ? 5.562 -17.672 -4.949 1 95.5 271 VAL B C 1
ATOM 6044 O O . VAL B 1 271 ? 5.25 -18.031 -3.812 1 95.5 271 VAL B O 1
ATOM 6047 N N . TYR B 1 272 ? 6.762 -17.797 -5.434 1 92.44 272 TYR B N 1
ATOM 6048 C CA . TYR B 1 272 ? 7.82 -18.328 -4.59 1 92.44 272 TYR B CA 1
ATOM 6049 C C . TYR B 1 272 ? 8.047 -17.453 -3.365 1 92.44 272 TYR B C 1
ATOM 6051 O O . TYR B 1 272 ? 8.062 -17.938 -2.234 1 92.44 272 TYR B O 1
ATOM 6059 N N . SER B 1 273 ? 8.227 -16.188 -3.566 1 91.62 273 SER B N 1
ATOM 6060 C CA . SER B 1 273 ? 8.562 -15.234 -2.512 1 91.62 273 SER B CA 1
ATOM 6061 C C . SER B 1 273 ? 7.469 -15.164 -1.455 1 91.62 273 SER B C 1
ATOM 6063 O O . SER B 1 273 ? 7.75 -14.953 -0.273 1 91.62 273 SER B O 1
ATOM 6065 N N . HIS B 1 274 ? 6.25 -15.305 -1.852 1 90.19 274 HIS B N 1
ATOM 6066 C CA . HIS B 1 274 ? 5.121 -15.133 -0.942 1 90.19 274 HIS B CA 1
ATOM 6067 C C . HIS B 1 274 ? 4.855 -16.406 -0.153 1 90.19 274 HIS B C 1
ATOM 6069 O O . HIS B 1 274 ? 4.449 -16.359 1.01 1 90.19 274 HIS B O 1
ATOM 6075 N N . PHE B 1 275 ? 5.09 -17.516 -0.809 1 84.81 275 PHE B N 1
ATOM 6076 C CA . PHE B 1 275 ? 4.59 -18.734 -0.176 1 84.81 275 PHE B CA 1
ATOM 6077 C C . PHE B 1 275 ? 5.742 -19.609 0.302 1 84.81 275 PHE B C 1
ATOM 6079 O O . PHE B 1 275 ? 5.562 -20.453 1.18 1 84.81 275 PHE B O 1
ATOM 6086 N N . VAL B 1 276 ? 6.824 -19.453 -0.314 1 81.75 276 VAL B N 1
ATOM 6087 C CA . VAL B 1 276 ? 7.91 -20.391 -0.004 1 81.75 276 VAL B CA 1
ATOM 6088 C C . VAL B 1 276 ? 8.953 -19.688 0.869 1 81.75 276 VAL B C 1
ATOM 6090 O O . VAL B 1 276 ? 9.055 -19.969 2.064 1 81.75 276 VAL B O 1
ATOM 6093 N N . ASP B 1 277 ? 9.648 -18.703 0.236 1 80.62 277 ASP B N 1
ATOM 6094 C CA . ASP B 1 277 ? 10.711 -17.969 0.921 1 80.62 277 ASP B CA 1
ATOM 6095 C C . ASP B 1 277 ? 11.156 -16.75 0.116 1 80.62 277 ASP B C 1
ATOM 6097 O O . ASP B 1 277 ? 10.672 -16.531 -0.996 1 80.62 277 ASP B O 1
ATOM 6101 N N . SER B 1 278 ? 12.102 -16.016 0.842 1 85.12 278 SER B N 1
ATOM 6102 C CA . SER B 1 278 ? 12.75 -14.961 0.061 1 85.12 278 SER B CA 1
ATOM 6103 C C . SER B 1 278 ? 13.547 -15.547 -1.099 1 85.12 278 SER B C 1
ATOM 6105 O O . SER B 1 278 ? 14.156 -16.609 -0.964 1 85.12 278 SER B O 1
ATOM 6107 N N . LEU B 1 279 ? 13.508 -14.914 -2.23 1 90.88 279 LEU B N 1
ATOM 6108 C CA . LEU B 1 279 ? 14.281 -15.383 -3.375 1 90.88 279 LEU B CA 1
ATOM 6109 C C . LEU B 1 279 ? 15.766 -15.438 -3.047 1 90.88 279 LEU B C 1
ATOM 6111 O O . LEU B 1 279 ? 16.281 -14.555 -2.359 1 90.88 279 LEU B O 1
ATOM 6115 N N . GLY B 1 280 ? 16.375 -16.391 -3.535 1 84.12 280 GLY B N 1
ATOM 6116 C CA . GLY B 1 280 ? 17.797 -16.562 -3.311 1 84.12 280 GLY B CA 1
ATOM 6117 C C . GLY B 1 280 ? 18.625 -15.398 -3.814 1 84.12 280 GLY B C 1
ATOM 6118 O O . GLY B 1 280 ? 18.125 -14.531 -4.539 1 84.12 280 GLY B O 1
ATOM 6119 N N . MET B 1 281 ? 19.938 -15.414 -3.48 1 84.19 281 MET B N 1
ATOM 6120 C CA . MET B 1 281 ? 20.797 -14.289 -3.801 1 84.19 281 MET B CA 1
ATOM 6121 C C . MET B 1 281 ? 21.344 -14.406 -5.219 1 84.19 281 MET B C 1
ATOM 6123 O O . MET B 1 281 ? 21.906 -13.445 -5.754 1 84.19 281 MET B O 1
ATOM 6127 N N . SER B 1 282 ? 21.109 -15.578 -5.828 1 82.69 282 SER B N 1
ATOM 6128 C CA . SER B 1 282 ? 21.578 -15.781 -7.195 1 82.69 282 SER B CA 1
ATOM 6129 C C . SER B 1 282 ? 20.547 -16.516 -8.039 1 82.69 282 SER B C 1
ATOM 6131 O O . SER B 1 282 ? 19.688 -17.203 -7.496 1 82.69 282 SER B O 1
ATOM 6133 N N . LEU B 1 283 ? 20.688 -16.359 -9.352 1 91.69 283 LEU B N 1
ATOM 6134 C CA . LEU B 1 283 ? 19.797 -17.047 -10.289 1 91.69 283 LEU B CA 1
ATOM 6135 C C . LEU B 1 283 ? 19.906 -18.562 -10.133 1 91.69 283 LEU B C 1
ATOM 6137 O O . LEU B 1 283 ? 18.891 -19.266 -10.227 1 91.69 283 LEU B O 1
ATOM 6141 N N . ASP B 1 284 ? 21.047 -18.984 -9.914 1 83.25 284 ASP B N 1
ATOM 6142 C CA . ASP B 1 284 ? 21.266 -20.422 -9.781 1 83.25 284 ASP B CA 1
ATOM 6143 C C . ASP B 1 284 ? 20.531 -20.984 -8.57 1 83.25 284 ASP B C 1
ATOM 6145 O O . ASP B 1 284 ? 19.938 -22.062 -8.633 1 83.25 284 ASP B O 1
ATOM 6149 N N . GLU B 1 285 ? 20.594 -20.266 -7.473 1 79.94 285 GLU B N 1
ATOM 6150 C CA . GLU B 1 285 ? 19.844 -20.688 -6.285 1 79.94 285 GLU B CA 1
ATOM 6151 C C . GLU B 1 285 ? 18.344 -20.75 -6.562 1 79.94 285 GLU B C 1
ATOM 6153 O O . GLU B 1 285 ? 17.672 -21.688 -6.133 1 79.94 285 GLU B O 1
ATOM 6158 N N . PHE B 1 286 ? 17.969 -19.828 -7.293 1 91.12 286 PHE B N 1
ATOM 6159 C CA . PHE B 1 286 ? 16.562 -19.781 -7.652 1 91.12 286 PHE B CA 1
ATOM 6160 C C . PHE B 1 286 ? 16.172 -20.969 -8.516 1 91.12 286 PHE B C 1
ATOM 6162 O O . PHE B 1 286 ? 15.133 -21.594 -8.297 1 91.12 286 PHE B O 1
ATOM 6169 N N . ARG B 1 287 ? 16.984 -21.312 -9.469 1 87.38 287 ARG B N 1
ATOM 6170 C CA . ARG B 1 287 ? 16.75 -22.453 -10.336 1 87.38 287 ARG B CA 1
ATOM 6171 C C . ARG B 1 287 ? 16.609 -23.734 -9.523 1 87.38 287 ARG B C 1
ATOM 6173 O O . ARG B 1 287 ? 15.672 -24.516 -9.742 1 87.38 287 ARG B O 1
ATOM 6180 N N . VAL B 1 288 ? 17.438 -23.828 -8.625 1 79.75 288 VAL B N 1
ATOM 6181 C CA . VAL B 1 288 ? 17.453 -25.031 -7.812 1 79.75 288 VAL B CA 1
ATOM 6182 C C . VAL B 1 288 ? 16.188 -25.109 -6.961 1 79.75 288 VAL B C 1
ATOM 6184 O O . VAL B 1 288 ? 15.555 -26.172 -6.895 1 79.75 288 VAL B O 1
ATOM 6187 N N . ASP B 1 289 ? 15.867 -24.031 -6.352 1 80.38 289 ASP B N 1
ATOM 6188 C CA . ASP B 1 289 ? 14.688 -24 -5.492 1 80.38 289 ASP B CA 1
ATOM 6189 C C . ASP B 1 289 ? 13.422 -24.328 -6.277 1 80.38 289 ASP B C 1
ATOM 6191 O O . ASP B 1 289 ? 12.602 -25.141 -5.828 1 80.38 289 ASP B O 1
ATOM 6195 N N . VAL B 1 290 ? 13.305 -23.781 -7.406 1 87.56 290 VAL B N 1
ATOM 6196 C CA . VAL B 1 290 ? 12.102 -23.953 -8.211 1 87.56 290 VAL B CA 1
ATOM 6197 C C . VAL B 1 290 ? 12.031 -25.391 -8.727 1 87.56 290 VAL B C 1
ATOM 6199 O O . VAL B 1 290 ? 10.977 -26.031 -8.672 1 87.56 290 VAL B O 1
ATOM 6202 N N . ARG B 1 291 ? 13.086 -25.906 -9.172 1 83 291 ARG B N 1
ATOM 6203 C CA . ARG B 1 291 ? 13.102 -27.25 -9.742 1 83 291 ARG B CA 1
ATOM 6204 C C . ARG B 1 291 ? 12.852 -28.312 -8.672 1 83 291 ARG B C 1
ATOM 6206 O O . ARG B 1 291 ? 12.273 -29.359 -8.953 1 83 291 ARG B O 1
ATOM 6213 N N . THR B 1 292 ? 13.242 -27.938 -7.539 1 72.88 292 THR B N 1
ATOM 6214 C CA . THR B 1 292 ? 13.086 -28.891 -6.445 1 72.88 292 THR B CA 1
ATOM 6215 C C . THR B 1 292 ? 11.641 -28.891 -5.941 1 72.88 292 THR B C 1
ATOM 6217 O O . THR B 1 292 ? 11.102 -29.938 -5.602 1 72.88 292 THR B O 1
ATOM 6220 N N . LEU B 1 293 ? 11.031 -27.781 -5.926 1 75 293 LEU B N 1
ATOM 6221 C CA . LEU B 1 293 ? 9.766 -27.641 -5.219 1 75 293 LEU B CA 1
ATOM 6222 C C . LEU B 1 293 ? 8.586 -27.688 -6.195 1 75 293 LEU B C 1
ATOM 6224 O O . LEU B 1 293 ? 7.531 -28.234 -5.871 1 75 293 LEU B O 1
ATOM 6228 N N . PHE B 1 294 ? 8.797 -27.125 -7.34 1 83 294 PHE B N 1
ATOM 6229 C CA . PHE B 1 294 ? 7.68 -26.938 -8.258 1 83 294 PHE B CA 1
ATOM 6230 C C . PHE B 1 294 ? 7.574 -28.094 -9.234 1 83 294 PHE B C 1
ATOM 6232 O O . PHE B 1 294 ? 8.578 -28.719 -9.578 1 83 294 PHE B O 1
ATOM 6239 N N . PRO B 1 295 ? 6.336 -28.422 -9.586 1 86.06 295 PRO B N 1
ATOM 6240 C CA . PRO B 1 295 ? 6.188 -29.344 -10.719 1 86.06 295 PRO B CA 1
ATOM 6241 C C . PRO B 1 295 ? 6.707 -28.75 -12.023 1 86.06 295 PRO B C 1
ATOM 6243 O O . PRO B 1 295 ? 7.336 -27.688 -12.023 1 86.06 295 PRO B O 1
ATOM 6246 N N . ASP B 1 296 ? 6.531 -29.516 -13.133 1 93.06 296 ASP B N 1
ATOM 6247 C CA . ASP B 1 296 ? 6.918 -28.984 -14.43 1 93.06 296 ASP B CA 1
ATOM 6248 C C . ASP B 1 296 ? 6.145 -27.703 -14.75 1 93.06 296 ASP B C 1
ATOM 6250 O O . ASP B 1 296 ? 4.949 -27.594 -14.461 1 93.06 296 ASP B O 1
ATOM 6254 N N . ILE B 1 297 ? 6.891 -26.781 -15.312 1 97.31 297 ILE B N 1
ATOM 6255 C CA . ILE B 1 297 ? 6.316 -25.484 -15.609 1 97.31 297 ILE B CA 1
ATOM 6256 C C . ILE B 1 297 ? 6.359 -25.219 -17.125 1 97.31 297 ILE B C 1
ATOM 6258 O O . ILE B 1 297 ? 7.359 -25.516 -17.781 1 97.31 297 ILE B O 1
ATOM 6262 N N . TYR B 1 298 ? 5.316 -24.75 -17.656 1 98 298 TYR B N 1
ATOM 6263 C CA . TYR B 1 298 ? 5.238 -24.359 -19.047 1 98 298 TYR B CA 1
ATOM 6264 C C . TYR B 1 298 ? 4.84 -22.891 -19.188 1 98 298 TYR B C 1
ATOM 6266 O O . TYR B 1 298 ? 4.102 -22.359 -18.344 1 98 298 TYR B O 1
ATOM 6274 N N . ASP B 1 299 ? 5.309 -22.234 -20.203 1 98.12 299 ASP B N 1
ATOM 6275 C CA . ASP B 1 299 ? 5 -20.844 -20.5 1 98.12 299 ASP B CA 1
ATOM 6276 C C . ASP B 1 299 ? 4.375 -20.719 -21.891 1 98.12 299 ASP B C 1
ATOM 6278 O O . ASP B 1 299 ? 5.023 -21.016 -22.906 1 98.12 299 ASP B O 1
ATOM 6282 N N . THR B 1 300 ? 3.17 -20.188 -21.953 1 97.5 300 THR B N 1
ATOM 6283 C CA . THR B 1 300 ? 2.441 -20.156 -23.219 1 97.5 300 THR B CA 1
ATOM 6284 C C . THR B 1 300 ? 3.127 -19.234 -24.203 1 97.5 300 THR B C 1
ATOM 6286 O O . THR B 1 300 ? 3.088 -19.469 -25.422 1 97.5 300 THR B O 1
ATOM 6289 N N . LYS B 1 301 ? 3.715 -18.188 -23.656 1 96.31 301 LYS B N 1
ATOM 6290 C CA . LYS B 1 301 ? 4.402 -17.266 -24.578 1 96.31 301 LYS B CA 1
ATOM 6291 C C . LYS B 1 301 ? 5.621 -17.938 -25.203 1 96.31 301 LYS B C 1
ATOM 6293 O O . LYS B 1 301 ? 5.922 -17.703 -26.375 1 96.31 301 LYS B O 1
ATOM 6298 N N . THR B 1 302 ? 6.367 -18.719 -24.484 1 95.5 302 THR B N 1
ATOM 6299 C CA . THR B 1 302 ? 7.484 -19.484 -25.016 1 95.5 302 THR B CA 1
ATOM 6300 C C . THR B 1 302 ? 7.004 -20.453 -26.078 1 95.5 302 THR B C 1
ATOM 6302 O O . THR B 1 302 ? 7.633 -20.594 -27.141 1 95.5 302 THR B O 1
ATOM 6305 N N . LEU B 1 303 ? 5.906 -21.188 -25.859 1 94.75 303 LEU B N 1
ATOM 6306 C CA . LEU B 1 303 ? 5.34 -22.125 -26.812 1 94.75 303 LEU B CA 1
ATOM 6307 C C . LEU B 1 303 ? 4.934 -21.391 -28.109 1 94.75 303 LEU B C 1
ATOM 6309 O O . LEU B 1 303 ? 5.238 -21.859 -29.203 1 94.75 303 LEU B O 1
ATOM 6313 N N . ALA B 1 304 ? 4.293 -20.266 -27.891 1 93.75 304 ALA B N 1
ATOM 6314 C CA . ALA B 1 304 ? 3.801 -19.5 -29.031 1 93.75 304 ALA B CA 1
ATOM 6315 C C . ALA B 1 304 ? 4.953 -19.016 -29.906 1 93.75 304 ALA B C 1
ATOM 6317 O O . ALA B 1 304 ? 4.848 -19.016 -31.141 1 93.75 304 ALA B O 1
ATOM 6318 N N . LYS B 1 305 ? 6.004 -18.594 -29.297 1 89.81 305 LYS B N 1
ATOM 6319 C CA . LYS B 1 305 ? 7.176 -18.109 -30.031 1 89.81 305 LYS B CA 1
ATOM 6320 C C . LYS B 1 305 ? 7.797 -19.219 -30.875 1 89.81 305 LYS B C 1
ATOM 6322 O O . LYS B 1 305 ? 8.461 -18.953 -31.875 1 89.81 305 LYS B O 1
ATOM 6327 N N . SER B 1 306 ? 7.625 -20.438 -30.484 1 88.62 306 SER B N 1
ATOM 6328 C CA . SER B 1 306 ? 8.234 -21.562 -31.188 1 88.62 306 SER B CA 1
ATOM 6329 C C . SER B 1 306 ? 7.414 -21.969 -32.406 1 88.62 306 SER B C 1
ATOM 6331 O O . SER B 1 306 ? 7.883 -22.734 -33.25 1 88.62 306 SER B O 1
ATOM 6333 N N . ILE B 1 307 ? 6.215 -21.484 -32.469 1 86.75 307 ILE B N 1
ATOM 6334 C CA . ILE B 1 307 ? 5.309 -21.812 -33.562 1 86.75 307 ILE B CA 1
ATOM 6335 C C . ILE B 1 307 ? 5.375 -20.75 -34.625 1 86.75 307 ILE B C 1
ATOM 6337 O O . ILE B 1 307 ? 5.25 -19.547 -34.344 1 86.75 307 ILE B O 1
ATOM 6341 N N . ASP B 1 308 ? 5.703 -21.078 -35.812 1 80.81 308 ASP B N 1
ATOM 6342 C CA . ASP B 1 308 ? 5.852 -20.125 -36.906 1 80.81 308 ASP B CA 1
ATOM 6343 C C . ASP B 1 308 ? 4.598 -20.094 -37.781 1 80.81 308 ASP B C 1
ATOM 6345 O O . ASP B 1 308 ? 4.562 -20.703 -38.875 1 80.81 308 ASP B O 1
ATOM 6349 N N . ILE B 1 309 ? 3.609 -19.484 -37.344 1 78.62 309 ILE B N 1
ATOM 6350 C CA . ILE B 1 309 ? 2.41 -19.312 -38.156 1 78.62 309 ILE B CA 1
ATOM 6351 C C . ILE B 1 309 ? 1.994 -17.844 -38.125 1 78.62 309 ILE B C 1
ATOM 6353 O O . ILE B 1 309 ? 2.223 -17.141 -37.156 1 78.62 309 ILE B O 1
ATOM 6357 N N . GLN B 1 310 ? 1.485 -17.406 -39.156 1 72.25 310 GLN B N 1
ATOM 6358 C CA . GLN B 1 310 ? 1.11 -16.016 -39.344 1 72.25 310 GLN B CA 1
ATOM 6359 C C . GLN B 1 310 ? 0.08 -15.57 -38.312 1 72.25 310 GLN B C 1
ATOM 6361 O O . GLN B 1 310 ? 0.064 -14.406 -37.906 1 72.25 310 GLN B O 1
ATOM 6366 N N . ALA B 1 311 ? -0.686 -16.391 -37.875 1 72.25 311 ALA B N 1
ATOM 6367 C CA . ALA B 1 311 ? -1.777 -16.062 -36.969 1 72.25 311 ALA B CA 1
ATOM 6368 C C . ALA B 1 311 ? -1.241 -15.617 -35.625 1 72.25 311 ALA B C 1
ATOM 6370 O O . ALA B 1 311 ? -1.895 -14.852 -34.906 1 72.25 311 ALA B O 1
ATOM 6371 N N . LEU B 1 312 ? -0.101 -16.062 -35.281 1 78.12 312 LEU B N 1
ATOM 6372 C CA . LEU B 1 312 ? 0.458 -15.75 -33.969 1 78.12 312 LEU B CA 1
ATOM 6373 C C . LEU B 1 312 ? 1.297 -14.484 -34.031 1 78.12 312 LEU B C 1
ATOM 6375 O O . LEU B 1 312 ? 2.475 -14.492 -33.656 1 78.12 312 LEU B O 1
ATOM 6379 N N . ASN B 1 313 ? 0.762 -13.367 -34.406 1 76.31 313 ASN B N 1
ATOM 6380 C CA . ASN B 1 313 ? 1.468 -12.094 -34.531 1 76.31 313 ASN B CA 1
ATOM 6381 C C . ASN B 1 313 ? 1.422 -11.297 -33.25 1 76.31 313 ASN B C 1
ATOM 6383 O O . ASN B 1 313 ? 2.24 -10.398 -33.031 1 76.31 313 ASN B O 1
ATOM 6387 N N . ARG B 1 314 ? 0.42 -11.617 -32.438 1 84.06 314 ARG B N 1
ATOM 6388 C CA . ARG B 1 314 ? 0.303 -10.961 -31.141 1 84.06 314 ARG B CA 1
ATOM 6389 C C . ARG B 1 314 ? 0.602 -11.938 -30 1 84.06 314 ARG B C 1
ATOM 6391 O O . ARG B 1 314 ? -0.171 -12.867 -29.766 1 84.06 314 ARG B O 1
ATOM 6398 N N . LEU B 1 315 ? 1.621 -11.648 -29.281 1 88.56 315 LEU B N 1
ATOM 6399 C CA . LEU B 1 315 ? 2.072 -12.641 -28.312 1 88.56 315 LEU B CA 1
ATOM 6400 C C . LEU B 1 315 ? 1.603 -12.273 -26.906 1 88.56 315 LEU B C 1
ATOM 6402 O O . LEU B 1 315 ? 1.877 -13 -25.953 1 88.56 315 LEU B O 1
ATOM 6406 N N . ASN B 1 316 ? 0.883 -11.172 -26.859 1 91.5 316 ASN B N 1
ATOM 6407 C CA . ASN B 1 316 ? 0.266 -10.898 -25.562 1 91.5 316 ASN B CA 1
ATOM 6408 C C . ASN B 1 316 ? -0.869 -11.875 -25.266 1 91.5 316 ASN B C 1
ATOM 6410 O O . ASN B 1 316 ? -1.404 -12.508 -26.188 1 91.5 316 ASN B O 1
ATOM 6414 N N . LEU B 1 317 ? -1.212 -12.039 -24.062 1 94.19 317 LEU B N 1
ATOM 6415 C CA . LEU B 1 317 ? -2.119 -13.094 -23.625 1 94.19 317 LEU B CA 1
ATOM 6416 C C . LEU B 1 317 ? -3.479 -12.961 -24.297 1 94.19 317 LEU B C 1
ATOM 6418 O O . LEU B 1 317 ? -4.004 -13.93 -24.844 1 94.19 317 LEU B O 1
ATOM 6422 N N . ALA B 1 318 ? -4.039 -11.727 -24.281 1 91.38 318 ALA B N 1
ATOM 6423 C CA . ALA B 1 318 ? -5.348 -11.5 -24.891 1 91.38 318 ALA B CA 1
ATOM 6424 C C . ALA B 1 318 ? -5.316 -11.82 -26.391 1 91.38 318 ALA B C 1
ATOM 6426 O O . ALA B 1 318 ? -6.246 -12.438 -26.906 1 91.38 318 ALA B O 1
ATOM 6427 N N . GLY B 1 319 ? -4.328 -11.398 -27.078 1 90.75 319 GLY B N 1
ATOM 6428 C CA . GLY B 1 319 ? -4.18 -11.656 -28.5 1 90.75 319 GLY B CA 1
ATOM 6429 C C . GLY B 1 319 ? -4.039 -13.125 -28.828 1 90.75 319 GLY B C 1
ATOM 6430 O O . GLY B 1 319 ? -4.668 -13.625 -29.766 1 90.75 319 GLY B O 1
ATOM 6431 N N . LEU B 1 320 ? -3.213 -13.82 -28.078 1 92.25 320 LEU B N 1
ATOM 6432 C CA . LEU B 1 320 ? -3.008 -15.25 -28.281 1 92.25 320 LEU B CA 1
ATOM 6433 C C . LEU B 1 320 ? -4.301 -16.016 -28.047 1 92.25 320 LEU B C 1
ATOM 6435 O O . LEU B 1 320 ? -4.621 -16.953 -28.797 1 92.25 320 LEU B O 1
ATOM 6439 N N . TYR B 1 321 ? -5.004 -15.672 -27 1 91.81 321 TYR B N 1
ATOM 6440 C CA . TYR B 1 321 ? -6.273 -16.312 -26.672 1 91.81 321 TYR B CA 1
ATOM 6441 C C . TYR B 1 321 ? -7.27 -16.156 -27.812 1 91.81 321 TYR B C 1
ATOM 6443 O O . TYR B 1 321 ? -7.902 -17.125 -28.219 1 91.81 321 TYR B O 1
ATOM 6451 N N . ARG B 1 322 ? -7.387 -14.977 -28.312 1 88.94 322 ARG B N 1
ATOM 6452 C CA . ARG B 1 322 ? -8.305 -14.711 -29.406 1 88.94 322 ARG B CA 1
ATOM 6453 C C . ARG B 1 322 ? -7.91 -15.508 -30.656 1 88.94 322 ARG B C 1
ATOM 6455 O O . ARG B 1 322 ? -8.773 -16.047 -31.359 1 88.94 322 ARG B O 1
ATOM 6462 N N . CYS B 1 323 ? -6.699 -15.555 -30.906 1 89.19 323 CYS B N 1
ATOM 6463 C CA . CYS B 1 323 ? -6.191 -16.297 -32.031 1 89.19 323 CYS B CA 1
ATOM 6464 C C . CYS B 1 323 ? -6.531 -17.781 -31.922 1 89.19 323 CYS B C 1
ATOM 6466 O O . CYS B 1 323 ? -6.988 -18.391 -32.906 1 89.19 323 CYS B O 1
ATOM 6468 N N . CYS B 1 324 ? -6.32 -18.328 -30.781 1 88.56 324 CYS B N 1
ATOM 6469 C CA . CYS B 1 324 ? -6.559 -19.75 -30.562 1 88.56 324 CYS B CA 1
ATOM 6470 C C . CYS B 1 324 ? -8.039 -20.078 -30.719 1 88.56 324 CYS B C 1
ATOM 6472 O O . CYS B 1 324 ? -8.383 -21.172 -31.188 1 88.56 324 CYS B O 1
ATOM 6474 N N . LEU B 1 325 ? -8.852 -19.156 -30.406 1 86 325 LEU B N 1
ATOM 6475 C CA . LEU B 1 325 ? -10.289 -19.422 -30.469 1 86 325 LEU B CA 1
ATOM 6476 C C . LEU B 1 325 ? -10.812 -19.25 -31.891 1 86 325 LEU B C 1
ATOM 6478 O O . LEU B 1 325 ? -11.773 -19.906 -32.281 1 86 325 LEU B O 1
ATOM 6482 N N . HIS B 1 326 ? -10.141 -18.406 -32.656 1 85.12 326 HIS B N 1
ATOM 6483 C CA . HIS B 1 326 ? -10.797 -18 -33.906 1 85.12 326 HIS B CA 1
ATOM 6484 C C . HIS B 1 326 ? -10.016 -18.484 -35.125 1 85.12 326 HIS B C 1
ATOM 6486 O O . HIS B 1 326 ? -10.57 -18.562 -36.219 1 85.12 326 HIS B O 1
ATOM 6492 N N . SER B 1 327 ? -8.82 -18.703 -34.938 1 83.06 327 SER B N 1
ATOM 6493 C CA . SER B 1 327 ? -8.008 -19.094 -36.094 1 83.06 327 SER B CA 1
ATOM 6494 C C . SER B 1 327 ? -8.344 -20.516 -36.562 1 83.06 327 SER B C 1
ATOM 6496 O O . SER B 1 327 ? -8.633 -21.375 -35.719 1 83.06 327 SER B O 1
ATOM 6498 N N . THR B 1 328 ? -8.258 -20.766 -37.844 1 79.5 328 THR B N 1
ATOM 6499 C CA . THR B 1 328 ? -8.531 -22.062 -38.469 1 79.5 328 THR B CA 1
ATOM 6500 C C . THR B 1 328 ? -7.434 -23.062 -38.094 1 79.5 328 THR B C 1
ATOM 6502 O O . THR B 1 328 ? -7.672 -24.266 -38.094 1 79.5 328 THR B O 1
ATOM 6505 N N . ASP B 1 329 ? -6.27 -22.5 -37.812 1 79.06 329 ASP B N 1
ATOM 6506 C CA . ASP B 1 329 ? -5.141 -23.359 -37.469 1 79.06 329 ASP B CA 1
ATOM 6507 C C . ASP B 1 329 ? -5.391 -24.094 -36.156 1 79.06 329 ASP B C 1
ATOM 6509 O O . ASP B 1 329 ? -4.848 -25.188 -35.938 1 79.06 329 ASP B O 1
ATOM 6513 N N . PHE B 1 330 ? -6.219 -23.469 -35.344 1 78.56 330 PHE B N 1
ATOM 6514 C CA . PHE B 1 330 ? -6.469 -24.031 -34 1 78.56 330 PHE B CA 1
ATOM 6515 C C . PHE B 1 330 ? -7.906 -24.547 -33.906 1 78.56 330 PHE B C 1
ATOM 6517 O O . PHE B 1 330 ? -8.336 -24.969 -32.844 1 78.56 330 PHE B O 1
ATOM 6524 N N . LYS B 1 331 ? -8.602 -24.453 -34.906 1 69.12 331 LYS B N 1
ATOM 6525 C CA . LYS B 1 331 ? -10.031 -24.781 -34.906 1 69.12 331 LYS B CA 1
ATOM 6526 C C . LYS B 1 331 ? -10.266 -26.234 -34.531 1 69.12 331 LYS B C 1
ATOM 6528 O O . LYS B 1 331 ? -9.539 -27.125 -34.969 1 69.12 331 LYS B O 1
ATOM 6533 N N . ASN B 1 332 ? -11.344 -26.438 -33.781 1 62.5 332 ASN B N 1
ATOM 6534 C CA . ASN B 1 332 ? -12.008 -27.688 -33.406 1 62.5 332 ASN B CA 1
ATOM 6535 C C . ASN B 1 332 ? -11.039 -28.656 -32.719 1 62.5 332 ASN B C 1
ATOM 6537 O O . ASN B 1 332 ? -11.164 -29.859 -32.875 1 62.5 332 ASN B O 1
ATOM 6541 N N . THR B 1 333 ? -10.047 -28.047 -31.969 1 67.19 333 THR B N 1
ATOM 6542 C CA . THR B 1 333 ? -9.047 -28.984 -31.5 1 67.19 333 THR B CA 1
ATOM 6543 C C . THR B 1 333 ? -9.273 -29.312 -30.031 1 67.19 333 THR B C 1
ATOM 6545 O O . THR B 1 333 ? -9 -30.438 -29.578 1 67.19 333 THR B O 1
ATOM 6548 N N . VAL B 1 334 ? -9.867 -28.422 -29.281 1 82.31 334 VAL B N 1
ATOM 6549 C CA . VAL B 1 334 ? -9.984 -28.688 -27.859 1 82.31 334 VAL B CA 1
ATOM 6550 C C . VAL B 1 334 ? -11.383 -28.312 -27.375 1 82.31 334 VAL B C 1
ATOM 6552 O O . VAL B 1 334 ? -11.922 -27.281 -27.766 1 82.31 334 VAL B O 1
ATOM 6555 N N . ARG B 1 335 ? -12.07 -29.266 -26.688 1 82.19 335 ARG B N 1
ATOM 6556 C CA . ARG B 1 335 ? -13.375 -29 -26.094 1 82.19 335 ARG B CA 1
ATOM 6557 C C . ARG B 1 335 ? -13.25 -28.734 -24.594 1 82.19 335 ARG B C 1
ATOM 6559 O O . ARG B 1 335 ? -12.57 -29.484 -23.891 1 82.19 335 ARG B O 1
ATOM 6566 N N . PHE B 1 336 ? -13.836 -27.641 -24.188 1 85 336 PHE B N 1
ATOM 6567 C CA . PHE B 1 336 ? -13.812 -27.344 -22.75 1 85 336 PHE B CA 1
ATOM 6568 C C . PHE B 1 336 ? -15.086 -26.609 -22.344 1 85 336 PHE B C 1
ATOM 6570 O O . PHE B 1 336 ? -15.797 -26.062 -23.188 1 85 336 PHE B O 1
ATOM 6577 N N . SER B 1 337 ? -15.438 -26.828 -21.078 1 81.31 337 SER B N 1
ATOM 6578 C CA . SER B 1 337 ? -16.578 -26.141 -20.469 1 81.31 337 SER B CA 1
ATOM 6579 C C . SER B 1 337 ? -16.219 -25.609 -19.078 1 81.31 337 SER B C 1
ATOM 6581 O O . SER B 1 337 ? -15.305 -26.109 -18.438 1 81.31 337 SER B O 1
ATOM 6583 N N . LEU B 1 338 ? -16.875 -24.547 -18.75 1 82.81 338 LEU B N 1
ATOM 6584 C CA . LEU B 1 338 ? -16.734 -24 -17.406 1 82.81 338 LEU B CA 1
ATOM 6585 C C . LEU B 1 338 ? -17.703 -24.688 -16.438 1 82.81 338 LEU B C 1
ATOM 6587 O O . LEU B 1 338 ? -18.859 -24.922 -16.781 1 82.81 338 LEU B O 1
ATOM 6591 N N . ASP B 1 339 ? -17.156 -25.016 -15.352 1 82.25 339 ASP B N 1
ATOM 6592 C CA . ASP B 1 339 ? -18 -25.609 -14.32 1 82.25 339 ASP B CA 1
ATOM 6593 C C . ASP B 1 339 ? -19.141 -24.688 -13.945 1 82.25 339 ASP B C 1
ATOM 6595 O O . ASP B 1 339 ? -18.953 -23.484 -13.773 1 82.25 339 ASP B O 1
ATOM 6599 N N . GLU B 1 340 ? -20.266 -25.156 -13.82 1 74.38 340 GLU B N 1
ATOM 6600 C CA . GLU B 1 340 ? -21.484 -24.375 -13.641 1 74.38 340 GLU B CA 1
ATOM 6601 C C . GLU B 1 340 ? -21.469 -23.625 -12.312 1 74.38 340 GLU B C 1
ATOM 6603 O O . GLU B 1 340 ? -22.125 -22.594 -12.172 1 74.38 340 GLU B O 1
ATOM 6608 N N . ASN B 1 341 ? -20.703 -24.031 -11.367 1 72.81 341 ASN B N 1
ATOM 6609 C CA . ASN B 1 341 ? -20.672 -23.422 -10.047 1 72.81 341 ASN B CA 1
ATOM 6610 C C . ASN B 1 341 ? -19.672 -22.281 -9.977 1 72.81 341 ASN B C 1
ATOM 6612 O O . ASN B 1 341 ? -19.547 -21.625 -8.945 1 72.81 341 ASN B O 1
ATOM 6616 N N . PHE B 1 342 ? -19.109 -22.094 -11.102 1 79.62 342 PHE B N 1
ATOM 6617 C CA . PHE B 1 342 ? -18.078 -21.062 -11.117 1 79.62 342 PHE B CA 1
ATOM 6618 C C . PHE B 1 342 ? -18.469 -19.938 -12.055 1 79.62 342 PHE B C 1
ATOM 6620 O O . PHE B 1 342 ? -19.359 -20.078 -12.883 1 79.62 342 PHE B O 1
ATOM 6627 N N . HIS B 1 343 ? -17.875 -18.734 -11.734 1 72.31 343 HIS B N 1
ATOM 6628 C CA . HIS B 1 343 ? -18.125 -17.578 -12.586 1 72.31 343 HIS B CA 1
ATOM 6629 C C . HIS B 1 343 ? -17.891 -17.906 -14.055 1 72.31 343 HIS B C 1
ATOM 6631 O O . HIS B 1 343 ? -16.906 -18.562 -14.398 1 72.31 343 HIS B O 1
ATOM 6637 N N . SER B 1 344 ? -18.859 -17.391 -14.75 1 73.25 344 SER B N 1
ATOM 6638 C CA . SER B 1 344 ? -18.734 -17.641 -16.188 1 73.25 344 SER B CA 1
ATOM 6639 C C . SER B 1 344 ? -17.891 -16.578 -16.859 1 73.25 344 SER B C 1
ATOM 6641 O O . SER B 1 344 ? -18.094 -15.383 -16.656 1 73.25 344 SER B O 1
ATOM 6643 N N . TYR B 1 345 ? -16.688 -16.906 -17.391 1 78.62 345 TYR B N 1
ATOM 6644 C CA . TYR B 1 345 ? -15.789 -16.016 -18.109 1 78.62 345 TYR B CA 1
ATOM 6645 C C . TYR B 1 345 ? -16.078 -16.031 -19.609 1 78.62 345 TYR B C 1
ATOM 6647 O O . TYR B 1 345 ? -15.43 -15.32 -20.375 1 78.62 345 TYR B O 1
ATOM 6655 N N . LEU B 1 346 ? -16.969 -16.734 -20.047 1 72.44 346 LEU B N 1
ATOM 6656 C CA . LEU B 1 346 ? -17.188 -16.953 -21.469 1 72.44 346 LEU B CA 1
ATOM 6657 C C . LEU B 1 346 ? -17.609 -15.68 -22.172 1 72.44 346 LEU B C 1
ATOM 6659 O O . LEU B 1 346 ? -17.172 -15.398 -23.297 1 72.44 346 LEU B O 1
ATOM 6663 N N . ASP B 1 347 ? -18.312 -14.859 -21.469 1 70.56 347 ASP B N 1
ATOM 6664 C CA . ASP B 1 347 ? -18.844 -13.695 -22.188 1 70.56 347 ASP B CA 1
ATOM 6665 C C . ASP B 1 347 ? -18.344 -12.398 -21.562 1 70.56 347 ASP B C 1
ATOM 6667 O O . ASP B 1 347 ? -18.953 -11.344 -21.734 1 70.56 347 ASP B O 1
ATOM 6671 N N . GLU B 1 348 ? -17.297 -12.531 -20.859 1 80.38 348 GLU B N 1
ATOM 6672 C CA . GLU B 1 348 ? -16.828 -11.328 -20.188 1 80.38 348 GLU B CA 1
ATOM 6673 C C . GLU B 1 348 ? -15.312 -11.188 -20.297 1 80.38 348 GLU B C 1
ATOM 6675 O O . GLU B 1 348 ? -14.594 -12.188 -20.281 1 80.38 348 GLU B O 1
ATOM 6680 N N . ASP B 1 349 ? -14.922 -10 -20.641 1 83.44 349 ASP B N 1
ATOM 6681 C CA . ASP B 1 349 ? -13.5 -9.695 -20.594 1 83.44 349 ASP B CA 1
ATOM 6682 C C . ASP B 1 349 ? -13.109 -9.125 -19.234 1 83.44 349 ASP B C 1
ATOM 6684 O O . ASP B 1 349 ? -13.438 -7.977 -18.922 1 83.44 349 ASP B O 1
ATOM 6688 N N . LYS B 1 350 ? -12.484 -9.961 -18.453 1 89.69 350 LYS B N 1
ATOM 6689 C CA . LYS B 1 350 ? -12.031 -9.539 -17.141 1 89.69 350 LYS B CA 1
ATOM 6690 C C . LYS B 1 350 ? -10.508 -9.508 -17.062 1 89.69 350 LYS B C 1
ATOM 6692 O O . LYS B 1 350 ? -9.914 -9.961 -16.094 1 89.69 350 LYS B O 1
ATOM 6697 N N . SER B 1 351 ? -9.977 -8.992 -18.125 1 89.19 351 SER B N 1
ATOM 6698 C CA . SER B 1 351 ? -8.523 -8.898 -18.188 1 89.19 351 SER B CA 1
ATOM 6699 C C . SER B 1 351 ? -7.961 -8.219 -16.938 1 89.19 351 SER B C 1
ATOM 6701 O O . SER B 1 351 ? -8.531 -7.238 -16.453 1 89.19 351 SER B O 1
ATOM 6703 N N . HIS B 1 352 ? -6.949 -8.82 -16.422 1 88.69 352 HIS B N 1
ATOM 6704 C CA . HIS B 1 352 ? -6.195 -8.344 -15.266 1 88.69 352 HIS B CA 1
ATOM 6705 C C . HIS B 1 352 ? -6.855 -8.766 -13.961 1 88.69 352 HIS B C 1
ATOM 6707 O O . HIS B 1 352 ? -6.441 -8.336 -12.883 1 88.69 352 HIS B O 1
ATOM 6713 N N . GLU B 1 353 ? -7.875 -9.477 -14.086 1 93.38 353 GLU B N 1
ATOM 6714 C CA . GLU B 1 353 ? -8.234 -10.352 -12.969 1 93.38 353 GLU B CA 1
ATOM 6715 C C . GLU B 1 353 ? -7.41 -11.633 -12.992 1 93.38 353 GLU B C 1
ATOM 6717 O O . GLU B 1 353 ? -7.359 -12.328 -14.008 1 93.38 353 GLU B O 1
ATOM 6722 N N . ALA B 1 354 ? -6.84 -11.961 -11.938 1 96.62 354 ALA B N 1
ATOM 6723 C CA . ALA B 1 354 ? -5.859 -13.047 -11.922 1 96.62 354 ALA B CA 1
ATOM 6724 C C . ALA B 1 354 ? -6.492 -14.367 -12.352 1 96.62 354 ALA B C 1
ATOM 6726 O O . ALA B 1 354 ? -5.914 -15.109 -13.148 1 96.62 354 ALA B O 1
ATOM 6727 N N . ALA B 1 355 ? -7.684 -14.656 -11.906 1 96.5 355 ALA B N 1
ATOM 6728 C CA . ALA B 1 355 ? -8.336 -15.922 -12.242 1 96.5 355 ALA B CA 1
ATOM 6729 C C . ALA B 1 355 ? -8.711 -15.961 -13.727 1 96.5 355 ALA B C 1
ATOM 6731 O O . ALA B 1 355 ? -8.617 -17 -14.367 1 96.5 355 ALA B O 1
ATOM 6732 N N . TYR B 1 356 ? -9.195 -14.875 -14.258 1 95.81 356 TYR B N 1
ATOM 6733 C CA . TYR B 1 356 ? -9.523 -14.812 -15.68 1 95.81 356 TYR B CA 1
ATOM 6734 C C . TYR B 1 356 ? -8.281 -15.008 -16.531 1 95.81 356 TYR B C 1
ATOM 6736 O O . TYR B 1 356 ? -8.305 -15.766 -17.5 1 95.81 356 TYR B O 1
ATOM 6744 N N . ASP B 1 357 ? -7.242 -14.266 -16.156 1 97.12 357 ASP B N 1
ATOM 6745 C CA . ASP B 1 357 ? -5.996 -14.391 -16.906 1 97.12 357 ASP B CA 1
ATOM 6746 C C . ASP B 1 357 ? -5.441 -15.812 -16.812 1 97.12 357 ASP B C 1
ATOM 6748 O O . ASP B 1 357 ? -4.855 -16.312 -17.781 1 97.12 357 ASP B O 1
ATOM 6752 N N . ALA B 1 358 ? -5.582 -16.453 -15.648 1 97.81 358 ALA B N 1
ATOM 6753 C CA . ALA B 1 358 ? -5.203 -17.859 -15.516 1 97.81 358 ALA B CA 1
ATOM 6754 C C . ALA B 1 358 ? -6.043 -18.734 -16.438 1 97.81 358 ALA B C 1
ATOM 6756 O O . ALA B 1 358 ? -5.516 -19.641 -17.094 1 97.81 358 ALA B O 1
ATOM 6757 N N . TYR B 1 359 ? -7.312 -18.469 -16.531 1 96.44 359 TYR B N 1
ATOM 6758 C CA . TYR B 1 359 ? -8.242 -19.219 -17.359 1 96.44 359 TYR B CA 1
ATOM 6759 C C . TYR B 1 359 ? -7.844 -19.141 -18.828 1 96.44 359 TYR B C 1
ATOM 6761 O O . TYR B 1 359 ? -7.68 -20.156 -19.5 1 96.44 359 TYR B O 1
ATOM 6769 N N . ILE B 1 360 ? -7.664 -17.922 -19.312 1 96.25 360 ILE B N 1
ATOM 6770 C CA . ILE B 1 360 ? -7.352 -17.781 -20.719 1 96.25 360 ILE B CA 1
ATOM 6771 C C . ILE B 1 360 ? -5.953 -18.312 -21 1 96.25 360 ILE B C 1
ATOM 6773 O O . ILE B 1 360 ? -5.684 -18.828 -22.094 1 96.25 360 ILE B O 1
ATOM 6777 N N . THR B 1 361 ? -5.07 -18.219 -20.016 1 97.94 361 THR B N 1
ATOM 6778 C CA . THR B 1 361 ? -3.754 -18.828 -20.141 1 97.94 361 THR B CA 1
ATOM 6779 C C . THR B 1 361 ? -3.885 -20.344 -20.344 1 97.94 361 THR B C 1
ATOM 6781 O O . THR B 1 361 ? -3.256 -20.906 -21.25 1 97.94 361 THR B O 1
ATOM 6784 N N . GLY B 1 362 ? -4.688 -20.984 -19.516 1 97.31 362 GLY B N 1
ATOM 6785 C CA . GLY B 1 362 ? -4.883 -22.422 -19.625 1 97.31 362 GLY B CA 1
ATOM 6786 C C . GLY B 1 362 ? -5.531 -22.828 -20.938 1 97.31 362 GLY B C 1
ATOM 6787 O O . GLY B 1 362 ? -5.117 -23.812 -21.562 1 97.31 362 GLY B O 1
ATOM 6788 N N . VAL B 1 363 ? -6.508 -22.109 -21.359 1 94.38 363 VAL B N 1
ATOM 6789 C CA . VAL B 1 363 ? -7.176 -22.406 -22.625 1 94.38 363 VAL B CA 1
ATOM 6790 C C . VAL B 1 363 ? -6.188 -22.266 -23.781 1 94.38 363 VAL B C 1
ATOM 6792 O O . VAL B 1 363 ? -6.152 -23.094 -24.688 1 94.38 363 VAL B O 1
ATOM 6795 N N . THR B 1 364 ? -5.48 -21.203 -23.719 1 95 364 THR B N 1
ATOM 6796 C CA . THR B 1 364 ? -4.453 -20.984 -24.719 1 95 364 THR B CA 1
ATOM 6797 C C . THR B 1 364 ? -3.459 -22.141 -24.75 1 95 364 THR B C 1
ATOM 6799 O O . THR B 1 364 ? -3.082 -22.609 -25.828 1 95 364 THR B O 1
ATOM 6802 N N . PHE B 1 365 ? -3.041 -22.547 -23.625 1 96.62 365 PHE B N 1
ATOM 6803 C CA . PHE B 1 365 ? -2.107 -23.656 -23.516 1 96.62 365 PHE B CA 1
ATOM 6804 C C . PHE B 1 365 ? -2.674 -24.906 -24.172 1 96.62 365 PHE B C 1
ATOM 6806 O O . PHE B 1 365 ? -1.963 -25.609 -24.891 1 96.62 365 PHE B O 1
ATOM 6813 N N . LEU B 1 366 ? -3.959 -25.203 -23.969 1 94.31 366 LEU B N 1
ATOM 6814 C CA . LEU B 1 366 ? -4.609 -26.375 -24.547 1 94.31 366 LEU B CA 1
ATOM 6815 C C . LEU B 1 366 ? -4.512 -26.359 -26.062 1 94.31 366 LEU B C 1
ATOM 6817 O O . LEU B 1 366 ? -4.184 -27.375 -26.688 1 94.31 366 LEU B O 1
ATOM 6821 N N . HIS B 1 367 ? -4.742 -25.234 -26.594 1 92.56 367 HIS B N 1
ATOM 6822 C CA . HIS B 1 367 ? -4.723 -25.094 -28.047 1 92.56 367 HIS B CA 1
ATOM 6823 C C . HIS B 1 367 ? -3.305 -25.203 -28.594 1 92.56 367 HIS B C 1
ATOM 6825 O O . HIS B 1 367 ? -3.07 -25.859 -29.609 1 92.56 367 HIS B O 1
ATOM 6831 N N . LEU B 1 368 ? -2.41 -24.562 -27.938 1 93 368 LEU B N 1
ATOM 6832 C CA . LEU B 1 368 ? -1.021 -24.609 -28.375 1 93 368 LEU B CA 1
ATOM 6833 C C . LEU B 1 368 ? -0.472 -26.031 -28.281 1 93 368 LEU B C 1
ATOM 6835 O O . LEU B 1 368 ? 0.245 -26.484 -29.172 1 93 368 LEU B O 1
ATOM 6839 N N . ARG B 1 369 ? -0.754 -26.625 -27.203 1 93.25 369 ARG B N 1
ATOM 6840 C CA . ARG B 1 369 ? -0.302 -28 -26.969 1 93.25 369 ARG B CA 1
ATOM 6841 C C . ARG B 1 369 ? -0.827 -28.938 -28.062 1 93.25 369 ARG B C 1
ATOM 6843 O O . ARG B 1 369 ? -0.085 -29.766 -28.578 1 93.25 369 ARG B O 1
ATOM 6850 N N . GLU B 1 370 ? -2.094 -28.812 -28.391 1 90.75 370 GLU B N 1
ATOM 6851 C CA . GLU B 1 370 ? -2.688 -29.641 -29.422 1 90.75 370 GLU B CA 1
ATOM 6852 C C . GLU B 1 370 ? -2.053 -29.359 -30.781 1 90.75 370 GLU B C 1
ATOM 6854 O O . GLU B 1 370 ? -1.816 -30.281 -31.578 1 90.75 370 GLU B O 1
ATOM 6859 N N . TYR B 1 371 ? -1.867 -28.141 -31.047 1 89.44 371 TYR B N 1
ATOM 6860 C CA . TYR B 1 371 ? -1.214 -27.766 -32.312 1 89.44 371 TYR B CA 1
ATOM 6861 C C . TYR B 1 371 ? 0.172 -28.391 -32.406 1 89.44 371 TYR B C 1
ATOM 6863 O O . TYR B 1 371 ? 0.53 -28.953 -33.438 1 89.44 371 TYR B O 1
ATOM 6871 N N . LEU B 1 372 ? 0.924 -28.266 -31.359 1 89.62 372 LEU B N 1
ATOM 6872 C CA . LEU B 1 372 ? 2.285 -28.797 -31.344 1 89.62 372 LEU B CA 1
ATOM 6873 C C . LEU B 1 372 ? 2.279 -30.312 -31.406 1 89.62 372 LEU B C 1
ATOM 6875 O O . LEU B 1 372 ? 3.168 -30.922 -32.031 1 89.62 372 LEU B O 1
ATOM 6879 N N . ARG B 1 373 ? 1.319 -30.938 -30.781 1 89.19 373 ARG B N 1
ATOM 6880 C CA . ARG B 1 373 ? 1.172 -32.375 -30.859 1 89.19 373 ARG B CA 1
ATOM 6881 C C . ARG B 1 373 ? 0.973 -32.812 -32.312 1 89.19 373 ARG B C 1
ATOM 6883 O O . ARG B 1 373 ? 1.604 -33.781 -32.781 1 89.19 373 ARG B O 1
ATOM 6890 N N . LYS B 1 374 ? 0.139 -32.125 -33 1 87.5 374 LYS B N 1
ATOM 6891 C CA . LYS B 1 374 ? -0.171 -32.469 -34.406 1 87.5 374 LYS B CA 1
ATOM 6892 C C . LYS B 1 374 ? 1.03 -32.219 -35.312 1 87.5 374 LYS B C 1
ATOM 6894 O O . LYS B 1 374 ? 1.343 -33.031 -36.188 1 87.5 374 LYS B O 1
ATOM 6899 N N . THR B 1 375 ? 1.609 -31.125 -35.094 1 85.88 375 THR B N 1
ATOM 6900 C CA . THR B 1 375 ? 2.693 -30.719 -35.969 1 85.88 375 THR B CA 1
ATOM 6901 C C . THR B 1 375 ? 3.934 -31.578 -35.75 1 85.88 375 THR B C 1
ATOM 6903 O O . THR B 1 375 ? 4.734 -31.781 -36.656 1 85.88 375 THR B O 1
ATOM 6906 N N . THR B 1 376 ? 4.09 -32.094 -34.562 1 85.5 376 THR B N 1
ATOM 6907 C CA . THR B 1 376 ? 5.238 -32.938 -34.25 1 85.5 376 THR B CA 1
ATOM 6908 C C . THR B 1 376 ? 4.871 -34.406 -34.406 1 85.5 376 THR B C 1
ATOM 6910 O O . THR B 1 376 ? 5.699 -35.281 -34.156 1 85.5 376 THR B O 1
ATOM 6913 N N . GLU B 1 377 ? 3.652 -34.719 -34.75 1 85 377 GLU B N 1
ATOM 6914 C CA . GLU B 1 377 ? 3.143 -36.062 -34.938 1 85 377 GLU B CA 1
ATOM 6915 C C . GLU B 1 377 ? 3.344 -36.906 -33.656 1 85 377 GLU B C 1
ATOM 6917 O O . GLU B 1 377 ? 3.791 -38.031 -33.719 1 85 377 GLU B O 1
ATOM 6922 N N . SER B 1 378 ? 3.125 -36.25 -32.594 1 82.88 378 SER B N 1
ATOM 6923 C CA . SER B 1 378 ? 3.23 -36.906 -31.312 1 82.88 378 SER B CA 1
ATOM 6924 C C . SER B 1 378 ? 1.94 -37.625 -30.953 1 82.88 378 SER B C 1
ATOM 6926 O O . SER B 1 378 ? 0.846 -37.156 -31.266 1 82.88 378 SER B O 1
ATOM 6928 N N . LYS B 1 379 ? 2.111 -38.875 -30.359 1 81.62 379 LYS B N 1
ATOM 6929 C CA . LYS B 1 379 ? 0.942 -39.656 -30 1 81.62 379 LYS B CA 1
ATOM 6930 C C . LYS B 1 379 ? 0.336 -39.156 -28.688 1 81.62 379 LYS B C 1
ATOM 6932 O O . LYS B 1 379 ? -0.887 -39.094 -28.547 1 81.62 379 LYS B O 1
ATOM 6937 N N . GLU B 1 380 ? 1.266 -38.75 -27.75 1 83.38 380 GLU B N 1
ATOM 6938 C CA . GLU B 1 380 ? 0.8 -38.312 -26.438 1 83.38 380 GLU B CA 1
ATOM 6939 C C . GLU B 1 380 ? 0.754 -36.781 -26.359 1 83.38 380 GLU B C 1
ATOM 6941 O O . GLU B 1 380 ? 1.592 -36.094 -26.953 1 83.38 380 GLU B O 1
ATOM 6946 N N . LEU B 1 381 ? -0.225 -36.281 -25.641 1 80.31 381 LEU B N 1
ATOM 6947 C CA . LEU B 1 381 ? -0.491 -34.844 -25.531 1 80.31 381 LEU B CA 1
ATOM 6948 C C . LEU B 1 381 ? 0.72 -34.125 -24.969 1 80.31 381 LEU B C 1
ATOM 6950 O O . LEU B 1 381 ? 1.094 -33.062 -25.453 1 80.31 381 LEU B O 1
ATOM 6954 N N . TRP B 1 382 ? 1.38 -34.656 -24.047 1 87.75 382 TRP B N 1
ATOM 6955 C CA . TRP B 1 382 ? 2.467 -33.969 -23.359 1 87.75 382 TRP B CA 1
ATOM 6956 C C . TRP B 1 382 ? 3.766 -34.062 -24.156 1 87.75 382 TRP B C 1
ATOM 6958 O O . TRP B 1 382 ? 4.695 -33.281 -23.938 1 87.75 382 TRP B O 1
ATOM 6968 N N . GLU B 1 383 ? 3.834 -34.969 -25.078 1 86.56 383 GLU B N 1
ATOM 6969 C CA . GLU B 1 383 ? 5.039 -35.188 -25.875 1 86.56 383 GLU B CA 1
ATOM 6970 C C . GLU B 1 383 ? 5.297 -33.969 -26.781 1 86.56 383 GLU B C 1
ATOM 6972 O O . GLU B 1 383 ? 6.449 -33.594 -27 1 86.56 383 GLU B O 1
ATOM 6977 N N . GLY B 1 384 ? 4.309 -33.375 -27.219 1 87.5 384 GLY B N 1
ATOM 6978 C CA . GLY B 1 384 ? 4.445 -32.25 -28.125 1 87.5 384 GLY B CA 1
ATOM 6979 C C . GLY B 1 384 ? 5.043 -31.016 -27.469 1 87.5 384 GLY B C 1
ATOM 6980 O O . GLY B 1 384 ? 5.621 -30.156 -28.141 1 87.5 384 GLY B O 1
ATOM 6981 N N . VAL B 1 385 ? 4.91 -30.984 -26.125 1 93.19 385 VAL B N 1
ATOM 6982 C CA . VAL B 1 385 ? 5.383 -29.781 -25.438 1 93.19 385 VAL B CA 1
ATOM 6983 C C . VAL B 1 385 ? 6.543 -30.141 -24.516 1 93.19 385 VAL B C 1
ATOM 6985 O O . VAL B 1 385 ? 7.012 -29.312 -23.734 1 93.19 385 VAL B O 1
ATOM 6988 N N . SER B 1 386 ? 7.07 -31.328 -24.578 1 90.69 386 SER B N 1
ATOM 6989 C CA . SER B 1 386 ? 8.102 -31.812 -23.656 1 90.69 386 SER B CA 1
ATOM 6990 C C . SER B 1 386 ? 9.383 -31.016 -23.781 1 90.69 386 SER B C 1
ATOM 6992 O O . SER B 1 386 ? 10.102 -30.812 -22.812 1 90.69 386 SER B O 1
ATOM 6994 N N . ALA B 1 387 ? 9.68 -30.5 -24.922 1 90.44 387 ALA B N 1
ATOM 6995 C CA . ALA B 1 387 ? 10.906 -29.75 -25.188 1 90.44 387 ALA B CA 1
ATOM 6996 C C . ALA B 1 387 ? 10.859 -28.375 -24.531 1 90.44 387 ALA B C 1
ATOM 6998 O O . ALA B 1 387 ? 11.898 -27.719 -24.375 1 90.44 387 ALA B O 1
ATOM 6999 N N . TYR B 1 388 ? 9.734 -27.969 -24.109 1 94.56 388 TYR B N 1
ATOM 7000 C CA . TYR B 1 388 ? 9.562 -26.609 -23.609 1 94.56 388 TYR B CA 1
ATOM 7001 C C . TYR B 1 388 ? 9.336 -26.609 -22.094 1 94.56 388 TYR B C 1
ATOM 7003 O O . TYR B 1 388 ? 8.984 -25.578 -21.516 1 94.56 388 TYR B O 1
ATOM 7011 N N . LYS B 1 389 ? 9.602 -27.75 -21.547 1 94.06 389 LYS B N 1
ATOM 7012 C CA . LYS B 1 389 ? 9.453 -27.906 -20.094 1 94.06 389 LYS B CA 1
ATOM 7013 C C . LYS B 1 389 ? 10.43 -27 -19.344 1 94.06 389 LYS B C 1
ATOM 7015 O O . LYS B 1 389 ? 11.625 -27 -19.641 1 94.06 389 LYS B O 1
ATOM 7020 N N . ASN B 1 390 ? 9.906 -26.188 -18.422 1 95.75 390 ASN B N 1
ATOM 7021 C CA . ASN B 1 390 ? 10.688 -25.375 -17.5 1 95.75 390 ASN B CA 1
ATOM 7022 C C . ASN B 1 390 ? 11.453 -24.281 -18.25 1 95.75 390 ASN B C 1
ATOM 7024 O O . ASN B 1 390 ? 12.586 -23.938 -17.875 1 95.75 390 ASN B O 1
ATOM 7028 N N . LEU B 1 391 ? 10.891 -23.875 -19.344 1 95.5 391 LEU B N 1
ATOM 7029 C CA . LEU B 1 391 ? 11.391 -22.703 -20.078 1 95.5 391 LEU B CA 1
ATOM 7030 C C . LEU B 1 391 ? 10.469 -21.516 -19.891 1 95.5 391 LEU B C 1
ATOM 7032 O O . LEU B 1 391 ? 9.32 -21.531 -20.344 1 95.5 391 LEU B O 1
ATOM 7036 N N . ILE B 1 392 ? 11.039 -20.5 -19.25 1 96.94 392 ILE B N 1
ATOM 7037 C CA . ILE B 1 392 ? 10.234 -19.328 -18.953 1 96.94 392 ILE B CA 1
ATOM 7038 C C . ILE B 1 392 ? 10.57 -18.203 -19.922 1 96.94 392 ILE B C 1
ATOM 7040 O O . ILE B 1 392 ? 11.742 -17.844 -20.094 1 96.94 392 ILE B O 1
ATOM 7044 N N . CYS B 1 393 ? 9.57 -17.609 -20.453 1 95.56 393 CYS B N 1
ATOM 7045 C CA . CYS B 1 393 ? 9.758 -16.578 -21.453 1 95.56 393 CYS B CA 1
ATOM 7046 C C . CYS B 1 393 ? 10.469 -15.367 -20.859 1 95.56 393 CYS B C 1
ATOM 7048 O O . CYS B 1 393 ? 10.203 -14.984 -19.719 1 95.56 393 CYS B O 1
ATOM 7050 N N . LEU B 1 394 ? 11.406 -14.781 -21.672 1 91.94 394 LEU B N 1
ATOM 7051 C CA . LEU B 1 394 ? 12.047 -13.523 -21.312 1 91.94 394 LEU B CA 1
ATOM 7052 C C . LEU B 1 394 ? 11.695 -12.43 -22.297 1 91.94 394 LEU B C 1
ATOM 7054 O O . LEU B 1 394 ? 12.039 -12.523 -23.484 1 91.94 394 LEU B O 1
ATOM 7058 N N . SER B 1 395 ? 10.977 -11.461 -21.766 1 85.94 395 SER B N 1
ATOM 7059 C CA . SER B 1 395 ? 10.672 -10.297 -22.594 1 85.94 395 SER B CA 1
ATOM 7060 C C . SER B 1 395 ? 11.805 -9.273 -22.547 1 85.94 395 SER B C 1
ATOM 7062 O O . SER B 1 395 ? 12.461 -9.117 -21.516 1 85.94 395 SER B O 1
ATOM 7064 N N . LYS B 1 396 ? 12.039 -8.555 -23.641 1 82.62 396 LYS B N 1
ATOM 7065 C CA . LYS B 1 396 ? 13.062 -7.516 -23.719 1 82.62 396 LYS B CA 1
ATOM 7066 C C . LYS B 1 396 ? 14.438 -8.062 -23.359 1 82.62 396 LYS B C 1
ATOM 7068 O O . LYS B 1 396 ? 15.133 -7.504 -22.5 1 82.62 396 LYS B O 1
ATOM 7073 N N . SER B 1 397 ? 14.672 -9.211 -23.938 1 84.62 397 SER B N 1
ATOM 7074 C CA . SER B 1 397 ? 15.938 -9.891 -23.672 1 84.62 397 SER B CA 1
ATOM 7075 C C . SER B 1 397 ? 16.547 -10.438 -24.953 1 84.62 397 SER B C 1
ATOM 7077 O O . SER B 1 397 ? 15.844 -10.68 -25.922 1 84.62 397 SER B O 1
ATOM 7079 N N . SER B 1 398 ? 17.875 -10.492 -24.922 1 78.94 398 SER B N 1
ATOM 7080 C CA . SER B 1 398 ? 18.562 -11.125 -26.047 1 78.94 398 SER B CA 1
ATOM 7081 C C . SER B 1 398 ? 18.312 -12.633 -26.062 1 78.94 398 SER B C 1
ATOM 7083 O O . SER B 1 398 ? 18.375 -13.258 -27.125 1 78.94 398 SER B O 1
ATOM 7085 N N . LYS B 1 399 ? 18.047 -13.156 -24.938 1 85.19 399 LYS B N 1
ATOM 7086 C CA . LYS B 1 399 ? 17.688 -14.562 -24.844 1 85.19 399 LYS B CA 1
ATOM 7087 C C . LYS B 1 399 ? 16.172 -14.734 -24.859 1 85.19 399 LYS B C 1
ATOM 7089 O O . LYS B 1 399 ? 15.438 -13.938 -24.266 1 85.19 399 LYS B O 1
ATOM 7094 N N . PRO B 1 400 ? 15.758 -15.734 -25.5 1 86.44 400 PRO B N 1
ATOM 7095 C CA . PRO B 1 400 ? 14.305 -15.891 -25.656 1 86.44 400 PRO B CA 1
ATOM 7096 C C . PRO B 1 400 ? 13.633 -16.391 -24.391 1 86.44 400 PRO B C 1
ATOM 7098 O O . PRO B 1 400 ? 12.461 -16.109 -24.141 1 86.44 400 PRO B O 1
ATOM 7101 N N . TYR B 1 401 ? 14.414 -17.25 -23.625 1 92.5 401 TYR B N 1
ATOM 7102 C CA . TYR B 1 401 ? 13.805 -17.828 -22.438 1 92.5 401 TYR B CA 1
ATOM 7103 C C . TYR B 1 401 ? 14.852 -18.109 -21.375 1 92.5 401 TYR B C 1
ATOM 7105 O O . TYR B 1 401 ? 16.047 -18.125 -21.656 1 92.5 401 TYR B O 1
ATOM 7113 N N . LEU B 1 402 ? 14.383 -18.141 -20.156 1 94.06 402 LEU B N 1
ATOM 7114 C CA . LEU B 1 402 ? 15.172 -18.641 -19.031 1 94.06 402 LEU B CA 1
ATOM 7115 C C . LEU B 1 402 ? 14.992 -20.156 -18.875 1 94.06 402 LEU B C 1
ATOM 7117 O O . LEU B 1 402 ? 13.875 -20.641 -18.688 1 94.06 402 LEU B O 1
ATOM 7121 N N . ASN B 1 403 ? 16.047 -20.859 -19.047 1 92.69 403 ASN B N 1
ATOM 7122 C CA . ASN B 1 403 ? 16.031 -22.297 -18.859 1 92.69 403 ASN B CA 1
ATOM 7123 C C . ASN B 1 403 ? 16.266 -22.688 -17.391 1 92.69 403 ASN B C 1
ATOM 7125 O O . ASN B 1 403 ? 17.375 -22.5 -16.875 1 92.69 403 ASN B O 1
ATOM 7129 N N . LEU B 1 404 ? 15.266 -23.188 -16.781 1 92.81 404 LEU B N 1
ATOM 7130 C CA . LEU B 1 404 ? 15.359 -23.531 -15.359 1 92.81 404 LEU B CA 1
ATOM 7131 C C . LEU B 1 404 ? 16.047 -24.875 -15.164 1 92.81 404 LEU B C 1
ATOM 7133 O O . LEU B 1 404 ? 16.438 -25.219 -14.047 1 92.81 404 LEU B O 1
ATOM 7137 N N . ASN B 1 405 ? 16.188 -25.562 -16.312 1 84.5 405 ASN B N 1
ATOM 7138 C CA . ASN B 1 405 ? 16.781 -26.891 -16.219 1 84.5 405 ASN B CA 1
ATOM 7139 C C . ASN B 1 405 ? 18.297 -26.828 -16.094 1 84.5 405 ASN B C 1
ATOM 7141 O O . ASN B 1 405 ? 18.922 -27.797 -15.648 1 84.5 405 ASN B O 1
ATOM 7145 N N . VAL B 1 406 ? 18.906 -25.703 -16.766 1 70.62 406 VAL B N 1
ATOM 7146 C CA . VAL B 1 406 ? 20.359 -25.609 -16.844 1 70.62 406 VAL B CA 1
ATOM 7147 C C . VAL B 1 406 ? 20.922 -25.125 -15.508 1 70.62 406 VAL B C 1
ATOM 7149 O O . VAL B 1 406 ? 20.359 -24.234 -14.883 1 70.62 406 VAL B O 1
ATOM 7152 N N . SER B 1 407 ? 21.344 -25.844 -14.719 1 54.34 407 SER B N 1
ATOM 7153 C CA . SER B 1 407 ? 22.109 -25.312 -13.594 1 54.34 407 SER B CA 1
ATOM 7154 C C . SER B 1 407 ? 23.531 -24.953 -14.016 1 54.34 407 SER B C 1
ATOM 7156 O O . SER B 1 407 ? 24.188 -25.719 -14.727 1 54.34 407 SER B O 1
ATOM 7158 N N . THR B 1 408 ? 23.781 -23.609 -14.516 1 45.06 408 THR B N 1
ATOM 7159 C CA . THR B 1 408 ? 25.156 -23.25 -14.844 1 45.06 408 THR B CA 1
ATOM 7160 C C . THR B 1 408 ? 26.125 -23.75 -13.773 1 45.06 408 THR B C 1
ATOM 7162 O O . THR B 1 408 ? 27.344 -23.641 -13.922 1 45.06 408 THR B O 1
ATOM 7165 N N . GLN B 1 409 ? 25.875 -23.484 -12.602 1 38.69 409 GLN B N 1
ATOM 7166 C CA . GLN B 1 409 ? 26.891 -23.703 -11.578 1 38.69 409 GLN B CA 1
ATOM 7167 C C . GLN B 1 409 ? 27.453 -25.109 -11.672 1 38.69 409 GLN B C 1
ATOM 7169 O O . GLN B 1 409 ? 26.781 -26.094 -11.344 1 38.69 409 GLN B O 1
ATOM 7174 N N . ASN B 1 410 ? 28.188 -25.469 -12.734 1 33.88 410 ASN B N 1
ATOM 7175 C CA . ASN B 1 410 ? 29.328 -26.219 -12.242 1 33.88 410 ASN B CA 1
ATOM 7176 C C . ASN B 1 410 ? 29.797 -25.719 -10.875 1 33.88 410 ASN B C 1
ATOM 7178 O O . ASN B 1 410 ? 30.781 -26.203 -10.336 1 33.88 410 ASN B O 1
ATOM 7182 N N . ASN B 1 411 ? 29.984 -24.391 -10.844 1 31.19 411 ASN B N 1
ATOM 7183 C CA . ASN B 1 411 ? 30.578 -23.891 -9.617 1 31.19 411 ASN B CA 1
ATOM 7184 C C . ASN B 1 411 ? 29.719 -24.172 -8.398 1 31.19 411 ASN B C 1
ATOM 7186 O O . ASN B 1 411 ? 28.578 -23.703 -8.312 1 31.19 411 ASN B O 1
ATOM 7190 N N . ALA B 1 412 ? 29.859 -25.25 -8.047 1 32.75 412 ALA B N 1
ATOM 7191 C CA . ALA B 1 412 ? 29.438 -25.781 -6.754 1 32.75 412 ALA B CA 1
ATOM 7192 C C . ALA B 1 412 ? 29.312 -24.656 -5.723 1 32.75 412 ALA B C 1
ATOM 7194 O O . ALA B 1 412 ? 30.266 -23.922 -5.488 1 32.75 412 ALA B O 1
ATOM 7195 N N . ARG B 1 413 ? 28.531 -23.812 -5.777 1 34.09 413 ARG B N 1
ATOM 7196 C CA . ARG B 1 413 ? 28.453 -22.984 -4.582 1 34.09 413 ARG B CA 1
ATOM 7197 C C . ARG B 1 413 ? 29.125 -23.656 -3.395 1 34.09 413 ARG B C 1
ATOM 7199 O O . ARG B 1 413 ? 28.719 -24.75 -2.979 1 34.09 413 ARG B O 1
ATOM 7206 N N . ASN B 1 414 ? 30.5 -23.422 -3.484 1 34.56 414 ASN B N 1
ATOM 7207 C CA . ASN B 1 414 ? 31.344 -23.938 -2.414 1 34.56 414 ASN B CA 1
ATOM 7208 C C . ASN B 1 414 ? 30.703 -23.734 -1.045 1 34.56 414 ASN B C 1
ATOM 7210 O O . ASN B 1 414 ? 30.891 -24.531 -0.135 1 34.56 414 ASN B O 1
ATOM 7214 N N . ASP B 1 415 ? 30.609 -22.453 -0.875 1 34.91 415 ASP B N 1
ATOM 7215 C CA . ASP B 1 415 ? 30.375 -22.281 0.556 1 34.91 415 ASP B CA 1
ATOM 7216 C C . ASP B 1 415 ? 28.922 -22.531 0.919 1 34.91 415 ASP B C 1
ATOM 7218 O O . ASP B 1 415 ? 28.062 -21.672 0.696 1 34.91 415 ASP B O 1
ATOM 7222 N N . TYR B 1 416 ? 28.547 -23.562 0.476 1 40.84 416 TYR B N 1
ATOM 7223 C CA . TYR B 1 416 ? 27.297 -24.078 1.018 1 40.84 416 TYR B CA 1
ATOM 7224 C C . TYR B 1 416 ? 27.391 -24.281 2.525 1 40.84 416 TYR B C 1
ATOM 7226 O O . TYR B 1 416 ? 28.188 -25.094 2.996 1 40.84 416 TYR B O 1
ATOM 7234 N N . VAL B 1 417 ? 27.25 -23.328 3.064 1 47.25 417 VAL B N 1
ATOM 7235 C CA . VAL B 1 417 ? 27.172 -23.578 4.5 1 47.25 417 VAL B CA 1
ATOM 7236 C C . VAL B 1 417 ? 25.859 -24.281 4.824 1 47.25 417 VAL B C 1
ATOM 7238 O O . VAL B 1 417 ? 24.781 -23.812 4.449 1 47.25 417 VAL B O 1
ATOM 7241 N N . ILE B 1 418 ? 26 -25.516 5.105 1 55.09 418 ILE B N 1
ATOM 7242 C CA . ILE B 1 418 ? 24.859 -26.312 5.543 1 55.09 418 ILE B CA 1
ATOM 7243 C C . ILE B 1 418 ? 24.891 -26.469 7.059 1 55.09 418 ILE B C 1
ATOM 7245 O O . ILE B 1 418 ? 25.859 -26.969 7.621 1 55.09 418 ILE B O 1
ATOM 7249 N N . LYS B 1 419 ? 24.047 -25.781 7.539 1 58.78 419 LYS B N 1
ATOM 7250 C CA . LYS B 1 419 ? 23.844 -26.156 8.938 1 58.78 419 LYS B CA 1
ATOM 7251 C C . LYS B 1 419 ? 22.875 -27.344 9.055 1 58.78 419 LYS B C 1
ATOM 7253 O O . LYS B 1 419 ? 21.828 -27.359 8.414 1 58.78 419 LYS B O 1
ATOM 7258 N N . PHE B 1 420 ? 23.484 -28.422 9.641 1 63.53 420 PHE B N 1
ATOM 7259 C CA . PHE B 1 420 ? 22.656 -29.609 9.727 1 63.53 420 PHE B CA 1
ATOM 7260 C C . PHE B 1 420 ? 22.797 -30.281 11.086 1 63.53 420 PHE B C 1
ATOM 7262 O O . PHE B 1 420 ? 23.797 -30.062 11.781 1 63.53 420 PHE B O 1
ATOM 7269 N N . GLN B 1 421 ? 21.656 -30.844 11.352 1 64.38 421 GLN B N 1
ATOM 7270 C CA . GLN B 1 421 ? 21.672 -31.719 12.523 1 64.38 421 GLN B CA 1
ATOM 7271 C C . GLN B 1 421 ? 21.688 -33.188 12.109 1 64.38 421 GLN B C 1
ATOM 7273 O O . GLN B 1 421 ? 21.094 -33.562 11.094 1 64.38 421 GLN B O 1
ATOM 7278 N N . VAL B 1 422 ? 22.516 -34.062 12.906 1 68.12 422 VAL B N 1
ATOM 7279 C CA . VAL B 1 422 ? 22.594 -35.5 12.656 1 68.12 422 VAL B CA 1
ATOM 7280 C C . VAL B 1 422 ? 21.969 -36.281 13.82 1 68.12 422 VAL B C 1
ATOM 7282 O O . VAL B 1 422 ? 21.984 -35.781 14.961 1 68.12 422 VAL B O 1
ATOM 7285 N N . ASN B 1 423 ? 21.375 -37.406 13.516 1 61.88 423 ASN B N 1
ATOM 7286 C CA . ASN B 1 423 ? 20.719 -38.25 14.531 1 61.88 423 ASN B CA 1
ATOM 7287 C C . ASN B 1 423 ? 21.734 -38.781 15.539 1 61.88 423 ASN B C 1
ATOM 7289 O O . ASN B 1 423 ? 21.422 -38.906 16.719 1 61.88 423 ASN B O 1
ATOM 7293 N N . ARG B 1 424 ? 22.891 -39.094 15.172 1 67.75 424 ARG B N 1
ATOM 7294 C CA . ARG B 1 424 ? 23.953 -39.594 16.016 1 67.75 424 ARG B CA 1
ATOM 7295 C C . ARG B 1 424 ? 25.219 -38.781 15.859 1 67.75 424 ARG B C 1
ATOM 7297 O O . ARG B 1 424 ? 25.672 -38.5 14.742 1 67.75 424 ARG B O 1
ATOM 7304 N N . GLU B 1 425 ? 25.547 -38.219 17.031 1 69.12 425 GLU B N 1
ATOM 7305 C CA . GLU B 1 425 ? 26.75 -37.375 17.016 1 69.12 425 GLU B CA 1
ATOM 7306 C C . GLU B 1 425 ? 27.906 -38.094 16.328 1 69.12 425 GLU B C 1
ATOM 7308 O O . GLU B 1 425 ? 28.141 -39.281 16.562 1 69.12 425 GLU B O 1
ATOM 7313 N N . MET B 1 426 ? 28.359 -37.406 15.328 1 68.94 426 MET B N 1
ATOM 7314 C CA . MET B 1 426 ? 29.516 -37.938 14.602 1 68.94 426 MET B CA 1
ATOM 7315 C C . MET B 1 426 ? 30.703 -37 14.719 1 68.94 426 MET B C 1
ATOM 7317 O O . MET B 1 426 ? 30.531 -35.781 14.938 1 68.94 426 MET B O 1
ATOM 7321 N N . ASP B 1 427 ? 31.828 -37.625 14.734 1 72 427 ASP B N 1
ATOM 7322 C CA . ASP B 1 427 ? 33.031 -36.781 14.727 1 72 427 ASP B CA 1
ATOM 7323 C C . ASP B 1 427 ? 33.125 -35.969 13.438 1 72 427 ASP B C 1
ATOM 7325 O O . ASP B 1 427 ? 32.719 -36.438 12.367 1 72 427 ASP B O 1
ATOM 7329 N N . VAL B 1 428 ? 33.469 -34.625 13.555 1 74.25 428 VAL B N 1
ATOM 7330 C CA . VAL B 1 428 ? 33.562 -33.688 12.453 1 74.25 428 VAL B CA 1
ATOM 7331 C C . VAL B 1 428 ? 34.344 -34.312 11.297 1 74.25 428 VAL B C 1
ATOM 7333 O O . VAL B 1 428 ? 34 -34.094 10.125 1 74.25 428 VAL B O 1
ATOM 7336 N N . PHE B 1 429 ? 35.219 -35.25 11.586 1 71.44 429 PHE B N 1
ATOM 7337 C CA . PHE B 1 429 ? 36.031 -35.875 10.555 1 71.44 429 PHE B CA 1
ATOM 7338 C C . PHE B 1 429 ? 35.188 -36.844 9.742 1 71.44 429 PHE B C 1
ATOM 7340 O O . PHE B 1 429 ? 35.344 -36.938 8.516 1 71.44 429 PHE B O 1
ATOM 7347 N N . THR B 1 430 ? 34.344 -37.562 10.422 1 71.69 430 THR B N 1
ATOM 7348 C CA . THR B 1 430 ? 33.469 -38.5 9.727 1 71.69 430 THR B CA 1
ATOM 7349 C C . THR B 1 430 ? 32.5 -37.75 8.805 1 71.69 430 THR B C 1
ATOM 7351 O O . THR B 1 430 ? 32.281 -38.156 7.672 1 71.69 430 THR B O 1
ATOM 7354 N N . ILE B 1 431 ? 32 -36.656 9.297 1 74.06 431 ILE B N 1
ATOM 7355 C CA . ILE B 1 431 ? 31.094 -35.844 8.508 1 74.06 431 ILE B CA 1
ATOM 7356 C C . ILE B 1 431 ? 31.828 -35.25 7.32 1 74.06 431 ILE B C 1
ATOM 7358 O O . ILE B 1 431 ? 31.328 -35.25 6.191 1 74.06 431 ILE B O 1
ATOM 7362 N N . ALA B 1 432 ? 32.875 -34.781 7.629 1 72.5 432 ALA B N 1
ATOM 7363 C CA . ALA B 1 432 ? 33.688 -34.188 6.578 1 72.5 432 ALA B CA 1
ATOM 7364 C C . ALA B 1 432 ? 34.062 -35.219 5.512 1 72.5 432 ALA B C 1
ATOM 7366 O O . ALA B 1 432 ? 34.062 -34.906 4.32 1 72.5 432 ALA B O 1
ATOM 7367 N N . GLU B 1 433 ? 34.312 -36.438 5.938 1 73.5 433 GLU B N 1
ATOM 7368 C CA . GLU B 1 433 ? 34.625 -37.531 5.004 1 73.5 433 GLU B CA 1
ATOM 7369 C C . GLU B 1 433 ? 33.438 -37.812 4.094 1 73.5 433 GLU B C 1
ATOM 7371 O O . GLU B 1 433 ? 33.594 -38 2.887 1 73.5 433 GLU B O 1
ATOM 7376 N N . ILE B 1 434 ? 32.312 -37.812 4.703 1 71.31 434 ILE B N 1
ATOM 7377 C CA . ILE B 1 434 ? 31.125 -38.094 3.91 1 71.31 434 ILE B CA 1
ATOM 7378 C C . ILE B 1 434 ? 30.859 -36.969 2.936 1 71.31 434 ILE B C 1
ATOM 7380 O O . ILE B 1 434 ? 30.609 -37.188 1.748 1 71.31 434 ILE B O 1
ATOM 7384 N N . LEU B 1 435 ? 31.016 -35.844 3.506 1 70.38 435 LEU B N 1
ATOM 7385 C CA . LEU B 1 435 ? 30.656 -34.656 2.705 1 70.38 435 LEU B CA 1
ATOM 7386 C C . LEU B 1 435 ? 31.734 -34.375 1.672 1 70.38 435 LEU B C 1
ATOM 7388 O O . LEU B 1 435 ? 31.469 -33.75 0.641 1 70.38 435 LEU B O 1
ATOM 7392 N N . SER B 1 436 ? 32.906 -34.781 1.944 1 67.56 436 SER B N 1
ATOM 7393 C CA . SER B 1 436 ? 34.031 -34.531 1.042 1 67.56 436 SER B CA 1
ATOM 7394 C C . SER B 1 436 ? 33.812 -35.25 -0.291 1 67.56 436 SER B C 1
ATOM 7396 O O . SER B 1 436 ? 34.469 -34.906 -1.285 1 67.56 436 SER B O 1
ATOM 7398 N N . ARG B 1 437 ? 32.906 -36.188 -0.254 1 65.69 437 ARG B N 1
ATOM 7399 C CA . ARG B 1 437 ? 32.562 -36.875 -1.506 1 65.69 437 ARG B CA 1
ATOM 7400 C C . ARG B 1 437 ? 31.859 -35.906 -2.473 1 65.69 437 ARG B C 1
ATOM 7402 O O . ARG B 1 437 ? 31.844 -36.156 -3.68 1 65.69 437 ARG B O 1
ATOM 7409 N N . TYR B 1 438 ? 31.453 -35 -1.817 1 63.28 438 TYR B N 1
ATOM 7410 C CA . TYR B 1 438 ? 30.625 -34.125 -2.646 1 63.28 438 TYR B CA 1
ATOM 7411 C C . TYR B 1 438 ? 31.312 -32.781 -2.889 1 63.28 438 TYR B C 1
ATOM 7413 O O . TYR B 1 438 ? 30.797 -31.953 -3.627 1 63.28 438 TYR B O 1
ATOM 7421 N N . GLY B 1 439 ? 32.344 -32.531 -2.299 1 62.59 439 GLY B N 1
ATOM 7422 C CA . GLY B 1 439 ? 33.094 -31.328 -2.525 1 62.59 439 GLY B CA 1
ATOM 7423 C C . GLY B 1 439 ? 34.094 -31.031 -1.415 1 62.59 439 GLY B C 1
ATOM 7424 O O . GLY B 1 439 ? 34.188 -31.781 -0.439 1 62.59 439 GLY B O 1
ATOM 7425 N N . ASP B 1 440 ? 34.906 -29.984 -1.703 1 63.72 440 ASP B N 1
ATOM 7426 C CA . ASP B 1 440 ? 35.781 -29.5 -0.648 1 63.72 440 ASP B CA 1
ATOM 7427 C C . ASP B 1 440 ? 35 -28.812 0.454 1 63.72 440 ASP B C 1
ATOM 7429 O O . ASP B 1 440 ? 34.344 -27.781 0.212 1 63.72 440 ASP B O 1
ATOM 7433 N N . VAL B 1 441 ? 34.812 -29.453 1.662 1 62.69 441 VAL B N 1
ATOM 7434 C CA . VAL B 1 441 ? 33.875 -28.984 2.691 1 62.69 441 VAL B CA 1
ATOM 7435 C C . VAL B 1 441 ? 34.656 -28.75 3.992 1 62.69 441 VAL B C 1
ATOM 7437 O O . VAL B 1 441 ? 35.594 -29.469 4.301 1 62.69 441 VAL B O 1
ATOM 7440 N N . LEU B 1 442 ? 34.375 -27.672 4.555 1 68.38 442 LEU B N 1
ATOM 7441 C CA . LEU B 1 442 ? 34.75 -27.406 5.941 1 68.38 442 LEU B CA 1
ATOM 7442 C C . LEU B 1 442 ? 33.531 -27.609 6.863 1 68.38 442 LEU B C 1
ATOM 7444 O O . LEU B 1 442 ? 32.438 -27.125 6.578 1 68.38 442 LEU B O 1
ATOM 7448 N N . VAL B 1 443 ? 33.75 -28.547 7.816 1 65.44 443 VAL B N 1
ATOM 7449 C CA . VAL B 1 443 ? 32.656 -28.844 8.758 1 65.44 443 VAL B CA 1
ATOM 7450 C C . VAL B 1 443 ? 33.062 -28.359 10.148 1 65.44 443 VAL B C 1
ATOM 7452 O O . VAL B 1 443 ? 34.188 -28.547 10.586 1 65.44 443 VAL B O 1
ATOM 7455 N N . ARG B 1 444 ? 32.156 -27.594 10.672 1 68.94 444 ARG B N 1
ATOM 7456 C CA . ARG B 1 444 ? 32.312 -27.172 12.062 1 68.94 444 ARG B CA 1
ATOM 7457 C C . ARG B 1 444 ? 31.125 -27.609 12.914 1 68.94 444 ARG B C 1
ATOM 7459 O O . ARG B 1 444 ? 29.984 -27.578 12.461 1 68.94 444 ARG B O 1
ATOM 7466 N N . LYS B 1 445 ? 31.547 -28.156 14 1 67.81 445 LYS B N 1
ATOM 7467 C CA . LYS B 1 445 ? 30.516 -28.391 15 1 67.81 445 LYS B CA 1
ATOM 7468 C C . LYS B 1 445 ? 30.156 -27.094 15.727 1 67.81 445 LYS B C 1
ATOM 7470 O O . LYS B 1 445 ? 31.031 -26.391 16.234 1 67.81 445 LYS B O 1
ATOM 7475 N N . ILE B 1 446 ? 28.922 -26.797 15.711 1 66.62 446 ILE B N 1
ATOM 7476 C CA . ILE B 1 446 ? 28.5 -25.531 16.312 1 66.62 446 ILE B CA 1
ATOM 7477 C C . ILE B 1 446 ? 27.844 -25.797 17.656 1 66.62 446 ILE B C 1
ATOM 7479 O O . ILE B 1 446 ? 28 -25.016 18.594 1 66.62 446 ILE B O 1
ATOM 7483 N N . ALA B 1 447 ? 27.094 -26.922 17.766 1 66.5 447 ALA B N 1
ATOM 7484 C CA . ALA B 1 447 ? 26.469 -27.438 18.984 1 66.5 447 ALA B CA 1
ATOM 7485 C C . ALA B 1 447 ? 26.266 -28.953 18.906 1 66.5 447 ALA B C 1
ATOM 7487 O O . ALA B 1 447 ? 26.625 -29.578 17.906 1 66.5 447 ALA B O 1
ATOM 7488 N N . LYS B 1 448 ? 25.797 -29.625 20.016 1 71.81 448 LYS B N 1
ATOM 7489 C CA . LYS B 1 448 ? 25.531 -31.062 20.031 1 71.81 448 LYS B CA 1
ATOM 7490 C C . LYS B 1 448 ? 24.625 -31.453 18.859 1 71.81 448 LYS B C 1
ATOM 7492 O O . LYS B 1 448 ? 23.531 -30.906 18.703 1 71.81 448 LYS B O 1
ATOM 7497 N N . ASN B 1 449 ? 24.953 -32.25 17.984 1 68 449 ASN B N 1
ATOM 7498 C CA . ASN B 1 449 ? 24.328 -32.844 16.797 1 68 449 ASN B CA 1
ATOM 7499 C C . ASN B 1 449 ? 24.125 -31.797 15.703 1 68 449 ASN B C 1
ATOM 7501 O O . ASN B 1 449 ? 23.438 -32.062 14.711 1 68 449 ASN B O 1
ATOM 7505 N N . ASN B 1 450 ? 24.688 -30.672 16.016 1 71.5 450 ASN B N 1
ATOM 7506 C CA . ASN B 1 450 ? 24.547 -29.594 15.031 1 71.5 450 ASN B CA 1
ATOM 7507 C C . ASN B 1 450 ? 25.875 -29.25 14.391 1 71.5 450 ASN B C 1
ATOM 7509 O O . ASN B 1 450 ? 26.859 -28.984 15.086 1 71.5 450 ASN B O 1
ATOM 7513 N N . TYR B 1 451 ? 25.781 -29.234 13.055 1 69.88 451 TYR B N 1
ATOM 7514 C CA . TYR B 1 451 ? 27 -29.016 12.289 1 69.88 451 TYR B CA 1
ATOM 7515 C C . TYR B 1 451 ? 26.781 -27.984 11.195 1 69.88 451 TYR B C 1
ATOM 7517 O O . TYR B 1 451 ? 25.656 -27.75 10.766 1 69.88 451 TYR B O 1
ATOM 7525 N N . VAL B 1 452 ? 27.781 -27.281 10.992 1 68.75 452 VAL B N 1
ATOM 7526 C CA . VAL B 1 452 ? 27.797 -26.375 9.844 1 68.75 452 VAL B CA 1
ATOM 7527 C C . VAL B 1 452 ? 28.906 -26.812 8.883 1 68.75 452 VAL B C 1
ATOM 7529 O O . VAL B 1 452 ? 30.016 -27.141 9.305 1 68.75 452 VAL B O 1
ATOM 7532 N N . SER B 1 453 ? 28.281 -27.016 7.727 1 64.56 453 SER B N 1
ATOM 7533 C CA . SER B 1 453 ? 29.281 -27.344 6.715 1 64.56 453 SER B CA 1
ATOM 7534 C C . SER B 1 453 ? 29.375 -26.25 5.652 1 64.56 453 SER B C 1
ATOM 7536 O O . SER B 1 453 ? 28.375 -25.594 5.336 1 64.56 453 SER B O 1
ATOM 7538 N N . LYS B 1 454 ? 30.562 -25.922 5.41 1 64.12 454 LYS B N 1
ATOM 7539 C CA . LYS B 1 454 ? 30.859 -24.969 4.332 1 64.12 454 LYS B CA 1
ATOM 7540 C C . LYS B 1 454 ? 31.594 -25.656 3.186 1 64.12 454 LYS B C 1
ATOM 7542 O O . LYS B 1 454 ? 32.688 -26.219 3.381 1 64.12 454 LYS B O 1
ATOM 7547 N N . PHE B 1 455 ? 30.828 -25.719 2.076 1 56.38 455 PHE B N 1
ATOM 7548 C CA . PHE B 1 455 ? 31.484 -26.297 0.912 1 56.38 455 PHE B CA 1
ATOM 7549 C C . PHE B 1 455 ? 32.219 -25.234 0.115 1 56.38 455 PHE B C 1
ATOM 7551 O O . PHE B 1 455 ? 31.656 -24.188 -0.191 1 56.38 455 PHE B O 1
ATOM 7558 N N . ASP B 1 456 ? 33.594 -25.297 -0.043 1 57.34 456 ASP B N 1
ATOM 7559 C CA . ASP B 1 456 ? 34.375 -24.438 -0.902 1 57.34 456 ASP B CA 1
ATOM 7560 C C . ASP B 1 456 ? 34.188 -24.797 -2.375 1 57.34 456 ASP B C 1
ATOM 7562 O O . ASP B 1 456 ? 34.219 -23.906 -3.24 1 57.34 456 ASP B O 1
ATOM 7566 N N . LYS B 1 457 ? 34.156 -26.031 -2.631 1 54.56 457 LYS B N 1
ATOM 7567 C CA . LYS B 1 457 ? 33.969 -26.562 -3.971 1 54.56 457 LYS B CA 1
ATOM 7568 C C . LYS B 1 457 ? 33 -27.734 -3.943 1 54.56 457 LYS B C 1
ATOM 7570 O O . LYS B 1 457 ? 33.125 -28.656 -3.135 1 54.56 457 LYS B O 1
ATOM 7575 N N . VAL B 1 458 ? 31.75 -27.656 -4.496 1 50.56 458 VAL B N 1
ATOM 7576 C CA . VAL B 1 458 ? 30.844 -28.797 -4.547 1 50.56 458 VAL B CA 1
ATOM 7577 C C . VAL B 1 458 ? 31.047 -29.562 -5.848 1 50.56 458 VAL B C 1
ATOM 7579 O O . VAL B 1 458 ? 31.141 -28.969 -6.922 1 50.56 458 VAL B O 1
ATOM 7582 N N . TYR B 1 459 ? 31.484 -30.859 -5.66 1 49.88 459 TYR B N 1
ATOM 7583 C CA . TYR B 1 459 ? 31.672 -31.719 -6.824 1 49.88 459 TYR B CA 1
ATOM 7584 C C . TYR B 1 459 ? 30.328 -31.984 -7.516 1 49.88 459 TYR B C 1
ATOM 7586 O O . TYR B 1 459 ? 29.281 -32.031 -6.871 1 49.88 459 TYR B O 1
ATOM 7594 N N . ASN B 1 460 ? 30.375 -32.094 -8.828 1 43.72 460 ASN B N 1
ATOM 7595 C CA . ASN B 1 460 ? 29.297 -32.406 -9.75 1 43.72 460 ASN B CA 1
ATOM 7596 C C . ASN B 1 460 ? 28.562 -33.688 -9.32 1 43.72 460 ASN B C 1
ATOM 7598 O O . ASN B 1 460 ? 29.203 -34.688 -9.008 1 43.72 460 ASN B O 1
ATOM 7602 N N . GLY B 1 461 ? 27.219 -33.594 -8.602 1 45.53 461 GLY B N 1
ATOM 7603 C CA . GLY B 1 461 ? 26.391 -34.75 -8.25 1 45.53 461 GLY B CA 1
ATOM 7604 C C . GLY B 1 461 ? 25.953 -34.75 -6.797 1 45.53 461 GLY B C 1
ATOM 7605 O O . GLY B 1 461 ? 25.469 -35.75 -6.293 1 45.53 461 GLY B O 1
ATOM 7606 N N . MET B 1 462 ? 26.406 -33.844 -6.199 1 43.09 462 MET B N 1
ATOM 7607 C CA . MET B 1 462 ? 25.906 -33.875 -4.836 1 43.09 462 MET B CA 1
ATOM 7608 C C . MET B 1 462 ? 24.375 -33.938 -4.828 1 43.09 462 MET B C 1
ATOM 7610 O O . MET B 1 462 ? 23.703 -33.062 -5.371 1 43.09 462 MET B O 1
ATOM 7614 N N . ASN B 1 463 ? 23.875 -35.031 -4.797 1 43.97 463 ASN B N 1
ATOM 7615 C CA . ASN B 1 463 ? 22.469 -35.281 -4.477 1 43.97 463 ASN B CA 1
ATOM 7616 C C . ASN B 1 463 ? 22.188 -35.031 -2.996 1 43.97 463 ASN B C 1
ATOM 7618 O O . ASN B 1 463 ? 22.562 -35.844 -2.146 1 43.97 463 ASN B O 1
ATOM 7622 N N . MET B 1 464 ? 21.812 -33.938 -2.697 1 45.5 464 MET B N 1
ATOM 7623 C CA . MET B 1 464 ? 21.516 -33.625 -1.3 1 45.5 464 MET B CA 1
ATOM 7624 C C . MET B 1 464 ? 20.625 -34.688 -0.676 1 45.5 464 MET B C 1
ATOM 7626 O O . MET B 1 464 ? 20.734 -34.969 0.521 1 45.5 464 MET B O 1
ATOM 7630 N N . SER B 1 465 ? 19.875 -35.188 -1.47 1 46.06 465 SER B N 1
ATOM 7631 C CA . SER B 1 465 ? 19.094 -36.312 -0.938 1 46.06 465 SER B CA 1
ATOM 7632 C C . SER B 1 465 ? 19.984 -37.469 -0.517 1 46.06 465 SER B C 1
ATOM 7634 O O . SER B 1 465 ? 19.75 -38.094 0.512 1 46.06 465 SER B O 1
ATOM 7636 N N . SER B 1 466 ? 20.969 -37.75 -1.173 1 53.78 466 SER B N 1
ATOM 7637 C CA . SER B 1 466 ? 21.875 -38.844 -0.825 1 53.78 466 SER B CA 1
ATOM 7638 C C . SER B 1 466 ? 22.734 -38.469 0.376 1 53.78 466 SER B C 1
ATOM 7640 O O . SER B 1 466 ? 23.016 -39.312 1.232 1 53.78 466 SER B O 1
ATOM 7642 N N . VAL B 1 467 ? 23.094 -37.312 0.446 1 56.28 467 VAL B N 1
ATOM 7643 C CA . VAL B 1 467 ? 23.859 -36.844 1.583 1 56.28 467 VAL B CA 1
ATOM 7644 C C . VAL B 1 467 ? 23 -36.812 2.836 1 56.28 467 VAL B C 1
ATOM 7646 O O . VAL B 1 467 ? 23.422 -37.25 3.908 1 56.28 467 VAL B O 1
ATOM 7649 N N . ILE B 1 468 ? 21.859 -36.438 2.598 1 56.09 468 ILE B N 1
ATOM 7650 C CA . ILE B 1 468 ? 20.891 -36.438 3.68 1 56.09 468 ILE B CA 1
ATOM 7651 C C . ILE B 1 468 ? 20.609 -37.875 4.148 1 56.09 468 ILE B C 1
ATOM 7653 O O . ILE B 1 468 ? 20.547 -38.125 5.352 1 56.09 468 ILE B O 1
ATOM 7657 N N . GLN B 1 469 ? 20.641 -38.688 3.248 1 57.97 469 GLN B N 1
ATOM 7658 C CA . GLN B 1 469 ? 20.422 -40.062 3.582 1 57.97 469 GLN B CA 1
ATOM 7659 C C . GLN B 1 469 ? 21.672 -40.688 4.223 1 57.97 469 GLN B C 1
ATOM 7661 O O . GLN B 1 469 ? 21.578 -41.438 5.199 1 57.97 469 GLN B O 1
ATOM 7666 N N . GLU B 1 470 ? 22.781 -40.469 3.783 1 62.75 470 GLU B N 1
ATOM 7667 C CA . GLU B 1 470 ? 24 -41.094 4.258 1 62.75 470 GLU B CA 1
ATOM 7668 C C . GLU B 1 470 ? 24.406 -40.562 5.625 1 62.75 470 GLU B C 1
ATOM 7670 O O . GLU B 1 470 ? 24.891 -41.312 6.477 1 62.75 470 GLU B O 1
ATOM 7675 N N . LEU B 1 471 ? 24.156 -39.281 5.828 1 59.78 471 LEU B N 1
ATOM 7676 C CA . LEU B 1 471 ? 24.547 -38.688 7.102 1 59.78 471 LEU B CA 1
ATOM 7677 C C . LEU B 1 471 ? 23.344 -38.625 8.047 1 59.78 471 LEU B C 1
ATOM 7679 O O . LEU B 1 471 ? 23.484 -38.219 9.203 1 59.78 471 LEU B O 1
ATOM 7683 N N . LYS B 1 472 ? 22.25 -39.25 7.535 1 58.47 472 LYS B N 1
ATOM 7684 C CA . LYS B 1 472 ? 21 -39.219 8.289 1 58.47 472 LYS B CA 1
ATOM 7685 C C . LYS B 1 472 ? 20.766 -37.812 8.875 1 58.47 472 LYS B C 1
ATOM 7687 O O . LYS B 1 472 ? 20.625 -37.656 10.086 1 58.47 472 LYS B O 1
ATOM 7692 N N . MET B 1 473 ? 20.906 -36.875 8.102 1 57.06 473 MET B N 1
ATOM 7693 C CA . MET B 1 473 ? 20.781 -35.469 8.477 1 57.06 473 MET B CA 1
ATOM 7694 C C . MET B 1 473 ? 19.328 -35.094 8.758 1 57.06 473 MET B C 1
ATOM 7696 O O . MET B 1 473 ? 18.422 -35.531 8.039 1 57.06 473 MET B O 1
ATOM 7700 N N . THR B 1 474 ? 18.922 -34.594 9.875 1 51.53 474 THR B N 1
ATOM 7701 C CA . THR B 1 474 ? 17.531 -34.344 10.227 1 51.53 474 THR B CA 1
ATOM 7702 C C . THR B 1 474 ? 17.172 -32.875 9.969 1 51.53 474 THR B C 1
ATOM 7704 O O . THR B 1 474 ? 16 -32.531 9.727 1 51.53 474 THR B O 1
ATOM 7707 N N . GLU B 1 475 ? 18.062 -32.031 10.172 1 44.59 475 GLU B N 1
ATOM 7708 C CA . GLU B 1 475 ? 17.828 -30.609 9.969 1 44.59 475 GLU B CA 1
ATOM 7709 C C . GLU B 1 475 ? 18.906 -29.984 9.086 1 44.59 475 GLU B C 1
ATOM 7711 O O . GLU B 1 475 ? 20.094 -30.109 9.383 1 44.59 475 GLU B O 1
ATOM 7716 N N . ILE B 1 476 ? 18.562 -29.797 7.859 1 44.09 476 ILE B N 1
ATOM 7717 C CA . ILE B 1 476 ? 19.578 -29.219 6.973 1 44.09 476 ILE B CA 1
ATOM 7718 C C . ILE B 1 476 ? 19.234 -27.766 6.684 1 44.09 476 ILE B C 1
ATOM 7720 O O . ILE B 1 476 ? 18.109 -27.453 6.301 1 44.09 476 ILE B O 1
ATOM 7724 N N . PHE B 1 477 ? 20.047 -26.938 7.285 1 40.62 477 PHE B N 1
ATOM 7725 C CA . PHE B 1 477 ? 19.969 -25.516 6.957 1 40.62 477 PHE B CA 1
ATOM 7726 C C . PHE B 1 477 ? 21.062 -25.125 5.961 1 40.62 477 PHE B C 1
ATOM 7728 O O . PHE B 1 477 ? 22.234 -25.422 6.172 1 40.62 477 PHE B O 1
ATOM 7735 N N . THR B 1 478 ? 20.766 -25.031 4.887 1 35.91 478 THR B N 1
ATOM 7736 C CA . THR B 1 478 ? 21.797 -24.641 3.934 1 35.91 478 THR B CA 1
ATOM 7737 C C . THR B 1 478 ? 21.891 -23.109 3.836 1 35.91 478 THR B C 1
ATOM 7739 O O . THR B 1 478 ? 20.875 -22.422 3.695 1 35.91 478 THR B O 1
ATOM 7742 N N . PHE B 1 479 ? 22.812 -22.609 4.566 1 33.31 479 PHE B N 1
ATOM 7743 C CA . PHE B 1 479 ? 23.172 -21.203 4.434 1 33.31 479 PHE B CA 1
ATOM 7744 C C . PHE B 1 479 ? 23.922 -20.953 3.133 1 33.31 479 PHE B C 1
ATOM 7746 O O . PHE B 1 479 ? 24.906 -21.641 2.842 1 33.31 479 PHE B O 1
ATOM 7753 N N . LEU B 1 480 ? 23.188 -20.625 2.199 1 30.48 480 LEU B N 1
ATOM 7754 C CA . LEU B 1 480 ? 24.047 -20.188 1.094 1 30.48 480 LEU B CA 1
ATOM 7755 C C . LEU B 1 480 ? 24.859 -18.969 1.485 1 30.48 480 LEU B C 1
ATOM 7757 O O . LEU B 1 480 ? 24.359 -18.078 2.182 1 30.48 480 LEU B O 1
#